Protein AF-A0A8J4SQ22-F1 (afdb_monomer_lite)

Radius of gyration: 34.91 Å; chains: 1; bounding box: 83×73×97 Å

Structure (mmCIF, N/CA/C/O backbone):
data_AF-A0A8J4SQ22-F1
#
_entry.id   AF-A0A8J4SQ22-F1
#
loop_
_atom_site.group_PDB
_atom_site.id
_atom_site.type_symbol
_atom_site.label_atom_id
_atom_site.label_alt_id
_atom_site.label_comp_id
_atom_site.label_asym_id
_atom_site.label_entity_id
_atom_site.label_seq_id
_atom_site.pdbx_PDB_ins_code
_atom_site.Cartn_x
_atom_site.Cartn_y
_atom_site.Cartn_z
_atom_site.occupancy
_atom_site.B_iso_or_equiv
_atom_site.auth_seq_id
_atom_site.auth_comp_id
_atom_site.auth_asym_id
_atom_site.auth_atom_id
_atom_site.pdbx_PDB_model_num
ATOM 1 N N . MET A 1 1 ? 2.164 -14.656 34.771 1.00 92.38 1 MET A N 1
ATOM 2 C CA . MET A 1 1 ? 2.760 -13.320 34.546 1.00 92.38 1 MET A CA 1
ATOM 3 C C . MET A 1 1 ? 4.071 -13.184 35.320 1.00 92.38 1 MET A C 1
ATOM 5 O O . MET A 1 1 ? 4.265 -13.958 36.257 1.00 92.38 1 MET A O 1
ATOM 9 N N . PRO A 1 2 ? 4.975 -12.257 34.951 1.00 88.88 2 PRO A N 1
ATOM 10 C CA . PRO A 1 2 ? 6.299 -12.163 35.567 1.00 88.88 2 PRO A CA 1
ATOM 11 C C . PRO A 1 2 ? 6.260 -11.642 37.009 1.00 88.88 2 PRO A C 1
ATOM 13 O O . PRO A 1 2 ? 6.790 -12.303 37.893 1.00 88.88 2 PRO A O 1
ATOM 16 N N . THR A 1 3 ? 5.578 -10.523 37.279 1.00 86.94 3 THR A N 1
ATOM 17 C CA . THR A 1 3 ? 5.669 -9.824 38.576 1.00 86.94 3 THR A CA 1
ATOM 18 C C . THR A 1 3 ? 4.460 -8.937 38.864 1.00 86.94 3 THR A C 1
ATOM 20 O O . THR A 1 3 ? 3.791 -8.503 37.924 1.00 86.94 3 THR A O 1
ATOM 23 N N . LYS A 1 4 ? 4.174 -8.669 40.146 1.00 86.50 4 LYS A N 1
ATOM 24 C CA . LYS A 1 4 ? 3.146 -7.698 40.569 1.00 86.50 4 LYS A CA 1
ATOM 25 C C . LYS A 1 4 ? 3.686 -6.283 40.751 1.00 86.50 4 LYS A C 1
ATOM 27 O O . LYS A 1 4 ? 2.903 -5.363 40.967 1.00 86.50 4 LYS A O 1
ATOM 32 N N . SER A 1 5 ? 5.003 -6.097 40.676 1.00 79.25 5 SER A N 1
ATOM 33 C CA . SER A 1 5 ? 5.627 -4.778 40.818 1.00 79.25 5 SER A CA 1
ATOM 34 C C . SER A 1 5 ? 5.370 -3.850 39.624 1.00 79.25 5 SER A C 1
ATOM 36 O O . SER A 1 5 ? 5.517 -2.639 39.760 1.00 79.25 5 SER A O 1
ATOM 38 N N . SER A 1 6 ? 4.965 -4.396 38.472 1.00 76.69 6 SER A N 1
ATOM 39 C CA . SER A 1 6 ? 4.629 -3.633 37.267 1.00 76.69 6 SER A CA 1
ATOM 40 C C . SER A 1 6 ? 3.117 -3.516 37.098 1.00 76.69 6 SER A C 1
ATOM 42 O O . SER A 1 6 ? 2.421 -4.520 36.916 1.00 76.69 6 SER A O 1
ATOM 44 N N . GLU A 1 7 ? 2.619 -2.277 37.081 1.00 75.94 7 GLU A N 1
ATOM 45 C CA . GLU A 1 7 ? 1.206 -1.974 36.817 1.00 75.94 7 GLU A CA 1
ATOM 46 C C . GLU A 1 7 ? 0.755 -2.521 35.457 1.00 75.94 7 GLU A C 1
ATOM 48 O O . GLU A 1 7 ? -0.374 -2.992 35.333 1.00 75.94 7 GLU A O 1
ATOM 53 N N . ARG A 1 8 ? 1.648 -2.533 34.455 1.00 80.69 8 ARG A N 1
ATOM 54 C CA . ARG A 1 8 ? 1.375 -3.134 33.146 1.00 80.69 8 ARG A CA 1
ATOM 55 C C . ARG A 1 8 ? 1.085 -4.626 33.266 1.00 80.69 8 ARG A C 1
ATOM 57 O O . ARG A 1 8 ? 0.072 -5.078 32.744 1.00 80.69 8 ARG A O 1
ATOM 64 N N . TRP A 1 9 ? 1.939 -5.399 33.943 1.00 86.25 9 TRP A N 1
ATOM 65 C CA . TRP A 1 9 ? 1.726 -6.848 34.071 1.00 86.25 9 TRP A CA 1
ATOM 66 C C . TRP A 1 9 ? 0.470 -7.186 34.865 1.00 86.25 9 TRP A C 1
ATOM 68 O O . TRP A 1 9 ? -0.198 -8.174 34.551 1.00 86.25 9 TRP A O 1
ATOM 78 N N . VAL A 1 10 ? 0.138 -6.355 35.856 1.00 86.50 10 VAL A N 1
ATOM 79 C CA . VAL A 1 10 ? -1.117 -6.466 36.602 1.00 86.50 10 VAL A CA 1
ATOM 80 C C . VAL A 1 10 ? -2.307 -6.177 35.693 1.00 86.50 10 VAL A C 1
ATOM 82 O O . VAL A 1 10 ? -3.202 -7.011 35.587 1.00 86.50 10 VAL A O 1
ATOM 85 N N . GLY A 1 11 ? -2.281 -5.057 34.970 1.00 84.81 11 GLY A N 1
ATOM 86 C CA . GLY A 1 11 ? -3.340 -4.671 34.042 1.00 84.81 11 GLY A CA 1
ATOM 87 C C . GLY A 1 11 ? -3.543 -5.684 32.916 1.00 84.81 11 GLY A C 1
ATOM 88 O O . GLY A 1 11 ? -4.678 -6.052 32.628 1.00 84.81 11 GLY A O 1
ATOM 89 N N . ASP A 1 12 ? -2.471 -6.185 32.305 1.00 86.12 12 ASP A N 1
ATOM 90 C CA . ASP A 1 12 ? -2.534 -7.221 31.270 1.00 86.12 12 ASP A CA 1
ATOM 91 C C . ASP A 1 12 ? -3.122 -8.520 31.833 1.00 86.12 12 ASP A C 1
ATOM 93 O O . ASP A 1 12 ? -4.019 -9.107 31.228 1.00 86.12 12 ASP A O 1
ATOM 97 N N . GLY A 1 13 ? -2.665 -8.949 33.014 1.00 89.94 13 GLY A N 1
ATOM 98 C CA . GLY A 1 13 ? -3.171 -10.144 33.685 1.00 89.94 13 GLY A CA 1
ATOM 99 C C . GLY A 1 13 ? -4.652 -10.035 34.044 1.00 89.94 13 GLY A C 1
ATOM 100 O O . GLY A 1 13 ? -5.427 -10.937 33.733 1.00 89.94 13 GLY A O 1
ATOM 101 N N . GLU A 1 14 ? -5.066 -8.926 34.657 1.00 90.81 14 GLU A N 1
ATOM 102 C CA . GLU A 1 14 ? -6.460 -8.661 35.026 1.00 90.81 14 GLU A CA 1
ATOM 103 C C . GLU A 1 14 ? -7.361 -8.505 33.802 1.00 90.81 14 GLU A C 1
ATOM 105 O O . GLU A 1 14 ? -8.480 -9.014 33.802 1.00 90.81 14 GLU A O 1
ATOM 110 N N . ASN A 1 15 ? -6.879 -7.863 32.734 1.00 86.62 15 ASN A N 1
ATOM 111 C CA . ASN A 1 15 ? -7.619 -7.764 31.481 1.00 86.62 15 ASN A CA 1
ATOM 112 C C . ASN A 1 15 ? -7.793 -9.130 30.826 1.00 86.62 15 ASN A C 1
ATOM 114 O O . ASN A 1 15 ? -8.901 -9.436 30.397 1.00 86.62 15 ASN A O 1
ATOM 118 N N . MET A 1 16 ? -6.747 -9.960 30.779 1.00 89.94 16 MET A N 1
ATOM 119 C CA . MET A 1 16 ? -6.865 -11.336 30.291 1.00 89.94 16 MET A CA 1
ATOM 120 C C . MET A 1 16 ? -7.862 -12.124 31.132 1.00 89.94 16 MET A C 1
ATOM 122 O O . MET A 1 16 ? -8.761 -12.740 30.574 1.00 89.94 16 MET A O 1
ATOM 126 N N . VAL A 1 17 ? -7.761 -12.059 32.462 1.00 92.50 17 VAL A N 1
ATOM 127 C CA . VAL A 1 17 ? -8.712 -12.720 33.363 1.00 92.50 17 VAL A CA 1
ATOM 128 C C . VAL A 1 17 ? -10.135 -12.258 33.091 1.00 92.50 17 VAL A C 1
ATOM 130 O O . VAL A 1 17 ? -11.004 -13.092 32.870 1.00 92.50 17 VAL A O 1
ATOM 133 N N . ARG A 1 18 ? -10.372 -10.946 33.064 1.00 92.31 18 ARG A N 1
ATOM 134 C CA . ARG A 1 18 ? -11.695 -10.368 32.835 1.00 92.31 18 ARG A CA 1
ATOM 135 C C . ARG A 1 18 ? -12.253 -10.796 31.483 1.00 92.31 18 ARG A C 1
ATOM 137 O O . ARG A 1 18 ? -13.377 -11.271 31.433 1.00 92.31 18 ARG A O 1
ATOM 144 N N . LEU A 1 19 ? -11.476 -10.664 30.408 1.00 86.19 19 LEU A N 1
ATOM 145 C CA . LEU A 1 19 ? -11.914 -11.014 29.056 1.00 86.19 19 LEU A CA 1
ATOM 146 C C . LEU A 1 19 ? -12.157 -12.520 28.918 1.00 86.19 19 LEU A C 1
ATOM 148 O O . LEU A 1 19 ? -13.156 -12.922 28.338 1.00 86.19 19 LEU A O 1
ATOM 152 N N . PHE A 1 20 ? -11.301 -13.366 29.488 1.00 87.94 20 PHE A N 1
ATOM 153 C CA . PHE A 1 20 ? -11.510 -14.812 29.478 1.00 87.94 20 PHE A CA 1
ATOM 154 C C . PHE A 1 20 ? -12.728 -15.217 30.317 1.00 87.94 20 PHE A C 1
ATOM 156 O O . PHE A 1 20 ? -13.521 -16.039 29.870 1.00 87.94 20 PHE A O 1
ATOM 163 N N . GLN A 1 21 ? -12.947 -14.598 31.478 1.00 89.88 21 GLN A N 1
ATOM 164 C CA . GLN A 1 21 ? -14.148 -14.824 32.288 1.00 89.88 21 GLN A CA 1
ATOM 165 C C . GLN A 1 21 ? -15.422 -14.324 31.594 1.00 89.88 21 GLN A C 1
ATOM 167 O O . GLN A 1 21 ? -16.441 -15.008 31.639 1.00 89.88 21 GLN A O 1
ATOM 172 N N . GLU A 1 22 ? -15.367 -13.173 30.916 1.00 84.25 22 GLU A N 1
ATOM 173 C CA . GLU A 1 22 ? -16.454 -12.656 30.070 1.00 84.25 22 GLU A CA 1
ATOM 174 C C . GLU A 1 22 ? -16.801 -13.629 28.932 1.00 84.25 22 GLU A C 1
ATOM 176 O O . GLU A 1 22 ? -17.962 -13.713 28.541 1.00 84.25 22 GLU A O 1
ATOM 181 N N . GLN A 1 23 ? -15.820 -14.395 28.445 1.00 82.06 23 GLN A N 1
ATOM 182 C CA . GLN A 1 23 ? -15.996 -15.438 27.429 1.00 82.06 23 GLN A CA 1
ATOM 183 C C . GLN A 1 23 ? -16.350 -16.824 28.004 1.00 82.06 23 GLN A C 1
ATOM 185 O O . GLN A 1 23 ? -16.583 -17.745 27.231 1.00 82.06 23 GLN A O 1
ATOM 190 N N . GLY A 1 24 ? -16.440 -16.977 29.332 1.00 89.31 24 GLY A N 1
ATOM 191 C CA . GLY A 1 24 ? -16.859 -18.221 29.996 1.00 89.31 24 GLY A CA 1
ATOM 192 C C . GLY A 1 24 ? -15.730 -19.111 30.529 1.00 89.31 24 GLY A C 1
ATOM 193 O O . GLY A 1 24 ? -16.001 -20.089 31.232 1.00 89.31 24 GLY A O 1
ATOM 194 N N . TYR A 1 25 ? -14.466 -18.755 30.297 1.00 89.06 25 TYR A N 1
ATOM 195 C CA . TYR A 1 25 ? -13.326 -19.540 30.762 1.00 89.06 25 TYR A CA 1
ATOM 196 C C . TYR A 1 25 ? -13.099 -19.397 32.271 1.00 89.06 25 TYR A C 1
ATOM 198 O O . TYR A 1 25 ? -13.204 -18.318 32.862 1.00 89.06 25 TYR A O 1
ATOM 206 N N . LYS A 1 26 ? -12.673 -20.497 32.900 1.00 92.62 26 LYS A N 1
ATOM 207 C CA . LYS A 1 26 ? -12.061 -20.450 34.232 1.00 92.62 26 LYS A CA 1
ATOM 208 C C . LYS A 1 26 ? -10.610 -20.021 34.093 1.00 92.62 26 LYS A C 1
ATOM 210 O O . LYS A 1 26 ? -9.869 -20.564 33.282 1.00 92.62 26 LYS A O 1
ATOM 215 N N . THR A 1 27 ? -10.200 -19.079 34.925 1.00 93.75 27 THR A N 1
ATOM 216 C CA . THR A 1 27 ? -8.874 -18.468 34.844 1.00 93.75 27 THR A CA 1
ATOM 217 C C . THR A 1 27 ? -8.108 -18.681 36.141 1.00 93.75 27 THR A C 1
ATOM 219 O O . THR A 1 27 ? -8.657 -18.455 37.220 1.00 93.75 27 THR A O 1
ATOM 222 N N . ASP A 1 28 ? -6.833 -19.041 36.039 1.00 94.06 28 ASP A N 1
ATOM 223 C CA . ASP A 1 28 ? -5.888 -19.077 37.157 1.00 94.06 28 ASP A CA 1
ATOM 224 C C . ASP A 1 28 ? -4.721 -18.137 36.831 1.00 94.06 28 ASP A C 1
ATOM 226 O O . ASP A 1 28 ? -3.861 -18.453 36.009 1.00 94.06 28 ASP A O 1
ATOM 230 N N . LEU A 1 29 ? -4.734 -16.939 37.423 1.00 95.25 29 LEU A N 1
ATOM 231 C CA . LEU A 1 29 ? -3.709 -15.922 37.204 1.00 95.25 29 LEU A CA 1
ATOM 232 C C . LEU A 1 29 ? -2.666 -15.981 38.315 1.00 95.25 29 LEU A C 1
ATOM 234 O O . LEU A 1 29 ? -2.955 -15.694 39.476 1.00 95.25 29 LEU A O 1
ATOM 238 N N . GLN A 1 30 ? -1.431 -16.294 37.933 1.00 95.81 30 GLN A N 1
ATOM 239 C CA . GLN A 1 30 ? -0.298 -16.381 38.849 1.00 95.81 30 GLN A CA 1
ATOM 240 C C . GLN A 1 30 ? 0.822 -15.424 38.436 1.00 95.81 30 GLN A C 1
ATOM 242 O O . GLN A 1 30 ? 0.994 -15.101 37.254 1.00 95.81 30 GLN A O 1
ATOM 247 N N . TYR A 1 31 ? 1.581 -14.974 39.432 1.00 95.31 31 TYR A N 1
ATOM 248 C CA . TYR A 1 31 ? 2.718 -14.072 39.279 1.00 95.31 31 TYR A CA 1
ATOM 249 C C . TYR A 1 31 ? 3.950 -14.723 39.892 1.00 95.31 31 TYR A C 1
ATOM 251 O O . TYR A 1 31 ? 3.887 -15.211 41.020 1.00 95.31 31 TYR A O 1
ATOM 259 N N . ALA A 1 32 ? 5.049 -14.761 39.146 1.00 93.69 32 ALA A N 1
ATOM 260 C CA . ALA A 1 32 ? 6.283 -15.408 39.584 1.00 93.69 32 ALA A CA 1
ATOM 261 C C . ALA A 1 32 ? 7.155 -14.521 40.496 1.00 93.69 32 ALA A C 1
ATOM 263 O O . ALA A 1 32 ? 8.084 -15.031 41.122 1.00 93.69 32 ALA A O 1
ATOM 264 N N . GLU A 1 33 ? 6.841 -13.222 40.578 1.00 90.81 33 GLU A N 1
ATOM 265 C CA . GLU A 1 33 ? 7.634 -12.173 41.243 1.00 90.81 33 GLU A CA 1
ATOM 266 C C . GLU A 1 33 ? 9.090 -12.142 40.748 1.00 90.81 33 GLU A C 1
ATOM 268 O O . GLU A 1 33 ? 10.032 -12.044 41.528 1.00 90.81 33 GLU A O 1
ATOM 273 N N . ASP A 1 34 ? 9.267 -12.292 39.430 1.00 86.31 34 ASP A N 1
ATOM 274 C CA . ASP A 1 34 ? 10.563 -12.346 38.739 1.00 86.31 34 ASP A CA 1
ATOM 275 C C . ASP A 1 34 ? 11.512 -13.463 39.227 1.00 86.31 34 ASP A C 1
ATOM 277 O O . ASP A 1 34 ? 12.735 -13.386 39.061 1.00 86.31 34 ASP A O 1
ATOM 281 N N . VAL A 1 35 ? 10.955 -14.542 39.792 1.00 90.06 35 VAL A N 1
ATOM 282 C CA . VAL A 1 35 ? 11.687 -15.753 40.199 1.00 90.06 35 VAL A CA 1
ATOM 283 C C . VAL A 1 35 ? 11.375 -16.904 39.237 1.00 90.06 35 VAL A C 1
ATOM 285 O O . VAL A 1 35 ? 10.230 -17.344 39.116 1.00 90.06 35 VAL A O 1
ATOM 288 N N . VAL A 1 36 ? 12.402 -17.419 38.557 1.00 90.38 36 VAL A N 1
ATOM 289 C CA . VAL A 1 36 ? 12.265 -18.469 37.529 1.00 90.38 36 VAL A CA 1
ATOM 290 C C . VAL A 1 36 ? 11.740 -19.772 38.135 1.00 90.38 36 VAL A C 1
ATOM 292 O O . VAL A 1 36 ? 10.822 -20.382 37.591 1.00 90.38 36 VAL A O 1
ATOM 295 N N . GLU A 1 37 ? 12.257 -20.170 39.295 1.00 93.44 37 GLU A N 1
ATOM 296 C CA . GLU A 1 37 ? 11.863 -21.388 40.009 1.00 93.44 37 GLU A CA 1
ATOM 297 C C . GLU A 1 37 ? 10.386 -21.354 40.422 1.00 93.44 37 GLU A C 1
ATOM 299 O O . GLU A 1 37 ? 9.683 -22.367 40.335 1.00 93.44 37 GLU A O 1
ATOM 304 N N . ASN A 1 38 ? 9.892 -20.171 40.808 1.00 95.69 38 ASN A N 1
ATOM 305 C CA . ASN A 1 38 ? 8.474 -19.963 41.071 1.00 95.69 38 ASN A CA 1
ATOM 306 C C . ASN A 1 38 ? 7.678 -20.177 39.787 1.00 95.69 38 ASN A C 1
ATOM 308 O O . ASN A 1 38 ? 6.726 -20.947 39.799 1.00 95.69 38 ASN A O 1
ATOM 312 N N . GLN A 1 39 ? 8.078 -19.561 38.670 1.00 94.88 39 GLN A N 1
ATOM 313 C CA . GLN A 1 39 ? 7.353 -19.707 37.407 1.00 94.88 39 GLN A CA 1
ATOM 314 C C . GLN A 1 39 ? 7.305 -21.164 36.926 1.00 94.88 39 GLN A C 1
ATOM 316 O O . GLN A 1 39 ? 6.247 -21.623 36.501 1.00 94.88 39 GLN A O 1
ATOM 321 N N . ILE A 1 40 ? 8.405 -21.912 37.051 1.00 95.69 40 ILE A N 1
ATOM 322 C CA . ILE A 1 40 ? 8.440 -23.350 36.744 1.00 95.69 40 ILE A CA 1
ATOM 323 C C . ILE A 1 40 ? 7.436 -24.103 37.623 1.00 95.69 40 ILE A C 1
ATOM 325 O O . ILE A 1 40 ? 6.586 -24.820 37.099 1.00 95.69 40 ILE A O 1
ATOM 329 N N . SER A 1 41 ? 7.469 -23.885 38.940 1.00 95.44 41 SER A N 1
ATOM 330 C CA . SER A 1 41 ? 6.559 -24.545 39.888 1.00 95.44 41 SER A CA 1
ATOM 331 C C . SER A 1 41 ? 5.087 -24.213 39.608 1.00 95.44 41 SER A C 1
ATOM 333 O O . SER A 1 41 ? 4.209 -25.068 39.714 1.00 95.44 41 SER A O 1
ATOM 335 N N . GLN A 1 42 ? 4.795 -22.969 39.225 1.00 95.50 42 GLN A N 1
ATOM 336 C CA . GLN A 1 42 ? 3.451 -22.515 38.857 1.00 95.50 42 GLN A CA 1
ATOM 337 C C . GLN A 1 42 ? 2.954 -23.217 37.590 1.00 95.50 42 GLN A C 1
ATOM 339 O O . GLN A 1 42 ? 1.823 -23.703 37.571 1.00 95.50 42 GLN A O 1
ATOM 344 N N . ILE A 1 43 ? 3.810 -23.332 36.570 1.00 95.44 43 ILE A N 1
ATOM 345 C CA . ILE A 1 43 ? 3.507 -24.075 35.343 1.00 95.44 43 ILE A CA 1
ATOM 346 C C . ILE A 1 43 ? 3.260 -25.553 35.675 1.00 95.44 43 ILE A C 1
ATOM 348 O O . ILE A 1 43 ? 2.241 -26.094 35.261 1.00 95.44 43 ILE A O 1
ATOM 352 N N . GLU A 1 44 ? 4.113 -26.205 36.472 1.00 95.88 44 GLU A N 1
ATOM 353 C CA . GLU A 1 44 ? 3.921 -27.611 36.873 1.00 95.88 44 GLU A CA 1
ATOM 354 C C . GLU A 1 44 ? 2.612 -27.834 37.646 1.00 95.88 44 GLU A C 1
ATOM 356 O O . GLU A 1 44 ? 1.895 -28.814 37.411 1.00 95.88 44 GLU A O 1
ATOM 361 N N . ASN A 1 45 ? 2.244 -26.891 38.512 1.00 95.12 45 ASN A N 1
ATOM 362 C CA . ASN A 1 45 ? 0.959 -26.912 39.202 1.00 95.12 45 ASN A CA 1
ATOM 363 C C . ASN A 1 45 ? -0.216 -26.759 38.227 1.00 95.12 45 ASN A C 1
ATOM 365 O O . ASN A 1 45 ? -1.217 -27.457 38.371 1.00 95.12 45 ASN A O 1
ATOM 369 N N . MET A 1 46 ? -0.113 -25.878 37.229 1.00 94.44 46 MET A N 1
ATOM 370 C CA . MET A 1 46 ? -1.150 -25.713 36.205 1.00 94.44 46 MET A CA 1
ATOM 371 C C . MET A 1 46 ? -1.272 -26.946 35.298 1.00 94.44 46 MET A C 1
ATOM 373 O O . MET A 1 46 ? -2.390 -27.352 34.988 1.00 94.44 46 MET A O 1
ATOM 377 N N . ILE A 1 47 ? -0.153 -27.592 34.951 1.00 95.62 47 ILE A N 1
ATOM 378 C CA . ILE A 1 47 ? -0.147 -28.890 34.258 1.00 95.62 47 ILE A CA 1
ATOM 379 C C . ILE A 1 47 ? -0.908 -29.922 35.097 1.00 95.62 47 ILE A C 1
ATOM 381 O O . ILE A 1 47 ? -1.826 -30.568 34.607 1.00 95.62 47 ILE A O 1
ATOM 385 N N . THR A 1 48 ? -0.596 -30.023 36.392 1.00 94.69 48 THR A N 1
ATOM 386 C CA . THR A 1 48 ? -1.249 -30.975 37.309 1.00 94.69 48 THR A CA 1
ATOM 387 C C . THR A 1 48 ? -2.746 -30.700 37.476 1.00 94.69 48 THR A C 1
ATOM 389 O O . THR A 1 48 ? -3.537 -31.632 37.612 1.00 94.69 48 THR A O 1
ATOM 392 N N . LYS A 1 49 ? -3.158 -29.426 37.439 1.00 92.94 49 LYS A N 1
ATOM 393 C CA . LYS A 1 49 ? -4.573 -29.022 37.438 1.00 92.94 49 LYS A CA 1
ATOM 394 C C . LYS A 1 49 ? -5.296 -29.359 36.127 1.00 92.94 49 LYS A C 1
ATOM 396 O O . LYS A 1 49 ? -6.521 -29.275 36.103 1.00 92.94 49 LYS A O 1
ATOM 401 N N . GLY A 1 50 ? -4.566 -29.719 35.070 1.00 90.94 50 GLY A N 1
ATOM 402 C CA . GLY A 1 50 ? -5.121 -30.039 33.759 1.00 90.94 50 GLY A CA 1
ATOM 403 C C . GLY A 1 50 ? -5.706 -28.819 33.052 1.00 90.94 50 GLY A C 1
ATOM 404 O O . GLY A 1 50 ? -6.818 -28.900 32.538 1.00 90.94 50 GLY A O 1
ATOM 405 N N . VAL A 1 51 ? -5.010 -27.675 33.077 1.00 94.69 51 VAL A N 1
ATOM 406 C CA . VAL A 1 51 ? -5.450 -26.492 32.313 1.00 94.69 51 VAL A CA 1
ATOM 407 C C . VAL A 1 51 ? -5.399 -26.769 30.808 1.00 94.69 51 VAL A C 1
ATOM 409 O O . VAL A 1 51 ? -4.466 -27.405 30.332 1.00 94.69 51 VAL A O 1
ATOM 412 N N . ASP A 1 52 ? -6.370 -26.261 30.049 1.00 92.06 52 ASP A N 1
ATOM 413 C CA . ASP A 1 52 ? -6.438 -26.487 28.596 1.00 92.06 52 ASP A CA 1
ATOM 414 C C . ASP A 1 52 ? -5.466 -25.579 27.809 1.00 92.06 52 ASP A C 1
ATOM 416 O O . ASP A 1 52 ? -4.875 -25.978 26.802 1.00 92.06 52 ASP A O 1
ATOM 420 N N . VAL A 1 53 ? -5.286 -24.339 28.281 1.00 94.12 53 VAL A N 1
ATOM 421 C CA . VAL A 1 53 ? -4.445 -23.308 27.656 1.00 94.12 53 VAL A CA 1
ATOM 422 C C . VAL A 1 53 ? -3.627 -22.600 28.727 1.00 94.12 53 VAL A C 1
ATOM 424 O O . VAL A 1 53 ? -4.135 -22.274 29.801 1.00 94.12 53 VAL A O 1
ATOM 427 N N . MET A 1 54 ? -2.367 -22.313 28.418 1.00 94.94 54 MET A N 1
ATOM 428 C CA . MET A 1 54 ? -1.466 -21.572 29.283 1.00 94.94 54 MET A CA 1
ATOM 429 C C . MET A 1 54 ? -0.875 -20.372 28.547 1.00 94.94 54 MET A C 1
ATOM 431 O O . MET A 1 54 ? -0.204 -20.519 27.527 1.00 94.94 54 MET A O 1
ATOM 435 N N . VAL A 1 55 ? -1.104 -19.177 29.091 1.00 94.69 55 VAL A N 1
ATOM 436 C CA . VAL A 1 55 ? -0.481 -17.938 28.614 1.00 94.69 55 VAL A CA 1
ATOM 437 C C . VAL A 1 55 ? 0.707 -17.617 29.512 1.00 94.69 55 VAL A C 1
ATOM 439 O O . VAL A 1 55 ? 0.548 -17.372 30.710 1.00 94.69 55 VAL A O 1
ATOM 442 N N . VAL A 1 56 ? 1.908 -17.627 28.941 1.00 94.88 56 VAL A N 1
ATOM 443 C CA . VAL A 1 56 ? 3.160 -17.449 29.676 1.00 94.88 56 VAL A CA 1
ATOM 444 C C . VAL A 1 56 ? 3.893 -16.219 29.155 1.00 94.88 56 VAL A C 1
ATOM 446 O O . VAL A 1 56 ? 4.419 -16.209 28.046 1.00 94.88 56 VAL A O 1
ATOM 449 N N . ALA A 1 57 ? 3.972 -15.189 29.993 1.00 92.94 57 ALA A N 1
ATOM 450 C CA . ALA A 1 57 ? 4.999 -14.160 29.887 1.00 92.94 57 ALA A CA 1
ATOM 451 C C . ALA A 1 57 ? 6.196 -14.613 30.729 1.00 92.94 57 ALA A C 1
ATOM 453 O O . ALA A 1 57 ? 6.112 -14.650 31.962 1.00 92.94 57 ALA A O 1
ATOM 454 N N . SER A 1 58 ? 7.270 -15.043 30.067 1.00 91.81 58 SER A N 1
ATOM 455 C CA . SER A 1 58 ? 8.420 -15.669 30.725 1.00 91.81 58 SER A CA 1
ATOM 456 C C . SER A 1 58 ? 9.228 -14.671 31.553 1.00 91.81 58 SER A C 1
ATOM 458 O O . SER A 1 58 ? 9.552 -13.579 31.084 1.00 91.81 58 SER A O 1
ATOM 460 N N . VAL A 1 59 ? 9.609 -15.068 32.766 1.00 89.00 59 VAL A N 1
ATOM 461 C CA . VAL A 1 59 ? 10.621 -14.362 33.562 1.00 89.00 59 VAL A CA 1
ATOM 462 C C . VAL A 1 59 ? 11.965 -14.438 32.837 1.00 89.00 59 VAL A C 1
ATOM 464 O O . VAL A 1 59 ? 12.582 -13.405 32.613 1.00 89.00 59 VAL A O 1
ATOM 467 N N . ASP A 1 60 ? 12.342 -15.636 32.383 1.00 87.62 60 ASP A N 1
ATOM 468 C CA . ASP A 1 60 ? 13.526 -15.899 31.563 1.00 87.62 60 ASP A CA 1
ATOM 469 C C . ASP A 1 60 ? 13.115 -16.718 30.333 1.00 87.62 60 ASP A C 1
ATOM 471 O O . ASP A 1 60 ? 12.532 -17.801 30.443 1.00 87.62 60 ASP A O 1
ATOM 475 N N . GLY A 1 61 ? 13.399 -16.185 29.144 1.00 84.38 61 GLY A N 1
ATOM 476 C CA . GLY A 1 61 ? 13.010 -16.809 27.885 1.00 84.38 61 GLY A CA 1
ATOM 477 C C . GLY A 1 61 ? 13.736 -18.120 27.575 1.00 84.38 61 GLY A C 1
ATOM 478 O O . GLY A 1 61 ? 13.308 -18.821 26.672 1.00 84.38 61 GLY A O 1
ATOM 479 N N . ASN A 1 62 ? 14.822 -18.486 28.259 1.00 86.44 62 ASN A N 1
ATOM 480 C CA . ASN A 1 62 ? 15.630 -19.660 27.897 1.00 86.44 62 ASN A CA 1
ATOM 481 C C . ASN A 1 62 ? 15.405 -20.885 28.793 1.00 86.44 62 ASN A C 1
ATOM 483 O O . ASN A 1 62 ? 15.736 -22.000 28.388 1.00 86.44 62 ASN A O 1
ATOM 487 N N . THR A 1 63 ? 14.870 -20.699 29.999 1.00 86.81 63 THR A N 1
ATOM 488 C CA . THR A 1 63 ? 14.880 -21.723 31.062 1.00 86.81 63 THR A CA 1
ATOM 489 C C . THR A 1 63 ? 13.594 -22.540 31.167 1.00 86.81 63 THR A C 1
ATOM 491 O O . THR A 1 63 ? 13.569 -23.551 31.863 1.00 86.81 63 THR A O 1
ATOM 494 N N . LEU A 1 64 ? 12.533 -22.168 30.445 1.00 91.75 64 LEU A N 1
ATOM 495 C CA . LEU A 1 64 ? 11.229 -22.840 30.543 1.00 91.75 64 LEU A CA 1
ATOM 496 C C . LEU A 1 64 ? 11.056 -24.030 29.579 1.00 91.75 64 LEU A C 1
ATOM 498 O O . LEU A 1 64 ? 10.032 -24.705 29.624 1.00 91.75 64 LEU A O 1
ATOM 502 N N . THR A 1 65 ? 12.035 -24.322 28.718 1.00 90.75 65 THR A N 1
ATOM 503 C CA . THR A 1 65 ? 11.926 -25.326 27.639 1.00 90.75 65 THR A CA 1
ATOM 504 C C . THR A 1 65 ? 11.388 -26.681 28.108 1.00 90.75 65 THR A C 1
ATOM 506 O O . THR A 1 65 ? 10.433 -27.196 27.522 1.00 90.75 65 THR A O 1
ATOM 509 N N . ASP A 1 66 ? 11.948 -27.241 29.183 1.00 92.50 66 ASP A N 1
ATOM 510 C CA . ASP A 1 66 ? 11.578 -28.578 29.660 1.00 92.50 66 ASP A CA 1
ATOM 511 C C . ASP A 1 66 ? 10.166 -28.617 30.251 1.00 92.50 66 ASP A C 1
ATOM 513 O O . ASP A 1 66 ? 9.410 -29.559 30.005 1.00 92.50 66 ASP A O 1
ATOM 517 N N . VAL A 1 67 ? 9.776 -27.585 31.006 1.00 93.56 67 VAL A N 1
ATOM 518 C CA . VAL A 1 67 ? 8.441 -27.528 31.615 1.00 93.56 67 VAL A CA 1
ATOM 519 C C . VAL A 1 67 ? 7.358 -27.248 30.566 1.00 93.56 67 VAL A C 1
ATOM 521 O O . VAL A 1 67 ? 6.282 -27.841 30.618 1.00 93.56 67 VAL A O 1
ATOM 524 N N . ILE A 1 68 ? 7.670 -26.442 29.545 1.00 95.56 68 ILE A N 1
ATOM 525 C CA . ILE A 1 68 ? 6.804 -26.233 28.377 1.00 95.56 68 ILE A CA 1
ATOM 526 C C . ILE A 1 68 ? 6.640 -27.533 27.585 1.00 95.56 68 ILE A C 1
ATOM 528 O O . ILE A 1 68 ? 5.523 -27.866 27.194 1.00 95.56 68 ILE A O 1
ATOM 532 N N . LYS A 1 69 ? 7.708 -28.321 27.405 1.00 95.12 69 LYS A N 1
ATOM 533 C CA . LYS A 1 69 ? 7.598 -29.648 26.787 1.00 95.12 69 LYS A CA 1
ATOM 534 C C . LYS A 1 69 ? 6.634 -30.554 27.562 1.00 95.12 69 LYS A C 1
ATOM 536 O O . LYS A 1 69 ? 5.779 -31.179 26.945 1.00 95.12 69 LYS A O 1
ATOM 541 N N . LYS A 1 70 ? 6.736 -30.608 28.898 1.00 95.44 70 LYS A N 1
ATOM 542 C CA . LYS A 1 70 ? 5.810 -31.399 29.735 1.00 95.44 70 LYS A CA 1
ATOM 543 C C . LYS A 1 70 ? 4.352 -30.971 29.535 1.00 95.44 70 LYS A C 1
ATOM 545 O O . LYS A 1 70 ? 3.489 -31.834 29.421 1.00 95.44 70 LYS A O 1
ATOM 550 N N . ALA A 1 71 ? 4.084 -29.664 29.484 1.00 94.75 71 ALA A N 1
ATOM 551 C CA . ALA A 1 71 ? 2.742 -29.137 29.229 1.00 94.75 71 ALA A CA 1
ATOM 552 C C . ALA A 1 71 ? 2.226 -29.551 27.840 1.00 94.75 71 ALA A C 1
ATOM 554 O O . ALA A 1 71 ? 1.121 -30.079 27.721 1.00 94.75 71 ALA A O 1
ATOM 555 N N . HIS A 1 72 ? 3.055 -29.393 26.807 1.00 94.06 72 HIS A N 1
ATOM 556 C CA . HIS A 1 72 ? 2.731 -29.794 25.439 1.00 94.06 72 HIS A CA 1
ATOM 557 C C . HIS A 1 72 ? 2.452 -31.300 25.321 1.00 94.06 72 HIS A C 1
ATOM 559 O O . HIS A 1 72 ? 1.492 -31.701 24.668 1.00 94.06 72 HIS A O 1
ATOM 565 N N . ASP A 1 73 ? 3.253 -32.146 25.976 1.00 95.12 73 ASP A N 1
ATOM 566 C CA . ASP A 1 73 ? 3.060 -33.602 25.980 1.00 95.12 73 ASP A CA 1
ATOM 567 C C . ASP A 1 73 ? 1.731 -34.022 26.642 1.00 95.12 73 ASP A C 1
ATOM 569 O O . ASP A 1 73 ? 1.211 -35.096 26.346 1.00 95.12 73 ASP A O 1
ATOM 573 N N . GLN A 1 74 ? 1.154 -33.172 27.502 1.00 94.19 74 GLN A N 1
ATOM 574 C CA . GLN A 1 74 ? -0.194 -33.342 28.062 1.00 94.19 74 GLN A CA 1
ATOM 575 C C . GLN A 1 74 ? -1.301 -32.686 27.217 1.00 94.19 74 GLN A C 1
ATOM 577 O O . GLN A 1 74 ? -2.459 -32.669 27.625 1.00 94.19 74 GLN A O 1
ATOM 582 N N . GLY A 1 75 ? -0.969 -32.167 26.032 1.00 93.56 75 GLY A N 1
ATOM 583 C CA . GLY A 1 75 ? -1.916 -31.538 25.110 1.00 93.56 75 GLY A CA 1
ATOM 584 C C . GLY A 1 75 ? -2.283 -30.090 25.450 1.00 93.56 75 GLY A C 1
ATOM 585 O O . GLY A 1 75 ? -3.168 -29.528 24.804 1.00 93.56 75 GLY A O 1
ATOM 586 N N . ILE A 1 76 ? -1.608 -29.474 26.425 1.00 96.00 76 ILE A N 1
ATOM 587 C CA . ILE A 1 76 ? -1.874 -28.097 26.857 1.00 96.00 76 ILE A CA 1
ATOM 588 C C . ILE A 1 76 ? -1.346 -27.129 25.798 1.00 96.00 76 ILE A C 1
ATOM 590 O O . ILE A 1 76 ? -0.175 -27.189 25.418 1.00 96.00 76 ILE A O 1
ATOM 594 N N . GLN A 1 77 ? -2.200 -26.217 25.329 1.00 94.88 77 GLN A N 1
ATOM 595 C CA . GLN A 1 77 ? -1.797 -25.192 24.365 1.00 94.88 77 GLN A CA 1
ATOM 596 C C . GLN A 1 77 ? -1.008 -24.090 25.064 1.00 94.88 77 GLN A C 1
ATOM 598 O O . GLN A 1 77 ? -1.443 -23.570 26.090 1.00 94.88 77 GLN A O 1
ATOM 603 N N . ILE A 1 78 ? 0.139 -23.707 24.507 1.00 94.75 78 ILE A N 1
ATOM 604 C CA . ILE A 1 78 ? 1.046 -22.761 25.162 1.00 94.75 78 ILE A CA 1
ATOM 605 C C . ILE A 1 78 ? 1.181 -21.518 24.297 1.00 94.75 78 ILE A C 1
ATOM 607 O O . ILE A 1 78 ? 1.654 -21.570 23.160 1.00 94.75 78 ILE A O 1
ATOM 611 N N . ILE A 1 79 ? 0.777 -20.385 24.861 1.00 94.75 79 ILE A N 1
ATOM 612 C CA . ILE A 1 79 ? 0.892 -19.070 24.246 1.00 94.75 79 ILE A CA 1
ATOM 613 C C . ILE A 1 79 ? 2.001 -18.317 24.968 1.00 94.75 79 ILE A C 1
ATOM 615 O O . ILE A 1 79 ? 1.877 -17.975 26.143 1.00 94.75 79 ILE A O 1
ATOM 619 N N . SER A 1 80 ? 3.084 -18.031 24.256 1.00 94.00 80 SER A N 1
ATOM 620 C CA . SER A 1 80 ? 4.117 -17.117 24.732 1.00 94.00 80 SER A CA 1
ATOM 621 C C . SER A 1 80 ? 3.605 -15.688 24.539 1.00 94.00 80 SER A C 1
ATOM 623 O O . SER A 1 80 ? 3.285 -15.298 23.415 1.00 94.00 80 SER A O 1
ATOM 625 N N . TYR A 1 81 ? 3.481 -14.916 25.617 1.00 91.25 81 TYR A N 1
ATOM 626 C CA . TYR A 1 81 ? 2.964 -13.544 25.579 1.00 91.25 81 TYR A CA 1
ATOM 627 C C . TYR A 1 81 ? 4.072 -12.532 25.858 1.00 91.25 81 TYR A C 1
ATOM 629 O O . TYR A 1 81 ? 4.761 -12.634 26.872 1.00 91.25 81 TYR A O 1
ATOM 637 N N . ASP A 1 82 ? 4.198 -11.548 24.965 1.00 86.50 82 ASP A N 1
ATOM 638 C CA . ASP A 1 82 ? 5.205 -10.484 24.918 1.00 86.50 82 ASP A CA 1
ATOM 639 C C . ASP A 1 82 ? 6.640 -11.005 24.758 1.00 86.50 82 ASP A C 1
ATOM 641 O O . ASP A 1 82 ? 7.285 -10.775 23.733 1.00 86.50 82 ASP A O 1
ATOM 645 N N . ARG A 1 83 ? 7.116 -11.790 25.724 1.00 89.06 83 ARG A N 1
ATOM 646 C CA . ARG A 1 83 ? 8.440 -12.415 25.740 1.00 89.06 83 ARG A CA 1
ATOM 647 C C . ARG A 1 83 ? 8.378 -13.803 25.124 1.00 89.06 83 ARG A C 1
ATOM 649 O O . ARG A 1 83 ? 7.509 -14.602 25.477 1.00 89.06 83 ARG A O 1
ATOM 656 N N . LEU A 1 84 ? 9.285 -14.082 24.192 1.00 90.81 84 LEU A N 1
ATOM 657 C CA . LEU A 1 84 ? 9.384 -15.383 23.541 1.00 90.81 84 LEU A CA 1
ATOM 658 C C . LEU A 1 84 ? 10.113 -16.372 24.454 1.00 90.81 84 LEU A C 1
ATOM 660 O O . LEU A 1 84 ? 11.267 -16.146 24.822 1.00 90.81 84 LEU A O 1
ATOM 664 N N . ILE A 1 85 ? 9.482 -17.511 24.732 1.00 92.12 85 ILE A N 1
ATOM 665 C CA . ILE A 1 85 ? 10.186 -18.681 25.263 1.00 92.12 85 ILE A CA 1
ATOM 666 C C . ILE A 1 85 ? 10.999 -19.286 24.112 1.00 92.12 85 ILE A C 1
ATOM 668 O O . ILE A 1 85 ? 10.469 -19.834 23.149 1.00 92.12 85 ILE A O 1
ATOM 672 N N . ARG A 1 86 ? 12.312 -19.113 24.175 1.00 87.50 86 ARG A N 1
ATOM 673 C CA . ARG A 1 86 ? 13.294 -19.516 23.172 1.00 87.50 86 ARG A CA 1
ATOM 674 C C . ARG A 1 86 ? 13.723 -20.965 23.381 1.00 87.50 86 ARG A C 1
ATOM 676 O O . ARG A 1 86 ? 13.492 -21.562 24.424 1.00 87.50 86 ARG A O 1
ATOM 683 N N . ASN A 1 87 ? 14.394 -21.518 22.371 1.00 87.31 87 ASN A N 1
ATOM 684 C CA . ASN A 1 87 ? 14.966 -22.872 22.387 1.00 87.31 87 ASN A CA 1
ATOM 685 C C . ASN A 1 87 ? 13.936 -24.005 22.556 1.00 87.31 87 ASN A C 1
ATOM 687 O O . ASN A 1 87 ? 14.305 -25.130 22.884 1.00 87.31 87 ASN A O 1
ATOM 691 N N . THR A 1 88 ? 12.659 -23.734 22.275 1.00 87.44 88 THR A N 1
ATOM 692 C CA . THR A 1 88 ? 11.576 -24.716 22.351 1.00 87.44 88 THR A CA 1
ATOM 693 C C . THR A 1 88 ? 10.727 -24.694 21.073 1.00 87.44 88 THR A C 1
ATOM 695 O O . THR A 1 88 ? 10.342 -23.618 20.615 1.00 87.44 88 THR A O 1
ATOM 698 N N . PRO A 1 89 ? 10.419 -25.855 20.466 1.00 89.75 89 PRO A N 1
ATOM 699 C CA . PRO A 1 89 ? 9.448 -25.953 19.377 1.00 89.75 89 PRO A CA 1
ATOM 700 C C . PRO A 1 89 ? 8.002 -26.109 19.879 1.00 89.75 89 PRO A C 1
ATOM 702 O O . PRO A 1 89 ? 7.088 -26.195 19.068 1.00 89.75 89 PRO A O 1
ATOM 705 N N . TYR A 1 90 ? 7.789 -26.190 21.196 1.00 92.62 90 TYR A N 1
ATOM 706 C CA . TYR A 1 90 ? 6.530 -26.631 21.808 1.00 92.62 90 TYR A CA 1
ATOM 707 C C . TYR A 1 90 ? 5.542 -25.486 22.100 1.00 92.62 90 TYR A C 1
ATOM 709 O O . TYR A 1 90 ? 4.655 -25.634 22.935 1.00 92.62 90 TYR A O 1
ATOM 717 N N . LEU A 1 91 ? 5.708 -24.329 21.453 1.00 91.75 91 LEU A N 1
ATOM 718 C CA . LEU A 1 91 ? 4.785 -23.199 21.576 1.00 91.75 91 LEU A CA 1
ATOM 719 C C . LEU A 1 91 ? 3.711 -23.271 20.493 1.00 91.75 91 LEU A C 1
ATOM 721 O O . LEU A 1 91 ? 4.027 -23.471 19.322 1.00 91.75 91 LEU A O 1
ATOM 725 N N . THR A 1 92 ? 2.457 -23.031 20.870 1.00 91.88 92 THR A N 1
ATOM 726 C CA . THR A 1 92 ? 1.343 -22.937 19.920 1.00 91.88 92 THR A CA 1
ATOM 727 C C . THR A 1 92 ? 1.332 -21.573 19.234 1.00 91.88 92 THR A C 1
ATOM 729 O O . THR A 1 92 ? 1.238 -21.484 18.012 1.00 91.88 92 THR A O 1
ATOM 732 N N . TYR A 1 93 ? 1.450 -20.500 20.021 1.00 88.31 93 TYR A N 1
ATOM 733 C CA . TYR A 1 93 ? 1.441 -19.125 19.525 1.00 88.31 93 TYR A CA 1
ATOM 734 C C . TYR A 1 93 ? 2.462 -18.261 20.262 1.00 88.31 93 TYR A C 1
ATOM 736 O O . TYR A 1 93 ? 2.743 -18.466 21.443 1.00 88.31 93 TYR A O 1
ATOM 744 N N . TYR A 1 94 ? 2.976 -17.254 19.559 1.00 88.62 94 TYR A N 1
ATOM 745 C CA . TYR A 1 94 ? 3.728 -16.150 20.144 1.00 88.62 94 TYR A CA 1
ATOM 746 C C . TYR A 1 94 ? 3.010 -14.841 19.823 1.00 88.62 94 TYR A C 1
ATOM 748 O O . TYR A 1 94 ? 2.882 -14.473 18.655 1.00 88.62 94 TYR A O 1
ATOM 756 N N . ALA A 1 95 ? 2.524 -14.161 20.857 1.00 85.75 95 ALA A N 1
ATOM 757 C CA . ALA A 1 95 ? 1.850 -12.877 20.741 1.00 85.75 95 ALA A CA 1
ATOM 758 C C . ALA A 1 95 ? 2.801 -11.765 21.193 1.00 85.75 95 ALA A C 1
ATOM 760 O O . ALA A 1 95 ? 3.200 -11.721 22.354 1.00 85.75 95 ALA A O 1
ATOM 761 N N . THR A 1 96 ? 3.161 -10.870 20.275 1.00 85.25 96 THR A N 1
ATOM 762 C CA . THR A 1 96 ? 4.035 -9.717 20.532 1.00 85.25 96 THR A CA 1
ATOM 763 C C . THR A 1 96 ? 3.650 -8.545 19.629 1.00 85.25 96 THR A C 1
ATOM 765 O O . THR A 1 96 ? 2.738 -8.647 18.809 1.00 85.25 96 THR A O 1
ATOM 768 N N . PHE A 1 97 ? 4.360 -7.434 19.766 1.00 82.31 97 PHE A N 1
ATOM 769 C CA . PHE A 1 97 ? 4.245 -6.243 18.931 1.00 82.31 97 PHE A CA 1
ATOM 770 C C . PHE A 1 97 ? 5.600 -5.896 18.297 1.00 82.31 97 PHE A C 1
ATOM 772 O O . PHE A 1 97 ? 6.636 -6.482 18.618 1.00 82.31 97 PHE A O 1
ATOM 779 N N . ASP A 1 98 ? 5.598 -4.941 17.365 1.00 86.88 98 ASP A N 1
ATOM 780 C CA . ASP A 1 98 ? 6.798 -4.525 16.634 1.00 86.88 98 ASP A CA 1
ATOM 781 C C . ASP A 1 98 ? 7.761 -3.719 17.529 1.00 86.88 98 ASP A C 1
ATOM 783 O O . ASP A 1 98 ? 7.779 -2.486 17.546 1.00 86.88 98 ASP A O 1
ATOM 787 N N . ASN A 1 99 ? 8.572 -4.442 18.301 1.00 89.31 99 ASN A N 1
ATOM 788 C CA . ASN A 1 99 ? 9.563 -3.877 19.213 1.00 89.31 99 ASN A CA 1
ATOM 789 C C . ASN A 1 99 ? 10.685 -3.118 18.482 1.00 89.31 99 ASN A C 1
ATOM 791 O O . ASN A 1 99 ? 11.228 -2.158 19.031 1.00 89.31 99 ASN A O 1
ATOM 795 N N . PHE A 1 100 ? 10.988 -3.475 17.229 1.00 92.81 100 PHE A N 1
ATOM 796 C CA . PHE A 1 100 ? 11.930 -2.714 16.406 1.00 92.81 100 PHE A CA 1
ATOM 797 C C . PHE A 1 100 ? 11.385 -1.311 16.134 1.00 92.81 100 PHE A C 1
ATOM 799 O O . PHE A 1 100 ? 12.084 -0.312 16.323 1.00 92.81 100 PHE A O 1
ATOM 806 N N . LYS A 1 101 ? 10.101 -1.210 15.766 1.00 92.69 101 LYS A N 1
ATOM 807 C CA . LYS A 1 101 ? 9.449 0.082 15.540 1.00 92.69 101 LYS A CA 1
ATOM 808 C C . LYS A 1 101 ? 9.400 0.943 16.798 1.00 92.69 101 LYS A C 1
ATOM 810 O O . LYS A 1 101 ? 9.577 2.156 16.690 1.00 92.69 101 LYS A O 1
ATOM 815 N N . VAL A 1 102 ? 9.208 0.349 17.976 1.00 93.38 102 VAL A N 1
ATOM 816 C CA . VAL A 1 102 ? 9.298 1.076 19.254 1.00 93.38 102 VAL A CA 1
ATOM 817 C C . VAL A 1 102 ? 10.681 1.709 19.427 1.00 93.38 102 VAL A C 1
ATOM 819 O O . VAL A 1 102 ? 10.766 2.900 19.732 1.00 93.38 102 VAL A O 1
ATOM 822 N N . GLY A 1 103 ? 11.752 0.946 19.180 1.00 95.88 103 GLY A N 1
ATOM 823 C CA . GLY A 1 103 ? 13.126 1.453 19.225 1.00 95.88 103 GLY A CA 1
ATOM 824 C C . GLY A 1 103 ? 13.345 2.628 18.272 1.00 95.88 103 GLY A C 1
ATOM 825 O O . GLY A 1 103 ? 13.874 3.666 18.673 1.00 95.88 103 GLY A O 1
ATOM 826 N N . VAL A 1 104 ? 12.847 2.511 17.036 1.00 96.19 104 VAL A N 1
ATOM 827 C CA . VAL A 1 104 ? 12.876 3.602 16.048 1.00 96.19 104 VAL A CA 1
ATOM 828 C C . VAL A 1 104 ? 12.137 4.838 16.566 1.00 96.19 104 VAL A C 1
ATOM 830 O O . VAL A 1 104 ? 12.666 5.938 16.460 1.00 96.19 104 VAL A O 1
ATOM 833 N N . LEU A 1 105 ? 10.942 4.687 17.148 1.00 97.00 105 LEU A N 1
ATOM 834 C CA . LEU A 1 105 ? 10.148 5.817 17.647 1.00 97.00 105 LEU A CA 1
ATOM 835 C C . LEU A 1 105 ? 10.859 6.580 18.770 1.00 97.00 105 LEU A C 1
ATOM 837 O O . LEU A 1 105 ? 10.929 7.809 18.713 1.00 97.00 105 LEU A O 1
ATOM 841 N N . GLN A 1 106 ? 11.414 5.876 19.761 1.00 98.00 106 GLN A N 1
ATOM 842 C CA . GLN A 1 106 ? 12.156 6.523 20.847 1.00 98.00 106 GLN A CA 1
ATOM 843 C C . GLN A 1 106 ? 13.417 7.227 20.332 1.00 98.00 106 GLN A C 1
ATOM 845 O O . GLN A 1 106 ? 13.681 8.380 20.675 1.00 98.00 106 GLN A O 1
ATOM 850 N N . ALA A 1 107 ? 14.182 6.568 19.463 1.00 97.69 107 ALA A N 1
ATOM 851 C CA . ALA A 1 107 ? 15.394 7.149 18.907 1.00 97.69 107 ALA A CA 1
ATOM 852 C C . ALA A 1 107 ? 15.117 8.344 17.980 1.00 97.69 107 ALA A C 1
ATOM 854 O O . ALA A 1 107 ? 15.809 9.357 18.064 1.00 97.69 107 ALA A O 1
ATOM 855 N N . SER A 1 108 ? 14.081 8.270 17.138 1.00 97.56 108 SER A N 1
ATOM 856 C CA . SER A 1 108 ? 13.637 9.396 16.306 1.00 97.56 108 SER A CA 1
ATOM 857 C C . SER A 1 108 ? 13.169 10.579 17.150 1.00 97.56 108 SER A C 1
ATOM 859 O O . SER A 1 108 ? 13.379 11.727 16.766 1.00 97.56 108 SER A O 1
ATOM 861 N N . TYR A 1 109 ? 12.579 10.327 18.320 1.00 97.94 109 TYR A N 1
ATOM 862 C CA . TYR A 1 109 ? 12.225 11.397 19.245 1.00 97.94 109 TYR A CA 1
ATOM 863 C C . TYR A 1 109 ? 13.463 12.116 19.800 1.00 97.94 109 TYR A C 1
ATOM 865 O O . TYR A 1 109 ? 13.495 13.347 19.809 1.00 97.94 109 TYR A O 1
ATOM 873 N N . ILE A 1 110 ? 14.504 11.376 20.204 1.00 97.94 110 ILE A N 1
ATOM 874 C CA . ILE A 1 110 ? 15.788 11.961 20.635 1.00 97.94 110 ILE A CA 1
ATOM 875 C C . ILE A 1 110 ? 16.426 12.760 19.493 1.00 97.94 110 ILE A C 1
ATOM 877 O O . ILE A 1 110 ? 16.809 13.914 19.688 1.00 97.94 110 ILE A O 1
ATOM 881 N N . GLU A 1 111 ? 16.487 12.178 18.293 1.00 97.31 111 GLU A N 1
ATOM 882 C CA . GLU A 1 111 ? 17.003 12.830 17.084 1.00 97.31 111 GLU A CA 1
ATOM 883 C C . GLU A 1 111 ? 16.304 14.170 16.821 1.00 97.31 111 GLU A C 1
ATOM 885 O O . GLU A 1 111 ? 16.966 15.183 16.574 1.00 97.31 111 GLU A O 1
ATOM 890 N N . GLN A 1 112 ? 14.973 14.186 16.922 1.00 96.88 112 GLN A N 1
ATOM 891 C CA . GLN A 1 112 ? 14.158 15.380 16.736 1.00 96.88 112 GLN A CA 1
ATOM 892 C C . GLN A 1 112 ? 14.381 16.408 17.849 1.00 96.88 112 GLN A C 1
ATOM 894 O O . GLN A 1 112 ? 14.557 17.590 17.560 1.00 96.88 112 GLN A O 1
ATOM 899 N N . LYS A 1 113 ? 14.366 15.992 19.120 1.00 96.50 113 LYS A N 1
ATOM 900 C CA . LYS A 1 113 ? 14.477 16.917 20.258 1.00 96.50 113 LYS A CA 1
ATOM 901 C C . LYS A 1 113 ? 15.840 17.580 20.363 1.00 96.50 113 LYS A C 1
ATOM 903 O O . LYS A 1 113 ? 15.904 18.742 20.755 1.00 96.50 113 LYS A O 1
ATOM 908 N N . LEU A 1 114 ? 16.896 16.875 19.978 1.00 96.50 114 LEU A N 1
ATOM 909 C CA . LEU A 1 114 ? 18.245 17.430 19.933 1.00 96.50 114 LEU A CA 1
ATOM 910 C C . LEU A 1 114 ? 18.551 18.148 18.607 1.00 96.50 114 LEU A C 1
ATOM 912 O O . LEU A 1 114 ? 19.574 18.817 18.496 1.00 96.50 114 LEU A O 1
ATOM 916 N N . GLY A 1 115 ? 17.680 18.043 17.596 1.00 95.00 115 GLY A N 1
ATOM 917 C CA . GLY A 1 115 ? 17.905 18.637 16.275 1.00 95.00 115 GLY A CA 1
ATOM 918 C C . GLY A 1 115 ? 19.134 18.059 15.566 1.00 95.00 115 GLY A C 1
ATOM 919 O O . GLY A 1 115 ? 19.866 18.779 14.888 1.00 95.00 115 GLY A O 1
ATOM 920 N N . LEU A 1 116 ? 19.391 16.756 15.718 1.00 93.69 116 LEU A N 1
ATOM 921 C CA . LEU A 1 116 ? 20.589 16.110 15.160 1.00 93.69 116 LEU A CA 1
ATOM 922 C C . LEU A 1 116 ? 20.600 16.127 13.629 1.00 93.69 116 LEU A C 1
ATOM 924 O O . LEU A 1 116 ? 21.650 16.281 13.010 1.00 93.69 116 LEU A O 1
ATOM 928 N N . LYS A 1 117 ? 19.419 16.050 13.003 1.00 89.31 117 LYS A N 1
ATOM 929 C CA . LYS A 1 117 ? 19.249 16.216 11.549 1.00 89.31 117 LYS A CA 1
ATOM 930 C C . LYS A 1 117 ? 19.699 17.582 11.036 1.00 89.31 117 LYS A C 1
ATOM 932 O O . LYS A 1 117 ? 20.076 17.698 9.876 1.00 89.31 117 LYS A O 1
ATOM 937 N N . GLU A 1 118 ? 19.678 18.596 11.894 1.00 90.25 118 GLU A N 1
ATOM 938 C CA . GLU A 1 118 ? 20.120 19.957 11.576 1.00 90.25 118 GLU A CA 1
ATOM 939 C C . GLU A 1 118 ? 21.632 20.134 11.806 1.00 90.25 118 GLU A C 1
ATOM 941 O O . GLU A 1 118 ? 22.152 21.237 11.663 1.00 90.25 118 GLU A O 1
ATOM 946 N N . GLY A 1 119 ? 22.342 19.062 12.182 1.00 85.62 119 GLY A N 1
ATOM 947 C CA . GLY A 1 119 ? 23.775 19.077 12.465 1.00 85.62 119 GLY A CA 1
ATOM 948 C C . GLY A 1 119 ? 24.143 19.598 13.856 1.00 85.62 119 GLY A C 1
ATOM 949 O O . GLY A 1 119 ? 25.319 19.859 14.101 1.00 85.62 119 GLY A O 1
ATOM 950 N N . LYS A 1 120 ? 23.178 19.753 14.775 1.00 90.19 120 LYS A N 1
ATOM 951 C CA . LYS A 1 120 ? 23.456 20.176 16.157 1.00 90.19 120 LYS A CA 1
ATOM 952 C C . LYS A 1 120 ? 24.236 19.102 16.929 1.00 90.19 120 LYS A C 1
ATOM 954 O O . LYS A 1 120 ? 24.112 17.907 16.659 1.00 90.19 120 LYS A O 1
ATOM 959 N N . GLY A 1 121 ? 25.054 19.547 17.881 1.00 89.12 121 GLY A N 1
ATOM 960 C CA . GLY A 1 121 ? 25.932 18.711 18.702 1.00 89.12 121 GLY A CA 1
ATOM 961 C C . GLY A 1 121 ? 27.344 19.304 18.839 1.00 89.12 121 GLY A C 1
ATOM 962 O O . GLY A 1 121 ? 27.598 20.397 18.326 1.00 89.12 121 GLY A O 1
ATOM 963 N N . PRO A 1 122 ? 28.271 18.606 19.515 1.00 93.94 122 PRO A N 1
ATOM 964 C CA . PRO A 1 122 ? 28.089 17.285 20.117 1.00 93.94 122 PRO A CA 1
ATOM 965 C C . PRO A 1 122 ? 27.200 17.329 21.369 1.00 93.94 122 PRO A C 1
ATOM 967 O O . PRO A 1 122 ? 27.352 18.221 22.200 1.00 93.94 122 PRO A O 1
ATOM 970 N N . TYR A 1 123 ? 26.298 16.356 21.505 1.00 97.56 123 TYR A N 1
ATOM 971 C CA . TYR A 1 123 ? 25.486 16.143 22.708 1.00 97.56 123 TYR A CA 1
ATOM 972 C C . TYR A 1 123 ? 25.882 14.847 23.410 1.00 97.56 123 TYR A C 1
ATOM 974 O O . TYR A 1 123 ? 26.207 13.851 22.761 1.00 97.56 123 TYR A O 1
ATOM 982 N N . ASN A 1 124 ? 25.824 14.840 24.737 1.00 97.75 124 ASN A N 1
ATOM 983 C CA . ASN A 1 124 ? 26.111 13.669 25.548 1.00 97.75 124 ASN A CA 1
ATOM 984 C C . ASN A 1 124 ? 24.848 12.823 25.742 1.00 97.75 124 ASN A C 1
ATOM 986 O O . ASN A 1 124 ? 23.816 13.326 26.191 1.00 97.75 124 ASN A O 1
ATOM 990 N N . ILE A 1 125 ? 24.947 11.524 25.473 1.00 98.00 125 ILE A N 1
ATOM 991 C CA . ILE A 1 125 ? 23.856 10.562 25.655 1.00 98.00 125 ILE A CA 1
ATOM 992 C C . ILE A 1 125 ? 24.338 9.343 26.434 1.00 98.00 125 ILE A C 1
ATOM 994 O O . ILE A 1 125 ? 25.449 8.874 26.222 1.00 98.00 125 ILE A O 1
ATOM 998 N N . GLU A 1 126 ? 23.492 8.788 27.296 1.00 98.19 126 GLU A N 1
ATOM 999 C CA . GLU A 1 126 ? 23.724 7.468 27.886 1.00 98.19 126 GLU A CA 1
ATOM 1000 C C . GLU A 1 126 ? 22.623 6.495 27.461 1.00 98.19 126 GLU A C 1
ATOM 1002 O O . GLU A 1 126 ? 21.456 6.861 27.297 1.00 98.19 126 GLU A O 1
ATOM 1007 N N . LEU A 1 127 ? 23.019 5.243 27.237 1.00 97.94 127 LEU A N 1
ATOM 1008 C CA . LEU A 1 127 ? 22.139 4.189 26.747 1.00 97.94 127 LEU A CA 1
ATOM 1009 C C . LEU A 1 127 ? 21.794 3.231 27.886 1.00 97.94 127 LEU A C 1
ATOM 1011 O O . LEU A 1 127 ? 22.667 2.838 28.665 1.00 97.94 127 LEU A O 1
ATOM 1015 N N . PHE A 1 128 ? 20.526 2.837 27.952 1.00 97.88 128 PHE A N 1
ATOM 1016 C CA . PHE A 1 128 ? 20.043 1.743 28.782 1.00 97.88 128 PHE A CA 1
ATOM 1017 C C . PHE A 1 128 ? 19.398 0.690 27.880 1.00 97.88 128 PHE A C 1
ATOM 1019 O O . PHE A 1 128 ? 18.660 1.004 26.947 1.00 97.88 128 PHE A O 1
ATOM 1026 N N . GLY A 1 129 ? 19.713 -0.572 28.143 1.00 94.00 129 GLY A N 1
ATOM 1027 C CA . GLY A 1 129 ? 19.129 -1.733 27.487 1.00 94.00 129 GLY A CA 1
ATOM 1028 C C . GLY A 1 129 ? 18.163 -2.453 28.418 1.00 94.00 129 GLY A C 1
ATOM 1029 O O . GLY A 1 129 ? 18.274 -2.362 29.642 1.00 94.00 129 GLY A O 1
ATOM 1030 N N . GLY A 1 130 ? 17.221 -3.181 27.823 1.00 91.00 130 GLY A N 1
ATOM 1031 C CA . GLY A 1 130 ? 16.357 -4.107 28.552 1.00 91.00 130 GLY A CA 1
ATOM 1032 C C . GLY A 1 130 ? 17.105 -5.337 29.075 1.00 91.00 130 GLY A C 1
ATOM 1033 O O . GLY A 1 130 ? 18.336 -5.416 29.029 1.00 91.00 130 GLY A O 1
ATOM 1034 N N . SER A 1 131 ? 16.347 -6.314 29.564 1.00 90.12 131 SER A N 1
ATOM 1035 C CA . SER A 1 131 ? 16.913 -7.547 30.113 1.00 90.12 131 SER A CA 1
ATOM 1036 C C . SER A 1 131 ? 17.514 -8.443 29.011 1.00 90.12 131 SER A C 1
ATOM 1038 O O . SER A 1 131 ? 16.896 -8.602 27.959 1.00 90.12 131 SER A O 1
ATOM 1040 N N . PRO A 1 132 ? 18.701 -9.051 29.204 1.00 88.50 132 PRO A N 1
ATOM 1041 C CA . PRO A 1 132 ? 19.373 -9.859 28.172 1.00 88.50 132 PRO A CA 1
ATOM 1042 C C . PRO A 1 132 ? 18.723 -11.240 27.948 1.00 88.50 132 PRO A C 1
ATOM 1044 O O . PRO A 1 132 ? 18.947 -11.913 26.938 1.00 88.50 132 PRO A O 1
ATOM 1047 N N . ASP A 1 133 ? 17.893 -11.684 28.885 1.00 85.94 133 ASP A N 1
ATOM 1048 C CA . ASP A 1 133 ? 17.070 -12.891 28.780 1.00 85.94 133 ASP A CA 1
ATOM 1049 C C . ASP A 1 133 ? 15.766 -12.673 27.981 1.00 85.94 133 ASP A C 1
ATOM 1051 O O . ASP A 1 133 ? 15.079 -13.649 27.666 1.00 85.94 133 ASP A O 1
ATOM 1055 N N . ASP A 1 134 ? 15.490 -11.437 27.552 1.00 87.94 134 ASP A N 1
ATOM 1056 C CA . ASP A 1 134 ? 14.319 -11.027 26.777 1.00 87.94 134 ASP A CA 1
ATOM 1057 C C . ASP A 1 134 ? 14.700 -10.734 25.315 1.00 87.94 134 ASP A C 1
ATOM 1059 O O . ASP A 1 134 ? 15.563 -9.905 25.021 1.00 87.94 134 ASP A O 1
ATOM 1063 N N . ASN A 1 135 ? 14.048 -11.402 24.360 1.00 88.69 135 ASN A N 1
ATOM 1064 C CA . ASN A 1 135 ? 14.296 -11.178 22.935 1.00 88.69 135 ASN A CA 1
ATOM 1065 C C . ASN A 1 135 ? 13.877 -9.773 22.472 1.00 88.69 135 ASN A C 1
ATOM 1067 O O . ASN A 1 135 ? 14.509 -9.217 21.572 1.00 88.69 135 ASN A O 1
ATOM 1071 N N . ASN A 1 136 ? 12.840 -9.185 23.075 1.00 89.62 136 ASN A N 1
ATOM 1072 C CA . ASN A 1 136 ? 12.327 -7.874 22.682 1.00 89.62 136 ASN A CA 1
ATOM 1073 C C . ASN A 1 136 ? 13.342 -6.763 22.955 1.00 89.62 136 ASN A C 1
ATOM 1075 O O . ASN A 1 136 ? 13.401 -5.791 22.203 1.00 89.62 136 ASN A O 1
ATOM 1079 N N . ALA A 1 137 ? 14.188 -6.935 23.975 1.00 91.94 137 ALA A N 1
ATOM 1080 C CA . ALA A 1 137 ? 15.242 -5.986 24.307 1.00 91.94 137 ALA A CA 1
ATOM 1081 C C . ALA A 1 137 ? 16.252 -5.810 23.155 1.00 91.94 137 ALA A C 1
ATOM 1083 O O . ALA A 1 137 ? 16.707 -4.695 22.902 1.00 91.94 137 ALA A O 1
ATOM 1084 N N . TYR A 1 138 ? 16.545 -6.883 22.412 1.00 93.75 138 TYR A N 1
ATOM 1085 C CA . TYR A 1 138 ? 17.431 -6.845 21.245 1.00 93.75 138 TYR A CA 1
ATOM 1086 C C . TYR A 1 138 ? 16.759 -6.190 20.036 1.00 93.75 138 TYR A C 1
ATOM 1088 O O . TYR A 1 138 ? 17.351 -5.306 19.426 1.00 93.75 138 TYR A O 1
ATOM 1096 N N . PHE A 1 139 ? 15.503 -6.546 19.732 1.00 93.19 139 PHE A N 1
ATOM 1097 C CA . PHE A 1 139 ? 14.751 -5.901 18.645 1.00 93.19 139 PHE A CA 1
ATOM 1098 C C . PHE A 1 139 ? 14.612 -4.392 18.861 1.00 93.19 139 PHE A C 1
ATOM 1100 O O . PHE A 1 139 ? 14.825 -3.610 17.935 1.00 93.19 139 PHE A O 1
ATOM 1107 N N . PHE A 1 140 ? 14.290 -3.986 20.091 1.00 95.25 140 PHE A N 1
ATOM 1108 C CA . PHE A 1 140 ? 14.258 -2.584 20.487 1.00 95.25 140 PHE A CA 1
ATOM 1109 C C . PHE A 1 140 ? 15.619 -1.908 20.276 1.00 95.25 140 PHE A C 1
ATOM 1111 O O . PHE A 1 140 ? 15.686 -0.839 19.666 1.00 95.25 140 PHE A O 1
ATOM 1118 N N . PHE A 1 141 ? 16.700 -2.532 20.756 1.00 95.94 141 PHE A N 1
ATOM 1119 C CA . PHE A 1 141 ? 18.050 -1.987 20.644 1.00 95.94 141 PHE A CA 1
ATOM 1120 C C . PHE A 1 141 ? 18.464 -1.796 19.180 1.00 95.94 141 PHE A C 1
ATOM 1122 O O . PHE A 1 141 ? 18.913 -0.710 18.814 1.00 95.94 141 PHE A O 1
ATOM 1129 N N . ASP A 1 142 ? 18.231 -2.794 18.327 1.00 96.50 142 ASP A N 1
ATOM 1130 C CA . ASP A 1 142 ? 18.511 -2.716 16.890 1.00 96.50 142 ASP A CA 1
ATOM 1131 C C . ASP A 1 142 ? 17.705 -1.592 16.220 1.00 96.50 142 ASP A C 1
ATOM 1133 O O . ASP A 1 142 ? 18.242 -0.816 15.423 1.00 96.50 142 ASP A O 1
ATOM 1137 N N . GLY A 1 143 ? 16.429 -1.452 16.595 1.00 96.00 143 GLY A N 1
ATOM 1138 C CA . GLY A 1 143 ? 15.561 -0.366 16.144 1.00 96.00 143 GLY A CA 1
ATOM 1139 C C . GLY A 1 143 ? 16.098 1.010 16.526 1.00 96.00 143 GLY A C 1
ATOM 1140 O O . GLY A 1 143 ? 16.207 1.892 15.674 1.00 96.00 143 GLY A O 1
ATOM 1141 N N . ALA A 1 144 ? 16.501 1.194 17.783 1.00 97.44 144 ALA A N 1
ATOM 1142 C CA . ALA A 1 144 ? 17.061 2.456 18.255 1.00 97.44 144 ALA A CA 1
ATOM 1143 C C . ALA A 1 144 ? 18.414 2.777 17.596 1.00 97.44 144 ALA A C 1
ATOM 1145 O O . ALA A 1 144 ? 18.655 3.909 17.164 1.00 97.44 144 ALA A O 1
ATOM 1146 N N . MET A 1 145 ? 19.290 1.777 17.457 1.00 97.56 145 MET A N 1
ATOM 1147 C CA . MET A 1 145 ? 20.595 1.938 16.811 1.00 97.56 145 MET A CA 1
ATOM 1148 C C . MET A 1 145 ? 20.476 2.253 15.321 1.00 97.56 145 MET A C 1
ATOM 1150 O O . MET A 1 145 ? 21.305 3.002 14.807 1.00 97.56 145 MET A O 1
ATOM 1154 N N . SER A 1 146 ? 19.427 1.782 14.639 1.00 97.56 146 SER A N 1
ATOM 1155 C CA . SER A 1 146 ? 19.175 2.140 13.235 1.00 97.56 146 SER A CA 1
ATOM 1156 C C . SER A 1 146 ? 19.029 3.654 13.002 1.00 97.56 146 SER A C 1
ATOM 1158 O O . SER A 1 146 ? 19.270 4.126 11.892 1.00 97.56 146 SER A O 1
ATOM 1160 N N . VAL A 1 147 ? 18.692 4.416 14.052 1.00 97.62 147 VAL A N 1
ATOM 1161 C CA . VAL A 1 147 ? 18.539 5.877 14.018 1.00 97.62 147 VAL A CA 1
ATOM 1162 C C . VAL A 1 147 ? 19.708 6.599 14.695 1.00 97.62 147 VAL A C 1
ATOM 1164 O O . VAL A 1 147 ? 20.211 7.574 14.146 1.00 97.62 147 VAL A O 1
ATOM 1167 N N . LEU A 1 148 ? 20.160 6.156 15.877 1.00 97.31 148 LEU A N 1
ATOM 1168 C CA . LEU A 1 148 ? 21.180 6.889 16.649 1.00 97.31 148 LEU A CA 1
ATOM 1169 C C . LEU A 1 148 ? 22.614 6.626 16.180 1.00 97.31 148 LEU A C 1
ATOM 1171 O O . LEU A 1 148 ? 23.460 7.516 16.285 1.00 97.31 148 LEU A O 1
ATOM 1175 N N . LYS A 1 149 ? 22.902 5.429 15.651 1.00 96.81 149 LYS A N 1
ATOM 1176 C CA . LYS A 1 149 ? 24.270 5.024 15.303 1.00 96.81 149 LYS A CA 1
ATOM 1177 C C . LYS A 1 149 ? 24.959 5.979 14.311 1.00 96.81 149 LYS A C 1
ATOM 1179 O O . LYS A 1 149 ? 26.108 6.320 14.579 1.00 96.81 149 LYS A O 1
ATOM 1184 N N . PRO A 1 150 ? 24.310 6.482 13.240 1.00 96.31 150 PRO A N 1
ATOM 1185 C CA . PRO A 1 150 ? 24.934 7.453 12.337 1.00 96.31 150 PRO A CA 1
ATOM 1186 C C . PRO A 1 150 ? 25.454 8.711 13.046 1.00 96.31 150 PRO A C 1
ATOM 1188 O O . PRO A 1 150 ? 26.532 9.198 12.718 1.00 96.31 150 PRO A O 1
ATOM 1191 N N . TYR A 1 151 ? 24.721 9.207 14.048 1.00 97.00 151 TYR A N 1
ATOM 1192 C CA . TYR A 1 151 ? 25.101 10.392 14.824 1.00 97.00 151 TYR A CA 1
ATOM 1193 C C . TYR A 1 151 ? 26.191 10.104 15.854 1.00 97.00 151 TYR A C 1
ATOM 1195 O O . TYR A 1 151 ? 26.976 10.989 16.193 1.00 97.00 151 TYR A O 1
ATOM 1203 N N . MET A 1 152 ? 26.245 8.871 16.354 1.00 95.69 152 MET A N 1
ATOM 1204 C CA . MET A 1 152 ? 27.328 8.412 17.220 1.00 95.69 152 MET A CA 1
ATOM 1205 C C . MET A 1 152 ? 28.629 8.238 16.432 1.00 95.69 152 MET A C 1
ATOM 1207 O O . MET A 1 152 ? 29.685 8.679 16.879 1.00 95.69 152 MET A O 1
ATOM 1211 N N . ASP A 1 153 ? 28.541 7.669 15.228 1.00 94.38 153 ASP A N 1
ATOM 1212 C CA . ASP A 1 153 ? 29.678 7.491 14.323 1.00 94.38 153 ASP A CA 1
ATOM 1213 C C . ASP A 1 153 ? 30.237 8.845 13.839 1.00 94.38 153 ASP A C 1
ATOM 1215 O O . ASP A 1 153 ? 31.450 8.992 13.689 1.00 94.38 153 ASP A O 1
ATOM 1219 N N . SER A 1 154 ? 29.376 9.850 13.623 1.00 93.00 154 SER A N 1
ATOM 1220 C CA . SER A 1 154 ? 29.788 11.204 13.218 1.00 93.00 154 SER A CA 1
ATOM 1221 C C . SER A 1 154 ? 30.281 12.084 14.374 1.00 93.00 154 SER A C 1
ATOM 1223 O O . SER A 1 154 ? 30.801 13.173 14.133 1.00 93.00 154 SER A O 1
ATOM 1225 N N . GLY A 1 155 ? 30.116 11.641 15.625 1.00 93.56 155 GLY A N 1
ATOM 1226 C CA . GLY A 1 155 ? 30.470 12.402 16.825 1.00 93.56 155 GLY A CA 1
ATOM 1227 C C . GLY A 1 155 ? 29.460 13.485 17.226 1.00 93.56 155 GLY A C 1
ATOM 1228 O O . GLY A 1 155 ? 29.722 14.233 18.165 1.00 93.56 155 GLY A O 1
ATOM 1229 N N . ASN A 1 156 ? 28.302 13.574 16.562 1.00 94.94 156 ASN A N 1
ATOM 1230 C CA . ASN A 1 156 ? 27.210 14.478 16.952 1.00 94.94 156 ASN A CA 1
ATOM 1231 C C . ASN A 1 156 ? 26.508 14.022 18.244 1.00 94.94 156 ASN A C 1
ATOM 1233 O O . ASN A 1 156 ? 25.996 14.855 18.991 1.00 94.94 156 ASN A O 1
ATOM 1237 N N . LEU A 1 157 ? 26.511 12.715 18.518 1.00 96.81 157 LEU A N 1
ATOM 1238 C CA . LEU A 1 157 ? 26.108 12.117 19.789 1.00 96.81 157 LEU A CA 1
ATOM 1239 C C . LEU A 1 157 ? 27.288 11.376 20.415 1.00 96.81 157 LEU A C 1
ATOM 1241 O O . LEU A 1 157 ? 27.916 10.541 19.772 1.00 96.81 157 LEU A O 1
ATOM 1245 N N . VAL A 1 158 ? 27.570 11.641 21.686 1.00 97.44 158 VAL A N 1
ATOM 1246 C CA . VAL A 1 158 ? 28.710 11.058 22.397 1.00 97.44 158 VAL A CA 1
ATOM 1247 C C . VAL A 1 158 ? 28.221 10.273 23.607 1.00 97.44 158 VAL A C 1
ATOM 1249 O O . VAL A 1 158 ? 27.670 10.842 24.547 1.00 97.44 158 VAL A O 1
ATOM 1252 N N . VAL A 1 159 ? 28.482 8.963 23.610 1.00 97.06 159 VAL A N 1
ATOM 1253 C CA . VAL A 1 159 ? 28.324 8.120 24.804 1.00 97.06 159 VAL A CA 1
ATOM 1254 C C . VAL A 1 159 ? 29.591 8.224 25.640 1.00 97.06 159 VAL A C 1
ATOM 1256 O O . VAL A 1 159 ? 30.604 7.593 25.323 1.00 97.06 159 VAL A O 1
ATOM 1259 N N . ARG A 1 160 ? 29.568 9.055 26.690 1.00 95.44 160 ARG A N 1
ATOM 1260 C CA . ARG A 1 160 ? 30.765 9.373 27.491 1.00 95.44 160 ARG A CA 1
ATOM 1261 C C . ARG A 1 160 ? 31.340 8.140 28.176 1.00 95.44 160 ARG A C 1
ATOM 1263 O O . ARG A 1 160 ? 32.559 7.969 28.185 1.00 95.44 160 ARG A O 1
ATOM 1270 N N . SER A 1 161 ? 30.476 7.251 28.657 1.00 95.38 161 SER A N 1
ATOM 1271 C CA . SER A 1 161 ? 30.867 5.974 29.257 1.00 95.38 161 SER A CA 1
ATOM 1272 C C . SER A 1 161 ? 31.498 4.979 28.273 1.00 95.38 161 SER A C 1
ATOM 1274 O O . SER A 1 161 ? 32.125 4.008 28.698 1.00 95.38 161 SER A O 1
ATOM 1276 N N . LYS A 1 162 ? 31.334 5.200 26.957 1.00 95.94 162 LYS A N 1
ATOM 1277 C CA . LYS A 1 162 ? 31.667 4.267 25.862 1.00 95.94 162 LYS A CA 1
ATOM 1278 C C . LYS A 1 162 ? 30.942 2.913 25.946 1.00 95.94 162 LYS A C 1
ATOM 1280 O O . LYS A 1 162 ? 31.331 1.964 25.264 1.00 95.94 162 LYS A O 1
ATOM 1285 N N . GLN A 1 163 ? 29.892 2.809 26.760 1.00 95.88 163 GLN A N 1
ATOM 1286 C CA . GLN A 1 163 ? 29.079 1.602 26.894 1.00 95.88 163 GLN A CA 1
ATOM 1287 C C . GLN A 1 163 ? 28.013 1.586 25.793 1.00 95.88 163 GLN A C 1
ATOM 1289 O O . GLN A 1 163 ? 26.994 2.260 25.895 1.00 95.88 163 GLN A O 1
ATOM 1294 N N . MET A 1 164 ? 28.270 0.849 24.709 1.00 92.50 164 MET A N 1
ATOM 1295 C CA . MET A 1 164 ? 27.431 0.874 23.496 1.00 92.50 164 MET A CA 1
ATOM 1296 C C . MET A 1 164 ? 26.902 -0.499 23.085 1.00 92.50 164 MET A C 1
ATOM 1298 O O . MET A 1 164 ? 26.142 -0.603 22.130 1.00 92.50 164 MET A O 1
ATOM 1302 N N . THR A 1 165 ? 27.317 -1.568 23.761 1.00 92.56 165 THR A N 1
ATOM 1303 C CA . THR A 1 165 ? 26.843 -2.923 23.458 1.00 92.56 165 THR A CA 1
ATOM 1304 C C . THR A 1 165 ? 25.717 -3.315 24.399 1.00 92.56 165 THR A C 1
ATOM 1306 O O . THR A 1 165 ? 25.735 -2.931 25.569 1.00 92.56 165 THR A O 1
ATOM 1309 N N . MET A 1 166 ? 24.786 -4.149 23.924 1.00 90.75 166 MET A N 1
ATOM 1310 C CA . MET A 1 166 ? 23.672 -4.647 24.737 1.00 90.75 166 MET A CA 1
ATOM 1311 C C . MET A 1 166 ? 24.147 -5.253 26.068 1.00 90.75 166 MET A C 1
ATOM 1313 O O . MET A 1 166 ? 23.568 -4.979 27.109 1.00 90.75 166 MET A O 1
ATOM 1317 N N . ALA A 1 167 ? 25.261 -5.993 26.063 1.00 88.31 167 ALA A N 1
ATOM 1318 C CA . ALA A 1 167 ? 25.832 -6.588 27.272 1.00 88.31 167 ALA A CA 1
ATOM 1319 C C . ALA A 1 167 ? 26.294 -5.556 28.322 1.00 88.31 167 ALA A C 1
ATOM 1321 O O . ALA A 1 167 ? 26.267 -5.850 29.512 1.00 88.31 167 ALA A O 1
ATOM 1322 N N . GLN A 1 168 ? 26.722 -4.362 27.902 1.00 93.81 168 GLN A N 1
ATOM 1323 C CA . GLN A 1 168 ? 27.188 -3.304 28.809 1.00 93.81 168 GLN A CA 1
ATOM 1324 C C . GLN A 1 168 ? 26.044 -2.447 29.357 1.00 93.81 168 GLN A C 1
ATOM 1326 O O . GLN A 1 168 ? 26.151 -1.905 30.455 1.00 93.81 168 GLN A O 1
ATOM 1331 N N . ILE A 1 169 ? 24.978 -2.282 28.573 1.00 95.50 169 ILE A N 1
ATOM 1332 C CA . ILE A 1 169 ? 23.878 -1.363 28.895 1.00 95.50 169 ILE A CA 1
ATOM 1333 C C . ILE A 1 169 ? 22.653 -2.078 29.470 1.00 95.50 169 ILE A C 1
ATOM 1335 O O . ILE A 1 169 ? 21.713 -1.410 29.895 1.00 95.50 169 ILE A O 1
ATOM 1339 N N . ALA A 1 170 ? 22.638 -3.413 29.450 1.00 93.56 170 ALA A N 1
ATOM 1340 C CA . ALA A 1 170 ? 21.512 -4.226 29.881 1.00 93.56 170 ALA A CA 1
ATOM 1341 C C . ALA A 1 170 ? 21.118 -3.962 31.338 1.00 93.56 170 ALA A C 1
ATOM 1343 O O . ALA A 1 170 ? 21.957 -3.905 32.238 1.00 93.56 170 ALA A O 1
ATOM 1344 N N . THR A 1 171 ? 19.811 -3.888 31.558 1.00 92.81 171 THR A N 1
ATOM 1345 C CA . THR A 1 171 ? 19.202 -3.805 32.882 1.00 92.81 171 THR A CA 1
ATOM 1346 C C . THR A 1 171 ? 18.458 -5.107 33.128 1.00 92.81 171 THR A C 1
ATOM 1348 O O . THR A 1 171 ? 17.380 -5.334 32.572 1.00 92.81 171 THR A O 1
ATOM 1351 N N . LEU A 1 172 ? 19.063 -5.995 33.921 1.00 88.12 172 LEU A N 1
ATOM 1352 C CA . LEU A 1 172 ? 18.488 -7.303 34.227 1.00 88.12 172 LEU A CA 1
ATOM 1353 C C . LEU A 1 172 ? 17.081 -7.136 34.818 1.00 88.12 172 LEU A C 1
ATOM 1355 O O . LEU A 1 172 ? 16.867 -6.288 35.683 1.00 88.12 172 LEU A O 1
ATOM 1359 N N . ARG A 1 173 ? 16.127 -7.931 34.321 1.00 83.88 173 ARG A N 1
ATOM 1360 C CA . ARG A 1 173 ? 14.704 -7.922 34.708 1.00 83.88 173 ARG A CA 1
ATOM 1361 C C . ARG A 1 173 ? 13.997 -6.578 34.536 1.00 83.88 173 ARG A C 1
ATOM 1363 O O . ARG A 1 173 ? 12.899 -6.412 35.049 1.00 83.88 173 ARG A O 1
ATOM 1370 N N . TRP A 1 174 ? 14.581 -5.651 33.774 1.00 87.38 174 TRP A N 1
ATOM 1371 C CA . TRP A 1 174 ? 14.035 -4.303 33.597 1.00 87.38 174 TRP A CA 1
ATOM 1372 C C . TRP A 1 174 ? 13.913 -3.518 34.923 1.00 87.38 174 TRP A C 1
ATOM 1374 O O . TRP A 1 174 ? 13.078 -2.625 35.047 1.00 87.38 174 TRP A O 1
ATOM 1384 N N . ASP A 1 175 ? 14.752 -3.852 35.911 1.00 87.88 175 ASP A N 1
ATOM 1385 C CA . ASP A 1 175 ? 14.686 -3.330 37.279 1.00 87.88 175 ASP A CA 1
ATOM 1386 C C . ASP A 1 175 ? 15.070 -1.837 37.362 1.00 87.88 175 ASP A C 1
ATOM 1388 O O . ASP A 1 175 ? 16.191 -1.430 37.036 1.00 87.88 175 ASP A O 1
ATOM 1392 N N . GLY A 1 176 ? 14.134 -1.010 37.837 1.00 90.06 176 GLY A N 1
ATOM 1393 C CA . GLY A 1 176 ? 14.324 0.435 37.982 1.00 90.06 176 GLY A CA 1
ATOM 1394 C C . GLY A 1 176 ? 15.340 0.840 39.059 1.00 90.06 176 GLY A C 1
ATOM 1395 O O . GLY A 1 176 ? 16.031 1.843 38.889 1.00 90.06 176 GLY A O 1
ATOM 1396 N N . ALA A 1 177 ? 15.495 0.069 40.138 1.00 90.56 177 ALA A N 1
ATOM 1397 C CA . ALA A 1 177 ? 16.497 0.330 41.173 1.00 90.56 177 ALA A CA 1
ATOM 1398 C C . ALA A 1 177 ? 17.911 -0.016 40.679 1.00 90.56 177 ALA A C 1
ATOM 1400 O O . ALA A 1 177 ? 18.864 0.718 40.956 1.00 90.56 177 ALA A O 1
ATOM 1401 N N . LEU A 1 178 ? 18.050 -1.083 39.885 1.00 93.31 178 LEU A N 1
ATOM 1402 C CA . LEU A 1 178 ? 19.304 -1.395 39.197 1.00 93.31 178 LEU A CA 1
ATOM 1403 C C . LEU A 1 178 ? 19.659 -0.298 38.183 1.00 93.31 178 LEU A C 1
ATOM 1405 O O . LEU A 1 178 ? 20.815 0.127 38.117 1.00 93.31 178 LEU A O 1
ATOM 1409 N N . ALA A 1 179 ? 18.668 0.203 37.440 1.00 95.88 179 ALA A N 1
ATOM 1410 C CA . ALA A 1 179 ? 18.852 1.338 36.541 1.00 95.88 179 ALA A CA 1
ATOM 1411 C C . ALA A 1 179 ? 19.269 2.615 37.289 1.00 95.88 179 ALA A C 1
ATOM 1413 O O . ALA A 1 179 ? 20.183 3.304 36.837 1.00 95.88 179 ALA A O 1
ATOM 1414 N N . GLN A 1 180 ? 18.664 2.897 38.449 1.00 96.62 180 GLN A N 1
ATOM 1415 C CA . GLN A 1 180 ? 19.048 4.008 39.324 1.00 96.62 180 GLN A CA 1
ATOM 1416 C C . GLN A 1 180 ? 20.510 3.871 39.776 1.00 96.62 180 GLN A C 1
ATOM 1418 O O . GLN A 1 180 ? 21.319 4.762 39.539 1.00 96.62 180 GLN A O 1
ATOM 1423 N N . SER A 1 181 ? 20.897 2.718 40.332 1.00 96.00 181 SER A N 1
ATOM 1424 C CA . SER A 1 181 ? 22.282 2.479 40.764 1.00 96.00 181 SER A CA 1
ATOM 1425 C C . SER A 1 181 ? 23.281 2.607 39.608 1.00 96.00 181 SER A C 1
ATOM 1427 O O . SER A 1 181 ? 24.348 3.210 39.753 1.00 96.00 181 SER A O 1
ATOM 1429 N N . ARG A 1 182 ? 22.928 2.094 38.422 1.00 96.31 182 ARG A N 1
ATOM 1430 C CA . ARG A 1 182 ? 23.733 2.277 37.211 1.00 96.31 182 ARG A CA 1
ATOM 1431 C C . ARG A 1 182 ? 23.863 3.757 36.851 1.00 96.31 182 ARG A C 1
ATOM 1433 O O . ARG A 1 182 ? 24.960 4.198 36.517 1.00 96.31 182 ARG A O 1
ATOM 1440 N N . MET A 1 183 ? 22.775 4.517 36.925 1.00 97.69 183 MET A N 1
ATOM 1441 C CA . MET A 1 183 ? 22.784 5.943 36.625 1.00 97.69 183 MET A CA 1
ATOM 1442 C C . MET A 1 183 ? 23.637 6.737 37.626 1.00 97.69 183 MET A C 1
ATOM 1444 O O . MET A 1 183 ? 24.427 7.577 37.202 1.00 97.69 183 MET A O 1
ATOM 1448 N N . ASP A 1 184 ? 23.571 6.427 38.924 1.00 96.69 184 ASP A N 1
ATOM 1449 C CA . ASP A 1 184 ? 24.435 7.025 39.957 1.00 96.69 184 ASP A CA 1
ATOM 1450 C C . ASP A 1 184 ? 25.928 6.793 39.654 1.00 96.69 184 ASP A C 1
ATOM 1452 O O . ASP A 1 184 ? 26.755 7.712 39.737 1.00 96.69 184 ASP A O 1
ATOM 1456 N N . ASN A 1 185 ? 26.278 5.575 39.227 1.00 96.12 185 ASN A N 1
ATOM 1457 C CA . ASN A 1 185 ? 27.640 5.225 38.821 1.00 96.12 185 ASN A CA 1
ATOM 1458 C C . ASN A 1 185 ? 28.082 5.987 37.562 1.00 96.12 185 ASN A C 1
ATOM 1460 O O . ASN A 1 185 ? 29.209 6.477 37.503 1.00 96.12 185 ASN A O 1
ATOM 1464 N N . LEU A 1 186 ? 27.205 6.133 36.564 1.00 97.31 186 LEU A N 1
ATOM 1465 C CA . LEU A 1 186 ? 27.517 6.898 35.354 1.00 97.31 186 LEU A CA 1
ATOM 1466 C C . LEU A 1 186 ? 27.722 8.383 35.659 1.00 97.31 186 LEU A C 1
ATOM 1468 O O . LEU A 1 186 ? 28.690 8.985 35.193 1.00 97.31 186 LEU A O 1
ATOM 1472 N N . LEU A 1 187 ? 26.831 8.969 36.459 1.00 96.25 187 LEU A N 1
ATOM 1473 C CA . LEU A 1 187 ? 26.882 10.382 36.814 1.00 96.25 187 LEU A CA 1
ATOM 1474 C C . LEU A 1 187 ? 28.155 10.724 37.595 1.00 96.25 187 LEU A C 1
ATOM 1476 O O . LEU A 1 187 ? 28.836 11.691 37.256 1.00 96.25 187 LEU A O 1
ATOM 1480 N N . SER A 1 188 ? 28.504 9.908 38.594 1.00 94.19 188 SER A N 1
ATOM 1481 C CA . SER A 1 188 ? 29.709 10.107 39.411 1.00 94.19 188 SER A CA 1
ATOM 1482 C C . SER A 1 188 ? 31.011 9.881 38.633 1.00 94.19 188 SER A C 1
ATOM 1484 O O . SER A 1 188 ? 31.975 10.625 38.828 1.00 94.19 188 SER A O 1
ATOM 1486 N N . ALA A 1 189 ? 31.047 8.900 37.726 1.00 95.00 189 ALA A N 1
ATOM 1487 C CA . ALA A 1 189 ? 32.256 8.571 36.975 1.00 95.00 189 ALA A CA 1
ATOM 1488 C C . ALA A 1 189 ? 32.507 9.513 35.787 1.00 95.00 189 ALA A C 1
ATOM 1490 O O . ALA A 1 189 ? 33.665 9.801 35.481 1.00 95.00 189 ALA A O 1
ATOM 1491 N N . TYR A 1 190 ? 31.451 9.990 35.116 1.00 95.25 190 TYR A N 1
ATOM 1492 C CA . TYR A 1 190 ? 31.584 10.662 33.816 1.00 95.25 190 TYR A CA 1
ATOM 1493 C C . TYR A 1 190 ? 30.979 12.072 33.742 1.00 95.25 190 TYR A C 1
ATOM 1495 O O . TYR A 1 190 ? 31.313 12.800 32.811 1.00 95.25 190 TYR A O 1
ATOM 1503 N N . TYR A 1 191 ? 30.140 12.494 34.699 1.00 94.00 191 TYR A N 1
ATOM 1504 C CA . TYR A 1 191 ? 29.359 13.744 34.598 1.00 94.00 191 TYR A CA 1
ATOM 1505 C C . TYR A 1 191 ? 29.518 14.700 35.794 1.00 94.00 191 TYR A C 1
ATOM 1507 O O . TYR A 1 191 ? 28.686 15.579 36.019 1.00 94.00 191 TYR A O 1
ATOM 1515 N N . SER A 1 192 ? 30.619 14.594 36.541 1.00 84.06 192 SER A N 1
ATOM 1516 C CA . SER A 1 192 ? 30.932 15.502 37.659 1.00 84.06 192 SER A CA 1
ATOM 1517 C C . SER A 1 192 ? 31.140 16.968 37.231 1.00 84.06 192 SER A C 1
ATOM 1519 O O . SER A 1 192 ? 30.957 17.870 38.045 1.00 84.06 192 SER A O 1
ATOM 1521 N N . GLY A 1 193 ? 31.495 17.215 35.962 1.00 80.69 193 GLY A N 1
ATOM 1522 C CA . GLY A 1 193 ? 31.702 18.557 35.391 1.00 80.69 193 GLY A CA 1
ATOM 1523 C C . GLY A 1 193 ? 31.045 18.801 34.026 1.00 80.69 193 GLY A C 1
ATOM 1524 O O . GLY A 1 193 ? 31.200 19.888 33.482 1.00 80.69 193 GLY A O 1
ATOM 1525 N N . ASP A 1 194 ? 30.308 17.821 33.496 1.00 84.19 194 ASP A N 1
ATOM 1526 C CA . ASP A 1 194 ? 29.644 17.868 32.188 1.00 84.19 194 ASP A CA 1
ATOM 1527 C C . ASP A 1 194 ? 28.130 17.652 32.342 1.00 84.19 194 ASP A C 1
ATOM 1529 O O . ASP A 1 194 ? 27.662 17.066 33.322 1.00 84.19 194 ASP A O 1
ATOM 1533 N N . ASN A 1 195 ? 27.356 18.096 31.348 1.00 89.56 195 ASN A N 1
ATOM 1534 C CA . ASN A 1 195 ? 25.917 17.849 31.287 1.00 89.56 195 ASN A CA 1
ATOM 1535 C C . ASN A 1 195 ? 25.600 16.619 30.429 1.00 89.56 195 ASN A C 1
ATOM 1537 O O . ASN A 1 195 ? 26.258 16.357 29.423 1.00 89.56 195 ASN A O 1
ATOM 1541 N N . LEU A 1 196 ? 24.580 15.876 30.839 1.00 96.62 196 LEU A N 1
ATOM 1542 C CA . LEU A 1 196 ? 23.942 14.817 30.075 1.00 96.62 196 LEU A CA 1
ATOM 1543 C C . LEU A 1 196 ? 22.734 15.416 29.356 1.00 96.62 196 LEU A C 1
ATOM 1545 O O . LEU A 1 196 ? 21.902 16.047 30.006 1.00 96.62 196 LEU A O 1
ATOM 1549 N N . ASP A 1 197 ? 22.639 15.211 28.043 1.00 97.12 197 ASP A N 1
ATOM 1550 C CA . ASP A 1 197 ? 21.619 15.841 27.196 1.00 97.12 197 ASP A CA 1
ATOM 1551 C C . ASP A 1 197 ? 20.474 14.885 26.845 1.00 97.12 197 ASP A C 1
ATOM 1553 O O . ASP A 1 197 ? 19.334 15.316 26.667 1.00 97.12 197 ASP A O 1
ATOM 1557 N N . ALA A 1 198 ? 20.746 13.579 26.773 1.00 98.00 198 ALA A N 1
ATOM 1558 C CA . ALA A 1 198 ? 19.734 12.564 26.502 1.00 98.00 198 ALA A CA 1
ATOM 1559 C C . ALA A 1 198 ? 20.005 11.239 27.219 1.00 98.00 198 ALA A C 1
ATOM 1561 O O . ALA A 1 198 ? 21.146 10.873 27.498 1.00 98.00 198 ALA A O 1
ATOM 1562 N N . VAL A 1 199 ? 18.936 10.488 27.464 1.00 98.19 199 VAL A N 1
ATOM 1563 C CA . VAL A 1 199 ? 18.986 9.098 27.906 1.00 98.19 199 VAL A CA 1
ATOM 1564 C C . VAL A 1 199 ? 18.016 8.272 27.067 1.00 98.19 199 VAL A C 1
ATOM 1566 O O . VAL A 1 199 ? 16.805 8.527 27.050 1.00 98.19 199 VAL A O 1
ATOM 1569 N N . LEU A 1 200 ? 18.551 7.267 26.371 1.00 98.19 200 LEU A N 1
ATOM 1570 C CA . LEU A 1 200 ? 17.725 6.238 25.745 1.00 98.19 200 LEU A CA 1
ATOM 1571 C C . LEU A 1 200 ? 17.319 5.244 26.835 1.00 98.19 200 LEU A C 1
ATOM 1573 O O . LEU A 1 200 ? 18.152 4.452 27.275 1.00 98.19 200 LEU A O 1
ATOM 1577 N N . SER A 1 201 ? 16.064 5.312 27.278 1.00 97.31 201 SER A N 1
ATOM 1578 C CA . SER A 1 201 ? 15.513 4.435 28.307 1.00 97.31 201 SER A CA 1
ATOM 1579 C C . SER A 1 201 ? 14.424 3.544 27.702 1.00 97.31 201 SER A C 1
ATOM 1581 O O . SER A 1 201 ? 13.415 4.047 27.203 1.00 97.31 201 SER A O 1
ATOM 1583 N N . PRO A 1 202 ? 14.595 2.214 27.742 1.00 94.00 202 PRO A N 1
ATOM 1584 C CA . PRO A 1 202 ? 13.774 1.288 26.978 1.00 94.00 202 PRO A CA 1
ATOM 1585 C C . PRO A 1 202 ? 12.477 0.906 27.702 1.00 94.00 202 PRO A C 1
ATOM 1587 O O . PRO A 1 202 ? 11.734 0.082 27.182 1.00 94.00 202 PRO A O 1
ATOM 1590 N N . TYR A 1 203 ? 12.209 1.434 28.901 1.00 91.88 203 TYR A N 1
ATOM 1591 C CA . TYR A 1 203 ? 11.027 1.128 29.714 1.00 91.88 203 TYR A CA 1
ATOM 1592 C C . TYR A 1 203 ? 10.801 2.218 30.769 1.00 91.88 203 TYR A C 1
ATOM 1594 O O . TYR A 1 203 ? 11.758 2.726 31.352 1.00 91.88 203 TYR A O 1
ATOM 1602 N N . ASP A 1 204 ? 9.538 2.549 31.037 1.00 92.81 204 ASP A N 1
ATOM 1603 C CA . ASP A 1 204 ? 9.146 3.609 31.968 1.00 92.81 204 ASP A CA 1
ATOM 1604 C C . ASP A 1 204 ? 9.675 3.398 33.400 1.00 92.81 204 ASP A C 1
ATOM 1606 O O . ASP A 1 204 ? 10.161 4.351 34.012 1.00 92.81 204 ASP A O 1
ATOM 1610 N N . GLY A 1 205 ? 9.697 2.165 33.921 1.00 90.38 205 GLY A N 1
ATOM 1611 C CA . GLY A 1 205 ? 10.265 1.884 35.248 1.00 90.38 205 GLY A CA 1
ATOM 1612 C C . GLY A 1 205 ? 11.768 2.191 35.352 1.00 90.38 205 GLY A C 1
ATOM 1613 O O . GLY A 1 205 ? 12.230 2.721 36.365 1.00 90.38 205 GLY A O 1
ATOM 1614 N N . ILE A 1 206 ? 12.528 1.949 34.276 1.00 94.88 206 ILE A N 1
ATOM 1615 C CA . ILE A 1 206 ? 13.945 2.344 34.175 1.00 94.88 206 ILE A CA 1
ATOM 1616 C C . ILE A 1 206 ? 14.045 3.875 34.120 1.00 94.88 206 ILE A C 1
ATOM 1618 O O . ILE A 1 206 ? 14.872 4.460 34.824 1.00 94.88 206 ILE A O 1
ATOM 1622 N N . SER A 1 207 ? 13.171 4.537 33.354 1.00 96.62 207 SER A N 1
ATOM 1623 C CA . SER A 1 207 ? 13.140 6.001 33.242 1.00 96.62 207 SER A CA 1
ATOM 1624 C C . SER A 1 207 ? 12.946 6.678 34.600 1.00 96.62 207 SER A C 1
ATOM 1626 O O . SER A 1 207 ? 13.664 7.627 34.913 1.00 96.62 207 SER A O 1
ATOM 1628 N N . ILE A 1 208 ? 12.046 6.167 35.446 1.00 95.69 208 ILE A N 1
ATOM 1629 C CA . ILE A 1 208 ? 11.827 6.698 36.802 1.00 95.69 208 ILE A CA 1
ATOM 1630 C C . ILE A 1 208 ? 13.073 6.537 37.685 1.00 95.69 208 ILE A C 1
ATOM 1632 O O . ILE A 1 208 ? 13.462 7.489 38.369 1.00 95.69 208 ILE A O 1
ATOM 1636 N N . GLY A 1 209 ? 13.733 5.376 37.636 1.00 95.38 209 GLY A N 1
ATOM 1637 C CA . GLY A 1 209 ? 14.998 5.152 38.343 1.00 95.38 209 GLY A CA 1
ATOM 1638 C C . GLY A 1 209 ? 16.083 6.147 37.918 1.00 95.38 209 GLY A C 1
ATOM 1639 O O . GLY A 1 209 ? 16.706 6.794 38.759 1.00 95.38 209 GLY A O 1
ATOM 1640 N N . ILE A 1 210 ? 16.241 6.356 36.609 1.00 97.56 210 ILE A N 1
ATOM 1641 C CA . ILE A 1 210 ? 17.184 7.328 36.031 1.00 97.56 210 ILE A CA 1
ATOM 1642 C C . ILE A 1 210 ? 16.880 8.760 36.503 1.00 97.56 210 ILE A C 1
ATOM 1644 O O . ILE A 1 210 ? 17.792 9.496 36.889 1.00 97.56 210 ILE A O 1
ATOM 1648 N N . ILE A 1 211 ? 15.607 9.168 36.494 1.00 97.38 211 ILE A N 1
ATOM 1649 C CA . ILE A 1 211 ? 15.177 10.511 36.918 1.00 97.38 211 ILE A CA 1
ATOM 1650 C C . ILE A 1 211 ? 15.488 10.749 38.398 1.00 97.38 211 ILE A C 1
ATOM 1652 O O . ILE A 1 211 ? 15.923 11.846 38.761 1.00 97.38 211 ILE A O 1
ATOM 1656 N N . SER A 1 212 ? 15.308 9.731 39.244 1.00 96.50 212 SER A N 1
ATOM 1657 C CA . SER A 1 212 ? 15.649 9.787 40.670 1.00 96.50 212 SER A CA 1
ATOM 1658 C C . SER A 1 212 ? 17.130 10.140 40.878 1.00 96.50 212 SER A C 1
ATOM 1660 O O . SER A 1 212 ? 17.444 11.124 41.556 1.00 96.50 212 SER A O 1
ATOM 1662 N N . SER A 1 213 ? 18.036 9.426 40.200 1.00 97.19 213 SER A N 1
ATOM 1663 C CA . SER A 1 213 ? 19.483 9.699 40.219 1.00 97.19 213 SER A CA 1
ATOM 1664 C C . SER A 1 213 ? 19.836 11.096 39.712 1.00 97.19 213 SER A C 1
ATOM 1666 O O . SER A 1 213 ? 20.592 11.835 40.348 1.00 97.19 213 SER A O 1
ATOM 1668 N N . LEU A 1 214 ? 19.254 11.500 38.578 1.00 96.62 214 LEU A N 1
ATOM 1669 C CA . LEU A 1 214 ? 19.495 12.813 37.976 1.00 96.62 214 LEU A CA 1
ATOM 1670 C C . LEU A 1 214 ? 19.117 13.954 38.927 1.00 96.62 214 LEU A C 1
ATOM 1672 O O . LEU A 1 214 ? 19.894 14.895 39.121 1.00 96.62 214 LEU A O 1
ATOM 1676 N N . LYS A 1 215 ? 17.951 13.859 39.570 1.00 95.06 215 LYS A N 1
ATOM 1677 C CA . LYS A 1 215 ? 17.513 14.832 40.579 1.00 95.06 215 LYS A CA 1
ATOM 1678 C C . LYS A 1 215 ? 18.428 14.847 41.801 1.00 95.06 215 LYS A C 1
ATOM 1680 O O . LYS A 1 215 ? 18.732 15.930 42.305 1.00 95.06 215 LYS A O 1
ATOM 1685 N N . GLY A 1 216 ? 18.912 13.679 42.233 1.00 93.19 216 GLY A N 1
ATOM 1686 C CA . GLY A 1 216 ? 19.867 13.541 43.336 1.00 93.19 216 GLY A CA 1
ATOM 1687 C C . GLY A 1 216 ? 21.145 14.365 43.144 1.00 93.19 216 GLY A C 1
ATOM 1688 O O . GLY A 1 216 ? 21.661 14.931 44.106 1.00 93.19 216 GLY A O 1
ATOM 1689 N N . VAL A 1 217 ? 21.603 14.528 41.896 1.00 92.31 217 VAL A N 1
ATOM 1690 C CA . VAL A 1 217 ? 22.786 15.340 41.539 1.00 92.31 217 VAL A CA 1
ATOM 1691 C C . VAL A 1 217 ? 22.442 16.728 40.967 1.00 92.31 217 VAL A C 1
ATOM 1693 O O . VAL A 1 217 ? 23.286 17.408 40.372 1.00 92.31 217 VAL A O 1
ATOM 1696 N N . GLY A 1 218 ? 21.197 17.178 41.156 1.00 91.00 218 GLY A N 1
ATOM 1697 C CA . GLY A 1 218 ? 20.768 18.553 40.905 1.00 91.00 218 GLY A CA 1
ATOM 1698 C C . GLY A 1 218 ? 20.180 18.856 39.524 1.00 91.00 218 GLY A C 1
ATOM 1699 O O . GLY A 1 218 ? 19.957 20.037 39.251 1.00 91.00 218 GLY A O 1
ATOM 1700 N N . TYR A 1 219 ? 19.910 17.856 38.675 1.00 93.62 219 TYR A N 1
ATOM 1701 C CA . TYR A 1 219 ? 19.099 18.061 37.465 1.00 93.62 219 TYR A CA 1
ATOM 1702 C C . TYR A 1 219 ? 17.633 18.374 37.822 1.00 93.62 219 TYR A C 1
ATOM 1704 O O . TYR A 1 219 ? 17.142 18.006 38.889 1.00 93.62 219 TYR A O 1
ATOM 1712 N N . GLY A 1 220 ? 16.925 19.058 36.921 1.00 88.25 220 GLY A N 1
ATOM 1713 C CA . GLY A 1 220 ? 15.537 19.506 37.105 1.00 88.25 220 GLY A CA 1
ATOM 1714 C C . GLY A 1 220 ? 15.407 20.919 37.684 1.00 88.25 220 GLY A C 1
ATOM 1715 O O . GLY A 1 220 ? 14.301 21.374 37.964 1.00 88.25 220 GLY A O 1
ATOM 1716 N N . LYS A 1 221 ? 16.524 21.637 37.854 1.00 88.88 221 LYS A N 1
ATOM 1717 C CA . LYS A 1 221 ? 16.550 23.053 38.255 1.00 88.88 221 LYS A CA 1
ATOM 1718 C C . LYS A 1 221 ? 16.662 23.949 37.022 1.00 88.88 221 LYS A C 1
ATOM 1720 O O . LYS A 1 221 ? 17.157 23.520 35.985 1.00 88.88 221 LYS A O 1
ATOM 1725 N N . ALA A 1 222 ? 16.285 25.223 37.148 1.00 81.69 222 ALA A N 1
ATOM 1726 C CA . ALA A 1 222 ? 16.333 26.183 36.037 1.00 81.69 222 ALA A CA 1
ATOM 1727 C C . ALA A 1 222 ? 17.727 26.310 35.382 1.00 81.69 222 ALA A C 1
ATOM 1729 O O . ALA A 1 222 ? 17.824 26.552 34.185 1.00 81.69 222 ALA A O 1
ATOM 1730 N N . ASN A 1 223 ? 18.803 26.120 36.153 1.00 85.38 223 ASN A N 1
ATOM 1731 C CA . ASN A 1 223 ? 20.187 26.167 35.674 1.00 85.38 223 ASN A CA 1
ATOM 1732 C C . ASN A 1 223 ? 20.760 24.799 35.253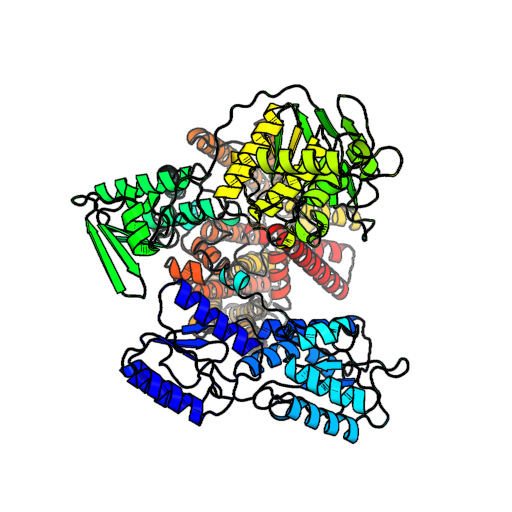 1.00 85.38 223 ASN A C 1
ATOM 1734 O O . ASN A 1 223 ? 21.904 24.741 34.809 1.00 85.38 223 ASN A O 1
ATOM 1738 N N . LYS A 1 224 ? 20.005 23.708 35.425 1.00 90.44 224 LYS A N 1
ATOM 1739 C CA . LYS A 1 224 ? 20.407 22.340 35.076 1.00 90.44 224 LYS A CA 1
ATOM 1740 C C . LYS A 1 224 ? 19.152 21.515 34.734 1.00 90.44 224 LYS A C 1
ATOM 1742 O O . LYS A 1 224 ? 18.653 20.787 35.597 1.00 90.44 224 LYS A O 1
ATOM 1747 N N . PRO A 1 225 ? 18.573 21.692 33.531 1.00 91.56 225 PRO A N 1
ATOM 1748 C CA . PRO A 1 225 ? 17.337 21.017 33.131 1.00 91.56 225 PRO A CA 1
ATOM 1749 C C . PRO A 1 225 ? 17.558 19.512 32.971 1.00 91.56 225 PRO A C 1
ATOM 1751 O O . PRO A 1 225 ? 18.681 19.084 32.731 1.00 91.56 225 PRO A O 1
ATOM 1754 N N . LEU A 1 226 ? 16.496 18.714 33.106 1.00 96.19 226 LEU A N 1
ATOM 1755 C CA . LEU A 1 226 ? 16.564 17.270 32.857 1.00 96.19 226 LEU A CA 1
ATOM 1756 C C . LEU A 1 226 ? 16.863 16.974 31.370 1.00 96.19 226 LEU A C 1
ATOM 1758 O O . LEU A 1 226 ? 16.410 17.731 30.506 1.00 96.19 226 LEU A O 1
ATOM 1762 N N . PRO A 1 227 ? 17.615 15.895 31.070 1.00 96.88 227 PRO A N 1
ATOM 1763 C CA . PRO A 1 227 ? 17.877 15.466 29.700 1.00 96.88 227 PRO A CA 1
ATOM 1764 C C . PRO A 1 227 ? 16.603 15.005 28.984 1.00 96.88 227 PRO A C 1
ATOM 1766 O O . PRO A 1 227 ? 15.557 14.773 29.592 1.00 96.88 227 PRO A O 1
ATOM 1769 N N . VAL A 1 228 ? 16.712 14.793 27.673 1.00 97.75 228 VAL A N 1
ATOM 1770 C CA . VAL A 1 228 ? 15.695 14.080 26.894 1.00 97.75 228 VAL A CA 1
ATOM 1771 C C . VAL A 1 228 ? 15.661 12.621 27.344 1.00 97.75 228 VAL A C 1
ATOM 1773 O O . VAL A 1 228 ? 16.550 11.847 27.006 1.00 97.75 228 VAL A O 1
ATOM 1776 N N . ILE A 1 229 ? 14.642 12.242 28.112 1.00 98.12 229 ILE A N 1
ATOM 1777 C CA . ILE A 1 229 ? 14.448 10.879 28.624 1.00 98.12 229 ILE A CA 1
ATOM 1778 C C . ILE A 1 229 ? 13.255 10.243 27.910 1.00 98.12 229 ILE A C 1
ATOM 1780 O O . ILE A 1 229 ? 12.150 10.801 27.908 1.00 98.12 229 ILE A O 1
ATOM 1784 N N . THR A 1 230 ? 13.506 9.093 27.293 1.00 98.06 230 THR A N 1
ATOM 1785 C CA . THR A 1 230 ? 12.521 8.275 26.564 1.00 98.06 230 THR A CA 1
ATOM 1786 C C . THR A 1 230 ? 11.903 7.206 27.467 1.00 98.06 230 THR A C 1
ATOM 1788 O O . THR A 1 230 ? 12.258 7.096 28.640 1.00 98.06 230 THR A O 1
ATOM 1791 N N . GLY A 1 231 ? 10.929 6.458 26.957 1.00 95.31 231 GLY A N 1
ATOM 1792 C CA . GLY A 1 231 ? 10.260 5.389 27.694 1.00 95.31 231 GLY A CA 1
ATOM 1793 C C . GLY A 1 231 ? 9.208 4.673 26.851 1.00 95.31 231 GLY A C 1
ATOM 1794 O O . GLY A 1 231 ? 8.968 5.019 25.685 1.00 95.31 231 GLY A O 1
ATOM 1795 N N . GLN A 1 232 ? 8.597 3.637 27.407 1.00 92.38 232 GLN A N 1
ATOM 1796 C CA . GLN A 1 232 ? 7.471 2.932 26.794 1.00 92.38 232 GLN A CA 1
ATOM 1797 C C . GLN A 1 232 ? 6.595 2.281 27.858 1.00 92.38 232 GLN A C 1
ATOM 1799 O O . GLN A 1 232 ? 7.067 2.022 28.963 1.00 92.38 232 GLN A O 1
ATOM 1804 N N . ASP A 1 233 ? 5.374 1.949 27.433 1.00 87.31 233 ASP A N 1
ATOM 1805 C CA . ASP A 1 233 ? 4.250 1.374 28.187 1.00 87.31 233 ASP A CA 1
ATOM 1806 C C . ASP A 1 233 ? 3.281 2.407 28.767 1.00 87.31 233 ASP A C 1
ATOM 1808 O O . ASP A 1 233 ? 2.126 2.067 29.016 1.00 87.31 233 ASP A O 1
ATOM 1812 N N . ALA A 1 234 ? 3.684 3.679 28.825 1.00 90.25 234 ALA A N 1
ATOM 1813 C CA . ALA A 1 234 ? 2.860 4.786 29.297 1.00 90.25 234 ALA A CA 1
ATOM 1814 C C . ALA A 1 234 ? 2.292 4.539 30.704 1.00 90.25 234 ALA A C 1
ATOM 1816 O O . ALA A 1 234 ? 1.116 4.802 30.968 1.00 90.25 234 ALA A O 1
ATOM 1817 N N . GLU A 1 235 ? 3.136 4.036 31.608 1.00 87.94 235 GLU A N 1
ATOM 1818 C CA . GLU A 1 235 ? 2.744 3.771 32.993 1.00 87.94 235 GLU A CA 1
ATOM 1819 C C . GLU A 1 235 ? 2.329 5.068 33.699 1.00 87.94 235 GLU A C 1
ATOM 1821 O O . GLU A 1 235 ? 2.842 6.155 33.411 1.00 87.94 235 GLU A O 1
ATOM 1826 N N . LEU A 1 236 ? 1.412 4.977 34.667 1.00 88.62 236 LEU A N 1
ATOM 1827 C CA . LEU A 1 236 ? 0.828 6.160 35.303 1.00 88.62 236 LEU A CA 1
ATOM 1828 C C . LEU A 1 236 ? 1.893 7.072 35.931 1.00 88.62 236 LEU A C 1
ATOM 1830 O O . LEU A 1 236 ? 1.789 8.300 35.851 1.00 88.62 236 LEU A O 1
ATOM 1834 N N . ALA A 1 237 ? 2.921 6.486 36.549 1.00 89.12 237 ALA A N 1
ATOM 1835 C CA . ALA A 1 237 ? 4.048 7.224 37.114 1.00 89.12 237 ALA A CA 1
ATOM 1836 C C . ALA A 1 237 ? 4.828 8.001 36.040 1.00 89.12 237 ALA A C 1
ATOM 1838 O O . ALA A 1 237 ? 5.158 9.170 36.245 1.00 89.12 237 ALA A O 1
ATOM 1839 N N . SER A 1 238 ? 5.056 7.389 34.878 1.00 92.75 238 SER A N 1
ATOM 1840 C CA . SER A 1 238 ? 5.737 8.021 33.750 1.00 92.75 238 SER A CA 1
ATOM 1841 C C . SER A 1 238 ? 4.891 9.119 33.111 1.00 92.75 238 SER A C 1
ATOM 1843 O O . SER A 1 238 ? 5.392 10.215 32.881 1.00 92.75 238 SER A O 1
ATOM 1845 N N . ILE A 1 239 ? 3.582 8.913 32.937 1.00 94.56 239 ILE A N 1
ATOM 1846 C CA . ILE A 1 239 ? 2.681 9.969 32.452 1.00 94.56 239 ILE A CA 1
ATOM 1847 C C . ILE A 1 239 ? 2.680 11.173 33.397 1.00 94.56 239 ILE A C 1
ATOM 1849 O O . ILE A 1 239 ? 2.797 12.312 32.943 1.00 94.56 239 ILE A O 1
ATOM 1853 N N . LYS A 1 240 ? 2.628 10.947 34.716 1.00 94.94 240 LYS A N 1
ATOM 1854 C CA . LYS A 1 240 ? 2.777 12.022 35.712 1.00 94.94 240 LYS A CA 1
ATOM 1855 C C . LYS A 1 240 ? 4.137 12.716 35.598 1.00 94.94 240 LYS A C 1
ATOM 1857 O O . LYS A 1 240 ? 4.192 13.939 35.678 1.00 94.94 240 LYS A O 1
ATOM 1862 N N . SER A 1 241 ? 5.207 11.954 35.375 1.00 95.44 241 SER A N 1
ATOM 1863 C CA . SER A 1 241 ? 6.560 12.477 35.166 1.00 95.44 241 SER A CA 1
ATOM 1864 C C . SER A 1 241 ? 6.662 13.331 33.893 1.00 95.44 241 SER A C 1
ATOM 1866 O O . SER A 1 241 ? 7.260 14.404 33.925 1.00 95.44 241 SER A O 1
ATOM 1868 N N . ILE A 1 242 ? 6.008 12.932 32.797 1.00 96.38 242 ILE A N 1
ATOM 1869 C CA . ILE A 1 242 ? 5.931 13.716 31.554 1.00 96.38 242 ILE A CA 1
ATOM 1870 C C . ILE A 1 242 ? 5.157 15.015 31.770 1.00 96.38 242 ILE A C 1
ATOM 1872 O O . ILE A 1 242 ? 5.611 16.080 31.357 1.00 96.38 242 ILE A O 1
ATOM 1876 N N . VAL A 1 243 ? 4.020 14.955 32.468 1.00 94.81 243 VAL A N 1
ATOM 1877 C CA . VAL A 1 243 ? 3.237 16.149 32.829 1.00 94.81 243 VAL A CA 1
ATOM 1878 C C . VAL A 1 243 ? 4.044 17.098 33.722 1.00 94.81 243 VAL A C 1
ATOM 1880 O O . VAL A 1 243 ? 3.938 18.313 33.574 1.00 94.81 243 VAL A O 1
ATOM 1883 N N . ALA A 1 244 ? 4.887 16.562 34.607 1.00 93.56 244 ALA A N 1
ATOM 1884 C CA . ALA A 1 244 ? 5.807 17.341 35.434 1.00 93.56 244 ALA A CA 1
ATOM 1885 C C . ALA A 1 244 ? 7.028 17.890 34.661 1.00 93.56 244 ALA A C 1
ATOM 1887 O O . ALA A 1 244 ? 7.826 18.630 35.234 1.00 93.56 244 ALA A O 1
ATOM 1888 N N . GLY A 1 245 ? 7.182 17.552 33.375 1.00 92.50 245 GLY A N 1
ATOM 1889 C CA . GLY A 1 245 ? 8.319 17.958 32.544 1.00 92.50 245 GLY A CA 1
ATOM 1890 C C . GLY A 1 245 ? 9.624 17.227 32.874 1.00 92.50 245 GLY A C 1
ATOM 1891 O O . GLY A 1 245 ? 10.700 17.718 32.543 1.00 92.50 245 GLY A O 1
ATOM 1892 N N . GLU A 1 246 ? 9.542 16.084 33.553 1.00 94.81 246 GLU A N 1
ATOM 1893 C CA . GLU A 1 246 ? 10.701 15.334 34.038 1.00 94.81 246 GLU A CA 1
ATOM 1894 C C . GLU A 1 246 ? 11.131 14.224 33.076 1.00 94.81 246 GLU A C 1
ATOM 1896 O O . GLU A 1 246 ? 12.319 14.067 32.800 1.00 94.81 246 GLU A O 1
ATOM 1901 N N . GLN A 1 247 ? 10.163 13.486 32.533 1.00 97.06 247 GLN A N 1
ATOM 1902 C CA . GLN A 1 247 ? 10.353 12.579 31.404 1.00 97.06 247 GLN A CA 1
ATOM 1903 C C . GLN A 1 247 ? 9.859 13.267 30.132 1.00 97.06 247 GLN A C 1
ATOM 1905 O O . GLN A 1 247 ? 8.896 14.026 30.156 1.00 97.06 247 GLN A O 1
ATOM 1910 N N . THR A 1 248 ? 10.499 13.017 28.993 1.00 96.06 248 THR A N 1
ATOM 1911 C CA . THR A 1 248 ? 10.153 13.754 27.768 1.00 96.06 248 THR A CA 1
ATOM 1912 C C . THR A 1 248 ? 9.243 12.986 26.824 1.00 96.06 248 THR A C 1
ATOM 1914 O O . THR A 1 248 ? 8.572 13.621 26.013 1.00 96.06 248 THR A O 1
ATOM 1917 N N . GLN A 1 249 ? 9.213 11.653 26.890 1.00 96.44 249 GLN A N 1
ATOM 1918 C CA . GLN A 1 249 ? 8.415 10.825 25.988 1.00 96.44 249 GLN A CA 1
ATOM 1919 C C . GLN A 1 249 ? 8.204 9.416 26.549 1.00 96.44 249 GLN A C 1
ATOM 1921 O O . GLN A 1 249 ? 9.064 8.886 27.249 1.00 96.44 249 GLN A O 1
ATOM 1926 N N . THR A 1 250 ? 7.067 8.812 26.198 1.00 95.75 250 THR A N 1
ATOM 1927 C CA . THR A 1 250 ? 6.806 7.374 26.340 1.00 95.75 250 THR A CA 1
ATOM 1928 C C . THR A 1 250 ? 6.041 6.854 25.114 1.00 95.75 250 THR A C 1
ATOM 1930 O O . THR A 1 250 ? 5.286 7.607 24.489 1.00 95.75 250 THR A O 1
ATOM 1933 N N . VAL A 1 251 ? 6.293 5.614 24.684 1.00 93.94 251 VAL A N 1
ATOM 1934 C CA . VAL A 1 251 ? 5.557 4.957 23.589 1.00 93.94 251 VAL A CA 1
ATOM 1935 C C . VAL A 1 251 ? 4.374 4.185 24.170 1.00 93.94 251 VAL A C 1
ATOM 1937 O O . VAL A 1 251 ? 4.566 3.190 24.868 1.00 93.94 251 VAL A O 1
ATOM 1940 N N . PHE A 1 252 ? 3.154 4.598 23.823 1.00 89.12 252 PHE A N 1
ATOM 1941 C CA . PHE A 1 252 ? 1.939 3.843 24.124 1.00 89.12 252 PHE A CA 1
ATOM 1942 C C . PHE A 1 252 ? 1.578 2.902 22.968 1.00 89.12 252 PHE A C 1
ATOM 1944 O O . PHE A 1 252 ? 1.519 3.320 21.810 1.00 89.12 252 PHE A O 1
ATOM 1951 N N . LYS A 1 253 ? 1.315 1.632 23.283 1.00 82.19 253 LYS A N 1
ATOM 1952 C CA . LYS A 1 253 ? 0.995 0.575 22.314 1.00 82.19 253 LYS A CA 1
ATOM 1953 C C . LYS A 1 253 ? -0.470 0.176 22.476 1.00 82.19 253 LYS A C 1
ATOM 1955 O O . LYS A 1 253 ? -0.797 -0.626 23.343 1.00 82.19 253 LYS A O 1
ATOM 1960 N N . ASP A 1 254 ? -1.359 0.738 21.655 1.00 74.00 254 ASP A N 1
ATOM 1961 C CA . ASP A 1 254 ? -2.786 0.386 21.701 1.00 74.00 254 ASP A CA 1
ATOM 1962 C C . ASP A 1 254 ? -3.023 -0.984 21.048 1.00 74.00 254 ASP A C 1
ATOM 1964 O O . ASP A 1 254 ? -3.255 -1.096 19.842 1.00 74.00 254 ASP A O 1
ATOM 1968 N N . THR A 1 255 ? -2.951 -2.038 21.858 1.00 64.31 255 THR A N 1
ATOM 1969 C CA . THR A 1 255 ? -3.078 -3.436 21.424 1.00 64.31 255 THR A CA 1
ATOM 1970 C C . THR A 1 255 ? -4.411 -3.745 20.743 1.00 64.31 255 THR A C 1
ATOM 1972 O O . THR A 1 255 ? -4.462 -4.641 19.905 1.00 64.31 255 THR A O 1
ATOM 1975 N N . ARG A 1 256 ? -5.468 -2.965 21.009 1.00 65.62 256 ARG A N 1
ATOM 1976 C CA . ARG A 1 256 ? -6.781 -3.124 20.359 1.00 65.62 256 ARG A CA 1
ATOM 1977 C C . ARG A 1 256 ? -6.706 -2.795 18.870 1.00 65.62 256 ARG A C 1
ATOM 1979 O O . ARG A 1 256 ? -7.117 -3.596 18.045 1.00 65.62 256 ARG A O 1
ATOM 1986 N N . LYS A 1 257 ? -6.098 -1.655 18.526 1.00 58.75 257 LYS A N 1
ATOM 1987 C CA . LYS A 1 257 ? -5.920 -1.225 17.127 1.00 58.75 257 LYS A CA 1
ATOM 1988 C C . LYS A 1 257 ? -4.972 -2.134 16.356 1.00 58.75 257 LYS A C 1
ATOM 1990 O O . LYS A 1 257 ? -5.139 -2.330 15.160 1.00 58.75 257 LYS A O 1
ATOM 1995 N N . LEU A 1 258 ? -3.963 -2.670 17.040 1.00 58.66 258 LEU A N 1
ATOM 1996 C CA . LEU A 1 258 ? -3.017 -3.601 16.429 1.00 58.66 258 LEU A CA 1
ATOM 1997 C C . LEU A 1 258 ? -3.689 -4.933 16.059 1.00 58.66 258 LEU A C 1
ATOM 1999 O O . LEU A 1 258 ? -3.317 -5.529 15.053 1.00 58.66 258 LEU A O 1
ATOM 2003 N N . ALA A 1 259 ? -4.695 -5.375 16.821 1.00 53.72 259 ALA A N 1
ATOM 2004 C CA . ALA A 1 259 ? -5.436 -6.605 16.535 1.00 53.72 259 ALA A CA 1
ATOM 2005 C C . ALA A 1 259 ? -6.374 -6.492 15.312 1.00 53.72 259 ALA A C 1
ATOM 2007 O O . ALA A 1 259 ? -6.610 -7.487 14.631 1.00 53.72 259 ALA A O 1
ATOM 2008 N N . GLU A 1 260 ? -6.874 -5.293 14.997 1.00 47.41 260 GLU A N 1
ATOM 2009 C CA . GLU A 1 260 ? -7.831 -5.049 13.901 1.00 47.41 260 GLU A CA 1
ATOM 2010 C C . GLU A 1 260 ? -7.217 -5.150 12.485 1.00 47.41 260 GLU A C 1
ATOM 2012 O O . GLU A 1 260 ? -7.950 -5.243 11.505 1.00 47.41 260 GLU A O 1
ATOM 2017 N N . GLN A 1 261 ? -5.888 -5.142 12.335 1.00 52.72 261 GLN A N 1
ATOM 2018 C CA . GLN A 1 261 ? -5.202 -5.057 11.031 1.00 52.72 261 GLN A CA 1
ATOM 2019 C C . GLN A 1 261 ? -4.833 -6.415 10.391 1.00 52.72 261 GLN A C 1
ATOM 2021 O O . GLN A 1 261 ? -3.816 -6.522 9.703 1.00 52.72 261 GLN A O 1
ATOM 2026 N N . THR A 1 262 ? -5.624 -7.473 10.588 1.00 44.81 262 THR A N 1
ATOM 2027 C CA . THR A 1 262 ? -5.390 -8.768 9.912 1.00 44.81 262 THR A CA 1
ATOM 2028 C C . THR A 1 262 ? -5.706 -8.682 8.399 1.00 44.81 262 THR A C 1
ATOM 2030 O O . THR A 1 262 ? -6.682 -8.067 7.987 1.00 44.81 262 THR A O 1
ATOM 2033 N N . GLU A 1 263 ? -4.829 -9.219 7.537 1.00 50.56 263 GLU A N 1
ATOM 2034 C CA . GLU A 1 263 ? -4.714 -8.862 6.100 1.00 50.56 263 GLU A CA 1
ATOM 2035 C C . GLU A 1 263 ? -5.523 -9.794 5.149 1.00 50.56 263 GLU A C 1
ATOM 2037 O O . GLU A 1 263 ? -5.409 -11.015 5.251 1.00 50.56 263 GLU A O 1
ATOM 2042 N N . LEU A 1 264 ? -6.291 -9.241 4.185 1.00 55.47 264 LEU A N 1
ATOM 2043 C CA . LEU A 1 264 ? -7.029 -9.991 3.135 1.00 55.47 264 LEU A CA 1
ATOM 2044 C C . LEU A 1 264 ? -6.104 -10.547 2.029 1.00 55.47 264 LEU A C 1
ATOM 2046 O O . LEU A 1 264 ? -5.136 -9.898 1.631 1.00 55.47 264 LEU A O 1
ATOM 2050 N N . ALA A 1 265 ? -6.432 -11.707 1.436 1.00 67.50 265 ALA A N 1
ATOM 2051 C CA . ALA A 1 265 ? -5.588 -12.393 0.438 1.00 67.50 265 ALA A CA 1
ATOM 2052 C C . ALA A 1 265 ? -5.854 -11.967 -1.026 1.00 67.50 265 ALA A C 1
ATOM 2054 O O . ALA A 1 265 ? -5.823 -12.781 -1.968 1.00 67.50 265 ALA A O 1
ATOM 2055 N N . LEU A 1 266 ? -6.085 -10.671 -1.238 1.00 80.88 266 LEU A N 1
ATOM 2056 C CA . LEU A 1 266 ? -6.188 -10.053 -2.559 1.00 80.88 266 LEU A CA 1
ATOM 2057 C C . LEU A 1 266 ? -4.992 -9.151 -2.833 1.00 80.88 266 LEU A C 1
ATOM 2059 O O . LEU A 1 266 ? -4.385 -8.583 -1.933 1.00 80.88 266 LEU A O 1
ATOM 2063 N N . ILE A 1 267 ? -4.648 -9.013 -4.108 1.00 83.69 267 ILE A N 1
ATOM 2064 C CA . ILE A 1 267 ? -3.511 -8.200 -4.521 1.00 83.69 267 ILE A CA 1
ATOM 2065 C C . ILE A 1 267 ? -4.047 -6.834 -4.965 1.00 83.69 267 ILE A C 1
ATOM 2067 O O . ILE A 1 267 ? -4.768 -6.775 -5.969 1.00 83.69 267 ILE A O 1
ATOM 2071 N N . PRO A 1 268 ? -3.714 -5.734 -4.260 1.00 71.38 268 PRO A N 1
ATOM 2072 C CA . PRO A 1 268 ? -4.385 -4.444 -4.447 1.00 71.38 268 PRO A CA 1
ATOM 2073 C C . PRO A 1 268 ? -4.240 -3.863 -5.858 1.00 71.38 268 PRO A C 1
ATOM 2075 O O . PRO A 1 268 ? -5.194 -3.325 -6.415 1.00 71.38 268 PRO A O 1
ATOM 2078 N N . TYR A 1 269 ? -3.059 -4.014 -6.463 1.00 77.19 269 TYR A N 1
ATOM 2079 C CA . TYR A 1 269 ? -2.721 -3.443 -7.776 1.00 77.19 269 TYR A CA 1
ATOM 2080 C C . TYR A 1 269 ? -3.209 -4.273 -8.967 1.00 77.19 269 TYR A C 1
ATOM 2082 O O . TYR A 1 269 ? -2.868 -3.995 -10.114 1.00 77.19 269 TYR A O 1
ATOM 2090 N N . LEU A 1 270 ? -3.990 -5.313 -8.698 1.00 84.44 270 LEU A N 1
ATOM 2091 C CA . LEU A 1 270 ? -4.549 -6.210 -9.690 1.00 84.44 270 LEU A CA 1
ATOM 2092 C C . LEU A 1 270 ? -6.047 -5.939 -9.835 1.00 84.44 270 LEU A C 1
ATOM 2094 O O . LEU A 1 270 ? -6.729 -5.638 -8.854 1.00 84.44 270 LEU A O 1
ATOM 2098 N N . SER A 1 271 ? -6.579 -6.064 -11.051 1.00 89.25 271 SER A N 1
ATOM 2099 C CA . SER A 1 271 ? -8.021 -5.953 -11.268 1.00 89.25 271 SER A CA 1
ATOM 2100 C C . SER A 1 271 ? -8.794 -7.080 -10.586 1.00 89.25 271 SER A C 1
ATOM 2102 O O . SER A 1 271 ? -8.238 -8.124 -10.225 1.00 89.25 271 SER A O 1
ATOM 2104 N N . ILE A 1 272 ? -10.099 -6.878 -10.428 1.00 90.88 272 ILE A N 1
ATOM 2105 C CA . ILE A 1 272 ? -11.034 -7.880 -9.912 1.00 90.88 272 ILE A CA 1
ATOM 2106 C C . ILE A 1 272 ? -10.932 -9.185 -10.714 1.00 90.88 272 ILE A C 1
ATOM 2108 O O . ILE A 1 272 ? -10.766 -10.258 -10.134 1.00 90.88 272 ILE A O 1
ATOM 2112 N N . ALA A 1 273 ? -10.964 -9.101 -12.049 1.00 91.19 273 ALA A N 1
ATOM 2113 C CA . ALA A 1 273 ? -10.869 -10.269 -12.924 1.00 91.19 273 ALA A CA 1
ATOM 2114 C C . ALA A 1 273 ? -9.582 -11.058 -12.700 1.00 91.19 273 ALA A C 1
ATOM 2116 O O . ALA A 1 273 ? -9.584 -12.287 -12.623 1.00 91.19 273 ALA A O 1
ATOM 2117 N N . GLU A 1 274 ? -8.478 -10.335 -12.571 1.00 90.56 274 GLU A N 1
ATOM 2118 C CA . GLU A 1 274 ? -7.174 -10.942 -12.394 1.00 90.56 274 GLU A CA 1
ATOM 2119 C C . GLU A 1 274 ? -6.985 -11.555 -11.008 1.00 90.56 274 GLU A C 1
ATOM 2121 O O . GLU A 1 274 ? -6.302 -12.566 -10.895 1.00 90.56 274 GLU A O 1
ATOM 2126 N N . ASN A 1 275 ? -7.579 -10.969 -9.966 1.00 91.75 275 ASN A N 1
ATOM 2127 C CA . ASN A 1 275 ? -7.590 -11.557 -8.630 1.00 91.75 275 ASN A CA 1
ATOM 2128 C C . ASN A 1 275 ? -8.423 -12.844 -8.584 1.00 91.75 275 ASN A C 1
ATOM 2130 O O . ASN A 1 275 ? -7.971 -13.834 -8.008 1.00 91.75 275 ASN A O 1
ATOM 2134 N N . ILE A 1 276 ? -9.602 -12.849 -9.219 1.00 92.50 276 ILE A N 1
ATOM 2135 C CA . ILE A 1 276 ? -10.525 -13.996 -9.234 1.00 92.50 276 ILE A CA 1
ATOM 2136 C C . ILE A 1 276 ? -9.884 -15.232 -9.864 1.00 92.50 276 ILE A C 1
ATOM 2138 O O . ILE A 1 276 ? -10.012 -16.330 -9.330 1.00 92.50 276 ILE A O 1
ATOM 2142 N N . TYR A 1 277 ? -9.166 -15.060 -10.972 1.00 91.69 277 TYR A N 1
ATOM 2143 C CA . TYR A 1 277 ? -8.523 -16.169 -11.679 1.00 91.69 277 TYR A CA 1
ATOM 2144 C C . TYR A 1 277 ? -7.046 -16.358 -11.317 1.00 91.69 277 TYR A C 1
ATOM 2146 O O . TYR A 1 277 ? -6.351 -17.128 -11.979 1.00 91.69 277 TYR A O 1
ATOM 2154 N N . LEU A 1 278 ? -6.545 -15.695 -10.270 1.00 88.56 278 LEU A N 1
ATOM 2155 C CA . LEU A 1 278 ? -5.146 -15.831 -9.877 1.00 88.56 278 LEU A CA 1
ATOM 2156 C C . LEU A 1 278 ? -4.836 -17.267 -9.424 1.00 88.56 278 LEU A C 1
ATOM 2158 O O . LEU A 1 278 ? -5.455 -17.796 -8.492 1.00 88.56 278 LEU A O 1
ATOM 2162 N N . GLY A 1 279 ? -3.869 -17.896 -10.096 1.00 83.31 279 GLY A N 1
ATOM 2163 C CA . GLY A 1 279 ? -3.509 -19.303 -9.905 1.00 83.31 279 GLY A CA 1
ATOM 2164 C C . GLY A 1 279 ? -4.512 -20.303 -10.496 1.00 83.31 279 GLY A C 1
ATOM 2165 O O . GLY A 1 279 ? -4.391 -21.502 -10.250 1.00 83.31 279 GLY A O 1
ATOM 2166 N N . ASN A 1 280 ? -5.509 -19.826 -11.243 1.00 86.31 280 ASN A N 1
ATOM 2167 C CA . ASN A 1 280 ? -6.460 -20.622 -12.020 1.00 86.31 280 ASN A CA 1
ATOM 2168 C C . ASN A 1 280 ? -6.806 -19.882 -13.326 1.00 86.31 280 ASN A C 1
ATOM 2170 O O . ASN A 1 280 ? -7.972 -19.679 -13.665 1.00 86.31 280 ASN A O 1
ATOM 2174 N N . GLU A 1 281 ? -5.780 -19.386 -14.018 1.00 88.88 281 GLU A N 1
ATOM 2175 C CA . GLU A 1 281 ? -5.952 -18.514 -15.173 1.00 88.88 281 GLU A CA 1
ATOM 2176 C C . GLU A 1 281 ? -6.654 -19.248 -16.325 1.00 88.88 281 GLU A C 1
ATOM 2178 O O . GLU A 1 281 ? -6.283 -20.366 -16.693 1.00 88.88 281 GLU A O 1
ATOM 2183 N N . ARG A 1 282 ? -7.636 -18.593 -16.961 1.00 88.31 282 ARG A N 1
ATOM 2184 C CA . ARG A 1 282 ? -8.264 -19.096 -18.193 1.00 88.31 282 ARG A CA 1
ATOM 2185 C C . ARG A 1 282 ? -7.311 -18.893 -19.364 1.00 88.31 282 ARG A C 1
ATOM 2187 O O . ARG A 1 282 ? -7.322 -17.858 -20.031 1.00 88.31 282 ARG A O 1
ATOM 2194 N N . ALA A 1 283 ? -6.426 -19.863 -19.559 1.00 88.69 283 ALA A N 1
ATOM 2195 C CA . ALA A 1 283 ? -5.352 -19.771 -20.531 1.00 88.69 283 ALA A CA 1
ATOM 2196 C C . ALA A 1 283 ? -5.213 -21.039 -21.378 1.00 88.69 283 ALA A C 1
ATOM 2198 O O . ALA A 1 283 ? -5.322 -22.161 -20.886 1.00 88.69 283 ALA A O 1
ATOM 2199 N N . SER A 1 284 ? -4.873 -20.853 -22.655 1.00 85.75 284 SER A N 1
ATOM 2200 C CA . SER A 1 284 ? -4.463 -21.929 -23.561 1.00 85.75 284 SER A CA 1
ATOM 2201 C C . SER A 1 284 ? -2.998 -21.734 -23.930 1.00 85.75 284 SER A C 1
ATOM 2203 O O . SER A 1 284 ? -2.596 -20.654 -24.365 1.00 85.75 284 SER A O 1
ATOM 2205 N N . LYS A 1 285 ? -2.169 -22.762 -23.701 1.00 86.06 285 LYS A N 1
ATOM 2206 C CA . LYS A 1 285 ? -0.704 -22.709 -23.899 1.00 86.06 285 LYS A CA 1
ATOM 2207 C C . LYS A 1 285 ? -0.028 -21.505 -23.204 1.00 86.06 285 LYS A C 1
ATOM 2209 O O . LYS A 1 285 ? 0.962 -20.978 -23.700 1.00 86.06 285 LYS A O 1
ATOM 2214 N N . GLY A 1 286 ? -0.564 -21.063 -22.061 1.00 83.12 286 GLY A N 1
ATOM 2215 C CA . GLY A 1 286 ? -0.027 -19.949 -21.264 1.00 83.12 286 GLY A CA 1
ATOM 2216 C C . GLY A 1 286 ? -0.469 -18.542 -21.692 1.00 83.12 286 GLY A C 1
ATOM 2217 O O . GLY A 1 286 ? -0.092 -17.574 -21.030 1.00 83.12 286 GLY A O 1
ATOM 2218 N N . ILE A 1 287 ? -1.280 -18.417 -22.749 1.00 90.06 287 ILE A N 1
ATOM 2219 C CA . ILE A 1 287 ? -1.886 -17.154 -23.195 1.00 90.06 287 ILE A CA 1
ATOM 2220 C C . ILE A 1 287 ? -3.293 -17.048 -22.605 1.00 90.06 287 ILE A C 1
ATOM 2222 O O . ILE A 1 287 ? -4.100 -17.962 -22.773 1.00 90.06 287 ILE A O 1
ATOM 2226 N N . ILE A 1 288 ? -3.574 -15.937 -21.926 1.00 88.56 288 ILE A N 1
ATOM 2227 C CA . ILE A 1 288 ? -4.842 -15.665 -21.243 1.00 88.56 288 ILE A CA 1
ATOM 2228 C C . ILE A 1 288 ? -5.907 -15.271 -22.270 1.00 88.56 288 ILE A C 1
ATOM 2230 O O . ILE A 1 288 ? -5.721 -14.319 -23.038 1.00 88.56 288 ILE A O 1
ATOM 2234 N N . ASP A 1 289 ? -7.050 -15.956 -22.242 1.00 89.81 289 ASP A N 1
ATOM 2235 C CA . ASP A 1 289 ? -8.244 -15.506 -22.951 1.00 89.81 289 ASP A CA 1
ATOM 2236 C C . ASP A 1 289 ? -8.970 -14.468 -22.091 1.00 89.81 289 ASP A C 1
ATOM 2238 O O . ASP A 1 289 ? -9.792 -14.775 -21.227 1.00 89.81 289 ASP A O 1
ATOM 2242 N N . TRP A 1 290 ? -8.643 -13.199 -22.320 1.00 84.81 290 TRP A N 1
ATOM 2243 C CA . TRP A 1 290 ? -9.250 -12.089 -21.592 1.00 84.81 290 TRP A CA 1
ATOM 2244 C C . TRP A 1 290 ? -10.749 -11.972 -21.826 1.00 84.81 290 TRP A C 1
ATOM 2246 O O . TRP A 1 290 ? -11.475 -11.566 -20.926 1.00 84.81 290 TRP A O 1
ATOM 2256 N N . LYS A 1 291 ? -11.234 -12.344 -23.014 1.00 83.69 291 LYS A N 1
ATOM 2257 C CA . LYS A 1 291 ? -12.664 -12.278 -23.302 1.00 83.69 291 LYS A CA 1
ATOM 2258 C C . LYS A 1 291 ? -13.401 -13.296 -22.442 1.00 83.69 291 LYS A C 1
ATOM 2260 O O . LYS A 1 291 ? -14.376 -12.940 -21.789 1.00 83.69 291 LYS A O 1
ATOM 2265 N N . GLU A 1 292 ? -12.917 -14.531 -22.416 1.00 86.12 292 GLU A N 1
ATOM 2266 C CA . GLU A 1 292 ? -13.480 -15.583 -21.576 1.00 86.12 292 GLU A CA 1
ATOM 2267 C C . GLU A 1 292 ? -13.324 -15.259 -20.082 1.00 86.12 292 GLU A C 1
ATOM 2269 O O . GLU A 1 292 ? -14.248 -15.480 -19.302 1.00 86.12 292 GLU A O 1
ATOM 2274 N N . THR A 1 293 ? -12.187 -14.676 -19.694 1.00 88.19 293 THR A N 1
ATOM 2275 C CA . THR A 1 293 ? -11.912 -14.230 -18.323 1.00 88.19 293 THR A CA 1
ATOM 2276 C C . THR A 1 293 ? -12.915 -13.168 -17.887 1.00 88.19 293 THR A C 1
ATOM 2278 O O . THR A 1 293 ? -13.561 -13.346 -16.864 1.00 88.19 293 THR A O 1
ATOM 2281 N N . TYR A 1 294 ? -13.132 -12.108 -18.672 1.00 86.75 294 TYR A N 1
ATOM 2282 C CA . TYR A 1 294 ? -14.077 -11.045 -18.317 1.00 86.75 294 TYR A CA 1
ATOM 2283 C C . TYR A 1 294 ? -15.530 -11.502 -18.327 1.00 86.75 294 TYR A C 1
ATOM 2285 O O . TYR A 1 294 ? -16.293 -11.078 -17.461 1.00 86.75 294 TYR A O 1
ATOM 2293 N N . VAL A 1 295 ? -15.922 -12.354 -19.280 1.00 85.69 295 VAL A N 1
ATOM 2294 C CA . VAL A 1 295 ? -17.271 -12.938 -19.303 1.00 85.69 295 VAL A CA 1
ATOM 2295 C C . VAL A 1 295 ? -17.481 -13.793 -18.054 1.00 85.69 295 VAL A C 1
ATOM 2297 O O . VAL A 1 295 ? -18.433 -13.559 -17.316 1.00 85.69 295 VAL A O 1
ATOM 2300 N N . GLY A 1 296 ? -16.541 -14.691 -17.747 1.00 87.62 296 GLY A N 1
ATOM 2301 C CA . GLY A 1 296 ? -16.606 -15.518 -16.546 1.00 87.62 296 GLY A CA 1
ATOM 2302 C C . GLY A 1 296 ? -16.530 -14.712 -15.250 1.00 87.62 296 GLY A C 1
ATOM 2303 O O . GLY A 1 296 ? -17.198 -15.053 -14.283 1.00 87.62 296 GLY A O 1
ATOM 2304 N N . THR A 1 297 ? -15.738 -13.638 -15.201 1.00 91.25 297 THR A N 1
ATOM 2305 C CA . THR A 1 297 ? -15.708 -12.723 -14.055 1.00 91.25 297 THR A CA 1
ATOM 2306 C C . THR A 1 297 ? -17.047 -12.026 -13.898 1.00 91.25 297 THR A C 1
ATOM 2308 O O . THR A 1 297 ? -17.554 -11.998 -12.792 1.00 91.25 297 THR A O 1
ATOM 2311 N N . ARG A 1 298 ? -17.655 -11.502 -14.968 1.00 87.94 298 ARG A N 1
ATOM 2312 C CA . ARG A 1 298 ? -18.964 -10.837 -14.889 1.00 87.94 298 ARG A CA 1
ATOM 2313 C C . ARG A 1 298 ? -20.053 -11.789 -14.394 1.00 87.94 298 ARG A C 1
ATOM 2315 O O . ARG A 1 298 ? -20.876 -11.383 -13.587 1.00 87.94 298 ARG A O 1
ATOM 2322 N N . GLU A 1 299 ? -20.032 -13.044 -14.837 1.00 86.06 299 GLU A N 1
ATOM 2323 C CA . GLU A 1 299 ? -20.933 -14.082 -14.323 1.00 86.06 299 GLU A CA 1
ATOM 2324 C C . GLU A 1 299 ? -20.708 -14.345 -12.829 1.00 86.06 299 GLU A C 1
ATOM 2326 O O . GLU A 1 299 ? -21.670 -14.441 -12.076 1.00 86.06 299 GLU A O 1
ATOM 2331 N N . LEU A 1 300 ? -19.450 -14.443 -12.385 1.00 88.12 300 LEU A N 1
ATOM 2332 C CA . LEU A 1 300 ? -19.119 -14.646 -10.972 1.00 88.12 300 LEU A CA 1
ATOM 2333 C C . LEU A 1 300 ? -19.459 -13.426 -10.110 1.00 88.12 300 LEU A C 1
ATOM 2335 O O . LEU A 1 300 ? -19.980 -13.606 -9.017 1.00 88.12 300 LEU A O 1
ATOM 2339 N N . LEU A 1 301 ? -19.210 -12.213 -10.605 1.00 88.81 301 LEU A N 1
ATOM 2340 C CA . LEU A 1 301 ? -19.580 -10.963 -9.942 1.00 88.81 301 LEU A CA 1
ATOM 2341 C C . LEU A 1 301 ? -21.095 -10.851 -9.813 1.00 88.81 301 LEU A C 1
ATOM 2343 O O . LEU A 1 301 ? -21.577 -10.654 -8.707 1.00 88.81 301 LEU A O 1
ATOM 2347 N N . GLY A 1 302 ? -21.841 -11.104 -10.892 1.00 83.75 302 GLY A N 1
ATOM 2348 C CA . GLY A 1 302 ? -23.302 -11.125 -10.848 1.00 83.75 302 GLY A CA 1
ATOM 2349 C C . GLY A 1 302 ? -23.852 -12.167 -9.871 1.00 83.75 302 GLY A C 1
ATOM 2350 O O . GLY A 1 302 ? -24.834 -11.893 -9.193 1.00 83.75 302 GLY A O 1
ATOM 2351 N N . LYS A 1 303 ? -23.190 -13.327 -9.740 1.00 79.44 303 LYS A N 1
ATOM 2352 C CA . LYS A 1 303 ? -23.521 -14.322 -8.709 1.00 79.44 303 LYS A CA 1
ATOM 2353 C C . LYS A 1 303 ? -23.314 -13.768 -7.301 1.00 79.44 303 LYS A C 1
ATOM 2355 O O . LYS A 1 303 ? -24.198 -13.907 -6.478 1.00 79.44 303 LYS A O 1
ATOM 2360 N N . VAL A 1 304 ? -22.191 -13.111 -7.019 1.00 80.88 304 VAL A N 1
ATOM 2361 C CA . VAL A 1 304 ? -21.931 -12.535 -5.684 1.00 80.88 304 VAL A CA 1
ATOM 2362 C C . VAL A 1 304 ? -22.570 -11.153 -5.464 1.00 80.88 304 VAL A C 1
ATOM 2364 O O . VAL A 1 304 ? -22.207 -10.473 -4.513 1.00 80.88 304 VAL A O 1
ATOM 2367 N N . GLY A 1 305 ? -23.487 -10.712 -6.334 1.00 76.19 305 GLY A N 1
ATOM 2368 C CA . GLY A 1 305 ? -24.191 -9.426 -6.203 1.00 76.19 305 GLY A CA 1
ATOM 2369 C C . GLY A 1 305 ? -23.398 -8.185 -6.641 1.00 76.19 305 GLY A C 1
ATOM 2370 O O . GLY A 1 305 ? -23.867 -7.062 -6.486 1.00 76.19 305 GLY A O 1
ATOM 2371 N N . LEU A 1 306 ? -22.216 -8.361 -7.232 1.00 83.06 306 LEU A N 1
ATOM 2372 C CA . LEU A 1 306 ? -21.349 -7.280 -7.700 1.00 83.06 306 LEU A CA 1
ATOM 2373 C C . LEU A 1 306 ? -21.651 -6.884 -9.157 1.00 83.06 306 LEU A C 1
ATOM 2375 O O . LEU A 1 306 ? -21.820 -7.728 -10.042 1.00 83.06 306 LEU A O 1
ATOM 2379 N N . THR A 1 307 ? -21.660 -5.577 -9.429 1.00 82.50 307 THR A N 1
ATOM 2380 C CA . THR A 1 307 ? -21.867 -4.989 -10.776 1.00 82.50 307 THR A CA 1
ATOM 2381 C C . THR A 1 307 ? -20.624 -4.278 -11.313 1.00 82.50 307 THR A C 1
ATOM 2383 O O . THR A 1 307 ? -20.628 -3.702 -12.403 1.00 82.50 307 THR A O 1
ATOM 2386 N N . GLU A 1 308 ? -19.536 -4.341 -10.552 1.00 82.00 308 GLU A N 1
ATOM 2387 C CA . GLU A 1 308 ? -18.263 -3.704 -10.821 1.00 82.00 308 GLU A CA 1
ATOM 2388 C C . GLU A 1 308 ? -17.704 -4.155 -12.162 1.00 82.00 308 GLU A C 1
ATOM 2390 O O . GLU A 1 308 ? -17.791 -5.316 -12.573 1.00 82.00 308 GLU A O 1
ATOM 2395 N N . ASN A 1 309 ? -17.048 -3.217 -12.840 1.00 80.44 309 ASN A N 1
ATOM 2396 C CA . ASN A 1 309 ? -16.300 -3.560 -14.029 1.00 80.44 309 ASN A CA 1
ATOM 2397 C C . ASN A 1 309 ? -15.193 -4.569 -13.650 1.00 80.44 309 ASN A C 1
ATOM 2399 O O . ASN A 1 309 ? -14.382 -4.264 -12.774 1.00 80.44 309 ASN A O 1
ATOM 2403 N N . PRO A 1 310 ? -15.091 -5.732 -14.324 1.00 87.81 310 PRO A N 1
ATOM 2404 C CA . PRO A 1 310 ? -14.026 -6.708 -14.081 1.00 87.81 310 PRO A CA 1
ATOM 2405 C C . PRO A 1 310 ? -12.600 -6.129 -14.143 1.00 87.81 310 PRO A C 1
ATOM 2407 O O . PRO A 1 310 ? -11.682 -6.704 -13.563 1.00 87.81 310 PRO A O 1
ATOM 2410 N N . ASN A 1 311 ? -12.414 -4.998 -14.836 1.00 82.50 311 ASN A N 1
ATOM 2411 C CA . ASN A 1 311 ? -11.139 -4.288 -14.962 1.00 82.50 311 ASN A CA 1
ATOM 2412 C C . ASN A 1 311 ? -10.801 -3.349 -13.797 1.00 82.50 311 ASN A C 1
ATOM 2414 O O . ASN A 1 311 ? -9.689 -2.825 -13.757 1.00 82.50 311 ASN A O 1
ATOM 2418 N N . THR A 1 312 ? -11.728 -3.100 -12.872 1.00 77.75 312 THR A N 1
ATOM 2419 C CA . THR A 1 312 ? -11.477 -2.227 -11.720 1.00 77.75 312 THR A CA 1
ATOM 2420 C C . THR A 1 312 ? -10.391 -2.834 -10.835 1.00 77.75 312 THR A C 1
ATOM 2422 O O . THR A 1 312 ? -10.434 -4.030 -10.554 1.00 77.75 312 THR A O 1
ATOM 2425 N N . LEU A 1 313 ? -9.414 -2.029 -10.401 1.00 76.06 313 LEU A N 1
ATOM 2426 C CA . LEU A 1 313 ? -8.388 -2.456 -9.443 1.00 76.06 313 LEU A CA 1
ATOM 2427 C C . LEU A 1 313 ? -9.015 -2.778 -8.088 1.00 76.06 313 LEU A C 1
ATOM 2429 O O . LEU A 1 313 ? -9.887 -2.042 -7.627 1.00 76.06 313 LEU A O 1
ATOM 2433 N N . VAL A 1 314 ? -8.537 -3.834 -7.429 1.00 78.75 314 VAL A N 1
ATOM 2434 C CA . VAL A 1 314 ? -9.011 -4.207 -6.089 1.00 78.75 314 VAL A CA 1
ATOM 2435 C C . VAL A 1 314 ? -8.775 -3.078 -5.083 1.00 78.75 314 VAL A C 1
ATOM 2437 O O . VAL A 1 314 ? -9.651 -2.801 -4.272 1.00 78.75 314 VAL A O 1
ATOM 2440 N N . SER A 1 315 ? -7.670 -2.336 -5.201 1.00 65.94 315 SER A N 1
ATOM 2441 C CA . SER A 1 315 ? -7.401 -1.141 -4.385 1.00 65.94 315 SER A CA 1
ATOM 2442 C C . SER A 1 315 ? -8.455 -0.035 -4.510 1.00 65.94 315 SER A C 1
ATOM 2444 O O . SER A 1 315 ? -8.500 0.855 -3.669 1.00 65.94 315 SER A O 1
ATOM 2446 N N . ASN A 1 316 ? -9.272 -0.053 -5.567 1.00 67.06 316 ASN A N 1
ATOM 2447 C CA . ASN A 1 316 ? -10.263 0.985 -5.857 1.00 67.06 316 ASN A CA 1
ATOM 2448 C C . ASN A 1 316 ? -11.683 0.582 -5.429 1.00 67.06 316 ASN A C 1
ATOM 2450 O O . ASN A 1 316 ? -12.623 1.344 -5.656 1.00 67.06 316 ASN A O 1
ATOM 2454 N N . ILE A 1 317 ? -11.857 -0.608 -4.847 1.00 65.31 317 ILE A N 1
ATOM 2455 C CA . ILE A 1 317 ? -13.128 -1.080 -4.292 1.00 65.31 317 ILE A CA 1
ATOM 2456 C C . ILE A 1 317 ? -12.995 -1.244 -2.776 1.00 65.31 317 ILE A C 1
ATOM 2458 O O . ILE A 1 317 ? -11.933 -1.601 -2.273 1.00 65.31 317 ILE A O 1
ATOM 2462 N N . GLY A 1 318 ? -14.065 -0.947 -2.038 1.00 53.88 318 GLY A N 1
ATOM 2463 C CA . GLY A 1 318 ? -14.060 -1.029 -0.575 1.00 53.88 318 GLY A CA 1
ATOM 2464 C C . GLY A 1 318 ? -13.901 -2.463 -0.065 1.00 53.88 318 GLY A C 1
ATOM 2465 O O . GLY A 1 318 ? -14.248 -3.410 -0.768 1.00 53.88 318 GLY A O 1
ATOM 2466 N N . VAL A 1 319 ? -13.425 -2.613 1.172 1.00 62.59 319 VAL A N 1
ATOM 2467 C CA . VAL A 1 319 ? -13.110 -3.903 1.822 1.00 62.59 319 VAL A CA 1
ATOM 2468 C C . VAL A 1 319 ? -14.273 -4.906 1.755 1.00 62.59 319 VAL A C 1
ATOM 2470 O O . VAL A 1 319 ? -14.051 -6.075 1.464 1.00 62.59 319 VAL A O 1
ATOM 2473 N N . GLY A 1 320 ? -15.527 -4.462 1.896 1.00 64.88 320 GLY A N 1
ATOM 2474 C CA . GLY A 1 320 ? -16.691 -5.343 1.718 1.00 64.88 320 GLY A CA 1
ATOM 2475 C C . GLY A 1 320 ? -16.813 -5.925 0.308 1.00 64.88 320 GLY A C 1
ATOM 2476 O O . GLY A 1 320 ? -16.963 -7.127 0.115 1.00 64.88 320 GLY A O 1
ATOM 2477 N N . LYS A 1 321 ? -16.635 -5.095 -0.720 1.00 78.88 321 LYS A N 1
ATOM 2478 C CA . LYS A 1 321 ? -16.619 -5.574 -2.109 1.00 78.88 321 LYS A CA 1
ATOM 2479 C C . LYS A 1 321 ? -15.401 -6.449 -2.384 1.00 78.88 321 LYS A C 1
ATOM 2481 O O . LYS A 1 321 ? -15.501 -7.401 -3.147 1.00 78.88 321 LYS A O 1
ATOM 2486 N N . GLN A 1 322 ? -14.264 -6.155 -1.753 1.00 79.62 322 GLN A N 1
ATOM 2487 C CA . GLN A 1 322 ? -13.082 -7.015 -1.803 1.00 79.62 322 GLN A CA 1
ATOM 2488 C C . GLN A 1 322 ? -13.396 -8.412 -1.244 1.00 79.62 322 GLN A C 1
ATOM 2490 O O . GLN A 1 322 ? -13.103 -9.401 -1.908 1.00 79.62 322 GLN A O 1
ATOM 2495 N N . GLN A 1 323 ? -14.101 -8.502 -0.117 1.00 76.94 323 GLN A N 1
ATOM 2496 C CA . GLN A 1 323 ? -14.559 -9.772 0.451 1.00 76.94 323 GLN A CA 1
ATOM 2497 C C . GLN A 1 323 ? -15.433 -10.564 -0.541 1.00 76.94 323 GLN A C 1
ATOM 2499 O O . GLN A 1 323 ? -15.189 -11.744 -0.790 1.00 76.94 323 GLN A O 1
ATOM 2504 N N . LEU A 1 324 ? -16.401 -9.913 -1.197 1.00 82.94 324 LEU A N 1
ATOM 2505 C CA . LEU A 1 324 ? -17.220 -10.548 -2.241 1.00 82.94 324 LEU A CA 1
ATOM 2506 C C . LEU A 1 324 ? -16.391 -10.994 -3.458 1.00 82.94 324 LEU A C 1
ATOM 2508 O O . LEU A 1 324 ? -16.643 -12.056 -4.030 1.00 82.94 324 LEU A O 1
ATOM 2512 N N . VAL A 1 325 ? -15.368 -10.227 -3.843 1.00 88.44 325 VAL A N 1
ATOM 2513 C CA . VAL A 1 325 ? -14.410 -10.614 -4.891 1.00 88.44 325 VAL A CA 1
ATOM 2514 C C . VAL A 1 325 ? -13.596 -11.843 -4.479 1.00 88.44 325 VAL A C 1
ATOM 2516 O O . VAL A 1 325 ? -13.317 -12.698 -5.321 1.00 88.44 325 VAL A O 1
ATOM 2519 N N . GLU A 1 326 ? -13.243 -11.981 -3.205 1.00 84.81 326 GLU A N 1
ATOM 2520 C CA . GLU A 1 326 ? -12.558 -13.160 -2.672 1.00 84.81 326 GLU A CA 1
ATOM 2521 C C . GLU A 1 326 ? -13.462 -14.402 -2.665 1.00 84.81 326 GLU A C 1
ATOM 2523 O O . GLU A 1 326 ? -13.036 -15.500 -3.033 1.00 84.81 326 GLU A O 1
ATOM 2528 N N . ILE A 1 327 ? -14.751 -14.222 -2.387 1.00 81.38 327 ILE A N 1
ATOM 2529 C CA . ILE A 1 327 ? -15.748 -15.287 -2.525 1.00 81.38 327 ILE A CA 1
ATOM 2530 C C . ILE A 1 327 ? -15.894 -15.672 -4.003 1.00 81.38 327 ILE A C 1
ATOM 2532 O O . ILE A 1 327 ? -15.765 -16.846 -4.353 1.00 81.38 327 ILE A O 1
ATOM 2536 N N . ALA A 1 328 ? -16.037 -14.702 -4.911 1.00 87.06 328 ALA A N 1
ATOM 2537 C CA . ALA A 1 328 ? -16.053 -14.945 -6.357 1.00 87.06 328 ALA A CA 1
ATOM 2538 C C . ALA A 1 328 ? -14.784 -15.674 -6.845 1.00 87.06 328 ALA A C 1
ATOM 2540 O O . ALA A 1 328 ? -14.857 -16.566 -7.699 1.00 87.06 328 ALA A O 1
ATOM 2541 N N . LYS A 1 329 ? -13.620 -15.345 -6.271 1.00 88.25 329 LYS A N 1
ATOM 2542 C CA . LYS A 1 329 ? -12.337 -16.021 -6.512 1.00 88.25 329 LYS A CA 1
ATOM 2543 C C . LYS A 1 329 ? -12.394 -17.487 -6.099 1.00 88.25 329 LYS A C 1
ATOM 2545 O O . LYS A 1 329 ? -12.007 -18.342 -6.900 1.00 88.25 329 LYS A O 1
ATOM 2550 N N . ALA A 1 330 ? -12.909 -17.798 -4.910 1.00 80.56 330 ALA A N 1
ATOM 2551 C CA . ALA A 1 330 ? -13.086 -19.176 -4.452 1.00 80.56 330 ALA A CA 1
ATOM 2552 C C . ALA A 1 330 ? -14.003 -19.977 -5.397 1.00 80.56 330 ALA A C 1
ATOM 2554 O O . ALA A 1 330 ? -13.675 -21.099 -5.791 1.00 80.56 330 ALA A O 1
ATOM 2555 N N . LEU A 1 331 ? -15.100 -19.370 -5.856 1.00 79.00 331 LEU A N 1
ATOM 2556 C CA . LEU A 1 331 ? -16.065 -20.001 -6.765 1.00 79.00 331 LEU A CA 1
ATOM 2557 C C . LEU A 1 331 ? -15.497 -20.325 -8.144 1.00 79.00 331 LEU A C 1
ATOM 2559 O O . LEU A 1 331 ? -15.894 -21.313 -8.767 1.00 79.00 331 LEU A O 1
ATOM 2563 N N . SER A 1 332 ? -14.525 -19.545 -8.614 1.00 85.62 332 SER A N 1
ATOM 2564 C CA . SER A 1 332 ? -13.856 -19.818 -9.887 1.00 85.62 332 SER A CA 1
ATOM 2565 C C . SER A 1 332 ? -13.140 -21.182 -9.914 1.00 85.62 332 SER A C 1
ATOM 2567 O O . SER A 1 332 ? -12.922 -21.738 -10.993 1.00 85.62 332 SER A O 1
ATOM 2569 N N . LYS A 1 333 ? -12.796 -21.748 -8.743 1.00 80.69 333 LYS A N 1
ATOM 2570 C CA . LYS A 1 333 ? -11.958 -22.951 -8.593 1.00 80.69 333 LYS A CA 1
ATOM 2571 C C . LYS A 1 333 ? -12.732 -24.276 -8.485 1.00 80.69 333 LYS A C 1
ATOM 2573 O O . LYS A 1 333 ? -12.112 -25.298 -8.205 1.00 80.69 333 LYS A O 1
ATOM 2578 N N . LYS A 1 334 ? -14.051 -24.300 -8.740 1.00 73.81 334 LYS A N 1
ATOM 2579 C CA . LYS A 1 334 ? -14.907 -25.514 -8.651 1.00 73.81 334 LYS A CA 1
ATOM 2580 C C . LYS A 1 334 ? -14.720 -26.276 -7.325 1.00 73.81 334 LYS A C 1
ATOM 2582 O O . LYS A 1 334 ? -14.375 -27.459 -7.308 1.00 73.81 334 LYS A O 1
ATOM 2587 N N . VAL A 1 335 ? -14.911 -25.576 -6.211 1.00 77.88 335 VAL A N 1
ATOM 2588 C CA . VAL A 1 335 ? -14.726 -26.125 -4.860 1.00 77.88 335 VAL A CA 1
ATOM 2589 C C . VAL A 1 335 ? -15.819 -27.137 -4.489 1.00 77.88 335 VAL A C 1
ATOM 2591 O O . VAL A 1 335 ? -16.962 -27.009 -4.917 1.00 77.88 335 VAL A O 1
ATOM 2594 N N . ARG A 1 336 ? -15.463 -28.151 -3.685 1.00 85.00 336 ARG A N 1
ATOM 2595 C CA . ARG A 1 336 ? -16.413 -29.111 -3.075 1.00 85.00 336 ARG A CA 1
ATOM 2596 C C . ARG A 1 336 ? -16.713 -28.805 -1.604 1.00 85.00 336 ARG A C 1
ATOM 2598 O O . ARG A 1 336 ? -17.760 -29.205 -1.110 1.00 85.00 336 ARG A O 1
ATOM 2605 N N . LEU A 1 337 ? -15.787 -28.116 -0.936 1.00 85.88 337 LEU A N 1
ATOM 2606 C CA . LEU A 1 337 ? -15.893 -27.620 0.431 1.00 85.88 337 LEU A CA 1
ATOM 2607 C C . LEU A 1 337 ? -15.542 -26.132 0.413 1.00 85.88 337 LEU A C 1
ATOM 2609 O O . LEU A 1 337 ? -14.474 -25.764 -0.079 1.00 85.88 337 LEU A O 1
ATOM 2613 N N . LEU A 1 338 ? -16.438 -25.303 0.931 1.00 84.06 338 LEU A N 1
ATOM 2614 C CA . LEU A 1 338 ? -16.256 -23.868 1.087 1.00 84.06 338 LEU A CA 1
ATOM 2615 C C . LEU A 1 338 ? -16.281 -23.544 2.583 1.00 84.06 338 LEU A C 1
ATOM 2617 O O . LEU A 1 338 ? -17.300 -23.757 3.234 1.00 84.06 338 LEU A O 1
ATOM 2621 N N . ILE A 1 339 ? -15.161 -23.066 3.122 1.00 85.69 339 ILE A N 1
ATOM 2622 C CA . ILE A 1 339 ? -15.055 -22.611 4.513 1.00 85.69 339 ILE A CA 1
ATOM 2623 C C . ILE A 1 339 ? -15.024 -21.090 4.483 1.00 85.69 339 ILE A C 1
ATOM 2625 O O . ILE A 1 339 ? -14.205 -20.509 3.771 1.00 85.69 339 ILE A O 1
ATOM 2629 N N . LEU A 1 340 ? -15.938 -20.466 5.210 1.00 82.19 340 LEU A N 1
ATOM 2630 C CA . LEU A 1 340 ? -16.111 -19.025 5.251 1.00 82.19 340 LEU A CA 1
ATOM 2631 C C . LEU A 1 340 ? -15.970 -18.569 6.697 1.00 82.19 340 LEU A C 1
ATOM 2633 O O . LEU A 1 340 ? -16.798 -18.932 7.533 1.00 82.19 340 LEU A O 1
ATOM 2637 N N . ASP A 1 341 ? -14.924 -17.794 6.963 1.00 81.38 341 ASP A N 1
ATOM 2638 C CA . ASP A 1 341 ? -14.649 -17.233 8.282 1.00 81.38 341 ASP A CA 1
ATOM 2639 C C . ASP A 1 341 ? -15.137 -15.785 8.346 1.00 81.38 341 ASP A C 1
ATOM 2641 O O . ASP A 1 341 ? -14.651 -14.938 7.598 1.00 81.38 341 ASP A O 1
ATOM 2645 N N . GLU A 1 342 ? -16.182 -15.550 9.138 1.00 80.44 342 GLU A N 1
ATOM 2646 C CA . GLU A 1 342 ? -16.930 -14.292 9.264 1.00 80.44 342 GLU A CA 1
ATOM 2647 C C . GLU A 1 342 ? -17.099 -13.515 7.942 1.00 80.44 342 GLU A C 1
ATOM 2649 O O . GLU A 1 342 ? -16.807 -12.316 7.858 1.00 80.44 342 GLU A O 1
ATOM 2654 N N . PRO A 1 343 ? -17.600 -14.158 6.869 1.00 72.69 343 PRO A N 1
ATOM 2655 C CA . PRO A 1 343 ? -17.515 -13.613 5.514 1.00 72.69 343 PRO A CA 1
ATOM 2656 C C . PRO A 1 343 ? -18.360 -12.350 5.303 1.00 72.69 343 PRO A C 1
ATOM 2658 O O . PRO A 1 343 ? -18.220 -11.680 4.285 1.00 72.69 343 PRO A O 1
ATOM 2661 N N . THR A 1 344 ? -19.243 -12.027 6.246 1.00 75.19 344 THR A N 1
ATOM 2662 C CA . THR A 1 344 ? -20.145 -10.875 6.215 1.00 75.19 344 THR A CA 1
ATOM 2663 C C . THR A 1 344 ? -19.664 -9.727 7.103 1.00 75.19 344 THR A C 1
ATOM 2665 O O . THR A 1 344 ? -20.330 -8.693 7.156 1.00 75.19 344 THR A O 1
ATOM 2668 N N . ALA A 1 345 ? -18.541 -9.867 7.823 1.00 64.62 345 ALA A N 1
ATOM 2669 C CA . ALA A 1 345 ? -18.052 -8.853 8.765 1.00 64.62 345 ALA A CA 1
ATOM 2670 C C . ALA A 1 345 ? -17.791 -7.497 8.086 1.00 64.62 345 ALA A C 1
ATOM 2672 O O . ALA A 1 345 ? -18.071 -6.449 8.664 1.00 64.62 345 ALA A O 1
ATOM 2673 N N . ALA A 1 346 ? -17.333 -7.528 6.831 1.00 56.97 346 ALA A N 1
ATOM 2674 C CA . ALA A 1 346 ? -17.086 -6.345 6.009 1.00 56.97 346 ALA A CA 1
ATOM 2675 C C . ALA A 1 346 ? -18.241 -5.990 5.042 1.00 56.97 346 ALA A C 1
ATOM 2677 O O . ALA A 1 346 ? -18.116 -5.018 4.296 1.00 56.97 346 ALA A O 1
ATOM 2678 N N . LEU A 1 347 ? -19.335 -6.767 5.015 1.00 62.34 347 LEU A N 1
ATOM 2679 C CA . LEU A 1 347 ? -20.450 -6.626 4.061 1.00 62.34 347 LEU A CA 1
ATOM 2680 C C . LEU A 1 347 ? -21.613 -5.808 4.644 1.00 62.34 347 LEU A C 1
ATOM 2682 O O . LEU A 1 347 ? -21.862 -5.840 5.850 1.00 62.34 347 LEU A O 1
ATOM 2686 N N . ASN A 1 348 ? -22.344 -5.093 3.781 1.00 59.19 348 ASN A N 1
ATOM 2687 C CA . ASN A 1 348 ? -23.634 -4.493 4.148 1.00 59.19 348 ASN A CA 1
ATOM 2688 C C . ASN A 1 348 ? -24.745 -5.572 4.187 1.00 59.19 348 ASN A C 1
ATOM 2690 O O . ASN A 1 348 ? -24.493 -6.733 3.870 1.00 59.19 348 ASN A O 1
ATOM 2694 N N . GLU A 1 349 ? -25.956 -5.219 4.625 1.00 66.31 349 GLU A N 1
ATOM 2695 C CA . GLU A 1 349 ? -27.043 -6.197 4.814 1.00 66.31 349 GLU A CA 1
ATOM 2696 C C . GLU A 1 349 ? -27.536 -6.821 3.502 1.00 66.31 349 GLU A C 1
ATOM 2698 O O . GLU A 1 349 ? -27.728 -8.035 3.464 1.00 66.31 349 GLU A O 1
ATOM 2703 N N . ASP A 1 350 ? -27.654 -6.042 2.424 1.00 66.31 350 ASP A N 1
ATOM 2704 C CA . ASP A 1 350 ? -28.046 -6.554 1.102 1.00 66.31 350 ASP A CA 1
ATOM 2705 C C . ASP A 1 350 ? -26.990 -7.518 0.535 1.00 66.31 350 ASP A C 1
ATOM 2707 O O . ASP A 1 350 ? -27.315 -8.582 0.006 1.00 66.31 350 ASP A O 1
ATOM 2711 N N . ASP A 1 351 ? -25.709 -7.175 0.682 1.00 67.38 351 ASP A N 1
ATOM 2712 C CA . ASP A 1 351 ? -24.571 -7.994 0.262 1.00 67.38 351 ASP A CA 1
ATOM 2713 C C . ASP A 1 351 ? -24.450 -9.267 1.113 1.00 67.38 351 ASP A C 1
ATOM 2715 O O . ASP A 1 351 ? -24.122 -10.335 0.591 1.00 67.38 351 ASP A O 1
ATOM 2719 N N . SER A 1 352 ? -24.745 -9.174 2.414 1.00 76.62 352 SER A N 1
ATOM 2720 C CA . SER A 1 352 ? -24.830 -10.330 3.308 1.00 76.62 352 SER A CA 1
ATOM 2721 C C . SER A 1 352 ? -25.979 -11.254 2.896 1.00 76.62 352 SER A C 1
ATOM 2723 O O . SER A 1 352 ? -25.759 -12.447 2.700 1.00 76.62 352 SER A O 1
ATOM 2725 N N . GLU A 1 353 ? -27.181 -10.724 2.653 1.00 78.81 353 GLU A N 1
ATOM 2726 C CA . GLU A 1 353 ? -28.331 -11.520 2.207 1.00 78.81 353 GLU A CA 1
ATOM 2727 C C . GLU A 1 353 ? -28.065 -12.199 0.861 1.00 78.81 353 GLU A C 1
ATOM 2729 O O . GLU A 1 353 ? -28.344 -13.389 0.695 1.00 78.81 353 GLU A O 1
ATOM 2734 N N . ASN A 1 354 ? -27.470 -11.469 -0.085 1.00 75.88 354 ASN A N 1
ATOM 2735 C CA . ASN A 1 354 ? -27.046 -12.023 -1.364 1.00 75.88 354 ASN A CA 1
ATOM 2736 C C . ASN A 1 354 ? -26.049 -13.167 -1.166 1.00 75.88 354 ASN A C 1
ATOM 2738 O O . ASN A 1 354 ? -26.221 -14.229 -1.766 1.00 75.88 354 ASN A O 1
ATOM 2742 N N . LEU A 1 355 ? -25.044 -12.997 -0.300 1.00 80.81 355 LEU A N 1
ATOM 2743 C CA . LEU A 1 355 ? -24.097 -14.062 0.019 1.00 80.81 355 LEU A CA 1
ATOM 2744 C C . LEU A 1 355 ? -24.801 -15.290 0.615 1.00 80.81 355 LEU A C 1
ATOM 2746 O O . LEU A 1 355 ? -24.515 -16.417 0.210 1.00 80.81 355 LEU A O 1
ATOM 2750 N N . LEU A 1 356 ? -25.736 -15.094 1.542 1.00 86.44 356 LEU A N 1
ATOM 2751 C CA . LEU A 1 356 ? -26.481 -16.177 2.183 1.00 86.44 356 LEU A CA 1
ATOM 2752 C C . LEU A 1 356 ? -27.373 -16.938 1.193 1.00 86.44 356 LEU A C 1
ATOM 2754 O O . LEU A 1 356 ? -27.373 -18.173 1.182 1.00 86.44 356 LEU A O 1
ATOM 2758 N N . GLN A 1 357 ? -28.075 -16.230 0.305 1.00 84.50 357 GLN A N 1
ATOM 2759 C CA . GLN A 1 357 ? -28.818 -16.848 -0.800 1.00 84.50 357 GLN A CA 1
ATOM 2760 C C . GLN A 1 357 ? -27.891 -17.660 -1.704 1.00 84.50 357 GLN A C 1
ATOM 2762 O O . GLN A 1 357 ? -28.203 -18.793 -2.081 1.00 84.50 357 GLN A O 1
ATOM 2767 N N . LEU A 1 358 ? -26.705 -17.128 -1.984 1.00 80.00 358 LEU A N 1
ATOM 2768 C CA . LEU A 1 358 ? -25.703 -17.816 -2.778 1.00 80.00 358 LEU A CA 1
ATOM 2769 C C . LEU A 1 358 ? -25.217 -19.108 -2.114 1.00 80.00 358 LEU A C 1
ATOM 2771 O O . LEU A 1 358 ? -25.074 -20.134 -2.778 1.00 80.00 358 LEU A O 1
ATOM 2775 N N . MET A 1 359 ? -25.016 -19.096 -0.794 1.00 85.25 359 MET A N 1
ATOM 2776 C CA . MET A 1 359 ? -24.670 -20.297 -0.029 1.00 85.25 359 MET A CA 1
ATOM 2777 C C . MET A 1 359 ? -25.757 -21.373 -0.136 1.00 85.25 359 MET A C 1
ATOM 2779 O O . MET A 1 359 ? -25.441 -22.552 -0.323 1.00 85.25 359 MET A O 1
ATOM 2783 N N . LEU A 1 360 ? -27.035 -20.985 -0.093 1.00 86.94 360 LEU A N 1
ATOM 2784 C CA . LEU A 1 360 ? -28.155 -21.905 -0.309 1.00 86.94 360 LEU A CA 1
ATOM 2785 C C . LEU A 1 360 ? -28.161 -22.483 -1.732 1.00 86.94 360 LEU A C 1
ATOM 2787 O O . LEU A 1 360 ? -28.448 -23.671 -1.915 1.00 86.94 360 LEU A O 1
ATOM 2791 N N . GLU A 1 361 ? -27.819 -21.687 -2.747 1.00 82.69 361 GLU A N 1
ATOM 2792 C CA . GLU A 1 361 ? -27.643 -22.180 -4.116 1.00 82.69 361 GLU A CA 1
ATOM 2793 C C . GLU A 1 361 ? -26.465 -23.152 -4.243 1.00 82.69 361 GLU A C 1
ATOM 2795 O O . GLU A 1 361 ? -26.597 -24.194 -4.891 1.00 82.69 361 GLU A O 1
ATOM 2800 N N . PHE A 1 362 ? -25.329 -22.870 -3.603 1.00 81.12 362 PHE A N 1
ATOM 2801 C CA . PHE A 1 362 ? -24.161 -23.758 -3.605 1.00 81.12 362 PHE A CA 1
ATOM 2802 C C . PHE A 1 362 ? -24.449 -25.095 -2.950 1.00 81.12 362 PHE A C 1
ATOM 2804 O O . PHE A 1 362 ? -24.095 -26.146 -3.490 1.00 81.12 362 PHE A O 1
ATOM 2811 N N . LYS A 1 363 ? -25.181 -25.067 -1.843 1.00 84.31 363 LYS A N 1
ATOM 2812 C CA . LYS A 1 363 ? -25.681 -26.268 -1.191 1.00 84.31 363 LYS A CA 1
ATOM 2813 C C . LYS A 1 363 ? -26.575 -27.094 -2.122 1.00 84.31 363 LYS A C 1
ATOM 2815 O O . LYS A 1 363 ? -26.384 -28.304 -2.218 1.00 84.31 363 LYS A O 1
ATOM 2820 N N . LYS A 1 364 ? -27.491 -26.470 -2.881 1.00 84.25 364 LYS A N 1
ATOM 2821 C CA . LYS A 1 364 ? -28.304 -27.170 -3.907 1.00 84.25 364 LYS A CA 1
ATOM 2822 C C . LYS A 1 364 ? -27.448 -27.798 -5.013 1.00 84.25 364 LYS A C 1
ATOM 2824 O O . LYS A 1 364 ? -27.838 -28.812 -5.583 1.00 84.25 364 LYS A O 1
ATOM 2829 N N . GLN A 1 365 ? -26.289 -27.214 -5.307 1.00 80.19 365 GLN A N 1
ATOM 2830 C CA . GLN A 1 365 ? -25.317 -27.726 -6.279 1.00 80.19 365 GLN A CA 1
ATOM 2831 C C . GLN A 1 365 ? -24.388 -28.812 -5.700 1.00 80.19 365 GLN A C 1
ATOM 2833 O O . GLN A 1 365 ? -23.535 -29.329 -6.421 1.00 80.19 365 GLN A O 1
ATOM 2838 N N . GLY A 1 366 ? -24.554 -29.185 -4.424 1.00 84.06 366 GLY A N 1
ATOM 2839 C CA . GLY A 1 366 ? -23.781 -30.240 -3.764 1.00 84.06 366 GLY A CA 1
ATOM 2840 C C . GLY A 1 366 ? -22.443 -29.783 -3.175 1.00 84.06 366 GLY A C 1
ATOM 2841 O O . GLY A 1 366 ? -21.589 -30.625 -2.899 1.00 84.06 366 GLY A O 1
ATOM 2842 N N . ILE A 1 367 ? -22.236 -28.475 -2.994 1.00 87.12 367 ILE A N 1
ATOM 2843 C CA . ILE A 1 367 ? -21.062 -27.928 -2.304 1.00 87.12 367 ILE A CA 1
ATOM 2844 C C . ILE A 1 367 ? -21.331 -27.954 -0.796 1.00 87.12 367 ILE A C 1
ATOM 2846 O O . ILE A 1 367 ? -22.355 -27.451 -0.337 1.00 87.12 367 ILE A O 1
ATOM 2850 N N . ALA A 1 368 ? -20.409 -28.528 -0.020 1.00 89.69 368 ALA A N 1
ATOM 2851 C CA . ALA A 1 368 ? -20.454 -28.450 1.435 1.00 89.69 368 ALA A CA 1
ATOM 2852 C C . ALA A 1 368 ? -19.950 -27.072 1.887 1.00 89.69 368 ALA A C 1
ATOM 2854 O O . ALA A 1 368 ? -18.870 -26.647 1.475 1.00 89.69 368 ALA A O 1
ATOM 2855 N N . CYS A 1 369 ? -20.708 -26.381 2.734 1.00 88.75 369 CYS A N 1
ATOM 2856 C CA . CYS A 1 369 ? -20.338 -25.069 3.259 1.00 88.75 369 CYS A CA 1
ATOM 2857 C C . CYS A 1 369 ? -20.173 -25.133 4.780 1.00 88.75 369 CYS A C 1
ATOM 2859 O O . CYS A 1 369 ? -21.044 -25.662 5.466 1.00 88.75 369 CYS A O 1
ATOM 2861 N N . ILE A 1 370 ? -19.076 -24.576 5.294 1.00 90.31 370 ILE A N 1
ATOM 2862 C CA . ILE A 1 370 ? -18.862 -24.319 6.722 1.00 90.31 370 ILE A CA 1
ATOM 2863 C C . ILE A 1 370 ? -18.837 -22.803 6.893 1.00 90.31 370 ILE A C 1
ATOM 2865 O O . ILE A 1 370 ? -17.959 -22.140 6.342 1.00 90.31 370 ILE A O 1
ATOM 2869 N N . LEU A 1 371 ? -19.814 -22.271 7.624 1.00 88.31 371 LEU A N 1
ATOM 2870 C CA . LEU A 1 371 ? -19.897 -20.860 7.981 1.00 88.31 371 LEU A CA 1
ATOM 2871 C C . LEU A 1 371 ? -19.460 -20.693 9.433 1.00 88.31 371 LEU A C 1
ATOM 2873 O O . LEU A 1 371 ? -20.060 -21.294 10.322 1.00 88.31 371 LEU A O 1
ATOM 2877 N N . ILE A 1 372 ? -18.451 -19.865 9.667 1.00 88.00 372 ILE A N 1
ATOM 2878 C CA . ILE A 1 372 ? -18.074 -19.398 10.998 1.00 88.00 372 ILE A CA 1
ATOM 2879 C C . ILE A 1 372 ? -18.606 -17.970 11.098 1.00 88.00 372 ILE A C 1
ATOM 2881 O O . ILE A 1 372 ? -18.249 -17.118 10.288 1.00 88.00 372 ILE A O 1
ATOM 2885 N N . SER A 1 373 ? -19.540 -17.717 12.010 1.00 80.75 373 SER A N 1
ATOM 2886 C CA . SER A 1 373 ? -20.144 -16.395 12.175 1.00 80.75 373 SER A CA 1
ATOM 2887 C C . SER A 1 373 ? -20.722 -16.246 13.573 1.00 80.75 373 SER A C 1
ATOM 2889 O O . SER A 1 373 ? -21.305 -17.185 14.116 1.00 80.75 373 SER A O 1
ATOM 2891 N N . HIS A 1 374 ? -20.602 -15.045 14.132 1.00 77.00 374 HIS A N 1
ATOM 2892 C CA . HIS A 1 374 ? -21.311 -14.647 15.344 1.00 77.00 374 HIS A CA 1
ATOM 2893 C C . HIS A 1 374 ? -22.671 -13.979 15.050 1.00 77.00 374 HIS A C 1
ATOM 2895 O O . HIS A 1 374 ? -23.374 -13.579 15.978 1.00 77.00 374 HIS A O 1
ATOM 2901 N N . LYS A 1 375 ? -23.054 -13.822 13.773 1.00 78.88 375 LYS A N 1
ATOM 2902 C CA . LYS A 1 375 ? -24.318 -13.197 13.354 1.00 78.88 375 LYS A CA 1
ATOM 2903 C C . LYS A 1 375 ? -25.402 -14.245 13.124 1.00 78.88 375 LYS A C 1
ATOM 2905 O O . LYS A 1 375 ? -25.375 -15.025 12.174 1.00 78.88 375 LYS A O 1
ATOM 2910 N N . LEU A 1 376 ? -26.380 -14.254 14.009 1.00 77.94 376 LEU A N 1
ATOM 2911 C CA . LEU A 1 376 ? -27.308 -15.372 14.151 1.00 77.94 376 LEU A CA 1
ATOM 2912 C C . LEU A 1 376 ? -28.430 -15.425 13.131 1.00 77.94 376 LEU A C 1
ATOM 2914 O O . LEU A 1 376 ? -28.841 -16.514 12.738 1.00 77.94 376 LEU A O 1
ATOM 2918 N N . ASN A 1 377 ? -28.865 -14.266 12.658 1.00 73.19 377 ASN A N 1
ATOM 2919 C CA . ASN A 1 377 ? -29.769 -14.140 11.523 1.00 73.19 377 ASN A CA 1
ATOM 2920 C C . ASN A 1 377 ? -29.189 -14.789 10.265 1.00 73.19 377 ASN A C 1
ATOM 2922 O O . ASN A 1 377 ? -29.910 -15.410 9.488 1.00 73.19 377 ASN A O 1
ATOM 2926 N N . GLU A 1 378 ? -27.874 -14.690 10.083 1.00 82.81 378 GLU A N 1
ATOM 2927 C CA . GLU A 1 378 ? -27.173 -15.309 8.965 1.00 82.81 378 GLU A CA 1
ATOM 2928 C C . GLU A 1 378 ? -27.108 -16.828 9.140 1.00 82.81 378 GLU A C 1
ATOM 2930 O O . GLU A 1 378 ? -27.535 -17.580 8.263 1.00 82.81 378 GLU A O 1
ATOM 2935 N N . VAL A 1 379 ? -26.648 -17.275 10.313 1.00 84.50 379 VAL A N 1
ATOM 2936 C CA . VAL A 1 379 ? -26.541 -18.694 10.681 1.00 84.50 379 VAL A CA 1
ATOM 2937 C C . VAL A 1 379 ? -27.890 -19.404 10.548 1.00 84.50 379 VAL A C 1
ATOM 2939 O O . VAL A 1 379 ? -27.961 -20.455 9.904 1.00 84.50 379 VAL A O 1
ATOM 2942 N N . SER A 1 380 ? -28.959 -18.814 11.083 1.00 82.00 380 SER A N 1
ATOM 2943 C CA . SER A 1 380 ? -30.303 -19.403 11.092 1.00 82.00 380 SER A CA 1
ATOM 2944 C C . SER A 1 380 ? -30.907 -19.528 9.693 1.00 82.00 380 SER A C 1
ATOM 2946 O O . SER A 1 380 ? -31.686 -20.443 9.438 1.00 82.00 380 SER A O 1
ATOM 2948 N N . LYS A 1 381 ? -30.538 -18.638 8.761 1.00 82.88 381 LYS A N 1
ATOM 2949 C CA . LYS A 1 381 ? -31.065 -18.644 7.389 1.00 82.88 381 LYS A CA 1
ATOM 2950 C C . LYS A 1 381 ? -30.486 -19.747 6.507 1.00 82.88 381 LYS A C 1
ATOM 2952 O O . LYS A 1 381 ? -31.197 -20.257 5.640 1.00 82.88 381 LYS A O 1
ATOM 2957 N N . VAL A 1 382 ? -29.203 -20.081 6.664 1.00 87.81 382 VAL A N 1
ATOM 2958 C CA . VAL A 1 382 ? -28.487 -20.920 5.676 1.00 87.81 382 VAL A CA 1
ATOM 2959 C C . VAL A 1 382 ? -28.068 -22.292 6.183 1.00 87.81 382 VAL A C 1
ATOM 2961 O O . VAL A 1 382 ? -27.847 -23.201 5.374 1.00 87.81 382 VAL A O 1
ATOM 2964 N N . SER A 1 383 ? -27.95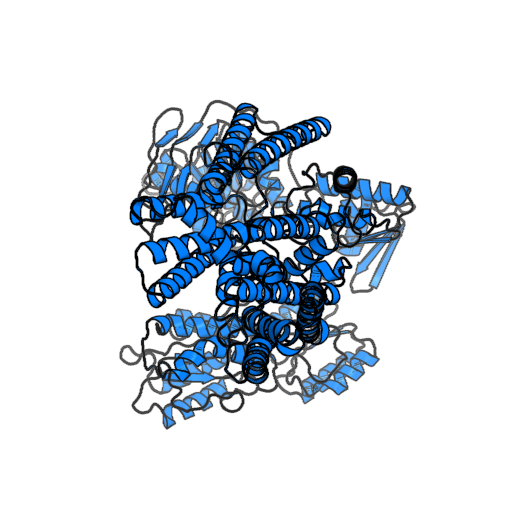3 -22.455 7.499 1.00 89.56 383 SER A N 1
ATOM 2965 C CA . SER A 1 383 ? -27.359 -23.648 8.096 1.00 89.56 383 SER A CA 1
ATOM 2966 C C . SER A 1 383 ? -28.334 -24.822 8.110 1.00 89.56 383 SER A C 1
ATOM 2968 O O . SER A 1 383 ? -29.506 -24.680 8.437 1.00 89.56 383 SER A O 1
ATOM 2970 N N . ASP A 1 384 ? -27.838 -26.013 7.776 1.00 90.38 384 ASP A N 1
ATOM 2971 C CA . ASP A 1 384 ? -28.556 -27.272 8.028 1.00 90.38 384 ASP A CA 1
ATOM 2972 C C . ASP A 1 384 ? -28.387 -27.761 9.457 1.00 90.38 384 ASP A C 1
ATOM 2974 O O . ASP A 1 384 ? -29.289 -28.353 10.039 1.00 90.38 384 ASP A O 1
ATOM 2978 N N . SER A 1 385 ? -27.203 -27.513 9.996 1.00 90.69 385 SER A N 1
ATOM 2979 C CA . SER A 1 385 ? -26.822 -27.828 11.355 1.00 90.69 385 SER A CA 1
ATOM 2980 C C . SER A 1 385 ? -25.989 -26.678 11.885 1.00 90.69 385 SER A C 1
ATOM 2982 O O . SER A 1 385 ? -25.110 -26.186 11.172 1.00 90.69 385 SER A O 1
ATOM 2984 N N . VAL A 1 386 ? -26.232 -26.282 13.126 1.00 91.50 386 VAL A N 1
ATOM 2985 C CA . VAL A 1 386 ? -25.449 -25.251 13.807 1.00 91.50 386 VAL A CA 1
ATOM 2986 C C . VAL A 1 386 ? -24.697 -25.918 14.937 1.00 91.50 386 VAL A C 1
ATOM 2988 O O . VAL A 1 386 ? -25.302 -26.438 15.867 1.00 91.50 386 VAL A O 1
ATOM 2991 N N . THR A 1 387 ? -23.373 -25.920 14.854 1.00 90.31 387 THR A N 1
ATOM 2992 C CA . THR A 1 387 ? -22.518 -26.394 15.941 1.00 90.31 387 THR A CA 1
ATOM 2993 C C . THR A 1 387 ? -22.062 -25.190 16.746 1.00 90.31 387 THR A C 1
ATOM 2995 O O . THR A 1 387 ? -21.274 -24.381 16.263 1.00 90.31 387 THR A O 1
ATOM 2998 N N . ILE A 1 388 ? -22.556 -25.074 17.975 1.00 87.25 388 ILE A N 1
ATOM 2999 C CA . ILE A 1 388 ? -22.153 -24.013 18.891 1.00 87.25 388 ILE A CA 1
ATOM 3000 C C . ILE A 1 388 ? -20.853 -24.444 19.558 1.00 87.25 388 ILE A C 1
ATOM 3002 O O . ILE A 1 388 ? -20.794 -25.468 20.247 1.00 87.25 388 ILE A O 1
ATOM 3006 N N . LEU A 1 389 ? -19.803 -23.660 19.338 1.00 79.31 389 LEU A N 1
ATOM 3007 C CA . LEU A 1 389 ? -18.513 -23.834 19.987 1.00 79.31 389 LEU A CA 1
ATOM 3008 C C . LEU A 1 389 ? -18.361 -22.767 21.070 1.00 79.31 389 LEU A C 1
ATOM 3010 O O . LEU A 1 389 ? -18.484 -21.578 20.789 1.00 79.31 389 LEU A O 1
ATOM 3014 N N . ARG A 1 390 ? -18.075 -23.189 22.301 1.00 75.44 390 ARG A N 1
ATOM 3015 C CA . ARG A 1 390 ? -17.720 -22.301 23.415 1.00 75.44 390 ARG A CA 1
ATOM 3016 C C . ARG A 1 390 ? -16.616 -22.977 24.209 1.00 75.44 390 ARG A C 1
ATOM 3018 O O . ARG A 1 390 ? -16.652 -24.190 24.417 1.00 75.44 390 ARG A O 1
ATOM 3025 N N . ASP A 1 391 ? -15.602 -22.210 24.584 1.00 57.31 391 ASP A N 1
ATOM 3026 C CA . ASP A 1 391 ? -14.438 -22.709 25.319 1.00 57.31 391 ASP A CA 1
ATOM 3027 C C . ASP A 1 391 ? -13.699 -23.875 24.627 1.00 57.31 391 ASP A C 1
ATOM 3029 O O . ASP A 1 391 ? -13.264 -24.830 25.270 1.00 57.31 391 ASP A O 1
ATOM 3033 N N . GLY A 1 392 ? -13.613 -23.841 23.288 1.00 59.81 392 GLY A N 1
ATOM 3034 C CA . GLY A 1 392 ? -12.968 -24.886 22.477 1.00 59.81 392 GLY A CA 1
ATOM 3035 C C . GLY A 1 392 ? -13.715 -26.227 22.432 1.00 59.81 392 GLY A C 1
ATOM 3036 O O . GLY A 1 392 ? -13.208 -27.192 21.860 1.00 59.81 392 GLY A O 1
ATOM 3037 N N . LYS A 1 393 ? -14.917 -26.303 23.016 1.00 58.38 393 LYS A N 1
ATOM 3038 C CA . LYS A 1 393 ? -15.764 -27.500 23.058 1.00 58.38 393 LYS A CA 1
ATOM 3039 C C . LYS A 1 393 ? -17.021 -27.291 22.227 1.00 58.38 393 LYS A C 1
ATOM 3041 O O . LYS A 1 393 ? -17.560 -26.189 22.153 1.00 58.38 393 LYS A O 1
ATOM 3046 N N . THR A 1 394 ? -17.524 -28.374 21.645 1.00 85.31 394 THR A N 1
ATOM 3047 C CA . THR A 1 394 ? -18.881 -28.408 21.098 1.00 85.31 394 THR A CA 1
ATOM 3048 C C . THR A 1 394 ? -19.877 -28.407 22.248 1.00 85.31 394 THR A C 1
ATOM 3050 O O . THR A 1 394 ? -19.955 -29.382 22.990 1.00 85.31 394 THR A O 1
ATOM 3053 N N . ILE A 1 395 ? -20.606 -27.305 22.409 1.00 84.25 395 ILE A N 1
ATOM 3054 C CA . ILE A 1 395 ? -21.662 -27.168 23.416 1.00 84.25 395 ILE A CA 1
ATOM 3055 C C . ILE A 1 395 ? -22.870 -27.984 22.993 1.00 84.25 395 ILE A C 1
ATOM 3057 O O . ILE A 1 395 ? -23.320 -28.863 23.721 1.00 84.25 395 ILE A O 1
ATOM 3061 N N . GLU A 1 396 ? -23.338 -27.739 21.777 1.00 85.88 396 GLU A N 1
ATOM 3062 C CA . GLU A 1 396 ? -24.394 -28.512 21.149 1.00 85.88 396 GLU A CA 1
ATOM 3063 C C . GLU A 1 396 ? -24.280 -28.412 19.630 1.00 85.88 396 GLU A C 1
ATOM 3065 O O . GLU A 1 396 ? -23.651 -27.503 19.083 1.00 85.88 396 GLU A O 1
ATOM 3070 N N . THR A 1 397 ? -24.856 -29.391 18.941 1.00 88.81 397 THR A N 1
ATOM 3071 C CA . THR A 1 397 ? -25.099 -29.312 17.503 1.00 88.81 397 THR A CA 1
ATOM 3072 C C . THR A 1 397 ? -26.592 -29.405 17.293 1.00 88.81 397 THR A C 1
ATOM 3074 O O . THR A 1 397 ? -27.194 -30.438 17.573 1.00 88.81 397 THR A O 1
ATOM 3077 N N . LEU A 1 398 ? -27.164 -28.306 16.831 1.00 88.75 398 LEU A N 1
ATOM 3078 C CA . LEU A 1 398 ? -28.581 -28.154 16.567 1.00 88.75 398 LEU A CA 1
ATOM 3079 C C . LEU A 1 398 ? -28.873 -28.601 15.137 1.00 88.75 398 LEU A C 1
ATOM 3081 O O . LEU A 1 398 ? -28.162 -28.195 14.212 1.00 88.75 398 LEU A O 1
ATOM 3085 N N . ASP A 1 399 ? -29.905 -29.424 14.945 1.00 87.75 399 ASP A N 1
ATOM 3086 C CA . ASP A 1 399 ? -30.403 -29.783 13.614 1.00 87.75 399 ASP A CA 1
ATOM 3087 C C . ASP A 1 399 ? -31.503 -28.790 13.227 1.00 87.75 399 ASP A C 1
ATOM 3089 O O . ASP A 1 399 ? -32.659 -28.907 13.642 1.00 87.75 399 ASP A O 1
ATOM 3093 N N . MET A 1 400 ? -31.150 -27.819 12.382 1.00 84.25 400 MET A N 1
ATOM 3094 C CA . MET A 1 400 ? -32.049 -26.734 11.969 1.00 84.25 400 MET A CA 1
ATOM 3095 C C . MET A 1 400 ? -33.263 -27.235 11.169 1.00 84.25 400 MET A C 1
ATOM 3097 O O . MET A 1 400 ? -34.192 -26.473 10.915 1.00 84.25 400 MET A O 1
ATOM 3101 N N . ARG A 1 401 ? -33.269 -28.505 10.731 1.00 80.62 401 ARG A N 1
ATOM 3102 C CA . ARG A 1 401 ? -34.376 -29.109 9.971 1.00 80.62 401 ARG A CA 1
ATOM 3103 C C . ARG A 1 401 ? -35.393 -29.832 10.852 1.00 80.62 401 ARG A C 1
ATOM 3105 O O . ARG A 1 401 ? -36.481 -30.140 10.363 1.00 80.62 401 ARG A O 1
ATOM 3112 N N . LYS A 1 402 ? -35.037 -30.172 12.094 1.00 69.31 402 LYS A N 1
ATOM 3113 C CA . LYS A 1 402 ? -35.872 -30.972 13.008 1.00 69.31 402 LYS A CA 1
ATOM 3114 C C . LYS A 1 402 ? -36.254 -30.229 14.278 1.00 69.31 402 LYS A C 1
ATOM 3116 O O . LYS A 1 402 ? -37.362 -30.431 14.772 1.00 69.31 402 LYS A O 1
ATOM 3121 N N . ASP A 1 403 ? -35.357 -29.396 14.784 1.00 66.62 403 ASP A N 1
ATOM 3122 C CA . ASP A 1 403 ? -35.531 -28.686 16.042 1.00 66.62 403 ASP A CA 1
ATOM 3123 C C . ASP A 1 403 ? -36.175 -27.311 15.783 1.00 66.62 403 ASP A C 1
ATOM 3125 O O . ASP A 1 403 ? -35.894 -26.657 14.778 1.00 66.62 403 ASP A O 1
ATOM 3129 N N . ASN A 1 404 ? -37.055 -26.845 16.677 1.00 68.69 404 ASN A N 1
ATOM 3130 C CA . ASN A 1 404 ? -37.632 -25.497 16.591 1.00 68.69 404 ASN A CA 1
ATOM 3131 C C . ASN A 1 404 ? -36.624 -24.481 17.161 1.00 68.69 404 ASN A C 1
ATOM 3133 O O . ASN A 1 404 ? -36.794 -23.975 18.270 1.00 68.69 404 ASN A O 1
ATOM 3137 N N . VAL A 1 405 ? -35.521 -24.285 16.435 1.00 73.94 405 VAL A N 1
ATOM 3138 C CA . VAL A 1 405 ? -34.371 -23.482 16.864 1.00 73.94 405 VAL A CA 1
ATOM 3139 C C . VAL A 1 405 ? -34.680 -21.999 16.681 1.00 73.94 405 VAL A C 1
ATOM 3141 O O . VAL A 1 405 ? -34.764 -21.506 15.557 1.00 73.94 405 VAL A O 1
ATOM 3144 N N . THR A 1 406 ? -34.852 -21.282 17.789 1.00 70.06 406 THR A N 1
ATOM 3145 C CA . THR A 1 406 ? -34.947 -19.818 17.795 1.00 70.06 406 THR A CA 1
ATOM 3146 C C . THR A 1 406 ? -33.552 -19.206 17.827 1.00 70.06 406 THR A C 1
ATOM 3148 O O . THR A 1 406 ? -32.634 -19.803 18.390 1.00 70.06 406 THR A O 1
ATOM 3151 N N . GLU A 1 407 ? -33.385 -17.999 17.269 1.00 69.44 407 GLU A N 1
ATOM 3152 C CA . GLU A 1 407 ? -32.149 -17.224 17.472 1.00 69.44 407 GLU A CA 1
ATOM 3153 C C . GLU A 1 407 ? -31.823 -17.164 18.960 1.00 69.44 407 GLU A C 1
ATOM 3155 O O . GLU A 1 407 ? -30.696 -17.453 19.334 1.00 69.44 407 GLU A O 1
ATOM 3160 N N . ASP A 1 408 ? -32.842 -16.964 19.794 1.00 59.44 408 ASP A N 1
ATOM 3161 C CA . ASP A 1 408 ? -32.734 -16.927 21.245 1.00 59.44 408 ASP A CA 1
ATOM 3162 C C . ASP A 1 408 ? -32.069 -18.166 21.874 1.00 59.44 408 ASP A C 1
ATOM 3164 O O . ASP A 1 408 ? -31.303 -18.088 22.833 1.00 59.44 408 ASP A O 1
ATOM 3168 N N . LEU A 1 409 ? -32.319 -19.346 21.302 1.00 68.81 409 LEU A N 1
ATOM 3169 C CA . LEU A 1 409 ? -31.700 -20.597 21.732 1.00 68.81 409 LEU A CA 1
ATOM 3170 C C . LEU A 1 409 ? -30.220 -20.648 21.335 1.00 68.81 409 LEU A C 1
ATOM 3172 O O . LEU A 1 409 ? -29.378 -21.059 22.131 1.00 68.81 409 LEU A O 1
ATOM 3176 N N . ILE A 1 410 ? -29.884 -20.177 20.132 1.00 75.75 410 ILE A N 1
ATOM 3177 C CA . ILE A 1 410 ? -28.493 -20.118 19.668 1.00 75.75 410 ILE A CA 1
ATOM 3178 C C . ILE A 1 410 ? -27.726 -19.041 20.449 1.00 75.75 410 ILE A C 1
ATOM 3180 O O . ILE A 1 410 ? -26.609 -19.292 20.894 1.00 75.75 410 ILE A O 1
ATOM 3184 N N . ILE A 1 411 ? -28.334 -17.874 20.702 1.00 64.94 411 ILE A N 1
ATOM 3185 C CA . ILE A 1 411 ? -27.786 -16.829 21.576 1.00 64.94 411 ILE A CA 1
ATOM 3186 C C . ILE A 1 411 ? -27.641 -17.369 22.997 1.00 64.94 411 ILE A C 1
ATOM 3188 O O . ILE A 1 411 ? -26.638 -17.098 23.644 1.00 64.94 411 ILE A O 1
ATOM 3192 N N . SER A 1 412 ? -28.589 -18.154 23.504 1.00 62.53 412 SER A N 1
ATOM 3193 C CA . SER A 1 412 ? -28.477 -18.827 24.800 1.00 62.53 412 SER A CA 1
ATOM 3194 C C . SER A 1 412 ? -27.278 -19.784 24.846 1.00 62.53 412 SER A C 1
ATOM 3196 O O . SER A 1 412 ? -26.479 -19.745 25.787 1.00 62.53 412 SER A O 1
ATOM 3198 N N . GLY A 1 413 ? -27.084 -20.578 23.792 1.00 65.19 413 GLY A N 1
ATOM 3199 C CA . GLY A 1 413 ? -25.934 -21.468 23.655 1.00 65.19 413 GLY A CA 1
ATOM 3200 C C . GLY A 1 413 ? -24.600 -20.721 23.526 1.00 65.19 413 GLY A C 1
ATOM 3201 O O . GLY A 1 413 ? -23.601 -21.138 24.117 1.00 65.19 413 GLY A O 1
ATOM 3202 N N . MET A 1 414 ? -24.583 -19.594 22.807 1.00 59.69 414 MET A N 1
ATOM 3203 C CA . MET A 1 414 ? -23.391 -18.774 22.544 1.00 59.69 414 MET A CA 1
ATOM 3204 C C . MET A 1 414 ? -23.028 -17.818 23.693 1.00 59.69 414 MET A C 1
ATOM 3206 O O . MET A 1 414 ? -21.860 -17.690 24.042 1.00 59.69 414 MET A O 1
ATOM 3210 N N . VAL A 1 415 ? -24.024 -17.146 24.272 1.00 51.16 415 VAL A N 1
ATOM 3211 C CA . VAL A 1 415 ? -23.920 -15.957 25.150 1.00 51.16 415 VAL A CA 1
ATOM 3212 C C . VAL A 1 415 ? -24.745 -16.106 26.434 1.00 51.16 415 VAL A C 1
ATOM 3214 O O . VAL A 1 415 ? -24.403 -15.553 27.482 1.00 51.16 415 VAL A O 1
ATOM 3217 N N . GLY A 1 416 ? -25.868 -16.821 26.345 1.00 52.88 416 GLY A N 1
ATOM 3218 C CA . GLY A 1 416 ? -26.843 -17.004 27.414 1.00 52.88 416 GLY A CA 1
ATOM 3219 C C . GLY A 1 416 ? -28.068 -16.065 27.420 1.00 52.88 416 GLY A C 1
ATOM 3220 O O . GLY A 1 416 ? -28.732 -16.097 28.457 1.00 52.88 416 GLY A O 1
ATOM 3221 N N . ARG A 1 417 ? -28.334 -15.179 26.410 1.00 40.72 417 ARG A N 1
ATOM 3222 C CA . ARG A 1 417 ? -29.475 -14.174 26.366 1.00 40.72 417 ARG A CA 1
ATOM 3223 C C . ARG A 1 417 ? -29.536 -13.188 25.130 1.00 40.72 417 ARG A C 1
ATOM 3225 O O . ARG A 1 417 ? -28.460 -12.774 24.718 1.00 40.72 417 ARG A O 1
ATOM 3232 N N . ASP A 1 418 ? -30.720 -12.685 24.662 1.00 34.81 418 ASP A N 1
ATOM 3233 C CA . ASP A 1 418 ? -31.111 -12.308 23.228 1.00 34.81 418 ASP A CA 1
ATOM 3234 C C . ASP A 1 418 ? -31.272 -10.821 22.716 1.00 34.81 418 ASP A C 1
ATOM 3236 O O . ASP A 1 418 ? -31.425 -9.955 23.578 1.00 34.81 418 ASP A O 1
ATOM 3240 N N . LEU A 1 419 ? -31.316 -10.516 21.357 1.00 37.44 419 LEU A N 1
ATOM 3241 C CA . LEU A 1 419 ? -31.704 -9.202 20.662 1.00 37.44 419 LEU A CA 1
ATOM 3242 C C . LEU A 1 419 ? -31.749 -9.098 19.061 1.00 37.44 419 LEU A C 1
ATOM 3244 O O . LEU A 1 419 ? -30.987 -9.790 18.397 1.00 37.44 419 LEU A O 1
ATOM 3248 N N . THR A 1 420 ? -32.514 -8.138 18.433 1.00 39.09 420 THR A N 1
ATOM 3249 C CA . THR A 1 420 ? -32.824 -7.963 16.943 1.00 39.09 420 THR A CA 1
ATOM 3250 C C . THR A 1 420 ? -32.702 -6.528 16.248 1.00 39.09 420 THR A C 1
ATOM 3252 O O . THR A 1 420 ? -33.198 -5.567 16.833 1.00 39.09 420 THR A O 1
ATOM 3255 N N . SER A 1 421 ? -32.215 -6.426 14.959 1.00 44.19 421 SER A N 1
ATOM 3256 C CA . SER A 1 421 ? -32.304 -5.390 13.817 1.00 44.19 421 SER A CA 1
ATOM 3257 C C . SER A 1 421 ? -31.510 -4.015 13.753 1.00 44.19 421 SER A C 1
ATOM 3259 O O . SER A 1 421 ? -31.335 -3.385 14.791 1.00 44.19 421 SER A O 1
ATOM 3261 N N . ARG A 1 422 ? -31.052 -3.515 12.545 1.00 51.38 422 ARG A N 1
ATOM 3262 C CA . ARG A 1 422 ? -29.993 -2.446 12.335 1.00 51.38 422 ARG A CA 1
ATOM 3263 C C . ARG A 1 422 ? -30.224 -1.103 11.533 1.00 51.38 422 ARG A C 1
ATOM 3265 O O . ARG A 1 422 ? -29.511 -0.168 11.898 1.00 51.38 422 ARG A O 1
ATOM 3272 N N . TYR A 1 423 ? -31.133 -0.876 10.548 1.00 51.12 423 TYR A N 1
ATOM 3273 C CA . TYR A 1 423 ? -31.342 0.481 9.902 1.00 51.12 423 TYR A CA 1
ATOM 3274 C C . TYR A 1 423 ? -32.826 0.915 9.663 1.00 51.12 423 TYR A C 1
ATOM 3276 O O . TYR A 1 423 ? -33.648 0.045 9.390 1.00 51.12 423 TYR A O 1
ATOM 3284 N N . PRO A 1 424 ? -33.208 2.220 9.752 1.00 58.72 424 PRO A N 1
ATOM 3285 C CA . PRO A 1 424 ? -34.598 2.705 9.580 1.00 58.72 424 PRO A CA 1
ATOM 3286 C C . PRO A 1 424 ? -34.954 3.143 8.138 1.00 58.72 424 PRO A C 1
ATOM 3288 O O . PRO A 1 424 ? -34.142 3.776 7.475 1.00 58.72 424 PRO A O 1
ATOM 3291 N N . GLU A 1 425 ? -36.188 2.902 7.669 1.00 49.44 425 GLU A N 1
ATOM 3292 C CA . GLU A 1 425 ? -36.671 3.322 6.330 1.00 49.44 425 GLU A CA 1
ATOM 3293 C C . GLU A 1 425 ? -37.041 4.829 6.229 1.00 49.44 425 GLU A C 1
ATOM 3295 O O . GLU A 1 425 ? -37.597 5.404 7.171 1.00 49.44 425 GLU A O 1
ATOM 3300 N N . ARG A 1 426 ? -36.810 5.475 5.062 1.00 66.94 426 ARG A N 1
ATOM 3301 C CA . ARG A 1 426 ? -37.206 6.878 4.757 1.00 66.94 426 ARG A CA 1
ATOM 3302 C C . ARG A 1 426 ? -37.660 7.096 3.301 1.00 66.94 426 ARG A C 1
ATOM 3304 O O . ARG A 1 426 ? -37.074 6.563 2.367 1.00 66.94 426 ARG A O 1
ATOM 3311 N N . HIS A 1 427 ? -38.610 8.022 3.106 1.00 66.94 427 HIS A N 1
ATOM 3312 C CA . HIS A 1 427 ? -38.935 8.655 1.815 1.00 66.94 427 HIS A CA 1
ATOM 3313 C C . HIS A 1 427 ? -38.640 10.170 1.846 1.00 66.94 427 HIS A C 1
ATOM 3315 O O . HIS A 1 427 ? -39.059 10.861 2.776 1.00 66.94 427 HIS A O 1
ATOM 3321 N N . ALA A 1 428 ? -37.909 10.695 0.854 1.00 71.81 428 ALA A N 1
ATOM 3322 C CA . ALA A 1 428 ? -37.402 12.073 0.846 1.00 71.81 428 ALA A CA 1
ATOM 3323 C C . ALA A 1 428 ? -38.296 13.059 0.066 1.00 71.81 428 ALA A C 1
ATOM 3325 O O . ALA A 1 428 ? -38.675 12.792 -1.072 1.00 71.81 428 ALA A O 1
ATOM 3326 N N . ASN A 1 429 ? -38.555 14.238 0.648 1.00 78.94 429 ASN A N 1
ATOM 3327 C CA . ASN A 1 429 ? -39.235 15.370 0.003 1.00 78.94 429 ASN A CA 1
ATOM 3328 C C . ASN A 1 429 ? -38.259 16.555 -0.114 1.00 78.94 429 ASN A C 1
ATOM 3330 O O . ASN A 1 429 ? -38.117 17.341 0.821 1.00 78.94 429 ASN A O 1
ATOM 3334 N N . ILE A 1 430 ? -37.563 16.660 -1.251 1.00 86.62 430 ILE A N 1
ATOM 3335 C CA . ILE A 1 430 ? -36.473 17.628 -1.470 1.00 86.62 430 ILE A CA 1
ATOM 3336 C C . ILE A 1 430 ? -37.014 18.937 -2.069 1.00 86.62 430 ILE A C 1
ATOM 3338 O O . ILE A 1 430 ? -37.643 18.925 -3.126 1.00 86.62 430 ILE A O 1
ATOM 3342 N N . GLY A 1 431 ? -36.742 20.066 -1.410 1.00 87.06 431 GLY A N 1
ATOM 3343 C CA . GLY A 1 431 ? -37.184 21.410 -1.802 1.00 87.06 431 GLY A CA 1
ATOM 3344 C C . GLY A 1 431 ? -36.135 22.254 -2.546 1.00 87.06 431 GLY A C 1
ATOM 3345 O O . GLY A 1 431 ? -35.259 21.739 -3.241 1.00 8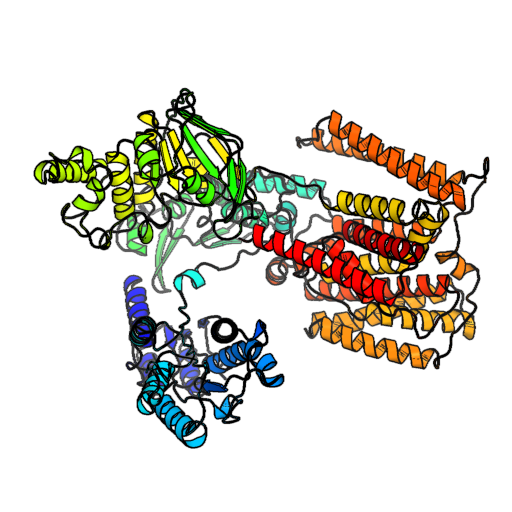7.06 431 GLY A O 1
ATOM 3346 N N . GLU A 1 432 ? -36.234 23.579 -2.401 1.00 90.88 432 GLU A N 1
ATOM 3347 C CA . GLU A 1 432 ? -35.328 24.576 -3.004 1.00 90.88 432 GLU A CA 1
ATOM 3348 C C . GLU A 1 432 ? -33.915 24.557 -2.385 1.00 90.88 432 GLU A C 1
ATOM 3350 O O . GLU A 1 432 ? -33.715 24.054 -1.277 1.00 90.88 432 GLU A O 1
ATOM 3355 N N . VAL A 1 433 ? -32.923 25.137 -3.075 1.00 92.31 433 VAL A N 1
ATOM 3356 C CA . VAL A 1 433 ? -31.534 25.251 -2.580 1.00 92.31 433 VAL A CA 1
ATOM 3357 C C . VAL A 1 433 ? -31.478 26.136 -1.329 1.00 92.31 433 VAL A C 1
ATOM 3359 O O . VAL A 1 433 ? -31.819 27.315 -1.385 1.00 92.31 433 VAL A O 1
ATOM 3362 N N . ILE A 1 434 ? -31.011 25.577 -0.207 1.00 94.81 434 ILE A N 1
ATOM 3363 C CA . ILE A 1 434 ? -30.815 26.299 1.059 1.00 94.81 434 ILE A CA 1
ATOM 3364 C C . ILE A 1 434 ? -29.377 26.798 1.222 1.00 94.81 434 ILE A C 1
ATOM 3366 O O . ILE A 1 434 ? -29.184 27.870 1.789 1.00 94.81 434 ILE A O 1
ATOM 3370 N N . LEU A 1 435 ? -28.382 26.066 0.703 1.00 96.12 435 LEU A N 1
ATOM 3371 C CA . LEU A 1 435 ? -26.962 26.423 0.770 1.00 96.12 435 LEU A CA 1
ATOM 3372 C C . LEU A 1 435 ? -26.274 26.203 -0.576 1.00 96.12 435 LEU A C 1
ATOM 3374 O O . LEU A 1 435 ? -26.404 25.139 -1.176 1.00 96.12 435 LEU A O 1
ATOM 3378 N N . GLU A 1 436 ? -25.466 27.165 -1.002 1.00 95.44 436 GLU A N 1
ATOM 3379 C CA . GLU A 1 436 ? -24.576 27.044 -2.152 1.00 95.44 436 GLU A CA 1
ATOM 3380 C C . GLU A 1 436 ? -23.162 27.525 -1.785 1.00 95.44 436 GLU A C 1
ATOM 3382 O O . GLU A 1 436 ? -22.981 28.591 -1.193 1.00 95.44 436 GLU A O 1
ATOM 3387 N N . VAL A 1 437 ? -22.165 26.711 -2.130 1.00 94.62 437 VAL A N 1
ATOM 3388 C CA . VAL A 1 437 ? -20.732 26.934 -1.916 1.00 94.62 437 VAL A CA 1
ATOM 3389 C C . VAL A 1 437 ? -20.085 27.073 -3.291 1.00 94.62 437 VAL A C 1
ATOM 3391 O O . VAL A 1 437 ? -20.130 26.126 -4.079 1.00 94.62 437 VAL A O 1
ATOM 3394 N N . LYS A 1 438 ? -19.501 28.239 -3.591 1.00 91.44 438 LYS A N 1
ATOM 3395 C CA . LYS A 1 438 ? -18.885 28.537 -4.896 1.00 91.44 438 LYS A CA 1
ATOM 3396 C C . LYS A 1 438 ? -17.406 28.867 -4.781 1.00 91.44 438 LYS A C 1
ATOM 3398 O O . LYS A 1 438 ? -17.022 29.717 -3.977 1.00 91.44 438 LYS A O 1
ATOM 3403 N N . ASP A 1 439 ? -16.607 28.211 -5.620 1.00 90.38 439 ASP A N 1
ATOM 3404 C CA . ASP A 1 439 ? -15.158 28.393 -5.771 1.00 90.38 439 ASP A CA 1
ATOM 3405 C C . ASP A 1 439 ? -14.374 28.394 -4.449 1.00 90.38 439 ASP A C 1
ATOM 3407 O O . ASP A 1 439 ? -13.344 29.060 -4.302 1.00 90.38 439 ASP A O 1
ATOM 3411 N N . TRP A 1 440 ? -14.845 27.604 -3.483 1.00 94.19 440 TRP A N 1
ATOM 3412 C CA . TRP A 1 440 ? -14.337 27.620 -2.119 1.00 94.19 440 TRP A CA 1
ATOM 3413 C C . TRP A 1 440 ? -12.916 27.074 -2.063 1.00 94.19 440 TRP A C 1
ATOM 3415 O O . TRP A 1 440 ? -12.637 25.931 -2.438 1.00 94.19 440 TRP A O 1
ATOM 3425 N N . THR A 1 441 ? -11.997 27.930 -1.637 1.00 92.50 441 THR A N 1
ATOM 3426 C CA . THR A 1 441 ? -10.561 27.663 -1.616 1.00 92.50 441 THR A CA 1
ATOM 3427 C C . THR A 1 441 ? -10.019 28.043 -0.251 1.00 92.50 441 THR A C 1
ATOM 3429 O O . THR A 1 441 ? -10.243 29.155 0.226 1.00 92.50 441 THR A O 1
ATOM 3432 N N . VAL A 1 442 ? -9.296 27.113 0.369 1.00 90.94 442 VAL A N 1
ATOM 3433 C CA . VAL A 1 442 ? -8.810 27.223 1.748 1.00 90.94 442 VAL A CA 1
ATOM 3434 C C . VAL A 1 442 ? -7.339 26.855 1.776 1.00 90.94 442 VAL A C 1
ATOM 3436 O O . VAL A 1 442 ? -6.943 25.826 1.222 1.00 90.94 442 VAL A O 1
ATOM 3439 N N . TYR A 1 443 ? -6.530 27.688 2.422 1.00 88.56 443 TYR A N 1
ATOM 3440 C CA . TYR A 1 443 ? -5.107 27.443 2.614 1.00 88.56 443 TYR A CA 1
ATOM 3441 C C . TYR A 1 443 ? -4.831 26.932 4.026 1.00 88.56 443 TYR A C 1
ATOM 3443 O O . TYR A 1 443 ? -5.573 27.204 4.966 1.00 88.56 443 TYR A O 1
ATOM 3451 N N . HIS A 1 444 ? -3.740 26.195 4.179 1.00 82.75 444 HIS A N 1
ATOM 3452 C CA . HIS A 1 444 ? -3.349 25.586 5.442 1.00 82.75 444 HIS A CA 1
ATOM 3453 C C . HIS A 1 444 ? -2.939 26.646 6.480 1.00 82.75 444 HIS A C 1
ATOM 3455 O O . HIS A 1 444 ? -2.202 27.586 6.164 1.00 82.75 444 HIS A O 1
ATOM 3461 N N . GLU A 1 445 ? -3.336 26.460 7.742 1.00 73.31 445 GLU A N 1
ATOM 3462 C CA . GLU A 1 445 ? -3.123 27.421 8.843 1.00 73.31 445 GLU A CA 1
ATOM 3463 C C . GLU A 1 445 ? -1.653 27.797 9.031 1.00 73.31 445 GLU A C 1
ATOM 3465 O O . GLU A 1 445 ? -1.299 28.972 9.081 1.00 73.31 445 GLU A O 1
ATOM 3470 N N . HIS A 1 446 ? -0.775 26.794 9.034 1.00 67.06 446 HIS A N 1
ATOM 3471 C CA . HIS A 1 446 ? 0.662 26.995 9.236 1.00 67.06 446 HIS A CA 1
ATOM 3472 C C . HIS A 1 446 ? 1.482 27.124 7.938 1.00 67.06 446 HIS A C 1
ATOM 3474 O O . HIS A 1 446 ? 2.569 27.692 7.965 1.00 67.06 446 HIS A O 1
ATOM 3480 N N . HIS A 1 447 ? 0.944 26.739 6.768 1.00 71.81 447 HIS A N 1
ATOM 3481 C CA . HIS A 1 447 ? 1.672 26.765 5.482 1.00 71.81 447 HIS A CA 1
ATOM 3482 C C . HIS A 1 447 ? 0.941 27.612 4.434 1.00 71.81 447 HIS A C 1
ATOM 3484 O O . HIS A 1 447 ? -0.052 27.173 3.862 1.00 71.81 447 HIS A O 1
ATOM 3490 N N . ALA A 1 448 ? 1.413 28.843 4.211 1.00 62.81 448 ALA A N 1
ATOM 3491 C CA . ALA A 1 448 ? 0.632 29.897 3.548 1.00 62.81 448 ALA A CA 1
ATOM 3492 C C . ALA A 1 448 ? 0.348 29.586 2.077 1.00 62.81 448 ALA A C 1
ATOM 3494 O O . ALA A 1 448 ? -0.684 29.995 1.557 1.00 62.81 448 ALA A O 1
ATOM 3495 N N . ASP A 1 449 ? 1.225 28.800 1.455 1.00 72.06 449 ASP A N 1
ATOM 3496 C CA . ASP A 1 449 ? 1.158 28.449 0.037 1.00 72.06 449 ASP A CA 1
ATOM 3497 C C . ASP A 1 449 ? 0.414 27.128 -0.217 1.00 72.06 449 ASP A C 1
ATOM 3499 O O . ASP A 1 449 ? 0.089 26.788 -1.357 1.00 72.06 449 ASP A O 1
ATOM 3503 N N . ARG A 1 450 ? 0.109 26.360 0.839 1.00 71.19 450 ARG A N 1
ATOM 3504 C CA . ARG A 1 450 ? -0.537 25.051 0.713 1.00 71.19 450 ARG A CA 1
ATOM 3505 C C . ARG A 1 450 ? -2.050 25.217 0.635 1.00 71.19 450 ARG A C 1
ATOM 3507 O O . ARG A 1 450 ? -2.701 25.446 1.650 1.00 71.19 450 ARG A O 1
ATOM 3514 N N . LYS A 1 451 ? -2.616 25.016 -0.556 1.00 80.81 451 LYS A N 1
ATOM 3515 C CA . LYS A 1 451 ? -4.067 24.867 -0.746 1.00 80.81 451 LYS A CA 1
ATOM 3516 C C . LYS A 1 451 ? -4.531 23.513 -0.213 1.00 80.81 451 LYS A C 1
ATOM 3518 O O . LYS A 1 451 ? -4.096 22.474 -0.707 1.00 80.81 451 LYS A O 1
ATOM 3523 N N . VAL A 1 452 ? -5.400 23.544 0.789 1.00 83.81 452 VAL A N 1
ATOM 3524 C CA . VAL A 1 452 ? -6.079 22.366 1.346 1.00 83.81 452 VAL A CA 1
ATOM 3525 C C . VAL A 1 452 ? -7.339 22.068 0.540 1.00 83.81 452 VAL A C 1
ATOM 3527 O O . VAL A 1 452 ? -7.572 20.924 0.172 1.00 83.81 452 VAL A O 1
ATOM 3530 N N . LEU A 1 453 ? -8.082 23.113 0.171 1.00 88.81 453 LEU A N 1
ATOM 3531 C CA . LEU A 1 453 ? -9.232 23.048 -0.731 1.00 88.81 453 LEU A CA 1
ATOM 3532 C C . LEU A 1 453 ? -8.978 23.962 -1.919 1.00 88.81 453 LEU A C 1
ATOM 3534 O O . LEU A 1 453 ? -8.437 25.056 -1.748 1.00 88.81 453 LEU A O 1
ATOM 3538 N N . ASN A 1 454 ? -9.355 23.535 -3.120 1.00 88.75 454 ASN A N 1
ATOM 3539 C CA . ASN A 1 454 ? -9.144 24.319 -4.328 1.00 88.75 454 ASN A CA 1
ATOM 3540 C C . ASN A 1 454 ? -10.381 24.305 -5.225 1.00 88.75 454 ASN A C 1
ATOM 3542 O O . ASN A 1 454 ? -10.594 23.342 -5.963 1.00 88.75 454 ASN A O 1
ATOM 3546 N N . GLN A 1 455 ? -11.093 25.434 -5.239 1.00 87.31 455 GLN A N 1
ATOM 3547 C CA . GLN A 1 455 ? -12.258 25.691 -6.091 1.00 87.31 455 GLN A CA 1
ATOM 3548 C C . GLN A 1 455 ? -13.363 24.642 -5.912 1.00 87.31 455 GLN A C 1
ATOM 3550 O O . GLN A 1 455 ? -13.878 24.071 -6.875 1.00 87.31 455 GLN A O 1
ATOM 3555 N N . VAL A 1 456 ? -13.707 24.363 -4.654 1.00 87.75 456 VAL A N 1
ATOM 3556 C CA . VAL A 1 456 ? -14.795 23.443 -4.323 1.00 87.75 456 VAL A CA 1
ATOM 3557 C C . VAL A 1 456 ? -16.137 24.116 -4.609 1.00 87.75 456 VAL A C 1
ATOM 3559 O O . VAL A 1 456 ? -16.379 25.247 -4.188 1.00 87.75 456 VAL A O 1
ATOM 3562 N N . ASN A 1 457 ? -17.004 23.404 -5.327 1.00 85.94 457 ASN A N 1
ATOM 3563 C CA . ASN A 1 457 ? -18.333 23.857 -5.720 1.00 85.94 457 ASN A CA 1
ATOM 3564 C C . ASN A 1 457 ? -19.372 22.798 -5.310 1.00 85.94 457 ASN A C 1
ATOM 3566 O O . ASN A 1 457 ? -19.269 21.650 -5.743 1.00 85.94 457 ASN A O 1
ATOM 3570 N N . MET A 1 458 ? -20.356 23.164 -4.480 1.00 93.06 458 MET A N 1
ATOM 3571 C CA . MET A 1 458 ? -21.429 22.260 -4.024 1.00 93.06 458 MET A CA 1
ATOM 3572 C C . MET A 1 458 ? -22.696 23.017 -3.599 1.00 93.06 458 MET A C 1
ATOM 3574 O O . MET A 1 458 ? -22.646 24.213 -3.322 1.00 93.06 458 MET A O 1
ATOM 3578 N N . ASN A 1 459 ? -23.835 22.326 -3.509 1.00 93.12 459 ASN A N 1
ATOM 3579 C CA . ASN A 1 459 ? -25.074 22.892 -2.966 1.00 93.12 459 ASN A CA 1
ATOM 3580 C C . ASN A 1 459 ? -25.902 21.862 -2.175 1.00 93.12 459 ASN A C 1
ATOM 3582 O O . ASN A 1 459 ? -25.752 20.660 -2.384 1.00 93.12 459 ASN A O 1
ATOM 3586 N N . ILE A 1 460 ? -26.774 22.350 -1.288 1.00 94.31 460 ILE A N 1
ATOM 3587 C CA . ILE A 1 460 ? -27.694 21.578 -0.434 1.00 94.31 460 ILE A CA 1
ATOM 3588 C C . ILE A 1 460 ? -29.094 22.186 -0.549 1.00 94.31 460 ILE A C 1
ATOM 3590 O O . ILE A 1 460 ? -29.237 23.413 -0.560 1.00 94.31 460 ILE A O 1
ATOM 3594 N N . ARG A 1 461 ? -30.129 21.349 -0.625 1.00 92.62 461 ARG A N 1
ATOM 3595 C CA . ARG A 1 461 ? -31.546 21.735 -0.694 1.00 92.62 461 ARG A CA 1
ATOM 3596 C C . ARG A 1 461 ? -32.287 21.510 0.627 1.00 92.62 461 ARG A C 1
ATOM 3598 O O . ARG A 1 461 ? -31.833 20.777 1.501 1.00 92.62 461 ARG A O 1
ATOM 3605 N N . ARG A 1 462 ? -33.440 22.163 0.798 1.00 93.69 462 ARG A N 1
ATOM 3606 C CA . ARG A 1 462 ? -34.309 21.971 1.971 1.00 93.69 462 ARG A CA 1
ATOM 3607 C C . ARG A 1 462 ? -34.810 20.531 2.028 1.00 93.69 462 ARG A C 1
ATOM 3609 O O . ARG A 1 462 ? -35.314 20.022 1.032 1.00 93.69 462 ARG A O 1
ATOM 3616 N N . GLY A 1 463 ? -34.666 19.901 3.189 1.00 90.50 463 GLY A N 1
ATOM 3617 C CA . GLY A 1 463 ? -35.020 18.500 3.411 1.00 90.50 463 GLY A CA 1
ATOM 3618 C C . GLY A 1 463 ? -34.115 17.478 2.718 1.00 90.50 463 GLY A C 1
ATOM 3619 O O . GLY A 1 463 ? -34.439 16.290 2.710 1.00 90.50 463 GLY A O 1
ATOM 3620 N N . GLU A 1 464 ? -32.990 17.929 2.154 1.00 91.88 464 GLU A N 1
ATOM 3621 C CA . GLU A 1 464 ? -31.975 17.080 1.532 1.00 91.88 464 GLU A CA 1
ATOM 3622 C C . GLU A 1 464 ? -30.872 16.733 2.538 1.00 91.88 464 GLU A C 1
ATOM 3624 O O . GLU A 1 464 ? -30.360 17.604 3.250 1.00 91.88 464 GLU A O 1
ATOM 3629 N N . ILE A 1 465 ? -30.474 15.463 2.545 1.00 93.44 465 ILE A N 1
ATOM 3630 C CA . ILE A 1 465 ? -29.256 14.975 3.185 1.00 93.44 465 ILE A CA 1
ATOM 3631 C C . ILE A 1 465 ? -28.192 14.816 2.090 1.00 93.44 465 ILE A C 1
ATOM 3633 O O . ILE A 1 465 ? -28.284 13.932 1.244 1.00 93.44 465 ILE A O 1
ATOM 3637 N N . VAL A 1 466 ? -27.176 15.673 2.073 1.00 89.12 466 VAL A N 1
ATOM 3638 C CA . VAL A 1 466 ? -26.060 15.616 1.120 1.00 89.12 466 VAL A CA 1
ATOM 3639 C C . VAL A 1 466 ? -24.852 14.968 1.785 1.00 89.12 466 VAL A C 1
ATOM 3641 O O . VAL A 1 466 ? -24.439 15.384 2.859 1.00 89.12 466 VAL A O 1
ATOM 3644 N N . GLY A 1 467 ? -24.264 13.973 1.135 1.00 87.19 467 GLY A N 1
ATOM 3645 C CA . GLY A 1 467 ? -23.061 13.277 1.563 1.00 87.19 467 GLY A CA 1
ATOM 3646 C C . GLY A 1 467 ? -21.793 13.833 0.917 1.00 87.19 467 GLY A C 1
ATOM 3647 O O . GLY A 1 467 ? -21.787 14.162 -0.273 1.00 87.19 467 GLY A O 1
ATOM 3648 N N . ILE A 1 468 ? -20.687 13.873 1.657 1.00 81.56 468 ILE A N 1
ATOM 3649 C CA . ILE A 1 468 ? -19.346 14.045 1.080 1.00 81.56 468 ILE A CA 1
ATOM 3650 C C . ILE A 1 468 ? -18.535 12.780 1.333 1.00 81.56 468 ILE A C 1
ATOM 3652 O O . ILE A 1 468 ? -18.146 12.482 2.462 1.00 81.56 468 ILE A O 1
ATOM 3656 N N . ALA A 1 469 ? -18.244 12.071 0.245 1.00 65.75 469 ALA A N 1
ATOM 3657 C CA . ALA A 1 469 ? -17.395 10.892 0.227 1.00 65.75 469 ALA A CA 1
ATOM 3658 C C . ALA A 1 469 ? -15.999 11.244 -0.306 1.00 65.75 469 ALA A C 1
ATOM 3660 O O . ALA A 1 469 ? -15.818 12.170 -1.096 1.00 65.75 469 ALA A O 1
ATOM 3661 N N . GLY A 1 470 ? -14.988 10.494 0.109 1.00 59.25 470 GLY A N 1
ATOM 3662 C CA . GLY A 1 470 ? -13.601 10.696 -0.297 1.00 59.25 470 GLY A CA 1
ATOM 3663 C C . GLY A 1 470 ? -12.676 9.900 0.610 1.00 59.25 470 GLY A C 1
ATOM 3664 O O . GLY A 1 470 ? -13.071 9.542 1.718 1.00 59.25 470 GLY A O 1
ATOM 3665 N N . LEU A 1 471 ? -11.459 9.617 0.144 1.00 54.31 471 LEU A N 1
ATOM 3666 C CA . LEU A 1 471 ? -10.440 8.988 0.986 1.00 54.31 471 LEU A CA 1
ATOM 3667 C C . LEU A 1 471 ? -10.168 9.864 2.223 1.00 54.31 471 LEU A C 1
ATOM 3669 O O . LEU A 1 471 ? -10.500 11.059 2.266 1.00 54.31 471 LEU A O 1
ATOM 3673 N N . MET A 1 472 ? -9.588 9.270 3.260 1.00 54.47 472 MET A N 1
ATOM 3674 C CA . MET A 1 472 ? -9.092 10.051 4.386 1.00 54.47 472 MET A CA 1
ATOM 3675 C C . MET A 1 472 ? -8.054 11.079 3.859 1.00 54.47 472 MET A C 1
ATOM 3677 O O . MET A 1 472 ? -7.512 10.950 2.764 1.00 54.47 472 MET A O 1
ATOM 3681 N N . GLY A 1 473 ? -7.989 12.265 4.473 1.00 61.66 473 GLY A N 1
ATOM 3682 C CA . GLY A 1 473 ? -7.182 13.377 3.939 1.00 61.66 473 GLY A CA 1
ATOM 3683 C C . GLY A 1 473 ? -7.651 14.006 2.609 1.00 61.66 473 GLY A C 1
ATOM 3684 O O . GLY A 1 473 ? -6.966 14.882 2.073 1.00 61.66 473 GLY A O 1
ATOM 3685 N N . ALA A 1 474 ? -8.818 13.632 2.066 1.00 70.81 474 ALA A N 1
ATOM 3686 C CA . ALA A 1 474 ? -9.354 14.241 0.844 1.00 70.81 474 ALA A CA 1
ATOM 3687 C C . ALA A 1 474 ? -9.759 15.723 0.991 1.00 70.81 474 ALA A C 1
ATOM 3689 O O . ALA A 1 474 ? -9.915 16.384 -0.038 1.00 70.81 474 ALA A O 1
ATOM 3690 N N . GLY A 1 475 ? -9.889 16.244 2.221 1.00 83.88 475 GLY A N 1
ATOM 3691 C CA . GLY A 1 475 ? -10.313 17.621 2.525 1.00 83.88 475 GLY A CA 1
ATOM 3692 C C . GLY A 1 475 ? -11.743 17.751 3.079 1.00 83.88 475 GLY A C 1
ATOM 3693 O O . GLY A 1 475 ? -12.340 18.821 2.974 1.00 83.88 475 GLY A O 1
ATOM 3694 N N . ARG A 1 476 ? -12.341 16.666 3.595 1.00 87.94 476 ARG A N 1
ATOM 3695 C CA . ARG A 1 476 ? -13.769 16.602 3.973 1.00 87.94 476 ARG A CA 1
ATOM 3696 C C . ARG A 1 476 ? -14.063 17.421 5.237 1.00 87.94 476 ARG A C 1
ATOM 3698 O O . ARG A 1 476 ? -14.841 18.373 5.184 1.00 87.94 476 ARG A O 1
ATOM 3705 N N . THR A 1 477 ? -13.383 17.096 6.332 1.00 88.00 477 THR A N 1
ATOM 3706 C CA . THR A 1 477 ? -13.468 17.806 7.616 1.00 88.00 477 THR A CA 1
ATOM 3707 C C . THR A 1 477 ? -12.995 19.251 7.479 1.00 88.00 477 THR A C 1
ATOM 3709 O O . THR A 1 477 ? -13.630 20.174 7.981 1.00 88.00 477 THR A O 1
ATOM 3712 N N . GLU A 1 478 ? -11.942 19.491 6.696 1.00 91.88 478 GLU A N 1
ATOM 3713 C CA . GLU A 1 478 ? -11.421 20.833 6.434 1.00 91.88 478 GLU A CA 1
ATOM 3714 C C . GLU A 1 478 ? -12.424 21.707 5.663 1.00 91.88 478 GLU A C 1
ATOM 3716 O O . GLU A 1 478 ? -12.534 22.911 5.915 1.00 91.88 478 GLU A O 1
ATOM 3721 N N . LEU A 1 479 ? -13.211 21.121 4.754 1.00 92.38 479 LEU A N 1
ATOM 3722 C CA . LEU A 1 479 ? -14.326 21.812 4.106 1.00 92.38 479 LEU A CA 1
ATOM 3723 C C . LEU A 1 479 ? -15.426 22.154 5.116 1.00 92.38 479 LEU A C 1
ATOM 3725 O O . LEU A 1 479 ? -15.845 23.310 5.166 1.00 92.38 479 LEU A O 1
ATOM 3729 N N . ALA A 1 480 ? -15.855 21.203 5.946 1.00 92.56 480 ALA A N 1
ATOM 3730 C CA . ALA A 1 480 ? -16.871 21.451 6.969 1.00 92.56 480 ALA A CA 1
ATOM 3731 C C . ALA A 1 480 ? -16.458 22.541 7.967 1.00 92.56 480 ALA A C 1
ATOM 3733 O O . ALA A 1 480 ? -17.193 23.511 8.166 1.00 92.56 480 ALA A O 1
ATOM 3734 N N . MET A 1 481 ? -15.265 22.427 8.551 1.00 91.81 481 MET A N 1
ATOM 3735 C CA . MET A 1 481 ? -14.759 23.367 9.552 1.00 91.81 481 MET A CA 1
ATOM 3736 C C . MET A 1 481 ? -14.460 24.753 8.966 1.00 91.81 481 MET A C 1
ATOM 3738 O O . MET A 1 481 ? -14.661 25.762 9.642 1.00 91.81 481 MET A O 1
ATOM 3742 N N . SER A 1 482 ? -14.028 24.841 7.702 1.00 92.62 482 SER A N 1
ATOM 3743 C CA . SER A 1 482 ? -13.827 26.142 7.046 1.00 92.62 482 SER A CA 1
ATOM 3744 C C . SER A 1 482 ? -15.145 26.869 6.746 1.00 92.62 482 SER A C 1
ATOM 3746 O O . SER A 1 482 ? -15.195 28.096 6.839 1.00 92.62 482 SER A O 1
ATOM 3748 N N . ILE A 1 483 ? -16.225 26.136 6.443 1.00 92.94 483 ILE A N 1
ATOM 3749 C CA . ILE A 1 483 ? -17.582 26.689 6.281 1.00 92.94 483 ILE A CA 1
ATOM 3750 C C . ILE A 1 483 ? -18.187 27.064 7.646 1.00 92.94 483 ILE A C 1
ATOM 3752 O O . ILE A 1 483 ? -18.875 28.085 7.770 1.00 92.94 483 ILE A O 1
ATOM 3756 N N . PHE A 1 484 ? -17.909 26.272 8.685 1.00 93.00 484 PHE A N 1
ATOM 3757 C CA . PHE A 1 484 ? -18.381 26.494 10.049 1.00 93.00 484 PHE A CA 1
ATOM 3758 C C . PHE A 1 484 ? -17.474 27.461 10.825 1.00 93.00 484 PHE A C 1
ATOM 3760 O O . PHE A 1 484 ? -16.659 27.080 11.666 1.00 93.00 484 PHE A O 1
ATOM 3767 N N . GLY A 1 485 ? -17.624 28.752 10.529 1.00 87.06 485 GLY A N 1
ATOM 3768 C CA . GLY A 1 485 ? -16.998 29.827 11.300 1.00 87.06 485 GLY A CA 1
ATOM 3769 C C . GLY A 1 485 ? -15.514 30.052 11.014 1.00 87.06 485 GLY A C 1
ATOM 3770 O O . GLY A 1 485 ? -14.841 30.647 11.851 1.00 87.06 485 GLY A O 1
ATOM 3771 N N . LYS A 1 486 ? -15.008 29.560 9.869 1.00 88.44 486 LYS A N 1
ATOM 3772 C CA . LYS A 1 486 ? -13.576 29.559 9.512 1.00 88.44 486 LYS A CA 1
ATOM 3773 C C . LYS A 1 486 ? -12.702 28.917 10.595 1.00 88.44 486 LYS A C 1
ATOM 3775 O O . LYS A 1 486 ? -11.582 29.351 10.836 1.00 88.44 486 LYS A O 1
ATOM 3780 N N . SER A 1 487 ? -13.223 27.864 11.224 1.00 84.56 487 SER A N 1
ATOM 3781 C CA . SER A 1 487 ? -12.553 27.134 12.307 1.00 84.56 487 SER A CA 1
ATOM 3782 C C . SER A 1 487 ? -11.373 26.287 11.823 1.00 84.56 487 SER A C 1
ATOM 3784 O O . SER A 1 487 ? -10.672 25.708 12.643 1.00 84.56 487 SER A O 1
ATOM 3786 N N . TYR A 1 488 ? -11.175 26.199 10.503 1.00 88.25 488 TYR A N 1
ATOM 3787 C CA . TYR A 1 488 ? -9.998 25.607 9.886 1.00 88.25 488 TYR A CA 1
ATOM 3788 C C . TYR A 1 488 ? -9.504 26.453 8.710 1.00 88.25 488 TYR A C 1
ATOM 3790 O O . TYR A 1 488 ? -10.282 26.837 7.829 1.00 88.25 488 TYR A O 1
ATOM 3798 N N . GLY A 1 489 ? -8.188 26.640 8.644 1.00 85.75 489 GLY A N 1
ATOM 3799 C CA . GLY A 1 489 ? -7.495 27.220 7.496 1.00 85.75 489 GLY A CA 1
ATOM 3800 C C . GLY A 1 489 ? -7.455 28.751 7.471 1.00 85.75 489 GLY A C 1
ATOM 3801 O O . GLY A 1 489 ? -8.103 29.454 8.240 1.00 85.75 489 GLY A O 1
ATOM 3802 N N . ARG A 1 490 ? -6.657 29.295 6.549 1.00 84.31 490 ARG A N 1
ATOM 3803 C CA . ARG A 1 490 ? -6.479 30.740 6.320 1.00 84.31 490 ARG A CA 1
ATOM 3804 C C . ARG A 1 490 ? -6.671 31.102 4.852 1.00 84.31 490 ARG A C 1
ATOM 3806 O O . ARG A 1 490 ? -6.760 30.224 3.997 1.00 84.31 490 ARG A O 1
ATOM 3813 N N . ASN A 1 491 ? -6.716 32.403 4.559 1.00 87.12 491 ASN A N 1
ATOM 3814 C CA . ASN A 1 491 ? -6.874 32.942 3.200 1.00 87.12 491 ASN A CA 1
ATOM 3815 C C . ASN A 1 491 ? -8.064 32.320 2.449 1.00 87.12 491 ASN A C 1
ATOM 3817 O O . ASN A 1 491 ? -7.963 31.951 1.280 1.00 87.12 491 ASN A O 1
ATOM 3821 N N . ILE A 1 492 ? -9.185 32.168 3.157 1.00 90.62 492 ILE A N 1
ATOM 3822 C CA . ILE A 1 492 ? -10.392 31.540 2.626 1.00 90.62 492 ILE A CA 1
ATOM 3823 C C . ILE A 1 492 ? -11.032 32.470 1.595 1.00 90.62 492 ILE A C 1
ATOM 3825 O O . ILE A 1 492 ? -11.322 33.631 1.892 1.00 90.62 492 ILE A O 1
ATOM 3829 N N . THR A 1 493 ? -11.247 31.947 0.391 1.00 90.69 493 THR A N 1
ATOM 3830 C CA . THR A 1 493 ? -11.838 32.657 -0.753 1.00 90.69 493 THR A CA 1
ATOM 3831 C C . THR A 1 493 ? -12.966 31.824 -1.357 1.00 90.69 493 THR A C 1
ATOM 3833 O O . THR A 1 493 ? -12.992 30.606 -1.187 1.00 90.69 493 THR A O 1
ATOM 3836 N N . GLY A 1 494 ? -13.907 32.482 -2.035 1.00 90.88 494 GLY A N 1
ATOM 3837 C CA . GLY A 1 494 ? -15.139 31.873 -2.545 1.00 90.88 494 GLY A CA 1
ATOM 3838 C C . GLY A 1 494 ? -16.386 32.546 -1.967 1.00 90.88 494 GLY A C 1
ATOM 3839 O O . GLY A 1 494 ? -16.285 33.561 -1.275 1.00 90.88 494 GLY A O 1
ATOM 3840 N N . GLN A 1 495 ? -17.567 32.003 -2.262 1.00 94.19 495 GLN A N 1
ATOM 3841 C CA . GLN A 1 495 ? -18.852 32.543 -1.802 1.00 94.19 495 GLN A CA 1
ATOM 3842 C C . GLN A 1 495 ? -19.689 31.475 -1.090 1.00 94.19 495 GLN A C 1
ATOM 3844 O O . GLN A 1 495 ? -19.814 30.354 -1.584 1.00 94.19 495 GLN A O 1
ATOM 3849 N N . LEU A 1 496 ? -20.291 31.858 0.041 1.00 94.19 496 LEU A N 1
ATOM 3850 C CA . LEU A 1 496 ? -21.367 31.121 0.707 1.00 94.19 496 LEU A CA 1
ATOM 3851 C C . LEU A 1 496 ? -22.680 31.866 0.484 1.00 94.19 496 LEU A C 1
ATOM 3853 O O . LEU A 1 496 ? -22.781 33.055 0.785 1.00 94.19 496 LEU A O 1
ATOM 3857 N N . ILE A 1 497 ? -23.682 31.173 -0.044 1.00 95.69 497 ILE A N 1
ATOM 3858 C CA . ILE A 1 497 ? -25.000 31.735 -0.339 1.00 95.69 497 ILE A CA 1
ATOM 3859 C C . ILE A 1 497 ? -26.035 30.887 0.398 1.00 95.69 497 ILE A C 1
ATOM 3861 O O . ILE A 1 497 ? -26.135 29.687 0.147 1.00 95.69 497 ILE A O 1
ATOM 3865 N N . LYS A 1 498 ? -26.803 31.501 1.303 1.00 94.38 498 LYS A N 1
ATOM 3866 C CA . LYS A 1 498 ? -27.898 30.856 2.038 1.00 94.38 498 LYS A CA 1
ATOM 3867 C C . LYS A 1 498 ? -29.226 31.496 1.651 1.00 94.38 498 LYS A C 1
ATOM 3869 O O . LYS A 1 498 ? -29.338 32.719 1.661 1.00 94.38 498 LYS A O 1
ATOM 3874 N N . ASP A 1 499 ? -30.221 30.684 1.293 1.00 91.00 499 ASP A N 1
ATOM 3875 C CA . ASP A 1 499 ? -31.547 31.159 0.855 1.00 91.00 499 ASP A CA 1
ATOM 3876 C C . ASP A 1 499 ? -31.463 32.244 -0.251 1.00 91.00 499 ASP A C 1
ATOM 3878 O O . ASP A 1 499 ? -32.158 33.262 -0.224 1.00 91.00 499 ASP A O 1
ATOM 3882 N N . GLY A 1 500 ? -30.534 32.065 -1.200 1.00 88.38 500 GLY A N 1
ATOM 3883 C CA . GLY A 1 500 ? -30.277 33.007 -2.298 1.00 88.38 500 GLY A CA 1
ATOM 3884 C C . GLY A 1 500 ? -29.536 34.297 -1.910 1.00 88.38 500 GLY A C 1
ATOM 3885 O O . GLY A 1 500 ? -29.284 35.131 -2.779 1.00 88.38 500 GLY A O 1
ATOM 3886 N N . LYS A 1 501 ? -29.157 34.477 -0.638 1.00 91.44 501 LYS A N 1
ATOM 3887 C CA . LYS A 1 501 ? -28.435 35.656 -0.140 1.00 91.44 501 LYS A CA 1
ATOM 3888 C C . LYS A 1 501 ? -26.987 35.303 0.223 1.00 91.44 501 LYS A C 1
ATOM 3890 O O . LYS A 1 501 ? -26.773 34.334 0.951 1.00 91.44 501 LYS A O 1
ATOM 3895 N N . PRO A 1 502 ? -25.982 36.065 -0.242 1.00 92.81 502 PRO A N 1
ATOM 3896 C CA . PRO A 1 502 ? -24.605 35.890 0.209 1.00 92.81 502 PRO A CA 1
ATOM 3897 C C . PRO A 1 502 ? -24.489 36.110 1.721 1.00 92.81 502 PRO A C 1
ATOM 3899 O O . PRO A 1 502 ? -25.018 37.091 2.244 1.00 92.81 502 PRO A O 1
ATOM 3902 N N . ILE A 1 503 ? -23.780 35.217 2.406 1.00 94.81 503 ILE A N 1
ATOM 3903 C CA . ILE A 1 503 ? -23.505 35.297 3.844 1.00 94.81 503 ILE A CA 1
ATOM 3904 C C . ILE A 1 503 ? -22.002 35.184 4.112 1.00 94.81 503 ILE A C 1
ATOM 3906 O O . ILE A 1 503 ? -21.228 34.746 3.257 1.00 94.81 503 ILE A O 1
ATOM 3910 N N . GLN A 1 504 ? -21.585 35.557 5.319 1.00 90.31 504 GLN A N 1
ATOM 3911 C CA . GLN A 1 504 ? -20.242 35.297 5.827 1.00 90.31 504 GLN A CA 1
ATOM 3912 C C . GLN A 1 504 ? -20.339 34.561 7.161 1.00 90.31 504 GLN A C 1
ATOM 3914 O O . GLN A 1 504 ? -21.217 34.846 7.961 1.00 90.31 504 GLN A O 1
ATOM 3919 N N . ASN A 1 505 ? -19.435 33.610 7.386 1.00 91.25 505 ASN A N 1
ATOM 3920 C CA . ASN A 1 505 ? -19.303 32.876 8.642 1.00 91.25 505 ASN A CA 1
ATOM 3921 C C . ASN A 1 505 ? -17.865 33.060 9.149 1.00 91.25 505 ASN A C 1
ATOM 3923 O O . ASN A 1 505 ? -17.065 32.134 9.073 1.00 91.25 505 ASN A O 1
ATOM 3927 N N . ASN A 1 506 ? -17.485 34.265 9.582 1.00 88.94 506 ASN A N 1
ATOM 3928 C CA . ASN A 1 506 ? -16.113 34.568 10.014 1.00 88.94 506 ASN A CA 1
ATOM 3929 C C . ASN A 1 506 ? -15.805 34.098 11.441 1.00 88.94 506 ASN A C 1
ATOM 3931 O O . ASN A 1 506 ? -14.651 34.133 11.859 1.00 88.94 506 ASN A O 1
ATOM 3935 N N . SER A 1 507 ? -16.827 33.687 12.189 1.00 90.25 507 SER A N 1
ATOM 3936 C CA . SER A 1 507 ? -16.695 33.087 13.512 1.00 90.25 507 SER A CA 1
ATOM 3937 C C . SER A 1 507 ? -17.747 32.002 13.713 1.00 90.25 507 SER A C 1
ATOM 3939 O O . SER A 1 507 ? -18.779 31.990 13.037 1.00 90.25 507 SER A O 1
ATOM 3941 N N . VAL A 1 508 ? -17.514 31.109 14.676 1.00 89.00 508 VAL A N 1
ATOM 3942 C CA . VAL A 1 508 ? -18.496 30.088 15.078 1.00 89.00 508 VAL A CA 1
ATOM 3943 C C . VAL A 1 508 ? -19.816 30.735 15.511 1.00 89.00 508 VAL A C 1
ATOM 3945 O O . VAL A 1 508 ? -20.882 30.274 15.119 1.00 89.00 508 VAL A O 1
ATOM 3948 N N . THR A 1 509 ? -19.763 31.850 16.245 1.00 87.75 509 THR A N 1
ATOM 3949 C CA . THR A 1 509 ? -20.959 32.596 16.669 1.00 87.75 509 THR A CA 1
ATOM 3950 C C . THR A 1 509 ? -21.774 33.105 15.480 1.00 87.75 509 THR A C 1
ATOM 3952 O O . THR A 1 509 ? -22.994 32.964 15.471 1.00 87.75 509 THR A O 1
ATOM 3955 N N . GLU A 1 510 ? -21.112 33.663 14.464 1.00 91.12 510 GLU A N 1
ATOM 3956 C CA . GLU A 1 510 ? -21.767 34.145 13.240 1.00 91.12 510 GLU A CA 1
ATOM 3957 C C . GLU A 1 510 ? -22.366 32.981 12.435 1.00 91.12 510 GLU A C 1
ATOM 3959 O O . GLU A 1 510 ? -23.497 33.077 11.966 1.00 91.12 510 GLU A O 1
ATOM 3964 N N . ALA A 1 511 ? -21.667 31.842 12.354 1.00 91.88 511 ALA A N 1
ATOM 3965 C CA . ALA A 1 511 ? -22.195 30.633 11.722 1.00 91.88 511 ALA A CA 1
ATOM 3966 C C . ALA A 1 511 ? -23.475 30.135 12.416 1.00 91.88 511 ALA A C 1
ATOM 3968 O O . ALA A 1 511 ? -24.455 29.820 11.740 1.00 91.88 511 ALA A O 1
ATOM 3969 N N . ILE A 1 512 ? -23.503 30.130 13.754 1.00 90.19 512 ILE A N 1
ATOM 3970 C CA . ILE A 1 512 ? -24.687 29.758 14.545 1.00 90.19 512 ILE A CA 1
ATOM 3971 C C . ILE A 1 512 ? -25.839 30.747 14.310 1.00 90.19 512 ILE A C 1
ATOM 3973 O O . ILE A 1 512 ? -26.972 30.320 14.097 1.00 90.19 512 ILE A O 1
ATOM 3977 N N . GLN A 1 513 ? -25.568 32.057 14.290 1.00 88.94 513 GLN A N 1
ATOM 3978 C CA . GLN A 1 513 ? -26.577 33.088 13.991 1.00 88.94 513 GLN A CA 1
ATOM 3979 C C . GLN A 1 513 ? -27.138 32.967 12.567 1.00 88.94 513 GLN A C 1
ATOM 3981 O O . GLN A 1 513 ? -28.329 33.187 12.357 1.00 88.94 513 GLN A O 1
ATOM 3986 N N . ASN A 1 514 ? -26.307 32.550 11.608 1.00 92.44 514 ASN A N 1
ATOM 3987 C CA . ASN A 1 514 ? -26.716 32.232 10.239 1.00 92.44 514 ASN A CA 1
ATOM 3988 C C . ASN A 1 514 ? -27.401 30.858 10.109 1.00 92.44 514 ASN A C 1
ATOM 3990 O O . ASN A 1 514 ? -27.760 30.457 8.999 1.00 92.44 514 ASN A O 1
ATOM 3994 N N . GLY A 1 515 ? -27.604 30.140 11.218 1.00 92.12 515 GLY A N 1
ATOM 3995 C CA . GLY A 1 515 ? -28.357 28.891 11.271 1.00 92.12 515 GLY A CA 1
ATOM 3996 C C . GLY A 1 515 ? -27.542 27.633 10.965 1.00 92.12 515 GLY A C 1
ATOM 3997 O O . GLY A 1 515 ? -28.130 26.642 10.542 1.00 92.12 515 GLY A O 1
ATOM 3998 N N . PHE A 1 516 ? -26.222 27.633 11.151 1.00 94.38 516 PHE A N 1
ATOM 3999 C CA . PHE A 1 516 ? -25.393 26.432 11.008 1.00 94.38 516 PHE A CA 1
ATOM 4000 C C . PHE A 1 516 ? -25.194 25.721 12.349 1.00 94.38 516 PHE A C 1
ATOM 4002 O O . PHE A 1 516 ? -25.016 26.356 13.388 1.00 94.38 516 PHE A O 1
ATOM 4009 N N . ALA A 1 517 ? -25.127 24.394 12.308 1.00 94.44 517 ALA A N 1
ATOM 4010 C CA . ALA A 1 517 ? -24.609 23.565 13.390 1.00 94.44 517 ALA A CA 1
ATOM 4011 C C . ALA A 1 517 ? -23.536 22.609 12.863 1.00 94.44 517 ALA A C 1
ATOM 4013 O O . ALA A 1 517 ? -23.633 22.147 11.727 1.00 94.44 517 ALA A O 1
ATOM 4014 N N . TYR A 1 518 ? -22.545 22.292 13.698 1.00 93.69 518 TYR A N 1
ATOM 4015 C CA . TYR A 1 518 ? -21.475 21.349 13.374 1.00 93.69 518 TYR A CA 1
ATOM 4016 C C . TYR A 1 518 ? -21.323 20.300 14.474 1.00 93.69 518 TYR A C 1
ATOM 4018 O O . TYR A 1 518 ? -20.908 20.597 15.596 1.00 93.69 518 TYR A O 1
ATOM 4026 N N . VAL A 1 519 ? -21.663 19.059 14.139 1.00 93.69 519 VAL A N 1
ATOM 4027 C CA . VAL A 1 519 ? -21.385 17.880 14.954 1.00 93.69 519 VAL A CA 1
ATOM 4028 C C . VAL A 1 519 ? -20.049 17.325 14.490 1.00 93.69 519 VAL A C 1
ATOM 4030 O O . VAL A 1 519 ? -19.919 16.881 13.358 1.00 93.69 519 VAL A O 1
ATOM 4033 N N . THR A 1 520 ? -19.065 17.410 15.371 1.00 87.94 520 THR A N 1
ATOM 4034 C CA . THR A 1 520 ? -17.676 17.008 15.134 1.00 87.94 520 THR A CA 1
ATOM 4035 C C . THR A 1 520 ? -17.488 15.488 15.161 1.00 87.94 520 THR A C 1
ATOM 4037 O O . THR A 1 520 ? -18.170 14.794 15.922 1.00 87.94 520 THR A O 1
ATOM 4040 N N . GLU A 1 521 ? -16.482 15.008 14.426 1.00 83.88 521 GLU A N 1
ATOM 4041 C CA . GLU A 1 521 ? -15.977 13.633 14.502 1.00 83.88 521 GLU A CA 1
ATOM 4042 C C . GLU A 1 521 ? -15.439 13.310 15.912 1.00 83.88 521 GLU A C 1
ATOM 4044 O O . GLU A 1 521 ? -15.738 12.255 16.484 1.00 83.88 521 GLU A O 1
ATOM 4049 N N . ASP A 1 522 ? -14.690 14.240 16.523 1.00 83.94 522 ASP A N 1
ATOM 4050 C CA . ASP A 1 522 ? -14.190 14.086 17.894 1.00 83.94 522 ASP A CA 1
ATOM 4051 C C . ASP A 1 522 ? -15.161 14.682 18.918 1.00 83.94 522 ASP A C 1
ATOM 4053 O O . ASP A 1 522 ? -15.026 15.811 19.411 1.00 83.94 522 ASP A O 1
ATOM 4057 N N . ARG A 1 523 ? -16.175 13.885 19.260 1.00 85.44 523 ARG A N 1
ATOM 4058 C CA . ARG A 1 523 ? -17.180 14.252 20.266 1.00 85.44 523 ARG A CA 1
ATOM 4059 C C . ARG A 1 523 ? -16.604 14.517 21.660 1.00 85.44 523 ARG A C 1
ATOM 4061 O O . ARG A 1 523 ? -17.281 15.167 22.455 1.00 85.44 523 ARG A O 1
ATOM 4068 N N . LYS A 1 524 ? -15.421 13.988 21.993 1.00 83.75 524 LYS A N 1
ATOM 4069 C CA . LYS A 1 524 ? -14.835 14.110 23.336 1.00 83.75 524 LYS A CA 1
ATOM 4070 C C . LYS A 1 524 ? -14.017 15.383 23.471 1.00 83.75 524 LYS A C 1
ATOM 4072 O O . LYS A 1 524 ? -14.100 16.019 24.515 1.00 83.75 524 LYS A O 1
ATOM 4077 N N . GLU A 1 525 ? -13.259 15.733 22.437 1.00 82.56 525 GLU A N 1
ATOM 4078 C CA . GLU A 1 525 ? -12.394 16.911 22.451 1.00 82.56 525 GLU A CA 1
ATOM 4079 C C . GLU A 1 525 ? -13.159 18.190 22.086 1.00 82.56 525 GLU A C 1
ATOM 4081 O O . GLU A 1 525 ? -13.058 19.187 22.799 1.00 82.56 525 GLU A O 1
ATOM 4086 N N . TYR A 1 526 ? -13.986 18.157 21.032 1.00 81.31 526 TYR A N 1
ATOM 4087 C CA . TYR A 1 526 ? -14.674 19.358 20.529 1.00 81.31 526 TYR A CA 1
ATOM 4088 C C . TYR A 1 526 ? -16.194 19.355 20.773 1.00 81.31 526 TYR A C 1
ATOM 4090 O O . TYR A 1 526 ? -16.836 20.407 20.741 1.00 81.31 526 TYR A O 1
ATOM 4098 N N . GLY A 1 527 ? -16.803 18.188 21.012 1.00 85.19 527 GLY A N 1
ATOM 4099 C CA . GLY A 1 527 ? -18.265 18.045 21.081 1.00 85.19 527 GLY A CA 1
ATOM 4100 C C . GLY A 1 527 ? -18.883 18.300 22.462 1.00 85.19 527 GLY A C 1
ATOM 4101 O O . GLY A 1 527 ? -19.890 19.016 22.569 1.00 85.19 527 GLY A O 1
ATOM 4102 N N . LEU A 1 528 ? -18.295 17.720 23.512 1.00 91.19 528 LEU A N 1
ATOM 4103 C CA . LEU A 1 528 ? -18.870 17.604 24.859 1.00 91.19 528 LEU A CA 1
ATOM 4104 C C . LEU A 1 528 ? -17.951 18.149 25.947 1.00 91.19 528 LEU A C 1
ATOM 4106 O O . LEU A 1 528 ? -16.736 18.005 25.893 1.00 91.19 528 LEU A O 1
ATOM 4110 N N . ILE A 1 529 ? -18.559 18.644 27.023 1.00 94.12 529 ILE A N 1
ATOM 4111 C CA . ILE A 1 529 ? -17.876 18.893 28.291 1.00 94.12 529 ILE A CA 1
ATOM 4112 C C . ILE A 1 529 ? -18.108 17.670 29.184 1.00 94.12 529 ILE A C 1
ATOM 4114 O O . ILE A 1 529 ? -19.112 17.573 29.889 1.00 94.12 529 ILE A O 1
ATOM 4118 N N . LEU A 1 530 ? -17.199 16.691 29.117 1.00 90.62 530 LEU A N 1
ATOM 4119 C CA . LEU A 1 530 ? -17.390 15.364 29.729 1.00 90.62 530 LEU A CA 1
ATOM 4120 C C . LEU A 1 530 ? -17.519 15.386 31.261 1.00 90.62 530 LEU A C 1
ATOM 4122 O O . LEU A 1 530 ? -18.132 14.485 31.838 1.00 90.62 530 LEU A O 1
ATOM 4126 N N . MET A 1 531 ? -16.938 16.396 31.914 1.00 90.88 531 MET A N 1
ATOM 4127 C CA . MET A 1 531 ? -17.008 16.568 33.369 1.00 90.88 531 MET A CA 1
ATOM 4128 C C . MET A 1 531 ? -18.368 17.090 33.850 1.00 90.88 531 MET A C 1
ATOM 4130 O O . MET A 1 531 ? -18.711 16.870 35.015 1.00 90.88 531 MET A O 1
ATOM 4134 N N . ASP A 1 532 ? -19.120 17.748 32.966 1.00 93.69 532 ASP A N 1
ATOM 4135 C CA . ASP A 1 532 ? -20.449 18.284 33.241 1.00 93.69 532 ASP A CA 1
ATOM 4136 C C . ASP A 1 532 ? -21.553 17.253 32.970 1.00 93.69 532 ASP A C 1
ATOM 4138 O O . ASP A 1 532 ? -21.365 16.209 32.328 1.00 93.69 532 ASP A O 1
ATOM 4142 N N . ASP A 1 533 ? -22.736 17.563 33.487 1.00 95.25 533 ASP A N 1
ATOM 4143 C CA . ASP A 1 533 ? -23.931 16.750 33.327 1.00 95.25 533 ASP A CA 1
ATOM 4144 C C . ASP A 1 533 ? -24.597 16.905 31.946 1.00 95.25 533 ASP A C 1
ATOM 4146 O O . ASP A 1 533 ? -24.222 17.748 31.120 1.00 95.25 533 ASP A O 1
ATOM 4150 N N . ILE A 1 534 ? -25.573 16.034 31.676 1.00 94.94 534 ILE A N 1
ATOM 4151 C CA . ILE A 1 534 ? -26.354 16.040 30.432 1.00 94.94 534 ILE A CA 1
ATOM 4152 C C . ILE A 1 534 ? -27.082 17.379 30.267 1.00 94.94 534 ILE A C 1
ATOM 4154 O O . ILE A 1 534 ? -27.082 17.936 29.170 1.00 94.94 534 ILE A O 1
ATOM 4158 N N . LYS A 1 535 ? -27.669 17.911 31.348 1.00 95.38 535 LYS A N 1
ATOM 4159 C CA . LYS A 1 535 ? -28.426 19.172 31.346 1.00 95.38 535 LYS A CA 1
ATOM 4160 C C . LYS A 1 535 ? -27.596 20.324 30.778 1.00 95.38 535 LYS A C 1
ATOM 4162 O O . LYS A 1 535 ? -28.012 20.952 29.807 1.00 95.38 535 LYS A O 1
ATOM 4167 N N . ARG A 1 536 ? -26.409 20.552 31.344 1.00 93.38 536 ARG A N 1
ATOM 4168 C CA . ARG A 1 536 ? -25.497 21.631 30.943 1.00 93.38 536 ARG A CA 1
ATOM 4169 C C . ARG A 1 536 ? -24.941 21.434 29.542 1.00 93.38 536 ARG A C 1
ATOM 4171 O O . ARG A 1 536 ? -24.756 22.405 28.821 1.00 93.38 536 ARG A O 1
ATOM 4178 N N . ASN A 1 537 ? -24.688 20.191 29.131 1.00 94.44 537 ASN A N 1
ATOM 4179 C CA . ASN A 1 537 ? -24.231 19.919 27.769 1.00 94.44 537 ASN A CA 1
ATOM 4180 C C . ASN A 1 537 ? -25.307 20.262 26.726 1.00 94.44 537 ASN A C 1
ATOM 4182 O O . ASN A 1 537 ? -24.978 20.859 25.704 1.00 94.44 537 ASN A O 1
ATOM 4186 N N . ILE A 1 538 ? -26.574 19.919 26.985 1.00 94.00 538 ILE A N 1
ATOM 4187 C CA . ILE A 1 538 ? -27.692 20.182 26.064 1.00 94.00 538 ILE A CA 1
ATOM 4188 C C . ILE A 1 538 ? -27.990 21.684 25.951 1.00 94.00 538 ILE A C 1
ATOM 4190 O O . ILE A 1 538 ? -28.216 22.182 24.850 1.00 94.00 538 ILE A O 1
ATOM 4194 N N . SER A 1 539 ? -27.980 22.419 27.063 1.00 91.94 539 SER A N 1
ATOM 4195 C CA . SER A 1 539 ? -28.351 23.840 27.082 1.00 91.94 539 SER A CA 1
ATOM 4196 C C . SER A 1 539 ? -27.279 24.772 26.499 1.00 91.94 539 SER A C 1
ATOM 4198 O O . SER A 1 539 ? -27.614 25.861 26.029 1.00 91.94 539 SER A O 1
ATOM 4200 N N . LEU A 1 540 ? -26.008 24.348 26.484 1.00 89.56 540 LEU A N 1
ATOM 4201 C CA . LEU A 1 540 ? -24.828 25.198 26.265 1.00 89.56 540 LEU A CA 1
ATOM 4202 C C . LEU A 1 540 ? -24.873 26.070 24.999 1.00 89.56 540 LEU A C 1
ATOM 4204 O O . LEU A 1 540 ? -24.534 27.250 25.039 1.00 89.56 540 LEU A O 1
ATOM 4208 N N . THR A 1 541 ? -25.285 25.505 23.867 1.00 85.25 541 THR A N 1
ATOM 4209 C CA . THR A 1 541 ? -25.341 26.189 22.556 1.00 85.25 541 THR A CA 1
ATOM 4210 C C . THR A 1 541 ? -26.572 27.073 22.379 1.00 85.25 541 THR A C 1
ATOM 4212 O O . THR A 1 541 ? -26.630 27.842 21.423 1.00 85.25 541 THR A O 1
ATOM 4215 N N . GLY A 1 542 ? -27.550 26.985 23.285 1.00 84.19 542 GLY A N 1
ATOM 4216 C CA . GLY A 1 542 ? -28.797 27.750 23.253 1.00 84.19 542 GLY A CA 1
ATOM 4217 C C . GLY A 1 542 ? -29.068 28.535 24.537 1.00 84.19 542 GLY A C 1
ATOM 4218 O O . GLY A 1 542 ? -30.219 28.878 24.798 1.00 84.19 542 GLY A O 1
ATOM 4219 N N . LEU A 1 543 ? -28.041 28.819 25.349 1.00 86.69 543 LEU A N 1
ATOM 4220 C CA . LEU A 1 543 ? -28.204 29.503 26.640 1.00 86.69 543 LEU A CA 1
ATOM 4221 C C . LEU A 1 543 ? -28.907 30.856 26.515 1.00 86.69 543 LEU A C 1
ATOM 4223 O O . LEU A 1 543 ? -29.689 31.209 27.389 1.00 86.69 543 LEU A O 1
ATOM 4227 N N . ASN A 1 544 ? -28.716 31.575 25.407 1.00 83.88 544 ASN A N 1
ATOM 4228 C CA . ASN A 1 544 ? -29.412 32.834 25.129 1.00 83.88 544 ASN A CA 1
ATOM 4229 C C . ASN A 1 544 ? -30.950 32.707 25.134 1.00 83.88 544 ASN A C 1
ATOM 4231 O O . ASN A 1 544 ? -31.636 33.681 25.432 1.00 83.88 544 ASN A O 1
ATOM 4235 N N . LYS A 1 545 ? -31.494 31.518 24.837 1.00 86.62 545 LYS A N 1
ATOM 4236 C CA . LYS A 1 545 ? -32.935 31.217 24.904 1.00 86.62 545 LYS A CA 1
ATOM 4237 C C . LYS A 1 545 ? -33.422 30.959 26.334 1.00 86.62 545 LYS A C 1
ATOM 4239 O O . LYS A 1 545 ? -34.621 30.998 26.577 1.00 86.62 545 LYS A O 1
ATOM 4244 N N . LEU A 1 546 ? -32.499 30.681 27.255 1.00 87.81 546 LEU A N 1
ATOM 4245 C CA . LEU A 1 546 ? -32.754 30.286 28.645 1.00 87.81 546 LEU A CA 1
ATOM 4246 C C . LEU A 1 546 ? -32.294 31.346 29.656 1.00 87.81 546 LEU A C 1
ATOM 4248 O O . LEU A 1 546 ? -32.443 31.168 30.864 1.00 87.81 546 LEU A O 1
ATOM 4252 N N . THR A 1 547 ? -31.712 32.450 29.188 1.00 86.56 547 THR A N 1
ATOM 4253 C CA . THR A 1 547 ? -31.233 33.546 30.032 1.00 86.56 547 THR A CA 1
ATOM 4254 C C . THR A 1 547 ? -32.253 34.671 30.133 1.00 86.56 547 THR A C 1
ATOM 4256 O O . THR A 1 547 ? -32.739 35.175 29.121 1.00 86.56 547 THR A O 1
ATOM 4259 N N . ARG A 1 548 ? -32.503 35.149 31.357 1.00 79.44 548 ARG A N 1
ATOM 4260 C CA . ARG A 1 548 ? -33.164 36.439 31.608 1.00 79.44 548 ARG A CA 1
ATOM 4261 C C . ARG A 1 548 ? -32.103 37.437 32.067 1.00 79.44 548 ARG A C 1
ATOM 4263 O O . ARG A 1 548 ? -31.651 37.393 33.210 1.00 79.44 548 ARG A O 1
ATOM 4270 N N . GLY A 1 549 ? -31.663 38.312 31.164 1.00 80.88 549 GLY A N 1
ATOM 4271 C CA . GLY A 1 549 ? -30.480 39.147 31.395 1.00 80.88 549 GLY A CA 1
ATOM 4272 C C . GLY A 1 549 ? -29.206 38.297 31.369 1.00 80.88 549 GLY A C 1
ATOM 4273 O O . GLY A 1 549 ? -28.914 37.681 30.351 1.00 80.88 549 GLY A O 1
ATOM 4274 N N . VAL A 1 550 ? -28.468 38.240 32.481 1.00 82.62 550 VAL A N 1
ATOM 4275 C CA . VAL A 1 550 ? -27.223 37.448 32.619 1.00 82.62 550 VAL A CA 1
ATOM 4276 C C . VAL A 1 550 ? -27.404 36.133 33.389 1.00 82.62 550 VAL A C 1
ATOM 4278 O O . VAL A 1 550 ? -26.451 35.376 33.546 1.00 82.62 550 VAL A O 1
ATOM 4281 N N . VAL A 1 551 ? -28.612 35.857 33.893 1.00 85.94 551 VAL A N 1
ATOM 4282 C CA . VAL A 1 551 ? -28.895 34.693 34.747 1.00 85.94 551 VAL A CA 1
ATOM 4283 C C . VAL A 1 551 ? -29.613 33.615 33.939 1.00 85.94 551 VAL A C 1
ATOM 4285 O O . VAL A 1 551 ? -30.638 33.889 33.310 1.00 85.94 551 VAL A O 1
ATOM 4288 N N . VAL A 1 552 ? -29.085 32.388 33.972 1.00 88.38 552 VAL A N 1
ATOM 4289 C CA . VAL A 1 552 ? -29.712 31.204 33.365 1.00 88.38 552 VAL A CA 1
ATOM 4290 C C . VAL A 1 552 ? -30.894 30.758 34.226 1.00 88.38 552 VAL A C 1
ATOM 4292 O O . VAL A 1 552 ? -30.765 30.582 35.438 1.00 88.38 552 VAL A O 1
ATOM 4295 N N . ASN A 1 553 ? -32.057 30.570 33.609 1.00 90.69 553 ASN A N 1
ATOM 4296 C CA . ASN A 1 553 ? -33.235 30.039 34.276 1.00 90.69 553 ASN A CA 1
ATOM 4297 C C . ASN A 1 553 ? -33.125 28.514 34.404 1.00 90.69 553 ASN A C 1
ATOM 4299 O O . ASN A 1 553 ? -33.516 27.770 33.506 1.00 90.69 553 ASN A O 1
ATOM 4303 N N . GLU A 1 554 ? -32.625 28.044 35.547 1.00 86.50 554 GLU A N 1
ATOM 4304 C CA . GLU A 1 554 ? -32.412 26.612 35.796 1.00 86.50 554 GLU A CA 1
ATOM 4305 C C . GLU A 1 554 ? -33.687 25.767 35.664 1.00 86.50 554 GLU A C 1
ATOM 4307 O O . GLU A 1 554 ? -33.608 24.598 35.295 1.00 86.50 554 GLU A O 1
ATOM 4312 N N . ARG A 1 555 ? -34.874 26.334 35.933 1.00 88.81 555 ARG A N 1
ATOM 4313 C CA . ARG A 1 555 ? -36.140 25.596 35.783 1.00 88.81 555 ARG A CA 1
ATOM 4314 C C . ARG A 1 555 ? -36.451 25.323 34.317 1.00 88.81 555 ARG A C 1
ATOM 4316 O O . ARG A 1 555 ? -36.817 24.204 33.979 1.00 88.81 555 ARG A O 1
ATOM 4323 N N . GLU A 1 556 ? -36.290 26.327 33.458 1.00 89.44 556 GLU A N 1
ATOM 4324 C CA . GLU A 1 556 ? -36.457 26.165 32.007 1.00 89.44 556 GLU A CA 1
ATOM 4325 C C . GLU A 1 556 ? -35.359 25.255 31.429 1.00 89.44 556 GLU A C 1
ATOM 4327 O O . GLU A 1 556 ? -35.644 24.410 30.585 1.00 89.44 556 GLU A O 1
ATOM 4332 N N . GLU A 1 557 ? -34.130 25.340 31.949 1.00 90.88 557 GLU A N 1
ATOM 4333 C CA . GLU A 1 557 ? -33.022 24.457 31.565 1.00 90.88 557 GLU A CA 1
ATOM 4334 C C . GLU A 1 557 ? -33.308 22.975 31.875 1.00 90.88 557 GLU A C 1
ATOM 4336 O O . GLU A 1 557 ? -33.058 22.104 31.042 1.00 90.88 557 GLU A O 1
ATOM 4341 N N . VAL A 1 558 ? -33.878 22.679 33.050 1.00 93.38 558 VAL A N 1
ATOM 4342 C CA . VAL A 1 558 ? -34.312 21.321 33.425 1.00 93.38 558 VAL A CA 1
ATOM 4343 C C . VAL A 1 558 ? -35.414 20.813 32.492 1.00 93.38 558 VAL A C 1
ATOM 4345 O O . VAL A 1 558 ? -35.349 19.665 32.056 1.00 93.38 558 VAL A O 1
ATOM 4348 N N . VAL A 1 559 ? -36.396 21.657 32.155 1.00 93.56 559 VAL A N 1
ATOM 4349 C CA . VAL A 1 559 ? -37.500 21.288 31.250 1.00 93.56 559 VAL A CA 1
ATOM 4350 C C . VAL A 1 559 ? -36.968 20.902 29.869 1.00 93.56 559 VAL A C 1
ATOM 4352 O O . VAL A 1 559 ? -37.296 19.827 29.370 1.00 93.56 559 VAL A O 1
ATOM 4355 N N . VAL A 1 560 ? -36.090 21.726 29.289 1.00 92.75 560 VAL A N 1
ATOM 4356 C CA . VAL A 1 560 ? -35.471 21.454 27.981 1.00 92.75 560 VAL A CA 1
ATOM 4357 C C . VAL A 1 560 ? -34.629 20.180 28.013 1.00 92.75 560 VAL A C 1
ATOM 4359 O O . VAL A 1 560 ? -34.708 19.363 27.096 1.00 92.75 560 VAL A O 1
ATOM 4362 N N . ALA A 1 561 ? -33.825 19.985 29.060 1.00 92.50 561 ALA A N 1
ATOM 4363 C CA . ALA A 1 561 ? -32.970 18.810 29.174 1.00 92.50 561 ALA A CA 1
ATOM 4364 C C . ALA A 1 561 ? -33.777 17.507 29.289 1.00 92.50 561 ALA A C 1
ATOM 4366 O O . ALA A 1 561 ? -33.406 16.513 28.665 1.00 92.50 561 ALA A O 1
ATOM 4367 N N . GLU A 1 562 ? -34.884 17.500 30.039 1.00 93.62 562 GLU A N 1
ATOM 4368 C CA . GLU A 1 562 ? -35.772 16.331 30.131 1.00 93.62 562 GLU A CA 1
ATOM 4369 C C . GLU A 1 562 ? -36.502 16.057 28.810 1.00 93.62 562 GLU A C 1
ATOM 4371 O O . GLU A 1 562 ? -36.603 14.905 28.376 1.00 93.62 562 GLU A O 1
ATOM 4376 N N . GLU A 1 563 ? -36.959 17.101 28.117 1.00 92.38 563 GLU A N 1
ATOM 4377 C CA . GLU A 1 563 ? -37.599 16.961 26.808 1.00 92.38 563 GLU A CA 1
ATOM 4378 C C . GLU A 1 563 ? -36.628 16.409 25.751 1.00 92.38 563 GLU A C 1
ATOM 4380 O O . GLU A 1 563 ? -36.971 15.487 25.003 1.00 92.38 563 GLU A O 1
ATOM 4385 N N . MET A 1 564 ? -35.387 16.902 25.723 1.00 91.88 564 MET A N 1
ATOM 4386 C CA . MET A 1 564 ? -34.333 16.396 24.838 1.00 91.88 564 MET A CA 1
ATOM 4387 C C . MET A 1 564 ? -33.914 14.968 25.201 1.00 91.88 564 MET A C 1
ATOM 4389 O O . MET A 1 564 ? -33.847 14.111 24.322 1.00 91.88 564 MET A O 1
ATOM 4393 N N . LYS A 1 565 ? -33.721 14.657 26.491 1.00 92.62 565 LYS A N 1
ATOM 4394 C CA . LYS A 1 565 ? -33.442 13.289 26.960 1.00 92.62 565 LYS A CA 1
ATOM 4395 C C . LYS A 1 565 ? -34.507 12.304 26.475 1.00 92.62 565 LYS A C 1
ATOM 4397 O O . LYS A 1 565 ? -34.163 11.220 26.002 1.00 92.62 565 LYS A O 1
ATOM 4402 N N . LYS A 1 566 ? -35.786 12.688 26.560 1.00 90.56 566 LYS A N 1
ATOM 4403 C CA . LYS A 1 566 ? -36.920 11.866 26.124 1.00 90.56 566 LYS A CA 1
ATOM 4404 C C . LYS A 1 566 ? -36.988 11.735 24.600 1.00 90.56 566 LYS A C 1
ATOM 4406 O O . LYS A 1 566 ? -37.054 10.621 24.092 1.00 90.56 566 LYS A O 1
ATOM 4411 N N . SER A 1 567 ? -36.952 12.851 23.873 1.00 85.75 567 SER A N 1
ATOM 4412 C CA . SER A 1 567 ? -37.097 12.890 22.405 1.00 85.75 567 SER A CA 1
ATOM 4413 C C . SER A 1 567 ? -35.920 12.282 21.637 1.00 85.75 567 SER A C 1
ATOM 4415 O O . SER A 1 567 ? -36.083 11.904 20.474 1.00 85.75 567 SER A O 1
ATOM 4417 N N . MET A 1 568 ? -34.756 12.183 22.283 1.00 87.75 568 MET A N 1
ATOM 4418 C CA . MET A 1 568 ? -33.524 11.602 21.739 1.00 87.75 568 MET A CA 1
ATOM 4419 C C . MET A 1 568 ? -33.217 10.218 22.324 1.00 87.75 568 MET A C 1
ATOM 4421 O O . MET A 1 568 ? -32.183 9.636 22.003 1.00 87.75 568 MET A O 1
ATOM 4425 N N . ASN A 1 569 ? -34.097 9.694 23.188 1.00 87.94 569 ASN A N 1
ATOM 4426 C CA . ASN A 1 569 ? -33.958 8.400 23.857 1.00 87.94 569 ASN A CA 1
ATOM 4427 C C . ASN A 1 569 ? -32.579 8.213 24.527 1.00 87.94 569 ASN A C 1
ATOM 4429 O O . ASN A 1 569 ? -31.869 7.224 24.308 1.00 87.94 569 ASN A O 1
ATOM 4433 N N . ILE A 1 570 ? -32.165 9.206 25.320 1.00 91.31 570 ILE A N 1
ATOM 4434 C CA . ILE A 1 570 ? -30.904 9.170 26.069 1.00 91.31 570 ILE A CA 1
ATOM 4435 C C . ILE A 1 570 ? -31.104 8.321 27.331 1.00 91.31 570 ILE A C 1
ATOM 4437 O O . ILE A 1 570 ? -31.804 8.710 28.272 1.00 91.31 570 ILE A O 1
ATOM 4441 N N . LYS A 1 571 ? -30.454 7.155 27.370 1.00 89.06 571 LYS A N 1
ATOM 4442 C CA . LYS A 1 571 ? -30.513 6.209 28.490 1.00 89.06 571 LYS A CA 1
ATOM 4443 C C . LYS A 1 571 ? -29.587 6.677 29.616 1.00 89.06 571 LYS A C 1
ATOM 4445 O O . LYS A 1 571 ? -28.390 6.401 29.607 1.00 89.06 571 LYS A O 1
ATOM 4450 N N . ALA A 1 572 ? -30.153 7.396 30.584 1.00 89.88 572 ALA A N 1
ATOM 4451 C CA . ALA A 1 572 ? -29.457 7.863 31.783 1.00 89.88 572 ALA A CA 1
ATOM 4452 C C . ALA A 1 572 ? -30.407 7.922 32.997 1.00 89.88 572 ALA A C 1
ATOM 4454 O O . ALA A 1 572 ? -31.586 8.258 32.827 1.00 89.88 572 ALA A O 1
ATOM 4455 N N . PRO A 1 573 ? -29.915 7.664 34.227 1.00 85.31 573 PRO A N 1
ATOM 4456 C CA . PRO A 1 573 ? -30.744 7.688 35.436 1.00 85.31 573 PRO A CA 1
ATOM 4457 C C . PRO A 1 573 ? -31.327 9.079 35.727 1.00 85.31 573 PRO A C 1
ATOM 4459 O O . PRO A 1 573 ? -32.442 9.192 36.221 1.00 85.31 573 PRO A O 1
ATOM 4462 N N . SER A 1 574 ? -30.613 10.149 35.369 1.00 92.44 574 SER A N 1
ATOM 4463 C CA . SER A 1 574 ? -31.041 11.543 35.534 1.00 92.44 574 SER A CA 1
ATOM 4464 C C . SER A 1 574 ? -30.304 12.445 34.539 1.00 92.44 574 SER A C 1
ATOM 4466 O O . SER A 1 574 ? -29.218 12.089 34.080 1.00 92.44 574 SER A O 1
ATOM 4468 N N . ILE A 1 575 ? -30.861 13.621 34.232 1.00 93.12 575 ILE A N 1
ATOM 4469 C CA . ILE A 1 575 ? -30.167 14.685 33.482 1.00 93.12 575 ILE A CA 1
ATOM 4470 C C . ILE A 1 575 ? -28.941 15.252 34.225 1.00 93.12 575 ILE A C 1
ATOM 4472 O O . ILE A 1 575 ? -28.118 15.923 33.611 1.00 93.12 575 ILE A O 1
ATOM 4476 N N . LEU A 1 576 ? -28.798 14.959 35.525 1.00 93.88 576 LEU A N 1
ATOM 4477 C CA . LEU A 1 576 ? -27.635 15.324 36.348 1.00 93.88 576 LEU A CA 1
ATOM 4478 C C . LEU A 1 576 ? -26.480 14.308 36.248 1.00 93.88 576 LEU A C 1
ATOM 4480 O O . LEU A 1 576 ? -25.437 14.476 36.879 1.00 93.88 576 LEU A O 1
ATOM 4484 N N . GLN A 1 577 ? -26.650 13.231 35.472 1.00 94.06 577 GLN A N 1
ATOM 4485 C CA . GLN A 1 577 ? -25.586 12.262 35.218 1.00 94.06 577 GLN A CA 1
ATOM 4486 C C . GLN A 1 577 ? -24.452 12.926 34.430 1.00 94.06 577 GLN A C 1
ATOM 4488 O O . GLN A 1 577 ? -24.699 13.544 33.395 1.00 94.06 577 GLN A O 1
ATOM 4493 N N . LYS A 1 578 ? -23.203 12.740 34.875 1.00 94.25 578 LYS A N 1
ATOM 4494 C CA . LYS A 1 578 ? -22.023 13.199 34.128 1.00 94.25 578 LYS A CA 1
ATOM 4495 C C . LYS A 1 578 ? -21.968 12.559 32.745 1.00 94.25 578 LYS A C 1
ATOM 4497 O O . LYS A 1 578 ? -22.028 11.333 32.621 1.00 94.25 578 LYS A O 1
ATOM 4502 N N . THR A 1 579 ? -21.781 13.382 31.720 1.00 91.50 579 THR A N 1
ATOM 4503 C CA . THR A 1 579 ? -21.802 12.941 30.320 1.00 91.50 579 THR A CA 1
ATOM 4504 C C . THR A 1 579 ? -20.650 11.979 30.003 1.00 91.50 579 THR A C 1
ATOM 4506 O O . THR A 1 579 ? -20.831 11.015 29.256 1.00 91.50 579 THR A O 1
ATOM 4509 N N . GLY A 1 580 ? -19.483 12.158 30.637 1.00 87.69 580 GLY A N 1
ATOM 4510 C CA . GLY A 1 580 ? -18.334 11.253 30.503 1.00 87.69 580 GLY A CA 1
ATOM 4511 C C . GLY A 1 580 ? -18.604 9.804 30.925 1.00 87.69 580 GLY A C 1
ATOM 4512 O O . GLY A 1 580 ? -17.947 8.901 30.416 1.00 87.69 580 GLY A O 1
ATOM 4513 N N . ASN A 1 581 ? -19.611 9.574 31.774 1.00 88.56 581 ASN A N 1
ATOM 4514 C CA . ASN A 1 581 ? -19.982 8.245 32.266 1.00 88.56 581 ASN A CA 1
ATOM 4515 C C . ASN A 1 581 ? -21.030 7.539 31.384 1.00 88.56 581 ASN A C 1
ATOM 4517 O O . ASN A 1 581 ? -21.457 6.433 31.708 1.00 88.56 581 ASN A O 1
ATOM 4521 N N . LEU A 1 582 ? -21.503 8.178 30.310 1.00 86.88 582 LEU A N 1
ATOM 4522 C CA . LEU A 1 582 ? -22.444 7.573 29.368 1.00 86.88 582 LEU A CA 1
ATOM 4523 C C . LEU A 1 582 ? -21.718 6.702 28.334 1.00 86.88 582 LEU A C 1
ATOM 4525 O O . LEU A 1 582 ? -20.585 6.978 27.950 1.00 86.88 582 LEU A O 1
ATOM 4529 N N . SER A 1 583 ? -22.411 5.692 27.808 1.00 86.12 583 SER A N 1
ATOM 4530 C CA . SER A 1 583 ? -21.971 4.932 26.626 1.00 86.12 583 SER A CA 1
ATOM 4531 C C . SER A 1 583 ? -21.785 5.846 25.405 1.00 86.12 583 SER A C 1
ATOM 4533 O O . SER A 1 583 ? -22.523 6.826 25.273 1.00 86.12 583 SER A O 1
ATOM 4535 N N . GLY A 1 584 ? -20.934 5.462 24.449 1.00 83.50 584 GLY A N 1
ATOM 4536 C CA . GLY A 1 584 ? -20.676 6.236 23.226 1.00 83.50 584 GLY A CA 1
ATOM 4537 C C . GLY A 1 584 ? -21.935 6.672 22.461 1.00 83.50 584 GLY A C 1
ATOM 4538 O O . GLY A 1 584 ? -22.044 7.843 22.109 1.00 83.50 584 GLY A O 1
ATOM 4539 N N . GLY A 1 585 ? -22.923 5.784 22.284 1.00 84.69 585 GLY A N 1
ATOM 4540 C CA . GLY A 1 585 ? -24.193 6.116 21.621 1.00 84.69 585 GLY A CA 1
ATOM 4541 C C . GLY A 1 585 ? -25.002 7.202 22.339 1.00 84.69 585 GLY A C 1
ATOM 4542 O O . GLY A 1 585 ? -25.494 8.143 21.722 1.00 84.69 585 GLY A O 1
ATOM 4543 N N . ASN A 1 586 ? -25.084 7.127 23.669 1.00 89.50 586 ASN A N 1
ATOM 4544 C CA . ASN A 1 586 ? -25.747 8.150 24.483 1.00 89.50 586 ASN A CA 1
ATOM 4545 C C . ASN A 1 586 ? -24.964 9.471 24.520 1.00 89.50 586 ASN A C 1
ATOM 4547 O O . ASN A 1 586 ? -25.583 10.529 24.487 1.00 89.50 586 ASN A O 1
ATOM 4551 N N . GLN A 1 587 ? -23.627 9.435 24.509 1.00 91.44 587 GLN A N 1
ATOM 4552 C CA . GLN A 1 587 ? -22.808 10.644 24.353 1.00 91.44 587 GLN A CA 1
ATOM 4553 C C . GLN A 1 587 ? -23.099 11.341 23.018 1.00 91.44 587 GLN A C 1
ATOM 4555 O O . GLN A 1 587 ? -23.293 12.554 22.986 1.00 91.44 587 GLN A O 1
ATOM 4560 N N . GLN A 1 588 ? -23.207 10.575 21.931 1.00 89.06 588 GLN A N 1
ATOM 4561 C CA . GLN A 1 588 ? -23.504 11.114 20.605 1.00 89.06 588 GLN A CA 1
ATOM 4562 C C . GLN A 1 588 ? -24.892 11.764 20.537 1.00 89.06 588 GLN A C 1
ATOM 4564 O O . GLN A 1 588 ? -25.044 12.869 20.015 1.00 89.06 588 GLN A O 1
ATOM 4569 N N . LYS A 1 589 ? -25.901 11.134 21.149 1.00 92.06 589 LYS A N 1
ATOM 4570 C CA . LYS A 1 589 ? -27.244 11.717 21.284 1.00 92.06 589 LYS A CA 1
ATOM 4571 C C . LYS A 1 589 ? -27.232 13.030 22.069 1.00 92.06 589 LYS A C 1
ATOM 4573 O O . LYS A 1 589 ? -27.960 13.949 21.700 1.00 92.06 589 LYS A O 1
ATOM 4578 N N . VAL A 1 590 ? -26.402 13.158 23.108 1.00 93.62 590 VAL A N 1
ATOM 4579 C CA . VAL A 1 590 ? -26.246 14.416 23.865 1.00 93.62 590 VAL A CA 1
ATOM 4580 C C . VAL A 1 590 ? -25.625 15.516 22.991 1.00 93.62 590 VAL A C 1
ATOM 4582 O O . VAL A 1 590 ? -26.134 16.636 22.996 1.00 93.62 590 VAL A O 1
ATOM 4585 N N . VAL A 1 591 ? -24.602 15.207 22.179 1.00 93.25 591 VAL A N 1
ATOM 4586 C CA . VAL A 1 591 ? -24.020 16.173 21.218 1.00 93.25 591 VAL A CA 1
ATOM 4587 C C . VAL A 1 591 ? -25.054 16.643 20.202 1.00 93.25 591 VAL A C 1
ATOM 4589 O O . VAL A 1 591 ? -25.170 17.840 19.945 1.00 93.25 591 VAL A O 1
ATOM 4592 N N . LEU A 1 592 ? -25.829 15.721 19.632 1.00 90.81 592 LEU A N 1
ATOM 4593 C CA . LEU A 1 592 ? -26.891 16.080 18.694 1.00 90.81 592 LEU A CA 1
ATOM 4594 C C . LEU A 1 592 ? -27.970 16.927 19.370 1.00 90.81 592 LEU A C 1
ATOM 4596 O O . LEU A 1 592 ? -28.380 17.934 18.808 1.00 90.81 592 LEU A O 1
ATOM 4600 N N . SER A 1 593 ? -28.378 16.577 20.593 1.00 92.38 593 SER A N 1
ATOM 4601 C CA . SER A 1 593 ? -29.383 17.324 21.367 1.00 92.38 593 SER A CA 1
ATOM 4602 C C . SER A 1 593 ? -28.975 18.782 21.580 1.00 92.38 593 SER A C 1
ATOM 4604 O O . SER A 1 593 ? -29.778 19.688 21.367 1.00 92.38 593 SER A O 1
ATOM 4606 N N . LYS A 1 594 ? -27.703 19.007 21.934 1.00 91.25 594 LYS A N 1
ATOM 4607 C CA . LYS A 1 594 ? -27.090 20.335 22.070 1.00 91.25 594 LYS A CA 1
ATOM 4608 C C . LYS A 1 594 ? -27.273 21.161 20.792 1.00 91.25 594 LYS A C 1
ATOM 4610 O O . LYS A 1 594 ? -27.773 22.286 20.820 1.00 91.25 594 LYS A O 1
ATOM 4615 N N . TRP A 1 595 ? -26.927 20.596 19.641 1.00 91.50 595 TRP A N 1
ATOM 4616 C CA . TRP A 1 595 ? -27.037 21.310 18.369 1.00 91.50 595 TRP A CA 1
ATOM 4617 C C . TRP A 1 595 ? -28.475 21.471 17.873 1.00 91.50 595 TRP A C 1
ATOM 4619 O O . TRP A 1 595 ? -28.805 22.522 17.335 1.00 91.50 595 TRP A O 1
ATOM 4629 N N . ILE A 1 596 ? -29.354 20.499 18.112 1.00 89.94 596 ILE A N 1
ATOM 4630 C CA . ILE A 1 596 ? -30.782 20.596 17.777 1.00 89.94 596 ILE A CA 1
ATOM 4631 C C . ILE A 1 596 ? -31.444 21.726 18.574 1.00 89.94 596 ILE A C 1
ATOM 4633 O O . ILE A 1 596 ? -32.177 22.531 17.999 1.00 89.94 596 ILE A O 1
ATOM 4637 N N . PHE A 1 597 ? -31.129 21.859 19.867 1.00 90.19 597 PHE A N 1
ATOM 4638 C CA . PHE A 1 597 ? -31.669 22.926 20.714 1.00 90.19 597 PHE A CA 1
ATOM 4639 C C . PHE A 1 597 ? -31.287 24.338 20.227 1.00 90.19 597 PHE A C 1
ATOM 4641 O O . PHE A 1 597 ? -32.067 25.291 20.364 1.00 90.19 597 PHE A O 1
ATOM 4648 N N . ALA A 1 598 ? -30.130 24.490 19.571 1.00 86.69 598 ALA A N 1
ATOM 4649 C CA . ALA A 1 598 ? -29.733 25.753 18.945 1.00 86.69 598 ALA A CA 1
ATOM 4650 C C . ALA A 1 598 ? -30.692 26.178 17.810 1.00 86.69 598 ALA A C 1
ATOM 4652 O O . ALA A 1 598 ? -30.875 27.373 17.580 1.00 86.69 598 ALA A O 1
ATOM 4653 N N . GLY A 1 599 ? -31.422 25.238 17.204 1.00 89.06 599 GLY A N 1
ATOM 4654 C CA . GLY A 1 599 ? -32.393 25.475 16.131 1.00 89.06 599 GLY A CA 1
ATOM 4655 C C . GLY A 1 599 ? -31.776 25.775 14.756 1.00 89.06 599 GLY A C 1
ATOM 4656 O O . GLY A 1 599 ? -32.222 26.728 14.119 1.00 89.06 599 GLY A O 1
ATOM 4657 N N . PRO A 1 600 ? -30.773 25.011 14.280 1.00 93.25 600 PRO A N 1
ATOM 4658 C CA . PRO A 1 600 ? -30.087 25.273 13.014 1.00 93.25 600 PRO A CA 1
ATOM 4659 C C . PRO A 1 600 ? -30.996 25.047 11.801 1.00 93.25 600 PRO A C 1
ATOM 4661 O O . PRO A 1 600 ? -31.913 24.232 11.847 1.00 93.25 600 PRO A O 1
ATOM 4664 N N . ASP A 1 601 ? -30.713 25.738 10.701 1.00 94.25 601 ASP A N 1
ATOM 4665 C CA . ASP A 1 601 ? -31.269 25.503 9.364 1.00 94.25 601 ASP A CA 1
ATOM 4666 C C . ASP A 1 601 ? -30.441 24.487 8.564 1.00 94.25 601 ASP A C 1
ATOM 4668 O O . ASP A 1 601 ? -30.994 23.733 7.760 1.00 94.25 601 ASP A O 1
ATOM 4672 N N . ILE A 1 602 ? -29.122 24.482 8.789 1.00 95.50 602 ILE A N 1
ATOM 4673 C CA . ILE A 1 602 ? -28.144 23.613 8.133 1.00 95.50 602 ILE A CA 1
ATOM 4674 C C . ILE A 1 602 ? -27.349 22.867 9.207 1.00 95.50 602 ILE A C 1
ATOM 4676 O O . ILE A 1 602 ? -26.733 23.492 10.071 1.00 95.50 602 ILE A O 1
ATOM 4680 N N . LEU A 1 603 ? -27.338 21.537 9.152 1.00 95.81 603 LEU A N 1
ATOM 4681 C CA . LEU A 1 603 ? -26.558 20.697 10.059 1.00 95.81 603 LEU A CA 1
ATOM 4682 C C . LEU A 1 603 ? -25.422 20.035 9.294 1.00 95.81 603 LEU A C 1
ATOM 4684 O O . LEU A 1 603 ? -25.668 19.328 8.326 1.00 95.81 603 LEU A O 1
ATOM 4688 N N . ILE A 1 604 ? -24.193 20.226 9.755 1.00 96.25 604 ILE A N 1
ATOM 4689 C CA . ILE A 1 604 ? -23.018 19.513 9.269 1.00 96.25 604 ILE A CA 1
ATOM 4690 C C . ILE A 1 604 ? -22.687 18.428 10.291 1.00 96.25 604 ILE A C 1
ATOM 4692 O O . ILE A 1 604 ? -22.442 18.726 11.458 1.00 96.25 604 ILE A O 1
ATOM 4696 N N . LEU A 1 605 ? -22.737 17.175 9.862 1.00 95.19 605 LEU A N 1
ATOM 4697 C CA . LEU A 1 605 ? -22.556 15.983 10.673 1.00 95.19 605 LEU A CA 1
ATOM 4698 C C . LEU A 1 605 ? -21.291 15.269 10.204 1.00 95.19 605 LEU A C 1
ATOM 4700 O O . LEU A 1 605 ? -21.326 14.589 9.182 1.00 95.19 605 LEU A O 1
ATOM 4704 N N . ASP A 1 606 ? -20.187 15.456 10.920 1.00 93.19 606 ASP A N 1
ATOM 4705 C CA . ASP A 1 606 ? -18.901 14.831 10.613 1.00 93.19 606 ASP A CA 1
ATOM 4706 C C . ASP A 1 606 ? -18.718 13.549 11.428 1.00 93.19 606 ASP A C 1
ATOM 4708 O O . ASP A 1 606 ? -18.716 13.576 12.657 1.00 93.19 606 ASP A O 1
ATOM 4712 N N . GLU A 1 607 ? -18.655 12.417 10.727 1.00 89.81 607 GLU A N 1
ATOM 4713 C CA . GLU A 1 607 ? -18.569 11.055 11.263 1.00 89.81 607 GLU A CA 1
ATOM 4714 C C . GLU A 1 607 ? -19.580 10.787 12.406 1.00 89.81 607 GLU A C 1
ATOM 4716 O O . GLU A 1 607 ? -19.211 10.326 13.497 1.00 89.81 607 GLU A O 1
ATOM 4721 N N . PRO A 1 608 ? -20.887 11.070 12.200 1.00 85.94 608 PRO A N 1
ATOM 4722 C CA . PRO A 1 608 ? -21.863 11.158 13.284 1.00 85.94 608 PRO A CA 1
ATOM 4723 C C . PRO A 1 608 ? -22.161 9.827 13.980 1.00 85.94 608 PRO A C 1
ATOM 4725 O O . PRO A 1 608 ? -22.783 9.849 15.044 1.00 85.94 608 PRO A O 1
ATOM 4728 N N . THR A 1 609 ? -21.742 8.687 13.423 1.00 85.00 609 THR A N 1
ATOM 4729 C CA . THR A 1 609 ? -21.919 7.361 14.034 1.00 85.00 609 THR A CA 1
ATOM 4730 C C . THR A 1 609 ? -20.615 6.639 14.372 1.00 85.00 609 THR A C 1
ATOM 4732 O O . THR A 1 609 ? -20.612 5.449 14.703 1.00 85.00 609 THR A O 1
ATOM 4735 N N . ARG A 1 610 ? -19.484 7.350 14.381 1.00 80.06 610 ARG A N 1
ATOM 4736 C CA . ARG A 1 610 ? -18.191 6.744 14.698 1.00 80.06 610 ARG A CA 1
ATOM 4737 C C . ARG A 1 610 ? -18.119 6.254 16.149 1.00 80.06 610 ARG A C 1
ATOM 4739 O O . ARG A 1 610 ? -18.250 7.017 17.113 1.00 80.06 610 ARG A O 1
ATOM 4746 N N . GLY A 1 611 ? -17.829 4.964 16.322 1.00 71.50 611 GLY A N 1
ATOM 4747 C CA . GLY A 1 611 ? -17.588 4.353 17.633 1.00 71.50 611 GLY A CA 1
ATOM 4748 C C . GLY A 1 611 ? -18.825 4.290 18.537 1.00 71.50 611 GLY A C 1
ATOM 4749 O O . GLY A 1 611 ? -18.699 4.508 19.748 1.00 71.50 611 GLY A O 1
ATOM 4750 N N . ILE A 1 612 ? -20.004 4.044 17.955 1.00 79.19 612 ILE A N 1
ATOM 4751 C CA . ILE A 1 612 ? -21.252 3.737 18.671 1.00 79.19 612 ILE A CA 1
ATOM 4752 C C . ILE A 1 612 ? -21.830 2.404 18.167 1.00 79.19 612 ILE A C 1
ATOM 4754 O O . ILE A 1 612 ? -21.595 2.022 17.021 1.00 79.19 612 ILE A O 1
ATOM 4758 N N . ASP A 1 613 ? -22.537 1.677 19.037 1.00 69.94 613 ASP A N 1
ATOM 4759 C CA . ASP A 1 613 ? -23.119 0.370 18.719 1.00 69.94 613 ASP A CA 1
ATOM 4760 C C . ASP A 1 613 ? -24.235 0.471 17.671 1.00 69.94 613 ASP A C 1
ATOM 4762 O O . ASP A 1 613 ? -24.766 1.547 17.399 1.00 69.94 613 ASP A O 1
ATOM 4766 N N . VAL A 1 614 ? -24.612 -0.663 17.083 1.00 57.88 614 VAL A N 1
ATOM 4767 C CA . VAL A 1 614 ? -25.520 -0.655 15.934 1.00 57.88 614 VAL A CA 1
ATOM 4768 C C . VAL A 1 614 ? -26.952 -0.249 16.293 1.00 57.88 614 VAL A C 1
ATOM 4770 O O . VAL A 1 614 ? -27.612 0.412 15.494 1.00 57.88 614 VAL A O 1
ATOM 4773 N N . GLY A 1 615 ? -27.406 -0.540 17.516 1.00 63.84 615 GLY A N 1
ATOM 4774 C CA . GLY A 1 615 ? -28.685 -0.027 18.009 1.00 63.84 615 GLY A CA 1
ATOM 4775 C C . GLY A 1 615 ? -28.661 1.498 18.127 1.00 63.84 615 GLY A C 1
ATOM 4776 O O . GLY A 1 615 ? -29.580 2.180 17.682 1.00 63.84 615 GLY A O 1
ATOM 4777 N N . ALA A 1 616 ? -27.567 2.064 18.640 1.00 74.25 616 ALA A N 1
ATOM 4778 C CA . ALA A 1 616 ? -27.379 3.508 18.682 1.00 74.25 616 ALA A CA 1
ATOM 4779 C C . ALA A 1 616 ? -27.244 4.138 17.284 1.00 74.25 616 ALA A C 1
ATOM 4781 O O . ALA A 1 616 ? -27.774 5.232 17.085 1.00 74.25 616 ALA A O 1
ATOM 4782 N N . LYS A 1 617 ? -26.594 3.469 16.318 1.00 76.12 617 LYS A N 1
ATOM 4783 C CA . LYS A 1 617 ? -26.522 3.928 14.917 1.00 76.12 617 LYS A CA 1
ATOM 4784 C C . LYS A 1 617 ? -27.926 4.097 14.324 1.00 76.12 617 LYS A C 1
ATOM 4786 O O . LYS A 1 617 ? -28.247 5.185 13.851 1.00 76.12 617 LYS A O 1
ATOM 4791 N N . PHE A 1 618 ? -28.785 3.080 14.453 1.00 77.62 618 PHE A N 1
ATOM 4792 C CA . PHE A 1 618 ? -30.187 3.135 14.015 1.00 77.62 618 PHE A CA 1
ATOM 4793 C C . PHE A 1 618 ? -30.924 4.358 14.573 1.00 77.62 618 PHE A C 1
ATOM 4795 O O . PHE A 1 618 ? -31.596 5.098 13.848 1.00 77.62 618 PHE A O 1
ATOM 4802 N N . GLU A 1 619 ? -30.794 4.593 15.878 1.00 80.69 619 GLU A N 1
ATOM 4803 C CA . GLU A 1 619 ? -31.468 5.708 16.540 1.00 80.69 619 GLU A CA 1
ATOM 4804 C C . GLU A 1 619 ? -30.971 7.067 16.019 1.00 80.69 619 GLU A C 1
ATOM 4806 O O . GLU A 1 619 ? -31.777 7.964 15.773 1.00 80.69 619 GLU A O 1
ATOM 4811 N N . ILE A 1 620 ? -29.662 7.212 15.784 1.00 87.75 620 ILE A N 1
ATOM 4812 C CA . ILE A 1 620 ? -29.062 8.424 15.207 1.00 87.75 620 ILE A CA 1
ATOM 4813 C C . ILE A 1 620 ? -29.558 8.651 13.772 1.00 87.75 620 ILE A C 1
ATOM 4815 O O . ILE A 1 620 ? -29.945 9.771 13.442 1.00 87.75 620 ILE A O 1
ATOM 4819 N N . TYR A 1 621 ? -29.629 7.613 12.936 1.00 88.38 621 TYR A N 1
ATOM 4820 C CA . TYR A 1 621 ? -30.177 7.729 11.578 1.00 88.38 621 TYR A CA 1
ATOM 4821 C C . TYR A 1 621 ? -31.634 8.172 11.584 1.00 88.38 621 TYR A C 1
ATOM 4823 O O . TYR A 1 621 ? -32.005 9.091 10.856 1.00 88.38 621 TYR A O 1
ATOM 4831 N N . THR A 1 622 ? -32.440 7.596 12.479 1.00 86.25 622 THR A N 1
ATOM 4832 C CA . THR A 1 622 ? -33.840 7.998 12.669 1.00 86.25 622 THR A CA 1
ATOM 4833 C C . THR A 1 622 ? -33.944 9.487 13.017 1.00 86.25 622 THR A C 1
ATOM 4835 O O . THR A 1 622 ? -34.795 10.203 12.486 1.00 86.25 622 THR A O 1
ATOM 4838 N N . ILE A 1 623 ? -33.046 9.984 13.874 1.00 88.12 623 ILE A N 1
ATOM 4839 C CA . ILE A 1 623 ? -32.983 11.402 14.245 1.00 88.12 623 ILE A CA 1
ATOM 4840 C C . ILE A 1 623 ? -32.609 12.274 13.039 1.00 88.12 623 ILE A C 1
ATOM 4842 O O . ILE A 1 623 ? -33.257 13.294 12.808 1.00 88.12 623 ILE A O 1
ATOM 4846 N N . ILE A 1 624 ? -31.599 11.888 12.256 1.00 92.00 624 ILE A N 1
ATOM 4847 C CA . ILE A 1 624 ? -31.161 12.644 11.072 1.00 92.00 624 ILE A CA 1
ATOM 4848 C C . ILE A 1 624 ? -32.279 12.702 10.022 1.00 92.00 624 ILE A C 1
ATOM 4850 O O . ILE A 1 624 ? -32.563 13.764 9.468 1.00 92.00 624 ILE A O 1
ATOM 4854 N N . HIS A 1 625 ? -32.969 11.585 9.800 1.00 88.38 625 HIS A N 1
ATOM 4855 C CA . HIS A 1 625 ? -34.127 11.508 8.917 1.00 88.38 625 HIS A CA 1
ATOM 4856 C C . HIS A 1 625 ? -35.271 12.414 9.364 1.00 88.38 625 HIS A C 1
ATOM 4858 O O . HIS A 1 625 ? -35.829 13.134 8.534 1.00 88.38 625 HIS A O 1
ATOM 4864 N N . ARG A 1 626 ? -35.583 12.431 10.666 1.00 88.81 626 ARG A N 1
ATOM 4865 C CA . ARG A 1 626 ? -36.573 13.349 11.243 1.00 88.81 626 ARG A CA 1
ATOM 4866 C C . ARG A 1 626 ? -36.192 14.810 10.983 1.00 88.81 626 ARG A C 1
ATOM 4868 O O . ARG A 1 626 ? -37.022 15.570 10.500 1.00 88.81 626 ARG A O 1
ATOM 4875 N N . LEU A 1 627 ? -34.932 15.182 11.214 1.00 88.75 627 LEU A N 1
ATOM 4876 C CA . LEU A 1 627 ? -34.445 16.552 10.999 1.00 88.75 627 LEU A CA 1
ATOM 4877 C C . LEU A 1 627 ? -34.525 16.977 9.528 1.00 88.75 627 LEU A C 1
ATOM 4879 O O . LEU A 1 627 ? -34.945 18.092 9.223 1.00 88.75 627 LEU A O 1
ATOM 4883 N N . ALA A 1 628 ? -34.172 16.088 8.601 1.00 90.00 628 ALA A N 1
ATOM 4884 C CA . ALA A 1 628 ? -34.354 16.355 7.180 1.00 90.00 628 ALA A CA 1
ATOM 4885 C C . ALA A 1 628 ? -35.849 16.464 6.812 1.00 90.00 628 ALA A C 1
ATOM 4887 O O . ALA A 1 628 ? -36.233 17.351 6.055 1.00 90.00 628 ALA A O 1
ATOM 4888 N N . ALA A 1 629 ? -36.726 15.627 7.379 1.00 87.25 629 ALA A N 1
ATOM 4889 C CA . ALA A 1 629 ? -38.174 15.712 7.153 1.00 87.25 629 ALA A CA 1
ATOM 4890 C C . ALA A 1 629 ? -38.794 17.030 7.668 1.00 87.25 629 ALA A C 1
ATOM 4892 O O . ALA A 1 629 ? -39.760 17.519 7.088 1.00 87.25 629 ALA A O 1
ATOM 4893 N N . GLU A 1 630 ? -38.203 17.651 8.692 1.00 89.50 630 GLU A N 1
ATOM 4894 C CA . GLU A 1 630 ? -38.554 18.996 9.181 1.00 89.50 630 GLU A CA 1
ATOM 4895 C C . GLU A 1 630 ? -38.078 20.136 8.248 1.00 89.50 630 GLU A C 1
ATOM 4897 O O . GLU A 1 630 ? -38.262 21.317 8.549 1.00 89.50 630 GLU A O 1
ATOM 4902 N N . GLY A 1 631 ? -37.469 19.813 7.100 1.00 88.88 631 GLY A N 1
ATOM 4903 C CA . GLY A 1 631 ? -37.057 20.775 6.072 1.00 88.88 631 GLY A CA 1
ATOM 4904 C C . GLY A 1 631 ? -35.660 21.370 6.270 1.00 88.88 631 GLY A C 1
ATOM 4905 O O . GLY A 1 631 ? -35.312 22.346 5.592 1.00 88.88 631 GLY A O 1
ATOM 4906 N N . LYS A 1 632 ? -34.851 20.801 7.173 1.00 93.50 632 LYS A N 1
ATOM 4907 C CA . LYS A 1 632 ? -33.448 21.190 7.392 1.00 93.50 632 LYS A CA 1
ATOM 4908 C C . LYS A 1 632 ? -32.554 20.684 6.258 1.00 93.50 632 LYS A C 1
ATOM 4910 O O . LYS A 1 632 ? -32.840 19.651 5.659 1.00 93.50 632 LYS A O 1
ATOM 4915 N N . GLY A 1 633 ? -31.484 21.416 5.948 1.00 94.50 633 GLY A N 1
ATOM 4916 C CA . GLY A 1 633 ? -30.425 20.923 5.063 1.00 94.50 633 GLY A CA 1
ATOM 4917 C C . GLY A 1 633 ? -29.384 20.171 5.884 1.00 94.50 633 GLY A C 1
ATOM 4918 O O . GLY A 1 633 ? -28.858 20.729 6.845 1.00 94.50 633 GLY A O 1
ATOM 4919 N N . VAL A 1 634 ? -29.076 18.925 5.540 1.00 95.56 634 VAL A N 1
ATOM 4920 C CA . VAL A 1 634 ? -28.096 18.128 6.290 1.00 95.56 634 VAL A CA 1
ATOM 4921 C C . VAL A 1 634 ? -26.909 17.815 5.390 1.00 95.56 634 VAL A C 1
ATOM 4923 O O . VAL A 1 634 ? -27.084 17.313 4.289 1.00 95.56 634 VAL A O 1
ATOM 4926 N N . LEU A 1 635 ? -25.700 18.115 5.849 1.00 95.19 635 LEU A N 1
ATOM 4927 C CA . LEU A 1 635 ? -24.449 17.687 5.240 1.00 95.19 635 LEU A CA 1
ATOM 4928 C C . LEU A 1 635 ? -23.860 16.572 6.096 1.00 95.19 635 LEU A C 1
ATOM 4930 O O . LEU A 1 635 ? -23.474 16.828 7.230 1.00 95.19 635 LEU A O 1
ATOM 4934 N N . VAL A 1 636 ? -23.774 15.359 5.569 1.00 93.12 636 VAL A N 1
ATOM 4935 C CA . VAL A 1 636 ? -23.138 14.228 6.247 1.00 93.12 636 VAL A CA 1
ATOM 4936 C C . VAL A 1 636 ? -21.761 14.004 5.644 1.00 93.12 636 VAL A C 1
ATOM 4938 O O . VAL A 1 636 ? -21.604 13.832 4.434 1.00 93.12 636 VAL A O 1
ATOM 4941 N N . ILE A 1 637 ? -20.748 13.988 6.496 1.00 91.62 637 ILE A N 1
ATOM 4942 C CA . ILE A 1 637 ? -19.418 13.504 6.160 1.00 91.62 637 ILE A CA 1
ATOM 4943 C C . ILE A 1 637 ? -19.270 12.172 6.873 1.00 91.62 637 ILE A C 1
ATOM 4945 O O . ILE A 1 637 ? -19.450 12.080 8.081 1.00 91.62 637 ILE A O 1
ATOM 4949 N N . SER A 1 638 ? -18.983 11.130 6.110 1.00 80.81 638 SER A N 1
ATOM 4950 C CA . SER A 1 638 ? -18.670 9.824 6.668 1.00 80.81 638 SER A CA 1
ATOM 4951 C C . SER A 1 638 ? -17.660 9.123 5.772 1.00 80.81 638 SER A C 1
ATOM 4953 O O . SER A 1 638 ? -17.621 9.322 4.551 1.00 80.81 638 SER A O 1
ATOM 4955 N N . SER A 1 639 ? -16.768 8.369 6.398 1.00 69.00 639 SER A N 1
ATOM 4956 C CA . SER A 1 639 ? -15.821 7.457 5.757 1.00 69.00 639 SER A CA 1
ATOM 4957 C C . SER A 1 639 ? -16.443 6.081 5.514 1.00 69.00 639 SER A C 1
ATOM 4959 O O . SER A 1 639 ? -15.936 5.316 4.691 1.00 69.00 639 SER A O 1
ATOM 4961 N N . GLU A 1 640 ? -17.581 5.790 6.149 1.00 65.00 640 GLU A N 1
ATOM 4962 C CA . GLU A 1 640 ? -18.385 4.597 5.921 1.00 65.00 640 GLU A CA 1
ATOM 4963 C C . GLU A 1 640 ? -19.312 4.825 4.714 1.00 65.00 640 GLU A C 1
ATOM 4965 O O . GLU A 1 640 ? -20.416 5.356 4.824 1.00 65.00 640 GLU A O 1
ATOM 4970 N N . LEU A 1 641 ? -18.891 4.390 3.521 1.00 49.59 641 LEU A N 1
ATOM 4971 C CA . LEU A 1 641 ? -19.712 4.504 2.307 1.00 49.59 641 LEU A CA 1
ATOM 4972 C C . LEU A 1 641 ? -21.149 3.934 2.462 1.00 49.59 641 LEU A C 1
ATOM 4974 O O . LEU A 1 641 ? -22.056 4.557 1.914 1.00 49.59 641 LEU A O 1
ATOM 4978 N N . PRO A 1 642 ? -21.411 2.835 3.211 1.00 49.66 642 PRO A N 1
ATOM 4979 C CA . PRO A 1 642 ? -22.776 2.377 3.504 1.00 49.66 642 PRO A CA 1
ATOM 4980 C C . PRO A 1 642 ? -23.615 3.366 4.323 1.00 49.66 642 PRO A C 1
ATOM 4982 O O . PRO A 1 642 ? -24.811 3.476 4.086 1.00 49.66 642 PRO A O 1
ATOM 4985 N N . GLU A 1 643 ? -23.013 4.119 5.245 1.00 70.81 643 GLU A N 1
ATOM 4986 C CA . GLU A 1 643 ? -23.703 5.184 5.980 1.00 70.81 643 GLU A CA 1
ATOM 4987 C C . GLU A 1 643 ? -24.036 6.349 5.045 1.00 70.81 643 GLU A C 1
ATOM 4989 O O . GLU A 1 643 ? -25.161 6.840 5.043 1.00 70.81 643 GLU A O 1
ATOM 4994 N N . VAL A 1 644 ? -23.092 6.750 4.187 1.00 65.94 644 VAL A N 1
ATOM 4995 C CA . VAL A 1 644 ? -23.330 7.809 3.196 1.00 65.94 644 VAL A CA 1
ATOM 4996 C C . VAL A 1 644 ? -24.418 7.389 2.199 1.00 65.94 644 VAL A C 1
ATOM 4998 O O . VAL A 1 644 ? -25.289 8.192 1.883 1.00 65.94 644 VAL A O 1
ATOM 5001 N N . LEU A 1 645 ? -24.409 6.141 1.725 1.00 48.31 645 LEU A N 1
ATOM 5002 C CA . LEU A 1 645 ? -25.404 5.627 0.777 1.00 48.31 645 LEU A CA 1
ATOM 5003 C C . LEU A 1 645 ? -26.769 5.356 1.423 1.00 48.31 645 LEU A C 1
ATOM 5005 O O . LEU A 1 645 ? -27.786 5.587 0.778 1.00 48.31 645 LEU A O 1
ATOM 5009 N N . GLY A 1 646 ? -26.799 4.878 2.669 1.00 59.50 646 GLY A N 1
ATOM 5010 C CA . GLY A 1 646 ? -28.036 4.572 3.392 1.00 59.50 646 GLY A CA 1
ATOM 5011 C C . GLY A 1 646 ? -28.747 5.807 3.946 1.00 59.50 646 GLY A C 1
ATOM 5012 O O . GLY A 1 646 ? -29.955 5.775 4.161 1.00 59.50 646 GLY A O 1
ATOM 5013 N N . LEU A 1 647 ? -28.016 6.904 4.166 1.00 79.81 647 LEU A N 1
ATOM 5014 C CA . LEU A 1 647 ? -28.541 8.118 4.790 1.00 79.81 647 LEU A CA 1
ATOM 5015 C C . LEU A 1 647 ? -28.742 9.282 3.806 1.00 79.81 647 LEU A C 1
ATOM 5017 O O . LEU A 1 647 ? -29.658 10.080 4.013 1.00 79.81 647 LEU A O 1
ATOM 5021 N N . CYS A 1 648 ? -27.888 9.422 2.781 1.00 80.62 648 CYS A N 1
ATOM 5022 C CA . CYS A 1 648 ? -27.851 10.616 1.928 1.00 80.62 648 CYS A CA 1
ATOM 5023 C C . CYS A 1 648 ? -28.713 10.498 0.667 1.00 80.62 648 CYS A C 1
ATOM 5025 O O . CYS A 1 648 ? -28.715 9.489 -0.028 1.00 80.62 648 CYS A O 1
ATOM 5027 N N . ASP A 1 649 ? -29.341 11.610 0.300 1.00 80.12 649 ASP A N 1
ATOM 5028 C CA . ASP A 1 649 ? -30.091 11.796 -0.940 1.00 80.12 649 ASP A CA 1
ATOM 5029 C C . ASP A 1 649 ? -29.167 12.085 -2.148 1.00 80.12 649 ASP A C 1
ATOM 5031 O O . ASP A 1 649 ? -29.518 11.798 -3.295 1.00 80.12 649 ASP A O 1
ATOM 5035 N N . ARG A 1 650 ? -27.976 12.666 -1.919 1.00 79.31 650 ARG A N 1
ATOM 5036 C CA . ARG A 1 650 ? -27.002 13.024 -2.975 1.00 79.31 650 ARG A CA 1
ATOM 5037 C C . ARG A 1 650 ? -25.567 13.063 -2.453 1.00 79.31 650 ARG A C 1
ATOM 5039 O O . ARG A 1 650 ? -25.358 13.489 -1.328 1.00 79.31 650 ARG A O 1
ATOM 5046 N N . ILE A 1 651 ? -24.571 12.676 -3.262 1.00 68.44 651 ILE A N 1
ATOM 5047 C CA . ILE A 1 651 ? -23.167 12.526 -2.820 1.00 68.44 651 ILE A CA 1
ATOM 5048 C C . ILE A 1 651 ? -22.191 13.303 -3.717 1.00 68.44 651 ILE A C 1
ATOM 5050 O O . ILE A 1 651 ? -22.262 13.218 -4.943 1.00 68.44 651 ILE A O 1
ATOM 5054 N N . TYR A 1 652 ? -21.233 14.004 -3.106 1.00 66.62 652 TYR A N 1
ATOM 5055 C CA . TYR A 1 652 ? -20.053 14.571 -3.769 1.00 66.62 652 TYR A CA 1
ATOM 5056 C C . TYR A 1 652 ? -18.800 13.741 -3.456 1.00 66.62 652 TYR A C 1
ATOM 5058 O O . TYR A 1 652 ? -18.578 13.379 -2.302 1.00 66.62 652 TYR A O 1
ATOM 5066 N N . VAL A 1 653 ? -17.964 13.464 -4.468 1.00 65.31 653 VAL A N 1
ATOM 5067 C CA . VAL A 1 653 ? -16.692 12.735 -4.296 1.00 65.31 653 VAL A CA 1
ATOM 5068 C C . VAL A 1 653 ? -15.522 13.711 -4.298 1.00 65.31 653 VAL A C 1
ATOM 5070 O O . VAL A 1 653 ? -15.247 14.361 -5.306 1.00 65.31 653 VAL A O 1
ATOM 5073 N N . MET A 1 654 ? -14.816 13.789 -3.175 1.00 71.19 654 MET A N 1
ATOM 5074 C CA . MET A 1 654 ? -13.653 14.646 -2.998 1.00 71.19 654 MET A CA 1
ATOM 5075 C C . MET A 1 654 ? -12.352 13.844 -3.129 1.00 71.19 654 MET A C 1
ATOM 5077 O O . MET A 1 654 ? -12.188 12.776 -2.544 1.00 71.19 654 MET A O 1
ATOM 5081 N N . ASN A 1 655 ? -11.406 14.380 -3.896 1.00 72.38 655 ASN A N 1
ATOM 5082 C CA . ASN A 1 655 ? -10.047 13.881 -4.052 1.00 72.38 655 ASN A CA 1
ATOM 5083 C C . ASN A 1 655 ? -9.076 15.063 -3.981 1.00 72.38 655 ASN A C 1
ATOM 5085 O O . ASN A 1 655 ? -9.133 15.979 -4.805 1.00 72.38 655 ASN A O 1
ATOM 5089 N N . ALA A 1 656 ? -8.161 15.030 -3.008 1.00 71.56 656 ALA A N 1
ATOM 5090 C CA . ALA A 1 656 ? -7.071 15.996 -2.901 1.00 71.56 656 ALA A CA 1
ATOM 5091 C C . ALA A 1 656 ? -7.532 17.473 -2.894 1.00 71.56 656 ALA A C 1
ATOM 5093 O O . ALA A 1 656 ? -6.908 18.317 -3.544 1.00 71.56 656 ALA A O 1
ATOM 5094 N N . GLY A 1 657 ? -8.628 17.781 -2.192 1.00 70.44 657 GLY A N 1
ATOM 5095 C CA . GLY A 1 657 ? -9.195 19.129 -2.109 1.00 70.44 657 GLY A CA 1
ATOM 5096 C C . GLY A 1 657 ? -9.896 19.606 -3.384 1.00 70.44 657 GLY A C 1
ATOM 5097 O O . GLY A 1 657 ? -10.162 20.801 -3.527 1.00 70.44 657 GLY A O 1
ATOM 5098 N N . ARG A 1 658 ? -10.156 18.696 -4.331 1.00 73.94 658 ARG A N 1
ATOM 5099 C CA . ARG A 1 658 ? -10.877 18.918 -5.591 1.00 73.94 658 ARG A CA 1
ATOM 5100 C C . ARG A 1 658 ? -11.838 17.756 -5.866 1.00 73.94 658 ARG A C 1
ATOM 5102 O O . ARG A 1 658 ? -11.939 16.817 -5.091 1.00 73.94 658 ARG A O 1
ATOM 5109 N N . ILE A 1 659 ? -12.508 17.796 -7.008 1.00 71.62 659 ILE A N 1
ATOM 5110 C CA . ILE A 1 659 ? -13.361 16.727 -7.545 1.00 71.62 659 ILE A CA 1
ATOM 5111 C C . ILE A 1 659 ? -12.729 16.340 -8.930 1.00 71.62 659 ILE A C 1
ATOM 5113 O O . ILE A 1 659 ? -12.770 17.196 -9.811 1.00 71.62 659 ILE A O 1
ATOM 5117 N N . THR A 1 660 ? -12.009 15.192 -9.137 1.00 51.59 660 THR A N 1
ATOM 5118 C CA . THR A 1 660 ? -11.012 14.982 -10.280 1.00 51.59 660 THR A CA 1
ATOM 5119 C C . THR A 1 660 ? -10.745 13.553 -10.909 1.00 51.59 660 THR A C 1
ATOM 5121 O O . THR A 1 660 ? -11.167 12.560 -10.321 1.00 51.59 660 THR A O 1
ATOM 5124 N N . GLY A 1 661 ? -9.982 13.475 -12.070 1.00 34.31 661 GLY A N 1
ATOM 5125 C CA . GLY A 1 661 ? -9.381 12.305 -12.855 1.00 34.31 661 GLY A CA 1
ATOM 5126 C C . GLY A 1 661 ? -8.026 12.551 -13.685 1.00 34.31 661 GLY A C 1
ATOM 5127 O O . GLY A 1 661 ? -7.573 13.693 -13.686 1.00 34.31 661 GLY A O 1
ATOM 5128 N N . GLU A 1 662 ? -7.369 11.537 -14.366 1.00 33.38 662 GLU A N 1
ATOM 5129 C CA . GLU A 1 662 ? -5.885 11.301 -14.735 1.00 33.38 662 GLU A CA 1
ATOM 5130 C C . GLU A 1 662 ? -5.314 11.507 -16.220 1.00 33.38 662 GLU A C 1
ATOM 5132 O O . GLU A 1 662 ? -5.889 10.935 -17.140 1.00 33.38 662 GLU A O 1
ATOM 5137 N N . TYR A 1 663 ? -4.129 12.168 -16.474 1.00 43.84 663 TYR A N 1
ATOM 5138 C CA . TYR A 1 663 ? -3.323 12.210 -17.774 1.00 43.84 663 TYR A CA 1
ATOM 5139 C C . TYR A 1 663 ? -1.801 12.664 -17.724 1.00 43.84 663 TYR A C 1
ATOM 5141 O O . TYR A 1 663 ? -1.233 13.109 -18.724 1.00 43.84 663 TYR A O 1
ATOM 5149 N N . GLY A 1 664 ? -1.069 12.586 -16.603 1.00 53.09 664 GLY A N 1
ATOM 5150 C CA . GLY A 1 664 ? 0.156 13.405 -16.377 1.00 53.09 664 GLY A CA 1
ATOM 5151 C C . GLY A 1 664 ? 1.464 13.145 -17.176 1.00 53.09 664 GLY A C 1
ATOM 5152 O O . GLY A 1 664 ? 2.170 14.101 -17.491 1.00 53.09 664 GLY A O 1
ATOM 5153 N N . MET A 1 665 ? 1.842 11.902 -17.508 1.00 62.09 665 MET A N 1
ATOM 5154 C CA . MET A 1 665 ? 3.244 11.594 -17.899 1.00 62.09 665 MET A CA 1
ATOM 5155 C C . MET A 1 665 ? 3.624 11.890 -19.358 1.00 62.09 665 MET A C 1
ATOM 5157 O O . MET A 1 665 ? 4.749 12.306 -19.632 1.00 62.09 665 MET A O 1
ATOM 5161 N N . ILE A 1 666 ? 2.701 11.715 -20.308 1.00 61.97 666 ILE A N 1
ATOM 5162 C CA . ILE A 1 666 ? 2.953 12.062 -21.722 1.00 61.97 666 ILE A CA 1
ATOM 5163 C C . ILE A 1 666 ? 3.161 13.576 -21.859 1.00 61.97 666 ILE A C 1
ATOM 5165 O O . ILE A 1 666 ? 4.000 14.027 -22.636 1.00 61.97 666 ILE A O 1
ATOM 5169 N N . ILE A 1 667 ? 2.444 14.353 -21.044 1.00 65.19 667 ILE A N 1
ATOM 5170 C CA . ILE A 1 667 ? 2.570 15.809 -20.982 1.00 65.19 667 ILE A CA 1
ATOM 5171 C C . ILE A 1 667 ? 3.986 16.195 -20.530 1.00 65.19 667 ILE A C 1
ATOM 5173 O O . ILE A 1 667 ? 4.591 17.072 -21.140 1.00 65.19 667 ILE A O 1
ATOM 5177 N N . ALA A 1 668 ? 4.556 15.504 -19.536 1.00 65.69 668 ALA A N 1
ATOM 5178 C CA . ALA A 1 668 ? 5.911 15.777 -19.054 1.00 65.69 668 ALA A CA 1
ATOM 5179 C C . ALA A 1 668 ? 6.988 15.566 -20.136 1.00 65.69 668 ALA A C 1
ATOM 5181 O O . ALA A 1 668 ? 7.853 16.424 -20.306 1.00 65.69 668 ALA A O 1
ATOM 5182 N N . LEU A 1 669 ? 6.913 14.478 -20.915 1.00 79.25 669 LEU A N 1
ATOM 5183 C CA . LEU A 1 669 ? 7.842 14.239 -22.030 1.00 79.25 669 LEU A CA 1
ATOM 5184 C C . LEU A 1 669 ? 7.757 15.357 -23.080 1.00 79.25 669 LEU A C 1
ATOM 5186 O O . LEU A 1 669 ? 8.788 15.887 -23.493 1.00 79.25 669 LEU A O 1
ATOM 5190 N N . VAL A 1 670 ? 6.541 15.743 -23.481 1.00 80.50 670 VAL A N 1
ATOM 5191 C CA . VAL A 1 670 ? 6.328 16.822 -24.461 1.00 80.50 670 VAL A CA 1
ATOM 5192 C C . VAL A 1 670 ? 6.891 18.148 -23.944 1.00 80.50 670 VAL A C 1
ATOM 5194 O O . VAL A 1 670 ? 7.575 18.847 -24.685 1.00 80.50 670 VAL A O 1
ATOM 5197 N N . VAL A 1 671 ? 6.672 18.473 -22.667 1.00 80.62 671 VAL A N 1
ATOM 5198 C CA . VAL A 1 671 ? 7.209 19.692 -22.040 1.00 80.62 671 VAL A CA 1
ATOM 5199 C C . VAL A 1 671 ? 8.740 19.697 -22.038 1.00 80.62 671 VAL A C 1
ATOM 5201 O O . VAL A 1 671 ? 9.339 20.704 -22.406 1.00 80.62 671 VAL A O 1
ATOM 5204 N N . ILE A 1 672 ? 9.384 18.581 -21.682 1.00 84.19 672 ILE A N 1
ATOM 5205 C CA . ILE A 1 672 ? 10.853 18.472 -21.683 1.00 84.19 672 ILE A CA 1
ATOM 5206 C C . ILE A 1 672 ? 11.409 18.603 -23.108 1.00 84.19 672 ILE A C 1
ATOM 5208 O O . ILE A 1 672 ? 12.401 19.300 -23.317 1.00 84.19 672 ILE A O 1
ATOM 5212 N N . MET A 1 673 ? 10.762 17.984 -24.101 1.00 84.94 673 MET A N 1
ATOM 5213 C CA . MET A 1 673 ? 11.161 18.117 -25.505 1.00 84.94 673 MET A CA 1
ATOM 5214 C C . MET A 1 673 ? 11.051 19.563 -25.994 1.00 84.94 673 MET A C 1
ATOM 5216 O O . MET A 1 673 ? 11.988 20.061 -26.609 1.00 84.94 673 MET A O 1
ATOM 5220 N N . LEU A 1 674 ? 9.950 20.256 -25.685 1.00 88.56 674 LEU A N 1
ATOM 5221 C CA . LEU A 1 674 ? 9.768 21.666 -26.044 1.00 88.56 674 LEU A CA 1
ATOM 5222 C C . LEU A 1 674 ? 10.790 22.573 -25.347 1.00 88.56 674 LEU A C 1
ATOM 5224 O O . LEU A 1 674 ? 11.326 23.484 -25.974 1.00 88.56 674 LEU A O 1
ATOM 5228 N N . LEU A 1 675 ? 11.103 22.305 -24.077 1.00 89.25 675 LEU A N 1
ATOM 5229 C CA . LEU A 1 675 ? 12.123 23.040 -23.332 1.00 89.25 675 LEU A CA 1
ATOM 5230 C C . LEU A 1 675 ? 13.493 22.942 -24.017 1.00 89.25 675 LEU A C 1
ATOM 5232 O O . LEU A 1 675 ? 14.110 23.967 -24.298 1.00 89.25 675 LEU A O 1
ATOM 5236 N N . PHE A 1 676 ? 13.969 21.729 -24.309 1.00 89.69 676 PHE A N 1
ATOM 5237 C CA . PHE A 1 676 ? 15.271 21.554 -24.955 1.00 89.69 676 PHE A CA 1
ATOM 5238 C C . PHE A 1 676 ? 15.270 21.970 -26.425 1.00 89.69 676 PHE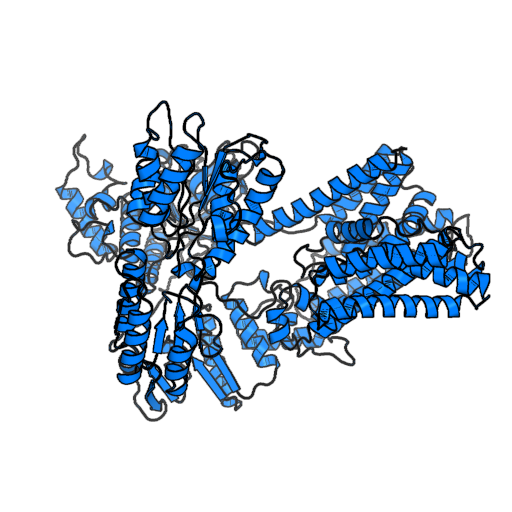 A C 1
ATOM 5240 O O . PHE A 1 676 ? 16.308 22.390 -26.925 1.00 89.69 676 PHE A O 1
ATOM 5247 N N . GLU A 1 677 ? 14.133 21.932 -27.115 1.00 91.94 677 GLU A N 1
ATOM 5248 C CA . GLU A 1 677 ? 14.025 22.512 -28.454 1.00 91.94 677 GLU A CA 1
ATOM 5249 C C . GLU A 1 677 ? 14.301 24.022 -28.425 1.00 91.94 677 GLU A C 1
ATOM 5251 O O . GLU A 1 677 ? 15.098 24.519 -29.221 1.00 91.94 677 GLU A O 1
ATOM 5256 N N . VAL A 1 678 ? 13.737 24.741 -27.447 1.00 91.44 678 VAL A N 1
ATOM 5257 C CA . VAL A 1 678 ? 14.012 26.171 -27.243 1.00 91.44 678 VAL A CA 1
ATOM 5258 C C . VAL A 1 678 ? 15.465 26.401 -26.816 1.00 91.44 678 VAL A C 1
ATOM 5260 O O . VAL A 1 678 ? 16.156 27.219 -27.419 1.00 91.44 678 VAL A O 1
ATOM 5263 N N . LEU A 1 679 ? 15.958 25.662 -25.815 1.00 90.88 679 LEU A N 1
ATOM 5264 C CA . LEU A 1 679 ? 17.315 25.850 -25.277 1.00 90.88 679 LEU A CA 1
ATOM 5265 C C . LEU A 1 679 ? 18.422 25.515 -26.282 1.00 90.88 679 LEU A C 1
ATOM 5267 O O . LEU A 1 679 ? 19.501 26.096 -26.220 1.00 90.88 679 LEU A O 1
ATOM 5271 N N . THR A 1 680 ? 18.170 24.592 -27.209 1.00 90.62 680 THR A N 1
ATOM 5272 C CA . THR A 1 680 ? 19.143 24.201 -28.239 1.00 90.62 680 THR A CA 1
ATOM 5273 C C . THR A 1 680 ? 19.039 25.039 -29.514 1.00 90.62 680 THR A C 1
ATOM 5275 O O . THR A 1 680 ? 19.773 24.778 -30.464 1.00 90.62 680 THR A O 1
ATOM 5278 N N . GLY A 1 681 ? 18.134 26.024 -29.576 1.00 89.06 681 GLY A N 1
ATOM 5279 C CA . GLY A 1 681 ? 17.917 26.831 -30.780 1.00 89.06 681 GLY A CA 1
ATOM 5280 C C . GLY A 1 681 ? 17.353 26.026 -31.957 1.00 89.06 681 GLY A C 1
ATOM 5281 O O . GLY A 1 681 ? 17.714 26.278 -33.107 1.00 89.06 681 GLY A O 1
ATOM 5282 N N . GLY A 1 682 ? 16.509 25.029 -31.681 1.00 89.12 682 GLY A N 1
ATOM 5283 C CA . GLY A 1 682 ? 15.881 24.181 -32.696 1.00 89.12 682 GLY A CA 1
ATOM 5284 C C . GLY A 1 682 ? 16.744 23.016 -33.192 1.00 89.12 682 GLY A C 1
ATOM 5285 O O . GLY A 1 682 ? 16.528 22.498 -34.290 1.00 89.12 682 GLY A O 1
ATOM 5286 N N . LEU A 1 683 ? 17.796 22.636 -32.453 1.00 89.44 683 LEU A N 1
ATOM 5287 C CA . LEU A 1 683 ? 18.656 21.516 -32.842 1.00 89.44 683 LEU A CA 1
ATOM 5288 C C . LEU A 1 683 ? 18.074 20.168 -32.414 1.00 89.44 683 LEU A C 1
ATOM 5290 O O . LEU A 1 683 ? 18.241 19.200 -33.155 1.00 89.44 683 LEU A O 1
ATOM 5294 N N . LEU A 1 684 ? 17.413 20.080 -31.256 1.00 89.75 684 LEU A N 1
ATOM 5295 C CA . LEU A 1 684 ? 16.947 18.811 -30.686 1.00 89.75 684 LEU A CA 1
ATOM 5296 C C . LEU A 1 684 ? 16.027 18.042 -31.643 1.00 89.75 684 LEU A C 1
ATOM 5298 O O . LEU A 1 684 ? 16.243 16.851 -31.871 1.00 89.75 684 LEU A O 1
ATOM 5302 N N . LEU A 1 685 ? 15.027 18.708 -32.224 1.00 89.31 685 LEU A N 1
ATOM 5303 C CA . LEU A 1 685 ? 14.064 18.070 -33.116 1.00 89.31 685 LEU A CA 1
ATOM 5304 C C . LEU A 1 685 ? 14.579 17.904 -34.548 1.00 89.31 685 LEU A C 1
ATOM 5306 O O . LEU A 1 685 ? 13.821 17.446 -35.391 1.00 89.31 685 LEU A O 1
ATOM 5310 N N . LYS A 1 686 ? 15.846 18.198 -34.876 1.00 91.81 686 LYS A N 1
ATOM 5311 C CA . LYS A 1 686 ? 16.368 17.910 -36.226 1.00 91.81 686 LYS A CA 1
ATOM 5312 C C . LYS A 1 686 ? 16.361 16.398 -36.523 1.00 91.81 686 LYS A C 1
ATOM 5314 O O . LYS A 1 686 ? 16.662 15.608 -35.625 1.00 91.81 686 LYS A O 1
ATOM 5319 N N . PRO A 1 687 ? 16.130 15.970 -37.784 1.00 90.25 687 PRO A N 1
ATOM 5320 C CA . PRO A 1 687 ? 16.078 14.553 -38.180 1.00 90.25 687 PRO A CA 1
ATOM 5321 C C . PRO A 1 687 ? 17.232 13.678 -37.657 1.00 90.25 687 PRO A C 1
ATOM 5323 O O . PRO A 1 687 ? 17.018 12.567 -37.161 1.00 90.25 687 PRO A O 1
ATOM 5326 N N . ILE A 1 688 ? 18.460 14.204 -37.695 1.00 89.81 688 ILE A N 1
ATOM 5327 C CA . ILE A 1 688 ? 19.654 13.515 -37.188 1.00 89.81 688 ILE A CA 1
ATOM 5328 C C . ILE A 1 688 ? 19.610 13.299 -35.669 1.00 89.81 688 ILE A C 1
ATOM 5330 O O . ILE A 1 688 ? 19.988 12.235 -35.185 1.00 89.81 688 ILE A O 1
ATOM 5334 N N . ASN A 1 689 ? 19.097 14.267 -34.908 1.00 90.12 689 ASN A N 1
ATOM 5335 C CA . ASN A 1 689 ? 19.046 14.203 -33.451 1.00 90.12 689 ASN A CA 1
ATOM 5336 C C . ASN A 1 689 ? 17.898 13.321 -32.953 1.00 90.12 689 ASN A C 1
ATOM 5338 O O . ASN A 1 689 ? 18.087 12.598 -31.976 1.00 90.12 689 ASN A O 1
ATOM 5342 N N . ILE A 1 690 ? 16.776 13.269 -33.678 1.00 89.75 690 ILE A N 1
ATOM 5343 C CA . ILE A 1 690 ? 15.718 12.266 -33.466 1.00 89.75 690 ILE A CA 1
ATOM 5344 C C . ILE A 1 690 ? 16.257 10.849 -33.701 1.00 89.75 690 ILE A C 1
ATOM 5346 O O . ILE A 1 690 ? 16.022 9.950 -32.894 1.00 89.75 690 ILE A O 1
ATOM 5350 N N . THR A 1 691 ? 17.035 10.648 -34.767 1.00 89.50 691 THR A N 1
ATOM 5351 C CA . THR A 1 691 ? 17.670 9.351 -35.046 1.00 89.50 691 THR A CA 1
ATOM 5352 C C . THR A 1 691 ? 18.679 8.987 -33.950 1.00 89.50 691 THR A C 1
ATOM 5354 O O . THR A 1 691 ? 18.645 7.881 -33.408 1.00 89.50 691 THR A O 1
ATOM 5357 N N . ASN A 1 692 ? 19.527 9.937 -33.547 1.00 89.00 692 ASN A N 1
ATOM 5358 C CA . ASN A 1 692 ? 20.498 9.758 -32.467 1.00 89.00 692 ASN A CA 1
ATOM 5359 C C . ASN A 1 692 ? 19.839 9.464 -31.119 1.00 89.00 692 ASN A C 1
ATOM 5361 O O . ASN A 1 692 ? 20.369 8.649 -30.370 1.00 89.00 692 ASN A O 1
ATOM 5365 N N . LEU A 1 693 ? 18.677 10.052 -30.819 1.00 88.62 693 LEU A N 1
ATOM 5366 C CA . LEU A 1 693 ? 17.916 9.752 -29.606 1.00 88.62 693 LEU A CA 1
ATOM 5367 C C . LEU A 1 693 ? 17.670 8.241 -29.468 1.00 88.62 693 LEU A C 1
ATOM 5369 O O . LEU A 1 693 ? 17.848 7.679 -28.390 1.00 88.62 693 LEU A O 1
ATOM 5373 N N . ILE A 1 694 ? 17.323 7.582 -30.574 1.00 89.81 694 ILE A N 1
ATOM 5374 C CA . ILE A 1 694 ? 17.038 6.146 -30.626 1.00 89.81 694 ILE A CA 1
ATOM 5375 C C . ILE A 1 694 ? 18.341 5.344 -30.607 1.00 89.81 694 ILE A C 1
ATOM 5377 O O . ILE A 1 694 ? 18.508 4.453 -29.775 1.00 89.81 694 ILE A O 1
ATOM 5381 N N . LEU A 1 695 ? 19.290 5.670 -31.492 1.00 89.25 695 LEU A N 1
ATOM 5382 C CA . LEU A 1 695 ? 20.555 4.937 -31.617 1.00 89.25 695 LEU A CA 1
ATOM 5383 C C . LEU A 1 695 ? 21.374 4.981 -30.319 1.00 89.25 695 LEU A C 1
ATOM 5385 O O . LEU A 1 695 ? 21.904 3.961 -29.861 1.00 89.25 695 LEU A O 1
ATOM 5389 N N . GLN A 1 696 ? 21.468 6.162 -29.706 1.00 89.31 696 GLN A N 1
ATOM 5390 C CA . GLN A 1 696 ? 22.304 6.391 -28.535 1.00 89.31 696 GLN A CA 1
ATOM 5391 C C . GLN A 1 696 ? 21.693 5.813 -27.258 1.00 89.31 696 GLN A C 1
ATOM 5393 O O . GLN A 1 696 ? 22.454 5.328 -26.426 1.00 89.31 696 GLN A O 1
ATOM 5398 N N . ASN A 1 697 ? 20.362 5.778 -27.125 1.00 90.94 697 ASN A N 1
ATOM 5399 C CA . ASN A 1 697 ? 19.688 5.295 -25.911 1.00 90.94 697 ASN A CA 1
ATOM 5400 C C . ASN A 1 697 ? 19.104 3.878 -26.042 1.00 90.94 697 ASN A C 1
ATOM 5402 O O . ASN A 1 697 ? 18.551 3.352 -25.081 1.00 90.94 697 ASN A O 1
ATOM 5406 N N . SER A 1 698 ? 19.244 3.226 -27.198 1.00 92.38 698 SER A N 1
ATOM 5407 C CA . SER A 1 698 ? 18.710 1.880 -27.459 1.00 92.38 698 SER A CA 1
ATOM 5408 C C . SER A 1 698 ? 19.089 0.835 -26.402 1.00 92.38 698 SER A C 1
ATOM 5410 O O . SER A 1 698 ? 18.234 0.073 -25.961 1.00 92.38 698 SER A O 1
ATOM 5412 N N . TYR A 1 699 ? 20.342 0.832 -25.942 1.00 92.25 699 TYR A N 1
ATOM 5413 C CA . TYR A 1 699 ? 20.817 -0.087 -24.904 1.00 92.25 699 TYR A CA 1
ATOM 5414 C C . TYR A 1 699 ? 20.128 0.156 -23.544 1.00 92.25 699 TYR A C 1
ATOM 5416 O O . TYR A 1 699 ? 19.840 -0.805 -22.831 1.00 92.25 699 TYR A O 1
ATOM 5424 N N . ILE A 1 700 ? 19.802 1.415 -23.210 1.00 93.12 700 ILE A N 1
ATOM 5425 C CA . ILE A 1 700 ? 19.045 1.788 -22.000 1.00 93.12 700 ILE A CA 1
ATOM 5426 C C . ILE A 1 700 ? 17.603 1.310 -22.136 1.00 93.12 700 ILE A C 1
ATOM 5428 O O . ILE A 1 700 ? 17.071 0.717 -21.206 1.00 93.12 700 ILE A O 1
ATOM 5432 N N . LEU A 1 701 ? 16.982 1.516 -23.301 1.00 95.12 701 LEU A N 1
ATOM 5433 C CA . LEU A 1 701 ? 15.605 1.088 -23.555 1.00 95.12 701 LEU A CA 1
ATOM 5434 C C . LEU A 1 701 ? 15.453 -0.435 -23.436 1.00 95.12 701 LEU A C 1
ATOM 5436 O O . LEU A 1 701 ? 14.503 -0.895 -22.812 1.00 95.12 701 LEU A O 1
ATOM 5440 N N . VAL A 1 702 ? 16.406 -1.219 -23.956 1.00 96.62 702 VAL A N 1
ATOM 5441 C CA . VAL A 1 702 ? 16.410 -2.683 -23.776 1.00 96.62 702 VAL A CA 1
ATOM 5442 C C . VAL A 1 702 ? 16.567 -3.065 -22.304 1.00 96.62 702 VAL A C 1
ATOM 5444 O O . VAL A 1 702 ? 15.821 -3.910 -21.809 1.00 96.62 702 VAL A O 1
ATOM 5447 N N . LEU A 1 703 ? 17.500 -2.436 -21.584 1.00 96.75 703 LEU A N 1
ATOM 5448 C CA . LEU A 1 703 ? 17.680 -2.705 -20.156 1.00 96.75 703 LEU A CA 1
ATOM 5449 C C . LEU A 1 703 ? 16.448 -2.330 -19.340 1.00 96.75 703 LEU A C 1
ATOM 5451 O O . LEU A 1 703 ? 16.082 -3.087 -18.452 1.00 96.75 703 LEU A O 1
ATOM 5455 N N . ALA A 1 704 ? 15.782 -1.219 -19.654 1.00 96.44 704 ALA A N 1
ATOM 5456 C CA . ALA A 1 704 ? 14.569 -0.778 -18.975 1.00 96.44 704 ALA A CA 1
ATOM 5457 C C . ALA A 1 704 ? 13.419 -1.789 -19.137 1.00 96.44 704 ALA A C 1
ATOM 5459 O O . ALA A 1 704 ? 12.675 -2.022 -18.187 1.00 96.44 704 ALA A O 1
ATOM 5460 N N . ILE A 1 705 ? 13.308 -2.457 -20.297 1.00 96.50 705 ILE A N 1
ATOM 5461 C CA . ILE A 1 705 ? 12.337 -3.548 -20.503 1.00 96.50 705 ILE A CA 1
ATOM 5462 C C . ILE A 1 705 ? 12.604 -4.717 -19.544 1.00 96.50 705 ILE A C 1
ATOM 5464 O O . ILE A 1 705 ? 11.658 -5.269 -18.995 1.00 96.50 705 ILE A O 1
ATOM 5468 N N . GLY A 1 706 ? 13.863 -5.103 -19.326 1.00 96.69 706 GLY A N 1
ATOM 5469 C CA . GLY A 1 706 ? 14.197 -6.143 -18.345 1.00 96.69 706 GLY A CA 1
ATOM 5470 C C . GLY A 1 706 ? 14.026 -5.658 -16.903 1.00 96.69 706 GLY A C 1
ATOM 5471 O O . GLY A 1 706 ? 13.399 -6.323 -16.079 1.00 96.69 706 GLY A O 1
ATOM 5472 N N . MET A 1 707 ? 14.536 -4.462 -16.614 1.00 97.19 707 MET A N 1
ATOM 5473 C CA . MET A 1 707 ? 14.593 -3.880 -15.275 1.00 97.19 707 MET A CA 1
ATOM 5474 C C . MET A 1 707 ? 13.197 -3.624 -14.711 1.00 97.19 707 MET A C 1
ATOM 5476 O O . MET A 1 707 ? 12.982 -3.823 -13.519 1.00 97.19 707 MET A O 1
ATOM 5480 N N . VAL A 1 708 ? 12.217 -3.255 -15.546 1.00 95.62 708 VAL A N 1
ATOM 5481 C CA . VAL A 1 708 ? 10.845 -3.042 -15.068 1.00 95.62 708 VAL A CA 1
ATOM 5482 C C . VAL A 1 708 ? 10.236 -4.328 -14.505 1.00 95.62 708 VAL A C 1
ATOM 5484 O O . VAL A 1 708 ? 9.504 -4.250 -13.527 1.00 95.62 708 VAL A O 1
ATOM 5487 N N . LEU A 1 709 ? 10.571 -5.514 -15.032 1.00 96.00 709 LEU A N 1
ATOM 5488 C CA . LEU A 1 709 ? 10.117 -6.789 -14.457 1.00 96.00 709 LEU A CA 1
ATOM 5489 C C . LEU A 1 709 ? 10.745 -7.021 -13.077 1.00 96.00 709 LEU A C 1
ATOM 5491 O O . LEU A 1 709 ? 10.041 -7.415 -12.150 1.00 96.00 709 LEU A O 1
ATOM 5495 N N . VAL A 1 710 ? 12.043 -6.735 -12.934 1.00 96.69 710 VAL A N 1
ATOM 5496 C CA . VAL A 1 710 ? 12.777 -6.848 -11.662 1.00 96.69 710 VAL A CA 1
ATOM 5497 C C . VAL A 1 710 ? 12.179 -5.900 -10.612 1.00 96.69 710 VAL A C 1
ATOM 5499 O O . VAL A 1 710 ? 11.842 -6.338 -9.509 1.00 96.69 710 VAL A O 1
ATOM 5502 N N . ILE A 1 711 ? 11.939 -4.638 -10.984 1.00 94.19 711 ILE A N 1
ATOM 5503 C CA . ILE A 1 711 ? 11.333 -3.620 -10.113 1.00 94.19 711 ILE A CA 1
ATOM 5504 C C . ILE A 1 711 ? 9.895 -3.978 -9.753 1.00 94.19 711 ILE A C 1
ATOM 5506 O O . ILE A 1 711 ? 9.530 -3.877 -8.584 1.00 94.19 711 ILE A O 1
ATOM 5510 N N . ILE A 1 712 ? 9.087 -4.460 -10.707 1.00 92.62 712 ILE A N 1
ATOM 5511 C CA . ILE A 1 712 ? 7.727 -4.926 -10.411 1.00 92.62 712 ILE A CA 1
ATOM 5512 C C . ILE A 1 712 ? 7.777 -6.014 -9.339 1.00 92.62 712 ILE A C 1
ATOM 5514 O O . ILE A 1 712 ? 6.981 -5.943 -8.416 1.00 92.62 712 ILE A O 1
ATOM 5518 N N . THR A 1 713 ? 8.727 -6.954 -9.377 1.00 92.50 713 THR A N 1
ATOM 5519 C CA . THR A 1 713 ? 8.868 -7.979 -8.321 1.00 92.50 713 THR A CA 1
ATOM 5520 C C . THR A 1 713 ? 9.414 -7.472 -6.978 1.00 92.50 713 THR A C 1
ATOM 5522 O O . THR A 1 713 ? 9.608 -8.278 -6.075 1.00 92.50 713 THR A O 1
ATOM 5525 N N . GLY A 1 714 ? 9.655 -6.167 -6.816 1.00 88.38 714 GLY A N 1
ATOM 5526 C CA . GLY A 1 714 ? 10.197 -5.587 -5.581 1.00 88.38 714 GLY A CA 1
ATOM 5527 C C . GLY A 1 714 ? 11.715 -5.749 -5.443 1.00 88.38 714 GLY A C 1
ATOM 5528 O O . GLY A 1 714 ? 12.248 -5.782 -4.333 1.00 88.38 714 GLY A O 1
ATOM 5529 N N . HIS A 1 715 ? 12.430 -5.891 -6.561 1.00 93.88 715 HIS A N 1
ATOM 5530 C CA . HIS A 1 715 ? 13.879 -6.070 -6.591 1.00 93.88 715 HIS A CA 1
ATOM 5531 C C . HIS A 1 715 ? 14.565 -5.004 -7.452 1.00 93.88 715 HIS A C 1
ATOM 5533 O O . HIS A 1 715 ? 13.931 -4.311 -8.242 1.00 93.88 715 HIS A O 1
ATOM 5539 N N . ILE A 1 716 ? 15.887 -4.891 -7.324 1.00 92.94 716 ILE A N 1
ATOM 5540 C CA . ILE A 1 716 ? 16.733 -4.035 -8.164 1.00 92.94 716 ILE A CA 1
ATOM 5541 C C . ILE A 1 716 ? 17.968 -4.843 -8.566 1.00 92.94 716 ILE A C 1
ATOM 5543 O O . ILE A 1 716 ? 18.548 -5.529 -7.721 1.00 92.94 716 ILE A O 1
ATOM 5547 N N . ASP A 1 717 ? 18.367 -4.752 -9.837 1.00 96.44 717 ASP A N 1
ATOM 5548 C CA . ASP A 1 717 ? 19.583 -5.384 -10.350 1.00 96.44 717 ASP A CA 1
ATOM 5549 C C . ASP A 1 717 ? 20.661 -4.345 -10.681 1.00 96.44 717 ASP A C 1
ATOM 5551 O O . ASP A 1 717 ? 20.594 -3.630 -11.679 1.00 96.44 717 ASP A O 1
ATOM 5555 N N . LEU A 1 718 ? 21.681 -4.272 -9.825 1.00 96.06 718 LEU A N 1
ATOM 5556 C CA . LEU A 1 718 ? 22.813 -3.353 -9.979 1.00 96.06 718 LEU A CA 1
ATOM 5557 C C . LEU A 1 718 ? 23.903 -3.885 -10.925 1.00 96.06 718 LEU A C 1
ATOM 5559 O O . LEU A 1 718 ? 24.845 -3.173 -11.255 1.00 96.06 718 LEU A O 1
ATOM 5563 N N . SER A 1 719 ? 23.809 -5.138 -11.369 1.00 97.12 719 SER A N 1
ATOM 5564 C CA . SER A 1 719 ? 24.876 -5.798 -12.128 1.00 97.12 719 SER A CA 1
ATOM 5565 C C . SER A 1 719 ? 24.766 -5.637 -13.641 1.00 97.12 719 SER A C 1
ATOM 5567 O O . SER A 1 719 ? 25.716 -5.959 -14.358 1.00 97.12 719 SER A O 1
ATOM 5569 N N . VAL A 1 720 ? 23.628 -5.151 -14.142 1.00 96.88 720 VAL A N 1
ATOM 5570 C CA . VAL A 1 720 ? 23.253 -5.253 -15.562 1.00 96.88 720 VAL A CA 1
ATOM 5571 C C . VAL A 1 720 ? 24.254 -4.584 -16.505 1.00 96.88 720 VAL A C 1
ATOM 5573 O O . VAL A 1 720 ? 24.517 -5.111 -17.586 1.00 96.88 720 VAL A O 1
ATOM 5576 N N . GLY A 1 721 ? 24.880 -3.481 -16.084 1.00 96.38 721 GLY A N 1
ATOM 5577 C CA . GLY A 1 721 ? 25.951 -2.833 -16.836 1.00 96.38 721 GLY A CA 1
ATOM 5578 C C . GLY A 1 721 ? 27.221 -3.679 -16.925 1.00 96.38 721 GLY A C 1
ATOM 5579 O O . GLY A 1 721 ? 27.787 -3.846 -18.007 1.00 96.38 721 GLY A O 1
ATOM 5580 N N . SER A 1 722 ? 27.644 -4.285 -15.813 1.00 96.88 722 SER A N 1
ATOM 5581 C CA . SER A 1 722 ? 28.786 -5.209 -15.789 1.00 96.88 722 SER A CA 1
ATOM 5582 C C . SER A 1 722 ? 28.519 -6.488 -16.589 1.00 96.88 722 SER A C 1
ATOM 5584 O O . SER A 1 722 ? 29.422 -6.972 -17.266 1.00 96.88 722 SER A O 1
ATOM 5586 N N . ILE A 1 723 ? 27.288 -7.015 -16.568 1.00 97.62 723 ILE A N 1
ATOM 5587 C CA . ILE A 1 723 ? 26.894 -8.168 -17.396 1.00 97.62 723 ILE A CA 1
ATOM 5588 C C . ILE A 1 723 ? 26.953 -7.799 -18.881 1.00 97.62 723 ILE A C 1
ATOM 5590 O O . ILE A 1 723 ? 27.532 -8.542 -19.670 1.00 97.62 723 ILE A O 1
ATOM 5594 N N . ALA A 1 724 ? 26.402 -6.644 -19.265 1.00 97.62 724 ALA A N 1
ATOM 5595 C CA . ALA A 1 724 ? 26.444 -6.159 -20.643 1.00 97.62 724 ALA A CA 1
ATOM 5596 C C . ALA A 1 724 ? 27.890 -6.009 -21.153 1.00 97.62 724 ALA A C 1
ATOM 5598 O O . ALA A 1 724 ? 28.196 -6.419 -22.274 1.00 97.62 724 ALA A O 1
ATOM 5599 N N . ALA A 1 725 ? 28.789 -5.477 -20.317 1.00 97.06 725 ALA A N 1
ATOM 5600 C CA . ALA A 1 725 ? 30.211 -5.348 -20.630 1.00 97.06 725 ALA A CA 1
ATOM 5601 C C . ALA A 1 725 ? 30.884 -6.714 -20.832 1.00 97.06 725 ALA A C 1
ATOM 5603 O O . ALA A 1 725 ? 31.540 -6.939 -21.850 1.00 97.06 725 ALA A O 1
ATOM 5604 N N . PHE A 1 726 ? 30.660 -7.643 -19.899 1.00 97.62 726 PHE A N 1
ATOM 5605 C CA . PHE A 1 726 ? 31.243 -8.980 -19.937 1.00 97.62 726 PHE A CA 1
ATOM 5606 C C . PHE A 1 726 ? 30.763 -9.783 -21.148 1.00 97.62 726 PHE A C 1
ATOM 5608 O O . PHE A 1 726 ? 31.566 -10.355 -21.880 1.00 97.62 726 PHE A O 1
ATOM 5615 N N . VAL A 1 727 ? 29.455 -9.782 -21.415 1.00 97.38 727 VAL A N 1
ATOM 5616 C CA . VAL A 1 727 ? 28.888 -10.483 -22.572 1.00 97.38 727 VAL A CA 1
ATOM 5617 C C . VAL A 1 727 ? 29.370 -9.863 -23.887 1.00 97.38 727 VAL A C 1
ATOM 5619 O O . VAL A 1 727 ? 29.649 -10.600 -24.832 1.00 97.38 727 VAL A O 1
ATOM 5622 N N . GLY A 1 728 ? 29.517 -8.535 -23.948 1.00 96.56 728 GLY A N 1
ATOM 5623 C CA . GLY A 1 728 ? 30.115 -7.846 -25.093 1.00 96.56 728 GLY A CA 1
ATOM 5624 C C . GLY A 1 728 ? 31.577 -8.243 -25.331 1.00 96.56 728 GLY A C 1
ATOM 5625 O O . GLY A 1 728 ? 31.966 -8.458 -26.478 1.00 96.56 728 GLY A O 1
ATOM 5626 N N . ALA A 1 729 ? 32.366 -8.410 -24.265 1.00 96.75 729 ALA A N 1
ATOM 5627 C CA . ALA A 1 729 ? 33.743 -8.900 -24.340 1.00 96.75 729 ALA A CA 1
ATOM 5628 C C . ALA A 1 729 ? 33.818 -10.347 -24.850 1.00 96.75 729 ALA A C 1
ATOM 5630 O O . ALA A 1 729 ? 34.557 -10.634 -25.788 1.00 96.75 729 ALA A O 1
ATOM 5631 N N . VAL A 1 730 ? 32.990 -11.244 -24.303 1.00 96.38 730 VAL A N 1
ATOM 5632 C CA . VAL A 1 730 ? 32.906 -12.641 -24.762 1.00 96.38 730 VAL A CA 1
ATOM 5633 C C . VAL A 1 730 ? 32.464 -12.712 -26.229 1.00 96.38 730 VAL A C 1
ATOM 5635 O O . VAL A 1 730 ? 33.018 -13.489 -27.003 1.00 96.38 730 VAL A O 1
ATOM 5638 N N . ALA A 1 731 ? 31.517 -11.865 -26.649 1.00 96.75 731 ALA A N 1
ATOM 5639 C CA . ALA A 1 731 ? 31.110 -11.758 -28.050 1.00 96.75 731 ALA A CA 1
ATOM 5640 C C . ALA A 1 731 ? 32.261 -11.316 -28.964 1.00 96.75 731 ALA A C 1
ATOM 5642 O O . ALA A 1 731 ? 32.386 -11.832 -30.074 1.00 96.75 731 ALA A O 1
ATOM 5643 N N . ALA A 1 732 ? 33.099 -10.383 -28.501 1.00 95.69 732 ALA A N 1
ATOM 5644 C CA . ALA A 1 732 ? 34.261 -9.915 -29.247 1.00 95.69 732 ALA A CA 1
ATOM 5645 C C . ALA A 1 732 ? 35.278 -11.034 -29.461 1.00 95.69 732 ALA A C 1
ATOM 5647 O O . ALA A 1 732 ? 35.652 -11.274 -30.602 1.00 95.69 732 ALA A O 1
ATOM 5648 N N . ILE A 1 733 ? 35.629 -11.784 -28.413 1.00 95.06 733 ILE A N 1
ATOM 5649 C CA . ILE A 1 733 ? 36.532 -12.939 -28.536 1.00 95.06 733 ILE A CA 1
ATOM 5650 C C . ILE A 1 733 ? 35.960 -13.970 -29.507 1.00 95.06 733 ILE A C 1
ATOM 5652 O O . ILE A 1 733 ? 36.647 -14.421 -30.420 1.00 95.06 733 ILE A O 1
ATOM 5656 N N . MET A 1 734 ? 34.677 -14.314 -29.364 1.00 96.81 734 MET A N 1
ATOM 5657 C CA . MET A 1 734 ? 34.038 -15.291 -30.244 1.00 96.81 734 MET A CA 1
ATOM 5658 C C . MET A 1 734 ? 34.060 -14.855 -31.715 1.00 96.81 734 MET A C 1
ATOM 5660 O O . MET A 1 734 ? 34.344 -15.676 -32.582 1.00 96.81 734 MET A O 1
ATOM 5664 N N . MET A 1 735 ? 33.750 -13.591 -32.019 1.00 96.50 735 MET A N 1
ATOM 5665 C CA . MET A 1 735 ? 33.633 -13.114 -33.405 1.00 96.50 735 MET A CA 1
ATOM 5666 C C . MET A 1 735 ? 34.965 -12.699 -34.035 1.00 96.50 735 MET A C 1
ATOM 5668 O O . MET A 1 735 ? 35.122 -12.849 -35.244 1.00 96.50 735 MET A O 1
ATOM 5672 N N . VAL A 1 736 ? 35.881 -12.128 -33.252 1.00 94.38 736 VAL A N 1
ATOM 5673 C CA . VAL A 1 736 ? 37.136 -11.540 -33.740 1.00 94.38 736 VAL A CA 1
ATOM 5674 C C . VAL A 1 736 ? 38.271 -12.551 -33.629 1.00 94.38 736 VAL A C 1
ATOM 5676 O O . VAL A 1 736 ? 38.895 -12.866 -34.641 1.00 94.38 736 VAL A O 1
ATOM 5679 N N . ASP A 1 737 ? 38.483 -13.124 -32.444 1.00 92.44 737 ASP A N 1
ATOM 5680 C CA . ASP A 1 737 ? 39.631 -14.002 -32.194 1.00 92.44 737 ASP A CA 1
ATOM 5681 C C . ASP A 1 737 ? 39.354 -15.434 -32.659 1.00 92.44 737 ASP A C 1
ATOM 5683 O O . ASP A 1 737 ? 40.165 -16.043 -33.355 1.00 92.44 737 ASP A O 1
ATOM 5687 N N . TRP A 1 738 ? 38.181 -15.979 -32.320 1.00 94.56 738 TRP A N 1
ATOM 5688 C CA . TRP A 1 738 ? 37.773 -17.333 -32.722 1.00 94.56 738 TRP A CA 1
ATOM 5689 C C . TRP A 1 738 ? 37.102 -17.378 -34.100 1.00 94.56 738 TRP A C 1
ATOM 5691 O O . TRP A 1 738 ? 36.786 -18.462 -34.590 1.00 94.56 738 TRP A O 1
ATOM 5701 N N . GLN A 1 739 ? 36.867 -16.215 -34.719 1.00 92.44 739 GLN A N 1
ATOM 5702 C CA . GLN A 1 739 ? 36.237 -16.062 -36.037 1.00 92.44 739 GLN A CA 1
ATOM 5703 C C . GLN A 1 739 ? 34.895 -16.801 -36.192 1.00 92.44 739 GLN A C 1
ATOM 5705 O O . GLN A 1 739 ? 34.524 -17.241 -37.285 1.00 92.44 739 GLN A O 1
ATOM 5710 N N . LEU A 1 740 ? 34.132 -16.941 -35.105 1.00 94.81 740 LEU A N 1
ATOM 5711 C CA . LEU A 1 740 ? 32.816 -17.562 -35.161 1.00 94.81 740 LEU A CA 1
ATOM 5712 C C . LEU A 1 740 ? 31.833 -16.687 -35.953 1.00 94.81 740 LEU A C 1
ATOM 5714 O O . LEU A 1 740 ? 31.852 -15.455 -35.844 1.00 94.81 740 LEU A O 1
ATOM 5718 N N . PRO A 1 741 ? 30.895 -17.303 -36.699 1.00 94.38 741 PRO A N 1
ATOM 5719 C CA . PRO A 1 741 ? 29.834 -16.567 -37.369 1.00 94.38 741 PRO A CA 1
ATOM 5720 C C . PRO A 1 741 ? 29.035 -15.707 -36.383 1.00 94.38 741 PRO A C 1
ATOM 5722 O O . PRO A 1 741 ? 28.591 -16.190 -35.340 1.00 94.38 741 PRO A O 1
ATOM 5725 N N . ALA A 1 742 ? 28.783 -14.445 -36.745 1.00 91.75 742 ALA A N 1
ATOM 5726 C CA . ALA A 1 742 ? 28.157 -13.466 -35.852 1.00 91.75 742 ALA A CA 1
ATOM 5727 C C . ALA A 1 742 ? 26.814 -13.936 -35.261 1.00 91.75 742 ALA A C 1
ATOM 5729 O O . ALA A 1 742 ? 26.540 -13.697 -34.090 1.00 91.75 742 ALA A O 1
ATOM 5730 N N . TRP A 1 743 ? 25.985 -14.644 -36.032 1.00 92.19 743 TRP A N 1
ATOM 5731 C CA . TRP A 1 743 ? 24.701 -15.158 -35.543 1.00 92.19 743 TRP A CA 1
ATOM 5732 C C . TRP A 1 743 ? 24.873 -16.226 -34.448 1.00 92.19 743 TRP A C 1
ATOM 5734 O O . TRP A 1 743 ? 24.114 -16.234 -33.481 1.00 92.19 743 TRP A O 1
ATOM 5744 N N . LEU A 1 744 ? 25.895 -17.084 -34.561 1.00 94.69 744 LEU A N 1
ATOM 5745 C CA . LEU A 1 744 ? 26.204 -18.116 -33.571 1.00 94.69 744 LEU A CA 1
ATOM 5746 C C . LEU A 1 744 ? 26.774 -17.489 -32.295 1.00 94.69 744 LEU A C 1
ATOM 5748 O O . LEU A 1 744 ? 26.342 -17.831 -31.196 1.00 94.69 744 LEU A O 1
ATOM 5752 N N . ALA A 1 745 ? 27.685 -16.524 -32.447 1.00 95.19 745 ALA A N 1
ATOM 5753 C CA . ALA A 1 745 ? 28.246 -15.774 -31.329 1.00 95.19 745 ALA A CA 1
ATOM 5754 C C . ALA A 1 745 ? 27.165 -14.978 -30.573 1.00 95.19 745 ALA A C 1
ATOM 5756 O O . ALA A 1 745 ? 27.156 -14.986 -29.347 1.00 95.19 745 ALA A O 1
ATOM 5757 N N . VAL A 1 746 ? 26.194 -14.375 -31.272 1.00 95.31 746 VAL A N 1
ATOM 5758 C CA . VAL A 1 746 ? 25.032 -13.728 -30.635 1.00 95.31 746 VAL A CA 1
ATOM 5759 C C . VAL A 1 746 ? 24.240 -14.732 -29.796 1.00 95.31 746 VAL A C 1
ATOM 5761 O O . VAL A 1 746 ? 23.983 -14.461 -28.627 1.00 95.31 746 VAL A O 1
ATOM 5764 N N . ILE A 1 747 ? 23.885 -15.902 -30.342 1.00 96.38 747 ILE A N 1
ATOM 5765 C CA . ILE A 1 747 ? 23.137 -16.928 -29.594 1.00 96.38 747 ILE A CA 1
ATOM 5766 C C . ILE A 1 747 ? 23.918 -17.379 -28.353 1.00 96.38 747 ILE A C 1
ATOM 5768 O O . ILE A 1 747 ? 23.352 -17.425 -27.261 1.00 96.38 747 ILE A O 1
ATOM 5772 N N . ALA A 1 748 ? 25.216 -17.657 -28.495 1.00 97.19 748 ALA A N 1
ATOM 5773 C CA . ALA A 1 748 ? 26.074 -18.045 -27.378 1.00 97.19 748 ALA A CA 1
ATOM 5774 C C . ALA A 1 748 ? 26.139 -16.951 -26.296 1.00 97.19 748 ALA A C 1
ATOM 5776 O O . ALA A 1 748 ? 25.977 -17.243 -25.113 1.00 97.19 748 ALA A O 1
ATOM 5777 N N . SER A 1 749 ? 26.272 -15.681 -26.687 1.00 97.44 749 SER A N 1
ATOM 5778 C CA . SER A 1 749 ? 26.242 -14.534 -25.773 1.00 97.44 749 SER A CA 1
ATOM 5779 C C . SER A 1 749 ? 24.919 -14.408 -25.010 1.00 97.44 749 SER A C 1
ATOM 5781 O O . SER A 1 749 ? 24.930 -14.108 -23.815 1.00 97.44 749 SER A O 1
ATOM 5783 N N . LEU A 1 750 ? 23.778 -14.677 -25.655 1.00 97.94 750 LEU A N 1
ATOM 5784 C CA . LEU A 1 750 ? 22.477 -14.699 -24.975 1.00 97.94 750 LEU A CA 1
ATOM 5785 C C . LEU A 1 750 ? 22.389 -15.834 -23.949 1.00 97.94 750 LEU A C 1
ATOM 5787 O O . LEU A 1 750 ? 21.853 -15.627 -22.861 1.00 97.94 750 LEU A O 1
ATOM 5791 N N . VAL A 1 751 ? 22.944 -17.010 -24.262 1.00 98.19 751 VAL A N 1
ATOM 5792 C CA . VAL A 1 751 ? 23.027 -18.136 -23.319 1.00 98.19 751 VAL A CA 1
ATOM 5793 C C . VAL A 1 751 ? 23.912 -17.781 -22.124 1.00 98.19 751 VAL A C 1
ATOM 5795 O O . VAL A 1 751 ? 23.513 -18.031 -20.990 1.00 98.19 751 VAL A O 1
ATOM 5798 N N . VAL A 1 752 ? 25.065 -17.139 -22.341 1.00 98.19 752 VAL A N 1
ATOM 5799 C CA . VAL A 1 752 ? 25.930 -16.657 -21.249 1.00 98.19 752 VAL A CA 1
ATOM 5800 C C . VAL A 1 752 ? 25.173 -15.676 -20.350 1.00 98.19 752 VAL A C 1
ATOM 5802 O O . VAL A 1 752 ? 25.164 -15.851 -19.133 1.00 98.19 752 VAL A O 1
ATOM 5805 N N . GLY A 1 753 ? 24.468 -14.699 -20.931 1.00 98.25 753 GLY A N 1
ATOM 5806 C CA . GLY A 1 753 ? 23.614 -13.781 -20.171 1.00 98.25 753 GLY A CA 1
ATOM 5807 C C . GLY A 1 753 ? 22.535 -14.503 -19.358 1.00 98.25 753 GLY A C 1
ATOM 5808 O O . GLY A 1 753 ? 22.358 -14.217 -18.175 1.00 98.25 753 GLY A O 1
ATOM 5809 N N . ALA A 1 754 ? 21.858 -15.488 -19.955 1.00 98.44 754 ALA A N 1
ATOM 5810 C CA . ALA A 1 754 ? 20.848 -16.296 -19.273 1.00 98.44 754 ALA A CA 1
ATOM 5811 C C . ALA A 1 754 ? 21.428 -17.116 -18.109 1.00 98.44 754 ALA A C 1
ATOM 5813 O O . ALA A 1 754 ? 20.796 -17.203 -17.060 1.00 98.44 754 ALA A O 1
ATOM 5814 N N . LEU A 1 755 ? 22.623 -17.696 -18.267 1.00 98.44 755 LEU A N 1
ATOM 5815 C CA . LEU A 1 755 ? 23.309 -18.451 -17.212 1.00 98.44 755 LEU A CA 1
ATOM 5816 C C . LEU A 1 755 ? 23.718 -17.551 -16.043 1.00 98.44 755 LEU A C 1
ATOM 5818 O O . LEU A 1 755 ? 23.551 -17.933 -14.886 1.00 98.44 755 LEU A O 1
ATOM 5822 N N . ILE A 1 756 ? 24.194 -16.340 -16.334 1.00 98.19 756 ILE A N 1
ATOM 5823 C CA . ILE A 1 756 ? 24.493 -15.338 -15.306 1.00 98.19 756 ILE A CA 1
ATOM 5824 C C . ILE A 1 756 ? 23.213 -14.934 -14.564 1.00 98.19 756 ILE A C 1
ATOM 5826 O O . ILE A 1 756 ? 23.184 -14.924 -13.332 1.00 98.19 756 ILE A O 1
ATOM 5830 N N . GLY A 1 757 ? 22.133 -14.663 -15.299 1.00 97.88 757 GLY A N 1
ATOM 5831 C CA . GLY A 1 757 ? 20.828 -14.370 -14.709 1.00 97.88 757 GLY A CA 1
ATOM 5832 C C . GLY A 1 757 ? 20.275 -15.539 -13.884 1.00 97.88 757 GLY A C 1
ATOM 5833 O O . GLY A 1 757 ? 19.709 -15.325 -12.817 1.00 97.88 757 GLY A O 1
ATOM 5834 N N . ALA A 1 758 ? 20.499 -16.785 -14.315 1.00 98.31 758 ALA A N 1
ATOM 5835 C CA . ALA A 1 758 ? 20.137 -17.989 -13.564 1.00 98.31 758 ALA A CA 1
ATOM 5836 C C . ALA A 1 758 ? 20.928 -18.103 -12.257 1.00 98.31 758 ALA A C 1
ATOM 5838 O O . ALA A 1 758 ? 20.354 -18.420 -11.217 1.00 98.31 758 ALA A O 1
ATOM 5839 N N . TRP A 1 759 ? 22.228 -17.804 -12.292 1.00 97.62 759 TRP A N 1
ATOM 5840 C CA . TRP A 1 759 ? 23.064 -17.760 -11.096 1.00 97.62 759 TRP A CA 1
ATOM 5841 C C . TRP A 1 759 ? 22.525 -16.745 -10.085 1.00 97.62 759 TRP A C 1
ATOM 5843 O O . TRP A 1 759 ? 22.300 -17.090 -8.927 1.00 97.62 759 TRP A O 1
ATOM 5853 N N . GLN A 1 760 ? 22.239 -15.514 -10.517 1.00 97.69 760 GLN A N 1
ATOM 5854 C CA . GLN A 1 760 ? 21.674 -14.491 -9.631 1.00 97.69 760 GLN A CA 1
ATOM 5855 C C . GLN A 1 760 ? 20.288 -14.879 -9.117 1.00 97.69 760 GLN A C 1
ATOM 5857 O O . GLN A 1 760 ? 20.036 -14.853 -7.911 1.00 97.69 760 GLN A O 1
ATOM 5862 N N . GLY A 1 761 ? 19.412 -15.324 -10.017 1.00 96.94 761 GLY A N 1
ATOM 5863 C CA . GLY A 1 761 ? 18.073 -15.786 -9.680 1.00 96.94 761 GLY A CA 1
ATOM 5864 C C . GLY A 1 761 ? 18.081 -16.938 -8.678 1.00 96.94 761 GLY A C 1
ATOM 5865 O O . GLY A 1 761 ? 17.176 -17.017 -7.853 1.00 96.94 761 GLY A O 1
ATOM 5866 N N . PHE A 1 762 ? 19.091 -17.815 -8.693 1.00 98.06 762 PHE A N 1
ATOM 5867 C CA . PHE A 1 762 ? 19.205 -18.913 -7.734 1.00 98.06 762 PHE A CA 1
ATOM 5868 C C . PHE A 1 762 ? 19.390 -18.408 -6.295 1.00 98.06 762 PHE A C 1
ATOM 5870 O O . PHE A 1 762 ? 18.617 -18.775 -5.403 1.00 98.06 762 PHE A O 1
ATOM 5877 N N . TRP A 1 763 ? 20.370 -17.527 -6.081 1.00 97.62 763 TRP A N 1
ATOM 5878 C CA . TRP A 1 763 ? 20.664 -16.954 -4.765 1.00 97.62 763 TRP A CA 1
ATOM 5879 C C . TRP A 1 763 ? 19.500 -16.128 -4.220 1.00 97.62 763 TRP A C 1
ATOM 5881 O O . TRP A 1 763 ? 19.189 -16.187 -3.030 1.00 97.62 763 TRP A O 1
ATOM 5891 N N . ILE A 1 764 ? 18.816 -15.402 -5.100 1.00 96.94 764 ILE A N 1
ATOM 5892 C CA . ILE A 1 764 ? 17.707 -14.532 -4.712 1.00 96.94 764 ILE A CA 1
ATOM 5893 C C . ILE A 1 764 ? 16.451 -15.363 -4.434 1.00 96.94 764 ILE A C 1
ATOM 5895 O O . ILE A 1 764 ? 15.850 -15.251 -3.370 1.00 96.94 764 ILE A O 1
ATOM 5899 N N . ALA A 1 765 ? 16.063 -16.248 -5.352 1.00 94.69 765 ALA A N 1
ATOM 5900 C CA . ALA A 1 765 ? 14.783 -16.941 -5.262 1.00 94.69 765 ALA A CA 1
ATOM 5901 C C . ALA A 1 765 ? 14.780 -18.146 -4.308 1.00 94.69 765 ALA A C 1
ATOM 5903 O O . ALA A 1 765 ? 13.764 -18.425 -3.666 1.00 94.69 765 ALA A O 1
ATOM 5904 N N . TYR A 1 766 ? 15.884 -18.897 -4.237 1.00 95.19 766 TYR A N 1
ATOM 5905 C CA . TYR A 1 766 ? 15.937 -20.153 -3.478 1.00 95.19 766 TYR A CA 1
ATOM 5906 C C . TYR A 1 766 ? 16.694 -20.013 -2.163 1.00 95.19 766 TYR A C 1
ATOM 5908 O O . TYR A 1 766 ? 16.215 -20.527 -1.154 1.00 95.19 766 TYR A O 1
ATOM 5916 N N . VAL A 1 767 ? 17.820 -19.293 -2.163 1.00 94.56 767 VAL A N 1
ATOM 5917 C CA . VAL A 1 767 ? 18.614 -19.039 -0.946 1.00 94.56 767 VAL A CA 1
ATOM 5918 C C . VAL A 1 767 ? 18.080 -17.832 -0.160 1.00 94.56 767 VAL A C 1
ATOM 5920 O O . VAL A 1 767 ? 18.327 -17.730 1.036 1.00 94.56 767 VAL A O 1
ATOM 5923 N N . ARG A 1 768 ? 17.268 -16.971 -0.797 1.00 90.50 768 ARG A N 1
ATOM 5924 C CA . ARG A 1 768 ? 16.650 -15.768 -0.206 1.00 90.50 768 ARG A CA 1
ATOM 5925 C C . ARG A 1 768 ? 17.654 -14.716 0.269 1.00 90.50 768 ARG A C 1
ATOM 5927 O O . ARG A 1 768 ? 17.397 -13.993 1.229 1.00 90.50 768 ARG A O 1
ATOM 5934 N N . ILE A 1 769 ? 18.782 -14.593 -0.430 1.00 93.88 769 ILE A N 1
ATOM 5935 C CA . ILE A 1 769 ? 19.691 -13.459 -0.234 1.00 93.88 769 ILE A CA 1
ATOM 5936 C C . ILE A 1 769 ? 19.054 -12.208 -0.866 1.00 93.88 769 ILE A C 1
ATOM 5938 O O . ILE A 1 769 ? 18.566 -12.295 -1.997 1.00 93.88 769 ILE A O 1
ATOM 5942 N N . PRO A 1 770 ? 19.067 -11.041 -0.193 1.00 92.62 770 PRO A N 1
ATOM 5943 C CA . PRO A 1 770 ? 18.567 -9.797 -0.769 1.00 92.62 770 PRO A CA 1
ATOM 5944 C C . PRO A 1 770 ? 19.169 -9.498 -2.149 1.00 92.62 770 PRO A C 1
ATOM 5946 O O . PRO A 1 770 ? 20.389 -9.540 -2.332 1.00 92.62 770 PRO A O 1
ATOM 5949 N N . ALA A 1 771 ? 18.312 -9.150 -3.114 1.00 93.69 771 ALA A N 1
ATOM 5950 C CA . ALA A 1 771 ? 18.700 -8.958 -4.513 1.00 93.69 771 ALA A CA 1
ATOM 5951 C C . ALA A 1 771 ? 19.829 -7.935 -4.702 1.00 93.69 771 ALA A C 1
ATOM 5953 O O . ALA A 1 771 ? 20.738 -8.166 -5.498 1.00 93.69 771 ALA A O 1
ATOM 5954 N N . PHE A 1 772 ? 19.823 -6.842 -3.932 1.00 92.38 772 PHE A N 1
ATOM 5955 C CA . PHE A 1 772 ? 20.863 -5.816 -4.021 1.00 92.38 772 PHE A CA 1
ATOM 5956 C C . PHE A 1 772 ? 22.256 -6.359 -3.656 1.00 92.38 772 PHE A C 1
ATOM 5958 O O . PHE A 1 772 ? 23.231 -5.957 -4.275 1.00 92.38 772 PHE A O 1
ATOM 5965 N N . ILE A 1 773 ? 22.366 -7.306 -2.712 1.00 95.75 773 ILE A N 1
ATOM 5966 C CA . ILE A 1 773 ? 23.650 -7.915 -2.319 1.00 95.75 773 ILE A CA 1
ATOM 5967 C C . ILE A 1 773 ? 24.156 -8.831 -3.431 1.00 95.75 773 ILE A C 1
ATOM 5969 O O . ILE A 1 773 ? 25.310 -8.728 -3.846 1.00 95.75 773 ILE A O 1
ATOM 5973 N N . VAL A 1 774 ? 23.287 -9.712 -3.939 1.00 97.44 774 VAL A N 1
ATOM 5974 C CA . VAL A 1 774 ? 23.639 -10.665 -5.007 1.00 97.44 774 VAL A CA 1
ATOM 5975 C C . VAL A 1 774 ? 24.069 -9.920 -6.268 1.00 97.44 774 VAL A C 1
ATOM 5977 O O . VAL A 1 774 ? 25.057 -10.284 -6.906 1.00 97.44 774 VAL A O 1
ATOM 5980 N N . THR A 1 775 ? 23.347 -8.859 -6.619 1.00 97.06 775 THR A N 1
ATOM 5981 C CA . THR A 1 775 ? 23.612 -8.081 -7.831 1.00 97.06 775 THR A CA 1
ATOM 5982 C C . THR A 1 775 ? 24.773 -7.106 -7.645 1.00 97.06 775 THR A C 1
ATOM 5984 O O . THR A 1 775 ? 25.543 -6.927 -8.579 1.00 97.06 775 THR A O 1
ATOM 5987 N N . LEU A 1 776 ? 25.023 -6.569 -6.446 1.00 95.06 776 LEU A N 1
ATOM 5988 C CA . LEU A 1 776 ? 26.259 -5.830 -6.154 1.00 95.06 776 LEU A CA 1
ATOM 5989 C C . LEU A 1 776 ? 27.494 -6.739 -6.271 1.00 95.06 776 LEU A C 1
ATOM 5991 O O . LEU A 1 776 ? 28.474 -6.380 -6.923 1.00 95.06 776 LEU A O 1
ATOM 5995 N N . ALA A 1 777 ? 27.435 -7.949 -5.708 1.00 97.19 777 ALA A N 1
ATOM 5996 C CA . ALA A 1 777 ? 28.497 -8.941 -5.864 1.00 97.19 777 ALA A CA 1
ATOM 5997 C C . ALA A 1 777 ? 28.689 -9.329 -7.341 1.00 97.19 777 ALA A C 1
ATOM 5999 O O . ALA A 1 777 ? 29.818 -9.387 -7.829 1.00 97.19 777 ALA A O 1
ATOM 6000 N N . GLY A 1 778 ? 27.589 -9.521 -8.078 1.00 96.31 778 GLY A N 1
ATOM 6001 C CA . GLY A 1 778 ? 27.608 -9.747 -9.522 1.00 96.31 778 GLY A CA 1
ATOM 6002 C C . GLY A 1 778 ? 28.243 -8.589 -10.295 1.00 96.31 778 GLY A C 1
ATOM 6003 O O . GLY A 1 778 ? 29.072 -8.819 -11.172 1.00 96.31 778 GLY A O 1
ATOM 6004 N N . MET A 1 779 ? 27.912 -7.345 -9.946 1.00 96.19 779 MET A N 1
ATOM 6005 C CA . MET A 1 779 ? 28.478 -6.144 -10.556 1.00 96.19 779 MET A CA 1
ATOM 6006 C C . MET A 1 779 ? 30.004 -6.145 -10.448 1.00 96.19 779 MET A C 1
ATOM 6008 O O . MET A 1 779 ? 30.670 -5.927 -11.461 1.00 96.19 779 MET A O 1
ATOM 6012 N N . LEU A 1 780 ? 30.546 -6.422 -9.257 1.00 96.56 780 LEU A N 1
ATOM 6013 C CA . LEU A 1 780 ? 31.989 -6.493 -9.009 1.00 96.56 780 LEU A CA 1
ATOM 6014 C C . LEU A 1 780 ? 32.634 -7.665 -9.756 1.00 96.56 780 LEU A C 1
ATOM 6016 O O . LEU A 1 780 ? 33.643 -7.484 -10.439 1.00 96.56 780 LEU A O 1
ATOM 6020 N N . LEU A 1 781 ? 32.021 -8.849 -9.679 1.00 96.94 781 LEU A N 1
ATOM 6021 C CA . LEU A 1 781 ? 32.528 -10.067 -10.304 1.00 96.94 781 LEU A CA 1
ATOM 6022 C C . LEU A 1 781 ? 32.628 -9.922 -11.825 1.00 96.94 781 LEU A C 1
ATOM 6024 O O . LEU A 1 781 ? 33.704 -10.097 -12.390 1.00 96.94 781 LEU A O 1
ATOM 6028 N N . PHE A 1 782 ? 31.531 -9.568 -12.501 1.00 96.44 782 PHE A N 1
ATOM 6029 C CA . PHE A 1 782 ? 31.515 -9.478 -13.964 1.00 96.44 782 PHE A CA 1
ATOM 6030 C C . PHE A 1 782 ? 32.308 -8.278 -14.482 1.00 96.44 782 PHE A C 1
ATOM 6032 O O . PHE A 1 782 ? 32.872 -8.350 -15.574 1.00 96.44 782 PHE A O 1
ATOM 6039 N N . ARG A 1 783 ? 32.447 -7.206 -13.688 1.00 94.62 783 ARG A N 1
ATOM 6040 C CA . ARG A 1 783 ? 33.371 -6.109 -14.010 1.00 94.62 783 ARG A CA 1
ATOM 6041 C C . ARG A 1 783 ? 34.822 -6.587 -13.995 1.00 94.62 783 ARG A C 1
ATOM 6043 O O . ARG A 1 783 ? 35.553 -6.312 -14.944 1.00 94.62 783 ARG A O 1
ATOM 6050 N N . GLY A 1 784 ? 35.217 -7.329 -12.959 1.00 94.38 784 GLY A N 1
ATOM 6051 C CA . GLY A 1 784 ? 36.543 -7.941 -12.867 1.00 94.38 784 GLY A CA 1
ATOM 6052 C C . GLY A 1 784 ? 36.797 -8.943 -13.994 1.00 94.38 784 GLY A C 1
ATOM 6053 O O . GLY A 1 784 ? 37.817 -8.861 -14.671 1.00 94.38 784 GLY A O 1
ATOM 6054 N N . LEU A 1 785 ? 35.833 -9.824 -14.273 1.00 95.62 785 LEU A N 1
ATOM 6055 C CA . LEU A 1 785 ? 35.929 -10.782 -15.377 1.00 95.62 785 LEU A CA 1
ATOM 6056 C C . LEU A 1 785 ? 36.039 -10.092 -16.741 1.00 95.62 785 LEU A C 1
ATOM 6058 O O . LEU A 1 785 ? 36.799 -10.554 -17.580 1.00 95.62 785 LEU A O 1
ATOM 6062 N N . THR A 1 786 ? 35.352 -8.966 -16.958 1.00 95.69 786 THR A N 1
ATOM 6063 C CA . THR A 1 786 ? 35.506 -8.171 -18.190 1.00 95.69 786 THR A CA 1
ATOM 6064 C C . THR A 1 786 ? 36.946 -7.685 -18.359 1.00 95.69 786 THR A C 1
ATOM 6066 O O . THR A 1 786 ? 37.494 -7.779 -19.452 1.00 95.69 786 THR A O 1
ATOM 6069 N N . MET A 1 787 ? 37.575 -7.197 -17.283 1.00 93.44 787 MET A N 1
ATOM 6070 C CA . MET A 1 787 ? 38.975 -6.752 -17.310 1.00 93.44 787 MET A CA 1
ATOM 6071 C C . MET A 1 787 ? 39.943 -7.899 -17.601 1.00 93.44 787 MET A C 1
ATOM 6073 O O . MET A 1 787 ? 40.879 -7.706 -18.369 1.00 93.44 787 MET A O 1
ATOM 6077 N N . ILE A 1 788 ? 39.702 -9.076 -17.017 1.00 92.75 788 ILE A N 1
ATOM 6078 C CA . ILE A 1 788 ? 40.520 -10.276 -17.240 1.00 92.75 788 ILE A CA 1
ATOM 6079 C C . ILE A 1 788 ? 40.395 -10.743 -18.690 1.00 92.75 788 ILE A C 1
ATOM 6081 O O . ILE A 1 788 ? 41.399 -10.948 -19.356 1.00 92.75 788 ILE A O 1
ATOM 6085 N N . VAL A 1 789 ? 39.163 -10.878 -19.184 1.00 92.56 789 VAL A N 1
ATOM 6086 C CA . VAL A 1 789 ? 38.872 -11.394 -20.528 1.00 92.56 789 VAL A CA 1
ATOM 6087 C C . VAL A 1 789 ? 39.392 -10.468 -21.627 1.00 92.56 789 VAL A C 1
ATOM 6089 O O . VAL A 1 789 ? 39.820 -10.947 -22.668 1.00 92.56 789 VAL A O 1
ATOM 6092 N N . LEU A 1 790 ? 39.373 -9.153 -21.404 1.00 92.88 790 LEU A N 1
ATOM 6093 C CA . LEU A 1 790 ? 39.893 -8.173 -22.359 1.00 92.88 790 LEU A CA 1
ATOM 6094 C C . LEU A 1 790 ? 41.377 -7.832 -22.159 1.00 92.88 790 LEU A C 1
ATOM 6096 O O . LEU A 1 790 ? 41.907 -7.024 -22.917 1.00 92.88 790 LEU A O 1
ATOM 6100 N N . GLU A 1 791 ? 42.021 -8.341 -21.105 1.00 90.12 791 GLU A N 1
ATOM 6101 C CA . GLU A 1 791 ? 43.377 -7.944 -20.684 1.00 90.12 791 GLU A CA 1
ATOM 6102 C C . GLU A 1 791 ? 43.557 -6.411 -20.570 1.00 90.12 791 GLU A C 1
ATOM 6104 O O . GLU A 1 791 ? 44.622 -5.848 -20.822 1.00 90.12 791 GLU A O 1
ATOM 6109 N N . GLY A 1 792 ? 42.479 -5.697 -20.222 1.00 85.25 792 GLY A N 1
ATOM 6110 C CA . GLY A 1 792 ? 42.439 -4.230 -20.178 1.00 85.25 792 GLY A CA 1
ATOM 6111 C C . GLY A 1 792 ? 42.486 -3.520 -21.543 1.00 85.25 792 GLY A C 1
ATOM 6112 O O . GLY A 1 792 ? 42.491 -2.287 -21.577 1.00 85.25 792 GLY A O 1
ATOM 6113 N N . GLN A 1 793 ? 42.483 -4.252 -22.659 1.00 90.62 793 GLN A N 1
ATOM 6114 C CA . GLN A 1 793 ? 42.504 -3.715 -24.022 1.00 90.62 793 GLN A CA 1
ATOM 6115 C C . GLN A 1 793 ? 41.112 -3.726 -24.670 1.00 90.62 793 GLN A C 1
ATOM 6117 O O . GLN A 1 793 ? 40.133 -4.186 -24.090 1.00 90.62 793 GLN A O 1
ATOM 6122 N N . SER A 1 794 ? 40.986 -3.137 -25.862 1.00 93.88 794 SER A N 1
ATOM 6123 C CA . SER A 1 794 ? 39.733 -3.167 -26.630 1.00 93.88 794 SER A CA 1
ATOM 6124 C C . SER A 1 794 ? 39.858 -4.111 -27.819 1.00 93.88 794 SER A C 1
ATOM 6126 O O . SER A 1 794 ? 40.807 -3.991 -28.589 1.00 93.88 794 SER A O 1
ATOM 6128 N N . ILE A 1 795 ? 38.882 -5.003 -27.999 1.00 93.62 795 ILE A N 1
ATOM 6129 C CA . ILE A 1 795 ? 38.847 -5.955 -29.119 1.00 93.62 795 ILE A CA 1
ATOM 6130 C C . ILE A 1 795 ? 37.958 -5.383 -30.230 1.00 93.62 795 ILE A C 1
ATOM 6132 O O . ILE A 1 795 ? 36.803 -5.014 -29.988 1.00 93.62 795 ILE A O 1
ATOM 6136 N N . SER A 1 796 ? 38.516 -5.266 -31.438 1.00 93.00 796 SER A N 1
ATOM 6137 C CA . SER A 1 796 ? 37.895 -4.666 -32.630 1.00 93.00 796 SER A CA 1
ATOM 6138 C C . SER A 1 796 ? 38.679 -5.050 -33.903 1.00 93.00 796 SER A C 1
ATOM 6140 O O . SER A 1 796 ? 39.827 -5.475 -33.776 1.00 93.00 796 SER A O 1
ATOM 6142 N N . PRO A 1 797 ? 38.137 -4.852 -35.123 1.00 91.94 797 PRO A N 1
ATOM 6143 C CA . PRO A 1 797 ? 36.762 -4.476 -35.444 1.00 91.94 797 PRO A CA 1
ATOM 6144 C C . PRO A 1 797 ? 35.829 -5.692 -35.481 1.00 91.94 797 PRO A C 1
ATOM 6146 O O . PRO A 1 797 ? 36.223 -6.796 -35.847 1.00 91.94 797 PRO A O 1
ATOM 6149 N N . PHE A 1 798 ? 34.553 -5.479 -35.168 1.00 94.00 798 PHE A N 1
ATOM 6150 C CA . PHE A 1 798 ? 33.537 -6.511 -35.353 1.00 94.00 798 PHE A CA 1
ATOM 6151 C C . PHE A 1 798 ? 33.208 -6.724 -36.840 1.00 94.00 798 PHE A C 1
ATOM 6153 O O . PHE A 1 798 ? 33.349 -5.800 -37.645 1.00 94.00 798 PHE A O 1
ATOM 6160 N N . PRO A 1 799 ? 32.668 -7.893 -37.229 1.00 92.38 799 PRO A N 1
ATOM 6161 C CA . PRO A 1 799 ? 32.177 -8.116 -38.585 1.00 92.38 799 PRO A CA 1
ATOM 6162 C C . PRO A 1 799 ? 31.096 -7.099 -38.990 1.00 92.38 799 PRO A C 1
ATOM 6164 O O . PRO A 1 799 ? 30.173 -6.814 -38.223 1.00 92.38 799 PRO A O 1
ATOM 6167 N N . GLY A 1 800 ? 31.143 -6.599 -40.229 1.00 86.88 800 GLY A N 1
ATOM 6168 C CA . GLY A 1 800 ? 30.221 -5.553 -40.701 1.00 86.88 800 GLY A CA 1
ATOM 6169 C C . GLY A 1 800 ? 28.732 -5.930 -40.625 1.00 86.88 800 GLY A C 1
ATOM 6170 O O . GLY A 1 800 ? 27.887 -5.066 -40.400 1.00 86.88 800 GLY A O 1
ATOM 6171 N N . GLY A 1 801 ? 28.395 -7.220 -40.746 1.00 86.25 801 GLY A N 1
ATOM 6172 C CA . GLY A 1 801 ? 27.024 -7.708 -40.548 1.00 86.25 801 GLY A CA 1
ATOM 6173 C C . GLY A 1 801 ? 26.506 -7.509 -39.118 1.00 86.25 801 GLY A C 1
ATOM 6174 O O . GLY A 1 801 ? 25.340 -7.173 -38.938 1.00 86.25 801 GLY A O 1
ATOM 6175 N N . PHE A 1 802 ? 27.377 -7.646 -38.112 1.00 92.31 802 PHE A N 1
ATOM 6176 C CA . PHE A 1 802 ? 27.040 -7.416 -36.705 1.00 92.31 802 PHE A CA 1
ATOM 6177 C C . PHE A 1 802 ? 26.901 -5.921 -36.398 1.00 92.31 802 PHE A C 1
ATOM 6179 O O . PHE A 1 802 ? 25.924 -5.513 -35.774 1.00 92.31 802 PHE A O 1
ATOM 6186 N N . GLN A 1 803 ? 27.811 -5.086 -36.914 1.00 92.31 803 GLN A N 1
ATOM 6187 C CA . GLN A 1 803 ? 27.740 -3.627 -36.749 1.00 92.31 803 GLN A CA 1
ATOM 6188 C C . GLN A 1 803 ? 26.396 -3.062 -37.246 1.00 92.31 803 GLN A C 1
ATOM 6190 O O . GLN A 1 803 ? 25.744 -2.275 -36.555 1.00 92.31 803 GLN A O 1
ATOM 6195 N N . LYS A 1 804 ? 25.926 -3.541 -38.411 1.00 89.69 804 LYS A N 1
ATOM 6196 C CA . LYS A 1 804 ? 24.657 -3.124 -39.033 1.00 89.69 804 LYS A CA 1
ATOM 6197 C C . LYS A 1 804 ? 23.415 -3.389 -38.175 1.00 89.69 804 LYS A C 1
ATOM 6199 O O . LYS A 1 804 ? 22.382 -2.784 -38.454 1.00 89.69 804 LYS A O 1
ATOM 6204 N N . ILE A 1 805 ? 23.482 -4.235 -37.144 1.00 87.25 805 ILE A N 1
ATOM 6205 C CA . ILE A 1 805 ? 22.370 -4.426 -36.195 1.00 87.25 805 ILE A CA 1
ATOM 6206 C C . ILE A 1 805 ? 22.083 -3.124 -35.430 1.00 87.25 805 ILE A C 1
ATOM 6208 O O . ILE A 1 805 ? 20.924 -2.810 -35.167 1.00 87.25 805 ILE A O 1
ATOM 6212 N N . SER A 1 806 ? 23.126 -2.354 -35.106 1.00 86.62 806 SER A N 1
ATOM 6213 C CA . SER A 1 806 ? 23.021 -1.140 -34.291 1.00 86.62 806 SER A CA 1
ATOM 6214 C C . SER A 1 806 ? 23.129 0.142 -35.120 1.00 86.62 806 SER A C 1
ATOM 6216 O O . SER A 1 806 ? 22.311 1.043 -34.959 1.00 86.62 806 SER A O 1
ATOM 6218 N N . SER A 1 807 ? 24.091 0.219 -36.048 1.00 86.56 807 SER A N 1
ATOM 6219 C CA . SER A 1 807 ? 24.347 1.418 -36.866 1.00 86.56 807 SER A CA 1
ATOM 6220 C C . SER A 1 807 ? 23.705 1.389 -38.261 1.00 86.56 807 SER A C 1
ATOM 6222 O O . SER A 1 807 ? 23.807 2.365 -39.002 1.00 86.56 807 SER A O 1
ATOM 6224 N N . GLY A 1 808 ? 23.064 0.280 -38.643 1.00 89.75 808 GLY A N 1
ATOM 6225 C CA . GLY A 1 808 ? 22.439 0.115 -39.955 1.00 89.75 808 GLY A CA 1
ATOM 6226 C C . GLY A 1 808 ? 20.995 0.616 -40.024 1.00 89.75 808 GLY A C 1
ATOM 6227 O O . GLY A 1 808 ? 20.299 0.724 -39.013 1.00 89.75 808 GLY A O 1
ATOM 6228 N N . PHE A 1 809 ? 20.536 0.851 -41.252 1.00 92.12 809 PHE A N 1
ATOM 6229 C CA . PHE A 1 809 ? 19.174 1.266 -41.589 1.00 92.12 809 PHE A CA 1
ATOM 6230 C C . PHE A 1 809 ? 18.508 0.232 -42.502 1.00 92.12 809 PHE A C 1
ATOM 6232 O O . PHE A 1 809 ? 19.198 -0.550 -43.170 1.00 92.12 809 PHE A O 1
ATOM 6239 N N . LEU A 1 810 ? 17.175 0.237 -42.529 1.00 88.25 810 LEU A N 1
ATOM 6240 C CA . LEU A 1 810 ? 16.397 -0.586 -43.450 1.00 88.25 810 LEU A CA 1
ATOM 6241 C C . LEU A 1 810 ? 16.775 -0.267 -44.908 1.00 88.25 810 LEU A C 1
ATOM 6243 O O . LEU A 1 810 ? 16.864 0.910 -45.259 1.00 88.25 810 LEU A O 1
ATOM 6247 N N . PRO A 1 811 ? 16.959 -1.284 -45.773 1.00 85.69 811 PRO A N 1
ATOM 6248 C CA . PRO A 1 811 ? 17.084 -1.070 -47.209 1.00 85.69 811 PRO A CA 1
ATOM 6249 C C . PRO A 1 811 ? 15.862 -0.326 -47.743 1.00 85.69 811 PRO A C 1
ATOM 6251 O O . PRO A 1 811 ? 14.727 -0.665 -47.407 1.00 85.69 811 PRO A O 1
ATOM 6254 N N . ASP A 1 812 ? 16.097 0.687 -48.568 1.00 81.94 812 ASP A N 1
ATOM 6255 C CA . ASP A 1 812 ? 15.065 1.655 -48.909 1.00 81.94 812 ASP A CA 1
ATOM 6256 C C . ASP A 1 812 ? 15.214 2.211 -50.329 1.00 81.94 812 ASP A C 1
ATOM 6258 O O . ASP A 1 812 ? 16.291 2.183 -50.925 1.00 81.94 812 ASP A O 1
ATOM 6262 N N . ILE A 1 813 ? 14.099 2.714 -50.860 1.00 86.44 813 ILE A N 1
ATOM 6263 C CA . ILE A 1 813 ? 14.007 3.396 -52.145 1.00 86.44 813 ILE A CA 1
ATOM 6264 C C . ILE A 1 813 ? 13.854 4.889 -51.856 1.00 86.44 813 ILE A C 1
ATOM 6266 O O . ILE A 1 813 ? 12.863 5.326 -51.273 1.00 86.44 813 ILE A O 1
ATOM 6270 N N . GLN A 1 814 ? 14.833 5.680 -52.282 1.00 85.44 814 GLN A N 1
ATOM 6271 C CA . GLN A 1 814 ? 14.805 7.128 -52.106 1.00 85.44 814 GLN A CA 1
ATOM 6272 C C . GLN A 1 814 ? 13.891 7.773 -53.153 1.00 85.44 814 GLN A C 1
ATOM 6274 O O . GLN A 1 814 ? 14.066 7.562 -54.353 1.00 85.44 814 GLN A O 1
ATOM 6279 N N . PHE A 1 815 ? 12.935 8.587 -52.706 1.00 81.44 815 PHE A N 1
ATOM 6280 C CA . PHE A 1 815 ? 12.072 9.392 -53.570 1.00 81.44 815 PHE A CA 1
ATOM 6281 C C . PHE A 1 815 ? 12.095 10.846 -53.095 1.00 81.44 815 PHE A C 1
ATOM 6283 O O . PHE A 1 815 ? 11.733 11.138 -51.958 1.00 81.44 815 PHE A O 1
ATOM 6290 N N . SER A 1 816 ? 12.557 11.764 -53.950 1.00 82.88 816 SER A N 1
ATOM 6291 C CA . SER A 1 816 ? 12.723 13.194 -53.621 1.00 82.88 816 SER A CA 1
ATOM 6292 C C . SER A 1 816 ? 13.569 13.466 -52.364 1.00 82.88 816 SER A C 1
ATOM 6294 O O . SER A 1 816 ? 13.285 14.392 -51.609 1.00 82.88 816 SER A O 1
ATOM 6296 N N . GLY A 1 817 ? 14.607 12.654 -52.126 1.00 80.25 817 GLY A N 1
ATOM 6297 C CA . GLY A 1 817 ? 15.483 12.772 -50.950 1.00 80.25 817 GLY A CA 1
ATOM 6298 C C . GLY A 1 817 ? 14.861 12.278 -49.638 1.00 80.25 817 GLY A C 1
ATOM 6299 O O . GLY A 1 817 ? 15.433 12.509 -48.576 1.00 80.25 817 GLY A O 1
ATOM 6300 N N . LEU A 1 818 ? 13.697 11.624 -49.708 1.00 87.88 818 LEU A N 1
ATOM 6301 C CA . LEU A 1 818 ? 13.024 11.003 -48.575 1.00 87.88 818 LEU A CA 1
ATOM 6302 C C . LEU A 1 818 ? 13.000 9.484 -48.718 1.00 87.88 818 LEU A C 1
ATOM 6304 O O . LEU A 1 818 ? 12.844 8.935 -49.812 1.00 87.88 818 LEU A O 1
ATOM 6308 N N . SER A 1 819 ? 13.058 8.816 -47.570 1.00 90.12 819 SER A N 1
ATOM 6309 C CA . SER A 1 819 ? 12.870 7.375 -47.477 1.00 90.12 819 SER A CA 1
ATOM 6310 C C . SER A 1 819 ? 11.422 6.965 -47.733 1.00 90.12 819 SER A C 1
ATOM 6312 O O . SER A 1 819 ? 10.549 7.189 -46.884 1.00 90.12 819 SER A O 1
ATOM 6314 N N . LEU A 1 820 ? 11.153 6.329 -48.877 1.00 90.31 820 LEU A N 1
ATOM 6315 C CA . LEU A 1 820 ? 9.801 5.899 -49.228 1.00 90.31 820 LEU A CA 1
ATOM 6316 C C . LEU A 1 820 ? 9.299 4.803 -48.277 1.00 90.31 820 LEU A C 1
ATOM 6318 O O . LEU A 1 820 ? 8.142 4.840 -47.854 1.00 90.31 820 LEU A O 1
ATOM 6322 N N . VAL A 1 821 ? 10.167 3.863 -47.883 1.00 90.38 821 VAL A N 1
ATOM 6323 C CA . VAL A 1 821 ? 9.821 2.781 -46.946 1.00 90.38 821 VAL A CA 1
ATOM 6324 C C . VAL A 1 821 ? 9.377 3.353 -45.600 1.00 90.38 821 VAL A C 1
ATOM 6326 O O . VAL A 1 821 ? 8.367 2.913 -45.050 1.00 90.38 821 VAL A O 1
ATOM 6329 N N . SER A 1 822 ? 10.067 4.372 -45.086 1.00 90.62 822 SER A N 1
ATOM 6330 C CA . SER A 1 822 ? 9.743 4.977 -43.786 1.00 90.62 822 SER A CA 1
ATOM 6331 C C . SER A 1 822 ? 8.373 5.663 -43.783 1.00 90.62 822 SER A C 1
ATOM 6333 O O . SER A 1 822 ? 7.608 5.514 -42.829 1.00 90.62 822 SER A O 1
ATOM 6335 N N . ILE A 1 823 ? 8.029 6.363 -44.870 1.00 92.06 823 ILE A N 1
ATOM 6336 C CA . ILE A 1 823 ? 6.719 7.012 -45.038 1.00 92.06 823 ILE A CA 1
ATOM 6337 C C . ILE A 1 823 ? 5.605 5.961 -45.131 1.00 92.06 823 ILE A C 1
ATOM 6339 O O . ILE A 1 823 ? 4.586 6.081 -44.449 1.00 92.06 823 ILE A O 1
ATOM 6343 N N . ILE A 1 824 ? 5.808 4.905 -45.928 1.00 92.50 824 ILE A N 1
ATOM 6344 C CA . ILE A 1 824 ? 4.841 3.804 -46.057 1.00 92.50 824 ILE A CA 1
ATOM 6345 C C . ILE A 1 824 ? 4.594 3.148 -44.696 1.00 92.50 824 ILE A C 1
ATOM 6347 O O . ILE A 1 824 ? 3.442 2.911 -44.337 1.00 92.50 824 ILE A O 1
ATOM 6351 N N . VAL A 1 825 ? 5.645 2.899 -43.911 1.00 91.12 825 VAL A N 1
ATOM 6352 C CA . VAL A 1 825 ? 5.510 2.331 -42.562 1.00 91.12 825 VAL A CA 1
ATOM 6353 C C . VAL A 1 825 ? 4.661 3.235 -41.660 1.00 91.12 825 VAL A C 1
ATOM 6355 O O . VAL A 1 825 ? 3.767 2.727 -40.985 1.00 91.12 825 VAL A O 1
ATOM 6358 N N . GLY A 1 826 ? 4.863 4.557 -41.680 1.00 91.38 826 GLY A N 1
ATOM 6359 C CA . GLY A 1 826 ? 4.046 5.508 -40.910 1.00 91.38 826 GLY A CA 1
ATOM 6360 C C . GLY A 1 826 ? 2.560 5.470 -41.267 1.00 91.38 826 GLY A C 1
ATOM 6361 O O . GLY A 1 826 ? 1.699 5.395 -40.381 1.00 91.38 826 GLY A O 1
ATOM 6362 N N . LEU A 1 827 ? 2.255 5.420 -42.565 1.00 94.31 827 LEU A N 1
ATOM 6363 C CA . LEU A 1 827 ? 0.886 5.281 -43.064 1.00 94.31 827 LEU A CA 1
ATOM 6364 C C . LEU A 1 827 ? 0.269 3.938 -42.655 1.00 94.31 827 LEU A C 1
ATOM 6366 O O . LEU A 1 827 ? -0.857 3.907 -42.157 1.00 94.31 827 LEU A O 1
ATOM 6370 N N . VAL A 1 828 ? 1.009 2.835 -42.799 1.00 94.38 828 VAL A N 1
ATOM 6371 C CA . VAL A 1 828 ? 0.550 1.493 -42.407 1.00 94.38 828 VAL A CA 1
ATOM 6372 C C . VAL A 1 828 ? 0.278 1.421 -40.904 1.00 94.38 828 VAL A C 1
ATOM 6374 O O . VAL A 1 828 ? -0.777 0.926 -40.512 1.00 94.38 828 VAL A O 1
ATOM 6377 N N . LEU A 1 829 ? 1.169 1.954 -40.061 1.00 90.19 829 LEU A N 1
ATOM 6378 C CA . LEU A 1 829 ? 0.977 2.018 -38.606 1.00 90.19 829 LEU A CA 1
ATOM 6379 C C . LEU A 1 829 ? -0.251 2.854 -38.232 1.00 90.19 829 LEU A C 1
ATOM 6381 O O . LEU A 1 829 ? -1.025 2.456 -37.361 1.00 90.19 829 LEU A O 1
ATOM 6385 N N . THR A 1 830 ? -0.468 3.972 -38.926 1.00 93.62 830 THR A N 1
ATOM 6386 C CA . THR A 1 830 ? -1.639 4.835 -38.729 1.00 93.62 830 THR A CA 1
ATOM 6387 C C . THR A 1 830 ? -2.934 4.104 -39.073 1.00 93.62 830 THR A C 1
ATOM 6389 O O . THR A 1 830 ? -3.865 4.077 -38.267 1.00 93.62 830 THR A O 1
ATOM 6392 N N . VAL A 1 831 ? -2.994 3.463 -40.246 1.00 94.69 831 VAL A N 1
ATOM 6393 C CA . VAL A 1 831 ? -4.161 2.681 -40.679 1.00 94.69 831 VAL A CA 1
ATOM 6394 C C . VAL A 1 831 ? -4.410 1.521 -39.719 1.00 94.69 831 VAL A C 1
ATOM 6396 O O . VAL A 1 831 ? -5.543 1.319 -39.285 1.00 94.69 831 VAL A O 1
ATOM 6399 N N . TRP A 1 832 ? -3.361 0.788 -39.344 1.00 91.50 832 TRP A N 1
ATOM 6400 C CA . TRP A 1 832 ? -3.450 -0.316 -38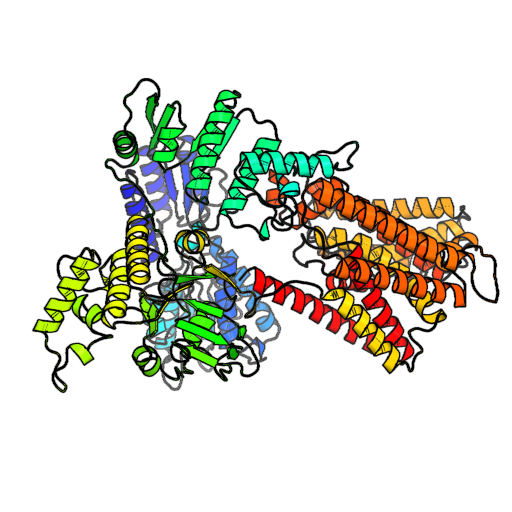.394 1.00 91.50 832 TRP A CA 1
ATOM 6401 C C . TRP A 1 832 ? -4.015 0.138 -37.042 1.00 91.50 832 TRP A C 1
ATOM 6403 O O . TRP A 1 832 ? -4.959 -0.476 -36.543 1.00 91.50 832 TRP A O 1
ATOM 6413 N N . TYR A 1 833 ? -3.505 1.242 -36.486 1.00 87.69 833 TYR A N 1
ATOM 6414 C CA . TYR A 1 833 ? -3.980 1.806 -35.223 1.00 87.69 833 TYR A CA 1
ATOM 6415 C C . TYR A 1 833 ? -5.450 2.239 -35.302 1.00 87.69 833 TYR A C 1
ATOM 6417 O O . TYR A 1 833 ? -6.248 1.857 -34.445 1.00 87.69 833 TYR A O 1
ATOM 6425 N N . ILE A 1 834 ? -5.840 2.962 -36.361 1.00 92.38 834 ILE A N 1
ATOM 6426 C CA . ILE A 1 834 ? -7.232 3.387 -36.579 1.00 92.38 834 ILE A CA 1
ATOM 6427 C C . ILE A 1 834 ? -8.160 2.169 -36.680 1.00 92.38 834 ILE A C 1
ATOM 6429 O O . ILE A 1 834 ? -9.211 2.136 -36.039 1.00 92.38 834 ILE A O 1
ATOM 6433 N N . VAL A 1 835 ? -7.781 1.147 -37.455 1.00 92.06 835 VAL A N 1
ATOM 6434 C CA . VAL A 1 835 ? -8.576 -0.080 -37.606 1.00 92.06 835 VAL A CA 1
ATOM 6435 C C . VAL A 1 835 ? -8.723 -0.806 -36.270 1.00 92.06 835 VAL A C 1
ATOM 6437 O O . VAL A 1 835 ? -9.826 -1.257 -35.953 1.00 92.06 835 VAL A O 1
ATOM 6440 N N . ASN A 1 836 ? -7.652 -0.907 -35.480 1.00 79.12 836 ASN A N 1
ATOM 6441 C CA . ASN A 1 836 ? -7.709 -1.530 -34.160 1.00 79.12 836 ASN A CA 1
ATOM 6442 C C . ASN A 1 836 ? -8.618 -0.757 -33.204 1.00 79.12 836 ASN A C 1
ATOM 6444 O O . ASN A 1 836 ? -9.501 -1.368 -32.615 1.00 79.12 836 ASN A O 1
ATOM 6448 N N . GLU A 1 837 ? -8.504 0.567 -33.121 1.00 84.75 837 GLU A N 1
ATOM 6449 C CA . GLU A 1 837 ? -9.363 1.369 -32.241 1.00 84.75 837 GLU A CA 1
ATOM 6450 C C . GLU A 1 837 ? -10.839 1.336 -32.647 1.00 84.75 837 GLU A C 1
ATOM 6452 O O . GLU A 1 837 ? -11.742 1.281 -31.810 1.00 84.75 837 GLU A O 1
ATOM 6457 N N . LEU A 1 838 ? -11.122 1.294 -33.951 1.00 88.06 838 LEU A N 1
ATOM 6458 C CA . LEU A 1 838 ? -12.485 1.097 -34.438 1.00 88.06 838 LEU A CA 1
ATOM 6459 C C . LEU A 1 838 ? -13.026 -0.293 -34.076 1.00 88.06 838 LEU A C 1
ATOM 6461 O O . LEU A 1 838 ? -14.200 -0.416 -33.714 1.00 88.06 838 LEU A O 1
ATOM 6465 N N . ARG A 1 839 ? -12.198 -1.343 -34.162 1.00 86.06 839 ARG A N 1
ATOM 6466 C CA . ARG A 1 839 ? -12.568 -2.707 -33.744 1.00 86.06 839 ARG A CA 1
ATOM 6467 C C . ARG A 1 839 ? -12.796 -2.786 -32.236 1.00 86.06 839 ARG A C 1
ATOM 6469 O O . ARG A 1 839 ? -13.807 -3.347 -31.817 1.00 86.06 839 ARG A O 1
ATOM 6476 N N . GLU A 1 840 ? -11.910 -2.191 -31.445 1.00 74.38 840 GLU A N 1
ATOM 6477 C CA . GLU A 1 840 ? -11.976 -2.124 -29.984 1.00 74.38 840 GLU A CA 1
ATOM 6478 C C . GLU A 1 840 ? -13.257 -1.415 -29.537 1.00 74.38 840 GLU A C 1
ATOM 6480 O O . GLU A 1 840 ? -14.067 -1.989 -28.811 1.00 74.38 840 GLU A O 1
ATOM 6485 N N . ARG A 1 841 ? -13.531 -0.226 -30.085 1.00 81.62 841 ARG A N 1
ATOM 6486 C CA . ARG A 1 841 ? -14.750 0.541 -29.801 1.00 81.62 841 ARG A CA 1
ATOM 6487 C C . ARG A 1 841 ? -16.026 -0.216 -30.177 1.00 81.62 841 ARG A C 1
ATOM 6489 O O . ARG A 1 841 ? -17.011 -0.170 -29.439 1.00 81.62 841 ARG A O 1
ATOM 6496 N N . ARG A 1 842 ? -16.039 -0.918 -31.320 1.00 83.19 842 ARG A N 1
ATOM 6497 C CA . ARG A 1 842 ? -17.173 -1.778 -31.720 1.00 83.19 842 ARG A CA 1
ATOM 6498 C C . ARG A 1 842 ? -17.361 -2.943 -30.750 1.00 83.19 842 ARG A C 1
ATOM 6500 O O . ARG A 1 842 ? -18.496 -3.249 -30.396 1.00 83.19 842 ARG A O 1
ATOM 6507 N N . SER A 1 843 ? -16.268 -3.568 -30.316 1.00 72.31 843 SER A N 1
ATOM 6508 C CA . SER A 1 843 ? -16.282 -4.637 -29.315 1.00 72.31 843 SER A CA 1
ATOM 6509 C C . SER A 1 843 ? -16.842 -4.132 -27.982 1.00 72.31 843 SER A C 1
ATOM 6511 O O . SER A 1 843 ? -17.788 -4.712 -27.459 1.00 72.31 843 SER A O 1
ATOM 6513 N N . GLN A 1 844 ? -16.348 -2.996 -27.485 1.00 70.25 844 GLN A N 1
ATOM 6514 C CA . GLN A 1 844 ? -16.807 -2.378 -26.239 1.00 70.25 844 GLN A CA 1
ATOM 6515 C C . GLN A 1 844 ? -18.312 -2.082 -26.266 1.00 70.25 844 GLN A C 1
ATOM 6517 O O . GLN A 1 844 ? -19.033 -2.503 -25.362 1.00 70.25 844 GLN A O 1
ATOM 6522 N N . ARG A 1 845 ? -18.813 -1.483 -27.357 1.00 75.31 845 ARG A N 1
ATOM 6523 C CA . ARG A 1 845 ? -20.258 -1.273 -27.559 1.00 75.31 845 ARG A CA 1
ATOM 6524 C C . ARG A 1 845 ? -21.050 -2.580 -27.573 1.00 75.31 845 ARG A C 1
ATOM 6526 O O . ARG A 1 845 ? -22.124 -2.638 -26.987 1.00 75.31 845 ARG A O 1
ATOM 6533 N N . LYS A 1 846 ? -20.531 -3.630 -28.219 1.00 71.69 846 LYS A N 1
ATOM 6534 C CA . LYS A 1 846 ? -21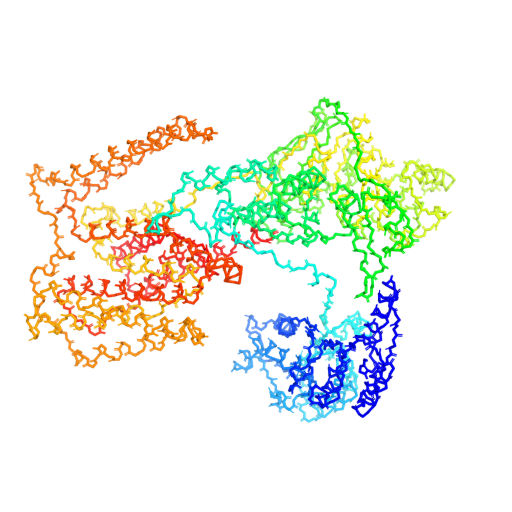.200 -4.938 -28.304 1.00 71.69 846 LYS A CA 1
ATOM 6535 C C . LYS A 1 846 ? -21.392 -5.596 -26.931 1.00 71.69 846 LYS A C 1
ATOM 6537 O O . LYS A 1 846 ? -22.379 -6.296 -26.747 1.00 71.69 846 LYS A O 1
ATOM 6542 N N . TYR A 1 847 ? -20.477 -5.381 -25.986 1.00 60.28 847 TYR A N 1
ATOM 6543 C CA . TYR A 1 847 ? -20.534 -5.971 -24.639 1.00 60.28 847 TYR A CA 1
ATOM 6544 C C . TYR A 1 847 ? -21.061 -5.010 -23.557 1.00 60.28 847 TYR A C 1
ATOM 6546 O O . TYR A 1 847 ? -20.926 -5.306 -22.364 1.00 60.28 847 TYR A O 1
ATOM 6554 N N . GLY A 1 848 ? -21.658 -3.882 -23.967 1.00 62.12 848 GLY A N 1
ATOM 6555 C CA . GLY A 1 848 ? -22.291 -2.912 -23.071 1.00 62.12 848 GLY A CA 1
ATOM 6556 C C . GLY A 1 848 ? -21.315 -2.080 -22.236 1.00 62.12 848 GLY A C 1
ATOM 6557 O O . GLY A 1 848 ? -21.691 -1.603 -21.174 1.00 62.12 848 GLY A O 1
ATOM 6558 N N . PHE A 1 849 ? -20.060 -1.932 -22.669 1.00 53.41 849 PHE A N 1
ATOM 6559 C CA . PHE A 1 849 ? -19.095 -1.071 -21.984 1.00 53.41 849 PHE A CA 1
ATOM 6560 C C . PHE A 1 849 ? -19.290 0.399 -22.372 1.00 53.41 849 PHE A C 1
ATOM 6562 O O . PHE A 1 849 ? -19.589 0.710 -23.531 1.00 53.41 849 PHE A O 1
ATOM 6569 N N . GLU A 1 850 ? -19.058 1.305 -21.421 1.00 56.78 850 GLU A N 1
ATOM 6570 C CA . GLU A 1 850 ? -18.973 2.737 -21.704 1.00 56.78 850 GLU A CA 1
ATOM 6571 C C . GLU A 1 850 ? -17.832 3.023 -22.683 1.00 56.78 850 GLU A C 1
ATOM 6573 O O . GLU A 1 850 ? -16.728 2.488 -22.568 1.00 56.78 850 GLU A O 1
ATOM 6578 N N . VAL A 1 851 ? -18.105 3.875 -23.671 1.00 76.75 851 VAL A N 1
ATOM 6579 C CA . VAL A 1 851 ? -17.122 4.263 -24.684 1.00 76.75 851 VAL A CA 1
ATOM 6580 C C . VAL A 1 851 ? -16.888 5.761 -24.656 1.00 76.75 851 VAL A C 1
ATOM 6582 O O . VAL A 1 851 ? -17.817 6.547 -24.486 1.00 76.75 851 VAL A O 1
ATOM 6585 N N . VAL A 1 852 ? -15.641 6.154 -24.923 1.00 74.50 852 VAL A N 1
ATOM 6586 C CA . VAL A 1 852 ? -15.218 7.561 -24.997 1.00 74.50 852 VAL A CA 1
ATOM 6587 C C . VAL A 1 852 ? -16.160 8.362 -25.914 1.00 74.50 852 VAL A C 1
ATOM 6589 O O . VAL A 1 852 ? -16.513 7.852 -26.987 1.00 74.50 852 VAL A O 1
ATOM 6592 N N . PRO A 1 853 ? -16.553 9.602 -25.574 1.00 85.19 853 PRO A N 1
ATOM 6593 C CA . PRO A 1 853 ? -17.371 10.443 -26.447 1.00 85.19 853 PRO A CA 1
ATOM 6594 C C . PRO A 1 853 ? -16.789 10.562 -27.861 1.00 85.19 853 PRO A C 1
ATOM 6596 O O . PRO A 1 853 ? -15.573 10.584 -28.051 1.00 85.19 853 PRO A O 1
ATOM 6599 N N . GLN A 1 854 ? -17.651 10.633 -28.878 1.00 84.38 854 GLN A N 1
ATOM 6600 C CA . GLN A 1 854 ? -17.226 10.553 -30.282 1.00 84.38 854 GLN A CA 1
ATOM 6601 C C . GLN A 1 854 ? -16.238 11.660 -30.686 1.00 84.38 854 GLN A C 1
ATOM 6603 O O . GLN A 1 854 ? -15.295 11.376 -31.421 1.00 84.38 854 GLN A O 1
ATOM 6608 N N . GLY A 1 855 ? -16.404 12.884 -30.171 1.00 83.62 855 GLY A N 1
ATOM 6609 C CA . GLY A 1 855 ? -15.479 13.993 -30.431 1.00 83.62 855 GLY A CA 1
ATOM 6610 C C . GLY A 1 855 ? -14.073 13.739 -29.879 1.00 83.62 855 GLY A C 1
ATOM 6611 O O . GLY A 1 855 ? -13.093 13.862 -30.608 1.00 83.62 855 GLY A O 1
ATOM 6612 N N . LEU A 1 856 ? -13.974 13.290 -28.624 1.00 77.00 856 LEU A N 1
ATOM 6613 C CA . LEU A 1 856 ? -12.697 12.930 -27.995 1.00 77.00 856 LEU A CA 1
ATOM 6614 C C . LEU A 1 856 ? -12.040 11.724 -28.678 1.00 77.00 856 LEU A C 1
ATOM 6616 O O . LEU A 1 856 ? -10.824 11.691 -28.844 1.00 77.00 856 LEU A O 1
ATOM 6620 N N . PHE A 1 857 ? -12.840 10.752 -29.122 1.00 85.69 857 PHE A N 1
ATOM 6621 C CA . PHE A 1 857 ? -12.344 9.606 -29.881 1.00 85.69 857 PHE A CA 1
ATOM 6622 C C . PHE A 1 857 ? -11.733 10.029 -31.226 1.00 85.69 857 PHE A C 1
ATOM 6624 O O . PHE A 1 857 ? -10.629 9.601 -31.553 1.00 85.69 857 PHE A O 1
ATOM 6631 N N . LEU A 1 858 ? -12.404 10.905 -31.983 1.00 89.62 858 LEU A N 1
ATOM 6632 C CA . LEU A 1 858 ? -11.870 11.438 -33.241 1.00 89.62 858 LEU A CA 1
ATOM 6633 C C . LEU A 1 858 ? -10.602 12.266 -33.014 1.00 89.62 858 LEU A C 1
ATOM 6635 O O . LEU A 1 858 ? -9.616 12.064 -33.719 1.00 89.62 858 LEU A O 1
ATOM 6639 N N . LEU A 1 859 ? -10.597 13.134 -31.998 1.00 86.81 859 LEU A N 1
ATOM 6640 C CA . LEU A 1 859 ? -9.420 13.919 -31.629 1.00 86.81 859 LEU A CA 1
ATOM 6641 C C . LEU A 1 859 ? -8.224 13.011 -31.309 1.00 86.81 859 LEU A C 1
ATOM 6643 O O . LEU A 1 859 ? -7.133 13.235 -31.829 1.00 86.81 859 LEU A O 1
ATOM 6647 N N . LYS A 1 860 ? -8.434 11.942 -30.527 1.00 83.81 860 LYS A N 1
ATOM 6648 C CA . LYS A 1 860 ? -7.404 10.936 -30.223 1.00 83.81 860 LYS A CA 1
ATOM 6649 C C . LYS A 1 860 ? -6.822 10.324 -31.500 1.00 83.81 860 LYS A C 1
ATOM 6651 O O . LYS A 1 860 ? -5.603 10.230 -31.619 1.00 83.81 860 LYS A O 1
ATOM 6656 N N . LEU A 1 861 ? -7.667 9.913 -32.449 1.00 89.81 861 LEU A N 1
ATOM 6657 C CA . LEU A 1 861 ? -7.206 9.320 -33.710 1.00 89.81 861 LEU A CA 1
ATOM 6658 C C . LEU A 1 861 ? -6.376 10.308 -34.536 1.00 89.81 861 LEU A C 1
ATOM 6660 O O . LEU A 1 861 ? -5.313 9.936 -35.024 1.00 89.81 861 LEU A O 1
ATOM 6664 N N . VAL A 1 862 ? -6.831 11.559 -34.654 1.00 92.25 862 VAL A N 1
ATOM 6665 C CA . VAL A 1 862 ? -6.127 12.606 -35.411 1.00 92.25 862 VAL A CA 1
ATOM 6666 C C . VAL A 1 862 ? -4.771 12.920 -34.785 1.00 92.25 862 VAL A C 1
ATOM 6668 O O . VAL A 1 862 ? -3.767 12.936 -35.492 1.00 92.25 862 VAL A O 1
ATOM 6671 N N . VAL A 1 863 ? -4.718 13.121 -33.466 1.00 87.12 863 VAL A N 1
ATOM 6672 C CA . VAL A 1 863 ? -3.470 13.443 -32.759 1.00 87.12 863 VAL A CA 1
ATOM 6673 C C . VAL A 1 863 ? -2.458 12.305 -32.892 1.00 87.12 863 VAL A C 1
ATOM 6675 O O . VAL A 1 863 ? -1.309 12.552 -33.252 1.00 87.12 863 VAL A O 1
ATOM 6678 N N . VAL A 1 864 ? -2.870 11.051 -32.670 1.00 83.38 864 VAL A N 1
ATOM 6679 C CA . VAL A 1 864 ? -1.959 9.898 -32.786 1.00 83.38 864 VAL A CA 1
ATOM 6680 C C . VAL A 1 864 ? -1.492 9.698 -34.228 1.00 83.38 864 VAL A C 1
ATOM 6682 O O . VAL A 1 864 ? -0.310 9.433 -34.450 1.00 83.38 864 VAL A O 1
ATOM 6685 N N . ALA A 1 865 ? -2.376 9.879 -35.215 1.00 91.56 865 ALA A N 1
ATOM 6686 C CA . ALA A 1 865 ? -2.005 9.828 -36.625 1.00 91.56 865 ALA A CA 1
ATOM 6687 C C . ALA A 1 865 ? -0.981 10.919 -36.980 1.00 91.56 865 ALA A C 1
ATOM 6689 O O . ALA A 1 865 ? 0.031 10.624 -37.612 1.00 91.56 865 ALA A O 1
ATOM 6690 N N . ALA A 1 866 ? -1.201 12.161 -36.541 1.00 91.19 866 ALA A N 1
ATOM 6691 C CA . ALA A 1 866 ? -0.292 13.274 -36.798 1.00 91.19 866 ALA A CA 1
ATOM 6692 C C . ALA A 1 866 ? 1.097 13.028 -36.190 1.00 91.19 866 ALA A C 1
ATOM 6694 O O . ALA A 1 866 ? 2.098 13.139 -36.894 1.00 91.19 866 ALA A O 1
ATOM 6695 N N . VAL A 1 867 ? 1.161 12.618 -34.918 1.00 87.19 867 VAL A N 1
ATOM 6696 C CA . VAL A 1 867 ? 2.427 12.316 -34.228 1.00 87.19 867 VAL A CA 1
ATOM 6697 C C . VAL A 1 867 ? 3.170 11.162 -34.904 1.00 87.19 867 VAL A C 1
ATOM 6699 O O . VAL A 1 867 ? 4.369 11.272 -35.150 1.00 87.19 867 VAL A O 1
ATOM 6702 N N . THR A 1 868 ? 2.465 10.080 -35.251 1.00 88.50 868 THR A N 1
ATOM 6703 C CA . THR A 1 868 ? 3.065 8.901 -35.901 1.00 88.50 868 THR A CA 1
ATOM 6704 C C . THR A 1 868 ? 3.675 9.264 -37.251 1.00 88.50 868 THR A C 1
ATOM 6706 O O . THR A 1 868 ? 4.839 8.954 -37.500 1.00 88.50 868 THR A O 1
ATOM 6709 N N . ASN A 1 869 ? 2.919 9.960 -38.106 1.00 92.69 869 ASN A N 1
ATOM 6710 C CA . ASN A 1 869 ? 3.392 10.324 -39.441 1.00 92.69 869 ASN A CA 1
ATOM 6711 C C . ASN A 1 869 ? 4.494 11.388 -39.396 1.00 92.69 869 ASN A C 1
ATOM 6713 O O . ASN A 1 869 ? 5.445 11.292 -40.170 1.00 92.69 869 ASN A O 1
ATOM 6717 N N . LEU A 1 870 ? 4.413 12.354 -38.471 1.00 91.12 870 LEU A N 1
ATOM 6718 C CA . LEU A 1 870 ? 5.486 13.323 -38.247 1.00 91.12 870 LEU A CA 1
ATOM 6719 C C . LEU A 1 870 ? 6.775 12.603 -37.845 1.00 91.12 870 LEU A C 1
ATOM 6721 O O . LEU A 1 870 ? 7.816 12.827 -38.452 1.00 91.12 870 LEU A O 1
ATOM 6725 N N . PHE A 1 871 ? 6.708 11.682 -36.885 1.00 89.88 871 PHE A N 1
ATOM 6726 C CA . PHE A 1 871 ? 7.870 10.913 -36.449 1.00 89.88 871 PHE A CA 1
ATOM 6727 C C . PHE A 1 871 ? 8.505 10.111 -37.595 1.00 89.88 871 PHE A C 1
ATOM 6729 O O . PHE A 1 871 ? 9.714 10.197 -37.815 1.00 89.88 871 PHE A O 1
ATOM 6736 N N . THR A 1 872 ? 7.709 9.383 -38.383 1.00 91.50 872 THR A N 1
ATOM 6737 C CA . THR A 1 872 ? 8.240 8.620 -39.525 1.00 91.50 872 THR A CA 1
ATOM 6738 C C . THR A 1 872 ? 8.765 9.507 -40.647 1.00 91.50 872 THR A C 1
ATOM 6740 O O . THR A 1 872 ? 9.735 9.136 -41.301 1.00 91.50 872 THR A O 1
ATOM 6743 N N . PHE A 1 873 ? 8.181 10.690 -40.852 1.00 92.75 873 PHE A N 1
ATOM 6744 C CA . PHE A 1 873 ? 8.690 11.682 -41.798 1.00 92.75 873 PHE A CA 1
ATOM 6745 C C . PHE A 1 873 ? 10.066 12.216 -41.375 1.00 92.75 873 PHE A C 1
ATOM 6747 O O . PHE A 1 873 ? 10.965 12.348 -42.207 1.00 92.75 873 PHE A O 1
ATOM 6754 N N . MET A 1 874 ? 10.269 12.455 -40.076 1.00 90.50 874 MET A N 1
ATOM 6755 C CA . MET A 1 874 ? 11.565 12.883 -39.540 1.00 90.50 874 MET A CA 1
ATOM 6756 C C . MET A 1 874 ? 12.645 11.821 -39.747 1.00 90.50 874 MET A C 1
ATOM 6758 O O . MET A 1 874 ? 13.750 12.155 -40.162 1.00 90.50 874 MET A O 1
ATOM 6762 N N . LEU A 1 875 ? 12.324 10.540 -39.539 1.00 91.25 875 LEU A N 1
ATOM 6763 C CA . LEU A 1 875 ? 13.240 9.441 -39.872 1.00 91.25 875 LEU A CA 1
ATOM 6764 C C . LEU A 1 875 ? 13.509 9.372 -41.381 1.00 91.25 875 LEU A C 1
ATOM 6766 O O . LEU A 1 875 ? 14.654 9.208 -41.809 1.00 91.25 875 LEU A O 1
ATOM 6770 N N . ALA A 1 876 ? 12.462 9.554 -42.192 1.00 91.69 876 ALA A N 1
ATOM 6771 C CA . ALA A 1 876 ? 12.563 9.506 -43.643 1.00 91.69 876 ALA A CA 1
ATOM 6772 C C . ALA A 1 876 ? 13.457 10.602 -44.230 1.00 91.69 876 ALA A C 1
ATOM 6774 O O . ALA A 1 876 ? 14.076 10.380 -45.266 1.00 91.69 876 ALA A O 1
ATOM 6775 N N . SER A 1 877 ? 13.534 11.746 -43.552 1.00 90.81 877 SER A N 1
ATOM 6776 C CA . SER A 1 877 ? 14.310 12.921 -43.959 1.00 90.81 877 SER A CA 1
ATOM 6777 C C . SER A 1 877 ? 15.810 12.827 -43.652 1.00 90.81 877 SER A C 1
ATOM 6779 O O . SER A 1 877 ? 16.543 13.770 -43.941 1.00 90.81 877 SER A O 1
ATOM 6781 N N . TYR A 1 878 ? 16.279 11.738 -43.032 1.00 88.88 878 TYR A N 1
ATOM 6782 C CA . TYR A 1 878 ? 17.697 11.531 -42.722 1.00 88.88 878 TYR A CA 1
ATOM 6783 C C . TYR A 1 878 ? 18.267 10.281 -43.400 1.00 88.88 878 TYR A C 1
ATOM 6785 O O . TYR A 1 878 ? 18.967 10.388 -44.401 1.00 88.88 878 TYR A O 1
ATOM 6793 N N . ALA A 1 879 ? 17.979 9.100 -42.853 1.00 86.44 879 ALA A N 1
ATOM 6794 C CA . ALA A 1 879 ? 18.510 7.822 -43.339 1.00 86.44 879 ALA A CA 1
ATOM 6795 C C . ALA A 1 879 ? 17.469 6.687 -43.284 1.00 86.44 879 ALA A C 1
ATOM 6797 O O . ALA A 1 879 ? 17.788 5.528 -43.535 1.00 86.44 879 ALA A O 1
ATOM 6798 N N . GLY A 1 880 ? 16.214 7.020 -42.968 1.00 91.19 880 GLY A N 1
ATOM 6799 C CA . GLY A 1 880 ? 15.123 6.068 -42.815 1.00 91.19 880 GLY A CA 1
ATOM 6800 C C . GLY A 1 880 ? 15.076 5.419 -41.431 1.00 91.19 880 GLY A C 1
ATOM 6801 O O . GLY A 1 880 ? 15.588 5.956 -40.448 1.00 91.19 880 GLY A O 1
ATOM 6802 N N . ILE A 1 881 ? 14.419 4.261 -41.339 1.00 91.19 881 ILE A N 1
ATOM 6803 C CA . ILE A 1 881 ? 14.224 3.532 -40.080 1.00 91.19 881 ILE A CA 1
ATOM 6804 C C . ILE A 1 881 ? 15.510 2.778 -39.688 1.00 91.19 881 ILE A C 1
ATOM 6806 O O . ILE A 1 881 ? 15.953 1.904 -40.439 1.00 91.19 881 ILE A O 1
ATOM 6810 N N . PRO A 1 882 ? 16.086 3.041 -38.500 1.00 93.19 882 PRO A N 1
ATOM 6811 C CA . PRO A 1 882 ? 17.215 2.272 -37.986 1.00 93.19 882 PRO A CA 1
ATOM 6812 C C . PRO A 1 882 ? 16.846 0.810 -37.704 1.00 93.19 882 PRO A C 1
ATOM 6814 O O . PRO A 1 882 ? 15.785 0.534 -37.139 1.00 93.19 882 PRO A O 1
ATOM 6817 N N . ASN A 1 883 ? 17.759 -0.126 -37.971 1.00 91.75 883 ASN A N 1
ATOM 6818 C CA . ASN A 1 883 ? 17.565 -1.550 -37.660 1.00 91.75 883 ASN A CA 1
ATOM 6819 C C . ASN A 1 883 ? 17.299 -1.777 -36.164 1.00 91.75 883 ASN A C 1
ATOM 6821 O O . ASN A 1 883 ? 16.457 -2.592 -35.784 1.00 91.75 883 ASN A O 1
ATOM 6825 N N . ILE A 1 884 ? 17.955 -0.990 -35.308 1.00 92.25 884 ILE A N 1
ATOM 6826 C CA . ILE A 1 884 ? 17.772 -1.064 -33.859 1.00 92.25 884 ILE A CA 1
ATOM 6827 C C . ILE A 1 884 ? 16.361 -0.662 -33.410 1.00 92.25 884 ILE A C 1
ATOM 6829 O O . ILE A 1 884 ? 15.854 -1.200 -32.427 1.00 92.25 884 ILE A O 1
ATOM 6833 N N . LEU A 1 885 ? 15.690 0.237 -34.143 1.00 91.69 885 LEU A N 1
ATOM 6834 C CA . LEU A 1 885 ? 14.317 0.634 -33.831 1.00 91.69 885 LEU A CA 1
ATOM 6835 C C . LEU A 1 885 ? 13.347 -0.531 -34.057 1.00 91.69 885 LEU A C 1
ATOM 6837 O O . LEU A 1 885 ? 12.409 -0.700 -33.284 1.00 91.69 885 LEU A O 1
ATOM 6841 N N . ILE A 1 886 ? 13.603 -1.369 -35.066 1.00 91.81 886 ILE A N 1
ATOM 6842 C CA . ILE A 1 886 ? 12.820 -2.584 -35.328 1.00 91.81 886 ILE A CA 1
ATOM 6843 C C . ILE A 1 886 ? 13.007 -3.581 -34.190 1.00 91.81 886 ILE A C 1
ATOM 6845 O O . ILE A 1 886 ? 12.023 -4.112 -33.682 1.00 91.81 886 ILE A O 1
ATOM 6849 N N . LEU A 1 887 ? 14.252 -3.806 -33.754 1.00 92.00 887 LEU A N 1
ATOM 6850 C CA . LEU A 1 887 ? 14.536 -4.686 -32.620 1.00 92.00 887 LEU A CA 1
ATOM 6851 C C . LEU A 1 887 ? 13.813 -4.204 -31.355 1.00 92.00 887 LEU A C 1
ATOM 6853 O O . LEU A 1 887 ? 13.141 -4.996 -30.700 1.00 92.00 887 LEU A O 1
ATOM 6857 N N . LEU A 1 888 ? 13.896 -2.906 -31.043 1.00 93.00 888 LEU A N 1
ATOM 6858 C CA . LEU A 1 888 ? 13.182 -2.305 -29.914 1.00 93.00 888 LEU A CA 1
ATOM 6859 C C . LEU A 1 888 ? 11.669 -2.470 -30.048 1.00 93.00 888 LEU A C 1
ATOM 6861 O O . LEU A 1 888 ? 11.017 -2.866 -29.090 1.00 93.00 888 LEU A O 1
ATOM 6865 N N . PHE A 1 889 ? 11.108 -2.216 -31.229 1.00 90.88 889 PHE A N 1
ATOM 6866 C CA . PHE A 1 889 ? 9.679 -2.381 -31.478 1.00 90.88 889 PHE A CA 1
ATOM 6867 C C . PHE A 1 889 ? 9.226 -3.832 -31.268 1.00 90.88 889 PHE A C 1
ATOM 6869 O O . PHE A 1 889 ? 8.222 -4.072 -30.598 1.00 90.88 889 PHE A O 1
ATOM 6876 N N . VAL A 1 890 ? 10.000 -4.805 -31.761 1.00 93.94 890 VAL A N 1
ATOM 6877 C CA . VAL A 1 890 ? 9.749 -6.236 -31.535 1.00 93.94 890 VAL A CA 1
ATOM 6878 C C . VAL A 1 890 ? 9.820 -6.570 -30.047 1.00 93.94 890 VAL A C 1
ATOM 6880 O O . VAL A 1 890 ? 8.905 -7.211 -29.536 1.00 93.94 890 VAL A O 1
ATOM 6883 N N . LEU A 1 891 ? 10.846 -6.107 -29.327 1.00 94.50 891 LEU A N 1
ATOM 6884 C CA . LEU A 1 891 ? 10.970 -6.337 -27.885 1.00 94.50 891 LEU A CA 1
ATOM 6885 C C . LEU A 1 891 ? 9.811 -5.707 -27.106 1.00 94.50 891 LEU A C 1
ATOM 6887 O O . LEU A 1 891 ? 9.231 -6.369 -26.252 1.00 94.50 891 LEU A O 1
ATOM 6891 N N . ILE A 1 892 ? 9.416 -4.475 -27.432 1.00 91.50 892 ILE A N 1
ATOM 6892 C CA . ILE A 1 892 ? 8.275 -3.799 -26.804 1.00 91.50 892 ILE A CA 1
ATOM 6893 C C . ILE A 1 892 ? 6.992 -4.592 -27.041 1.00 91.50 892 ILE A C 1
ATOM 6895 O O . ILE A 1 892 ? 6.247 -4.808 -26.088 1.00 91.50 892 ILE A O 1
ATOM 6899 N N . ILE A 1 893 ? 6.732 -5.063 -28.266 1.00 88.06 893 ILE A N 1
ATOM 6900 C CA . ILE A 1 893 ? 5.561 -5.900 -28.567 1.00 88.06 893 ILE A CA 1
ATOM 6901 C C . ILE A 1 893 ? 5.614 -7.206 -27.781 1.00 88.06 893 ILE A C 1
ATOM 6903 O O . ILE A 1 893 ? 4.631 -7.556 -27.131 1.00 88.06 893 ILE A O 1
ATOM 6907 N N . VAL A 1 894 ? 6.744 -7.916 -27.818 1.00 94.31 894 VAL A N 1
ATOM 6908 C CA . VAL A 1 894 ? 6.907 -9.213 -27.152 1.00 94.31 894 VAL A CA 1
ATOM 6909 C C . VAL A 1 894 ? 6.725 -9.066 -25.647 1.00 94.31 894 VAL A C 1
ATOM 6911 O O . VAL A 1 894 ? 5.926 -9.792 -25.068 1.00 94.31 894 VAL A O 1
ATOM 6914 N N . TYR A 1 895 ? 7.388 -8.108 -25.005 1.00 94.56 895 TYR A N 1
ATOM 6915 C CA . TYR A 1 895 ? 7.285 -7.923 -23.559 1.00 94.56 895 TYR A CA 1
ATOM 6916 C C . TYR A 1 895 ? 5.954 -7.316 -23.133 1.00 94.56 895 TYR A C 1
ATOM 6918 O O . TYR A 1 895 ? 5.415 -7.722 -22.109 1.00 94.56 895 TYR A O 1
ATOM 6926 N N . SER A 1 896 ? 5.360 -6.420 -23.925 1.00 86.50 896 SER A N 1
ATOM 6927 C CA . SER A 1 896 ? 3.993 -5.951 -23.662 1.00 86.50 896 SER A CA 1
ATOM 6928 C C . SER A 1 896 ? 2.990 -7.096 -23.797 1.00 86.50 896 SER A C 1
ATOM 6930 O O . SER A 1 896 ? 2.045 -7.181 -23.020 1.00 86.50 896 SER A O 1
ATOM 6932 N N . PHE A 1 897 ? 3.195 -8.011 -24.746 1.00 88.44 897 PHE A N 1
ATOM 6933 C CA . PHE A 1 897 ? 2.389 -9.219 -24.874 1.00 88.44 897 PHE A CA 1
ATOM 6934 C C . PHE A 1 897 ? 2.611 -10.166 -23.691 1.00 88.44 897 PHE A C 1
ATOM 6936 O O . PHE A 1 897 ? 1.640 -10.600 -23.082 1.00 88.44 897 PHE A O 1
ATOM 6943 N N . VAL A 1 898 ? 3.857 -10.453 -23.311 1.00 91.81 898 VAL A N 1
ATOM 6944 C CA . VAL A 1 898 ? 4.166 -11.312 -22.158 1.00 91.81 898 VAL A CA 1
ATOM 6945 C C . VAL A 1 898 ? 3.539 -10.743 -20.887 1.00 91.81 898 VAL A C 1
ATOM 6947 O O . VAL A 1 898 ? 2.800 -11.454 -20.208 1.00 91.81 898 VAL A O 1
ATOM 6950 N N . MET A 1 899 ? 3.745 -9.457 -20.606 1.00 89.69 899 MET A N 1
ATOM 6951 C CA . MET A 1 899 ? 3.264 -8.823 -19.378 1.00 89.69 899 MET A CA 1
ATOM 6952 C C . MET A 1 899 ? 1.738 -8.678 -19.324 1.00 89.69 899 MET A C 1
ATOM 6954 O O . MET A 1 899 ? 1.165 -8.856 -18.254 1.00 89.69 899 MET A O 1
ATOM 6958 N N . ASN A 1 900 ? 1.070 -8.436 -20.461 1.00 82.88 900 ASN A N 1
ATOM 6959 C CA . ASN A 1 900 ? -0.378 -8.179 -20.492 1.00 82.88 900 ASN A CA 1
ATOM 6960 C C . ASN A 1 900 ? -1.236 -9.374 -20.936 1.00 82.88 900 ASN A C 1
ATOM 6962 O O . ASN A 1 900 ? -2.450 -9.362 -20.751 1.00 82.88 900 ASN A O 1
ATOM 6966 N N . ARG A 1 901 ? -0.671 -10.384 -21.605 1.00 83.75 901 ARG A N 1
ATOM 6967 C CA . ARG A 1 901 ? -1.435 -11.486 -22.224 1.00 83.75 901 ARG A CA 1
ATOM 6968 C C . ARG A 1 901 ? -1.030 -12.875 -21.744 1.00 83.75 901 ARG A C 1
ATOM 6970 O O . ARG A 1 901 ? -1.697 -13.828 -22.133 1.00 83.75 901 ARG A O 1
ATOM 6977 N N . THR A 1 902 ? 0.005 -13.027 -20.916 1.00 91.94 902 THR A N 1
ATOM 6978 C CA . THR A 1 902 ? 0.442 -14.355 -20.448 1.00 91.94 902 THR A CA 1
ATOM 6979 C C . THR A 1 902 ? 0.290 -14.534 -18.944 1.00 91.94 902 THR A C 1
ATOM 6981 O O . THR A 1 902 ? 0.367 -13.576 -18.174 1.00 91.94 902 THR A O 1
ATOM 6984 N N . VAL A 1 903 ? 0.134 -15.793 -18.524 1.00 91.69 903 VAL A N 1
ATOM 6985 C CA . VAL A 1 903 ? 0.099 -16.187 -17.103 1.00 91.69 903 VAL A CA 1
ATOM 6986 C C . VAL A 1 903 ? 1.380 -15.761 -16.382 1.00 91.69 903 VAL A C 1
ATOM 6988 O O . VAL A 1 903 ? 1.339 -15.284 -15.253 1.00 91.69 903 VAL A O 1
ATOM 6991 N N . MET A 1 904 ? 2.523 -15.865 -17.064 1.00 91.00 904 MET A N 1
ATOM 6992 C CA . MET A 1 904 ? 3.816 -15.492 -16.499 1.00 91.00 904 MET A CA 1
ATOM 6993 C C . MET A 1 904 ? 3.875 -14.003 -16.132 1.00 91.00 904 MET A C 1
ATOM 6995 O O . MET A 1 904 ? 4.260 -13.659 -15.017 1.00 91.00 904 MET A O 1
ATOM 6999 N N . GLY A 1 905 ? 3.432 -13.124 -17.037 1.00 90.62 905 GLY A N 1
ATOM 7000 C CA . GLY A 1 905 ? 3.343 -11.685 -16.775 1.00 90.62 905 GLY A CA 1
ATOM 7001 C C . GLY A 1 905 ? 2.429 -11.355 -15.596 1.00 90.62 905 GLY A C 1
ATOM 7002 O O . GLY A 1 905 ? 2.785 -10.563 -14.725 1.00 90.62 905 GLY A O 1
ATOM 7003 N N . ARG A 1 906 ? 1.285 -12.043 -15.505 1.00 89.94 906 ARG A N 1
ATOM 7004 C CA . ARG A 1 906 ? 0.355 -11.921 -14.375 1.00 89.94 906 ARG A CA 1
ATOM 7005 C C . ARG A 1 906 ? 1.007 -12.280 -13.042 1.00 89.94 906 ARG A C 1
ATOM 7007 O O . ARG A 1 906 ? 0.838 -11.560 -12.060 1.00 89.94 906 ARG A O 1
ATOM 7014 N N . HIS A 1 907 ? 1.766 -13.373 -13.012 1.00 93.62 907 HIS A N 1
ATOM 7015 C CA . HIS A 1 907 ? 2.456 -13.842 -11.809 1.00 93.62 907 HIS A CA 1
ATOM 7016 C C . HIS A 1 907 ? 3.554 -12.876 -11.353 1.00 93.62 907 HIS A C 1
ATOM 7018 O O . HIS A 1 907 ? 3.756 -12.735 -10.151 1.00 93.62 907 HIS A O 1
ATOM 7024 N N . VAL A 1 908 ? 4.212 -12.174 -12.282 1.00 94.25 908 VAL A N 1
ATOM 7025 C CA . VAL A 1 908 ? 5.191 -11.117 -11.968 1.00 94.25 908 VAL A CA 1
ATOM 7026 C C . VAL A 1 908 ? 4.529 -9.950 -11.225 1.00 94.25 908 VAL A C 1
ATOM 7028 O O . VAL A 1 908 ? 5.007 -9.564 -10.159 1.00 94.25 908 VAL A O 1
ATOM 7031 N N . TYR A 1 909 ? 3.399 -9.433 -11.722 1.00 89.69 909 TYR A N 1
ATOM 7032 C CA . TYR A 1 909 ? 2.647 -8.375 -11.029 1.00 89.69 909 TYR A CA 1
ATOM 7033 C C . TYR A 1 909 ? 2.093 -8.829 -9.675 1.00 89.69 909 TYR A C 1
ATOM 7035 O O . TYR A 1 909 ? 2.134 -8.074 -8.706 1.00 89.69 909 TYR A O 1
ATOM 7043 N N . ALA A 1 910 ? 1.604 -10.069 -9.597 1.00 87.19 910 ALA A N 1
ATOM 7044 C CA . ALA A 1 910 ? 1.091 -10.647 -8.361 1.00 87.19 910 ALA A CA 1
ATOM 7045 C C . ALA A 1 910 ? 2.170 -10.751 -7.276 1.00 87.19 910 ALA A C 1
ATOM 7047 O O . ALA A 1 910 ? 1.973 -10.270 -6.163 1.00 87.19 910 ALA A O 1
ATOM 7048 N N . LEU A 1 911 ? 3.328 -11.319 -7.626 1.00 90.75 911 LEU A N 1
ATOM 7049 C CA . LEU A 1 911 ? 4.490 -11.399 -6.744 1.00 90.75 911 LEU A CA 1
ATOM 7050 C C . LEU A 1 911 ? 4.871 -10.018 -6.198 1.00 90.75 911 LEU A C 1
ATOM 7052 O O . LEU A 1 911 ? 5.063 -9.861 -4.998 1.00 90.75 911 LEU A O 1
ATOM 7056 N N . GLY A 1 912 ? 4.929 -9.029 -7.089 1.00 85.50 912 GLY A N 1
ATOM 7057 C CA . GLY A 1 912 ? 5.253 -7.652 -6.753 1.00 85.50 912 GLY A CA 1
ATOM 7058 C C . GLY A 1 912 ? 4.257 -6.940 -5.847 1.00 85.50 912 GLY A C 1
ATOM 7059 O O . GLY A 1 912 ? 4.647 -6.091 -5.055 1.00 85.50 912 GLY A O 1
ATOM 7060 N N . GLY A 1 913 ? 2.965 -7.234 -6.001 1.00 80.12 913 GLY A N 1
ATOM 7061 C CA . GLY A 1 913 ? 1.915 -6.573 -5.234 1.00 80.12 913 GLY A CA 1
ATOM 7062 C C . GLY A 1 913 ? 1.758 -7.132 -3.824 1.00 80.12 913 GLY A C 1
ATOM 7063 O O . GLY A 1 913 ? 1.559 -6.355 -2.896 1.00 80.12 913 GLY A O 1
ATOM 7064 N N . ASN A 1 914 ? 1.836 -8.458 -3.666 1.00 81.25 914 ASN A N 1
ATOM 7065 C CA . ASN A 1 914 ? 1.852 -9.133 -2.367 1.00 81.25 914 ASN A CA 1
ATOM 7066 C C . ASN A 1 914 ? 2.348 -10.584 -2.539 1.00 81.25 914 ASN A C 1
ATOM 7068 O O . ASN A 1 914 ? 1.591 -11.461 -2.966 1.00 81.25 914 ASN A O 1
ATOM 7072 N N . GLU A 1 915 ? 3.614 -10.861 -2.193 1.00 84.62 915 GLU A N 1
ATOM 7073 C CA . GLU A 1 915 ? 4.211 -12.200 -2.346 1.00 84.62 915 GLU A CA 1
ATOM 7074 C C . GLU A 1 915 ? 3.436 -13.276 -1.568 1.00 84.62 915 GLU A C 1
ATOM 7076 O O . GLU A 1 915 ? 3.212 -14.374 -2.088 1.00 84.62 915 GLU A O 1
ATOM 7081 N N . LYS A 1 916 ? 3.005 -12.974 -0.335 1.00 77.44 916 LYS A N 1
ATOM 7082 C CA . LYS A 1 916 ? 2.303 -13.936 0.527 1.00 77.44 916 LYS A CA 1
ATOM 7083 C C . LYS A 1 916 ? 0.936 -14.293 -0.056 1.00 77.44 916 LYS A C 1
ATOM 7085 O O . LYS A 1 916 ? 0.644 -15.477 -0.230 1.00 77.44 916 LYS A O 1
ATOM 7090 N N . ALA A 1 917 ? 0.140 -13.291 -0.434 1.00 76.88 917 ALA A N 1
ATOM 7091 C CA . ALA A 1 917 ? -1.167 -13.500 -1.056 1.00 76.88 917 ALA A CA 1
ATOM 7092 C C . ALA A 1 917 ? -1.050 -14.211 -2.417 1.00 76.88 917 ALA A C 1
ATOM 7094 O O . ALA A 1 917 ? -1.855 -15.093 -2.734 1.00 76.88 917 ALA A O 1
ATOM 7095 N N . ALA A 1 918 ? -0.021 -13.895 -3.212 1.00 83.44 918 ALA A N 1
ATOM 7096 C CA . ALA A 1 918 ? 0.270 -14.601 -4.460 1.00 83.44 918 ALA A CA 1
ATOM 7097 C C . ALA A 1 918 ? 0.599 -16.084 -4.207 1.00 83.44 918 ALA A C 1
ATOM 7099 O O . ALA A 1 918 ? 0.060 -16.962 -4.887 1.00 83.44 918 ALA A O 1
ATOM 7100 N N . GLY A 1 919 ? 1.424 -16.371 -3.195 1.00 83.75 919 GLY A N 1
ATOM 7101 C CA . GLY A 1 919 ? 1.755 -17.730 -2.767 1.00 83.75 919 GLY A CA 1
ATOM 7102 C C . GLY A 1 919 ? 0.522 -18.530 -2.341 1.00 83.75 919 GLY A C 1
ATOM 7103 O O . GLY A 1 919 ? 0.299 -19.624 -2.861 1.00 83.75 919 GLY A O 1
ATOM 7104 N N . LEU A 1 920 ? -0.328 -17.957 -1.481 1.00 80.25 920 LEU A N 1
ATOM 7105 C CA . LEU A 1 920 ? -1.603 -18.559 -1.058 1.00 80.25 920 LEU A CA 1
ATOM 7106 C C . LEU A 1 920 ? -2.575 -18.766 -2.231 1.00 80.25 920 LEU A C 1
ATOM 7108 O O . LEU A 1 920 ? -3.365 -19.707 -2.239 1.00 80.25 920 LEU A O 1
ATOM 7112 N N . SER A 1 921 ? -2.476 -17.934 -3.270 1.00 79.25 921 SER A N 1
ATOM 7113 C CA . SER A 1 921 ? -3.279 -18.068 -4.489 1.00 79.25 921 SER A CA 1
ATOM 7114 C C . SER A 1 921 ? -2.796 -19.184 -5.428 1.00 79.25 921 SER A C 1
ATOM 7116 O O . SER A 1 921 ? -3.506 -19.508 -6.381 1.00 79.25 921 SER A O 1
ATOM 7118 N N . GLY A 1 922 ? -1.640 -19.805 -5.152 1.00 82.06 922 GLY A N 1
ATOM 7119 C CA . GLY A 1 922 ? -1.058 -20.904 -5.932 1.00 82.06 922 GLY A CA 1
ATOM 7120 C C . GLY A 1 922 ? 0.082 -20.493 -6.872 1.00 82.06 922 GLY A C 1
ATOM 7121 O O . GLY A 1 922 ? 0.572 -21.320 -7.647 1.00 82.06 922 GLY A O 1
ATOM 7122 N N . VAL A 1 923 ? 0.533 -19.235 -6.818 1.00 89.88 923 VAL A N 1
ATOM 7123 C CA . VAL A 1 923 ? 1.658 -18.749 -7.629 1.00 89.88 923 VAL A CA 1
ATOM 7124 C C . VAL A 1 923 ? 2.971 -19.309 -7.080 1.00 89.88 923 VAL A C 1
ATOM 7126 O O . VAL A 1 923 ? 3.282 -19.193 -5.896 1.00 89.88 923 VAL A O 1
ATOM 7129 N N . LYS A 1 924 ? 3.801 -19.896 -7.952 1.00 92.81 924 LYS A N 1
ATOM 7130 C CA . LYS A 1 924 ? 5.129 -20.420 -7.581 1.00 92.81 924 LYS A CA 1
ATOM 7131 C C . LYS A 1 924 ? 6.150 -19.282 -7.499 1.00 92.81 924 LYS A C 1
ATOM 7133 O O . LYS A 1 924 ? 7.023 -19.191 -8.362 1.00 92.81 924 LYS A O 1
ATOM 7138 N N . THR A 1 925 ? 6.050 -18.446 -6.464 1.00 92.50 925 THR A N 1
ATOM 7139 C CA . THR A 1 925 ? 6.818 -17.192 -6.301 1.00 92.50 925 THR A CA 1
ATOM 7140 C C . THR A 1 925 ? 8.314 -17.363 -6.584 1.00 92.50 925 THR A C 1
ATOM 7142 O O . THR A 1 925 ? 8.851 -16.679 -7.449 1.00 92.50 925 THR A O 1
ATOM 7145 N N . LYS A 1 926 ? 8.962 -18.388 -6.008 1.00 94.81 926 LYS A N 1
ATOM 7146 C CA . LYS A 1 926 ? 10.388 -18.699 -6.255 1.00 94.81 926 LYS A CA 1
ATOM 7147 C C . LYS A 1 926 ? 10.727 -18.902 -7.740 1.00 94.81 926 LYS A C 1
ATOM 7149 O O . LYS A 1 926 ? 11.745 -18.421 -8.226 1.00 94.81 926 LYS A O 1
ATOM 7154 N N . LYS A 1 927 ? 9.880 -19.613 -8.495 1.00 95.12 927 LYS A N 1
ATOM 7155 C CA . LYS A 1 927 ? 10.120 -19.836 -9.934 1.00 95.12 927 LYS A CA 1
ATOM 7156 C C . LYS A 1 927 ? 9.968 -18.546 -10.732 1.00 95.12 927 LYS A C 1
ATOM 7158 O O . LYS A 1 927 ? 10.690 -18.355 -11.706 1.00 95.12 927 LYS A O 1
ATOM 7163 N N . VAL A 1 928 ? 9.046 -17.684 -10.309 1.00 95.75 928 VAL A N 1
ATOM 7164 C CA . VAL A 1 928 ? 8.795 -16.393 -10.949 1.00 95.75 928 VAL A CA 1
ATOM 7165 C C . VAL A 1 928 ? 9.989 -15.469 -10.759 1.00 95.75 928 VAL A C 1
ATOM 7167 O O . VAL A 1 928 ? 10.532 -14.992 -11.751 1.00 95.75 928 VAL A O 1
ATOM 7170 N N . THR A 1 929 ? 10.467 -15.315 -9.521 1.00 96.50 929 THR A N 1
ATOM 7171 C CA . THR A 1 929 ? 11.677 -14.541 -9.214 1.00 96.50 929 THR A CA 1
ATOM 7172 C C . THR A 1 929 ? 12.881 -15.057 -10.002 1.00 96.50 929 THR A C 1
ATOM 7174 O O . THR A 1 929 ? 13.570 -14.278 -10.654 1.00 96.50 929 THR A O 1
ATOM 7177 N N . PHE A 1 930 ? 13.108 -16.376 -10.021 1.00 97.81 930 PHE A N 1
ATOM 7178 C CA . PHE A 1 930 ? 14.209 -16.975 -10.782 1.00 97.81 930 PHE A CA 1
ATOM 7179 C C . PHE A 1 930 ? 14.148 -16.617 -12.274 1.00 97.81 930 PHE A C 1
ATOM 7181 O O . PHE A 1 930 ? 15.140 -16.176 -12.850 1.00 97.81 930 PHE A O 1
ATOM 7188 N N . TRP A 1 931 ? 12.978 -16.765 -12.900 1.00 96.75 931 TRP A N 1
ATOM 7189 C CA . TRP A 1 931 ? 12.793 -16.449 -14.316 1.00 96.75 931 TRP A CA 1
ATOM 7190 C C . TRP A 1 931 ? 13.002 -14.961 -14.624 1.00 96.75 931 TRP A C 1
ATOM 7192 O O . TRP A 1 931 ? 13.595 -14.641 -15.652 1.00 96.75 931 TRP A O 1
ATOM 7202 N N . VAL A 1 932 ? 12.565 -14.060 -13.737 1.00 97.62 932 VAL A N 1
ATOM 7203 C CA . VAL A 1 932 ? 12.754 -12.608 -13.899 1.00 97.62 932 VAL A CA 1
ATOM 7204 C C . VAL A 1 932 ? 14.242 -12.244 -13.970 1.00 97.62 932 VAL A C 1
ATOM 7206 O O . VAL A 1 932 ? 14.635 -11.494 -14.860 1.00 97.62 932 VAL A O 1
ATOM 7209 N N . PHE A 1 933 ? 15.094 -12.836 -13.128 1.00 98.19 933 PHE A N 1
ATOM 7210 C CA . PHE A 1 933 ? 16.543 -12.593 -13.186 1.00 98.19 933 PHE A CA 1
ATOM 7211 C C . PHE A 1 933 ? 17.226 -13.250 -14.392 1.00 98.19 933 PHE A C 1
ATOM 7213 O O . PHE A 1 933 ? 18.104 -12.641 -15.003 1.00 98.19 933 PHE A O 1
ATOM 7220 N N . VAL A 1 934 ? 16.790 -14.443 -14.813 1.00 98.31 934 VAL A N 1
ATOM 7221 C CA . VAL A 1 934 ? 17.248 -15.040 -16.085 1.00 98.31 934 VAL A CA 1
ATOM 7222 C C . VAL A 1 934 ? 16.934 -14.104 -17.253 1.00 98.31 934 VAL A C 1
ATOM 7224 O O . VAL A 1 934 ? 17.787 -13.850 -18.102 1.00 98.31 934 VAL A O 1
ATOM 7227 N N . ASN A 1 935 ? 15.717 -13.560 -17.275 1.00 97.50 935 ASN A N 1
ATOM 7228 C CA . ASN A 1 935 ? 15.272 -12.621 -18.291 1.00 97.50 935 ASN A CA 1
ATOM 7229 C C . ASN A 1 935 ? 16.114 -11.335 -18.291 1.00 97.50 935 ASN A C 1
ATOM 7231 O O . ASN A 1 935 ? 16.559 -10.896 -19.353 1.00 97.50 935 ASN A O 1
ATOM 7235 N N . MET A 1 936 ? 16.399 -10.785 -17.108 1.00 97.81 936 MET A N 1
ATOM 7236 C CA . MET A 1 936 ? 17.261 -9.614 -16.954 1.00 97.81 936 MET A CA 1
ATOM 7237 C C . MET A 1 936 ? 18.671 -9.865 -17.503 1.00 97.81 936 MET A C 1
ATOM 7239 O O . MET A 1 936 ? 19.191 -9.033 -18.246 1.00 97.81 936 MET A O 1
ATOM 7243 N N . GLY A 1 937 ? 19.252 -11.041 -17.241 1.00 98.19 937 GLY A N 1
ATOM 7244 C CA . GLY A 1 937 ? 20.542 -11.445 -17.808 1.00 98.19 937 GLY A CA 1
ATOM 7245 C C . GLY A 1 937 ? 20.544 -11.497 -19.342 1.00 98.19 937 GLY A C 1
ATOM 7246 O O . GLY A 1 937 ? 21.496 -11.043 -19.979 1.00 98.19 937 GLY A O 1
ATOM 7247 N N . VAL A 1 938 ? 19.452 -11.965 -19.961 1.00 98.31 938 VAL A N 1
ATOM 7248 C CA . VAL A 1 938 ? 19.280 -11.941 -21.427 1.00 98.31 938 VAL A CA 1
ATOM 7249 C C . VAL A 1 938 ? 19.141 -10.508 -21.952 1.00 98.31 938 VAL A C 1
ATOM 7251 O O . VAL A 1 938 ? 19.765 -10.167 -22.956 1.00 98.31 938 VAL A O 1
ATOM 7254 N N . MET A 1 939 ? 18.375 -9.640 -21.284 1.00 98.00 939 MET A N 1
ATOM 7255 C CA . MET A 1 939 ? 18.252 -8.228 -21.682 1.00 98.00 939 MET A CA 1
ATOM 7256 C C . MET A 1 939 ? 19.580 -7.476 -21.548 1.00 98.00 939 MET A C 1
ATOM 7258 O O . MET A 1 939 ? 19.928 -6.685 -22.427 1.00 98.00 939 MET A O 1
ATOM 7262 N N . ALA A 1 940 ? 20.365 -7.771 -20.510 1.00 98.06 940 ALA A N 1
ATOM 7263 C CA . ALA A 1 940 ? 21.718 -7.248 -20.352 1.00 98.06 940 ALA A CA 1
ATOM 7264 C C . ALA A 1 940 ? 22.658 -7.730 -21.467 1.00 98.06 940 ALA A C 1
ATOM 7266 O O . ALA A 1 940 ? 23.406 -6.926 -22.020 1.00 98.06 940 ALA A O 1
ATOM 7267 N N . ALA A 1 941 ? 22.565 -9.001 -21.872 1.00 98.12 941 ALA A N 1
ATOM 7268 C CA . ALA A 1 941 ? 23.309 -9.530 -23.014 1.00 98.12 941 ALA A CA 1
ATOM 7269 C C . ALA A 1 941 ? 22.942 -8.834 -24.335 1.00 98.12 941 ALA A C 1
ATOM 7271 O O . ALA A 1 941 ? 23.837 -8.397 -25.058 1.00 98.12 941 ALA A O 1
ATOM 7272 N N . ILE A 1 942 ? 21.646 -8.670 -24.639 1.00 97.56 942 ILE A N 1
ATOM 7273 C CA . ILE A 1 942 ? 21.194 -7.942 -25.838 1.00 97.56 942 ILE A CA 1
ATOM 7274 C C . ILE A 1 942 ? 21.716 -6.500 -25.810 1.00 97.56 942 ILE A C 1
ATOM 7276 O O . ILE A 1 942 ? 22.258 -6.023 -26.804 1.00 97.56 942 ILE A O 1
ATOM 7280 N N . SER A 1 943 ? 21.598 -5.821 -24.667 1.00 96.75 943 SER A N 1
ATOM 7281 C CA . SER A 1 943 ? 22.086 -4.450 -24.478 1.00 96.75 943 SER A CA 1
ATOM 7282 C C . SER A 1 943 ? 23.599 -4.338 -24.707 1.00 96.75 943 SER A C 1
ATOM 7284 O O . SER A 1 943 ? 24.051 -3.465 -25.452 1.00 96.75 943 SER A O 1
ATOM 7286 N N . GLY A 1 944 ? 24.379 -5.273 -24.153 1.00 96.44 944 GLY A N 1
ATOM 7287 C CA . GLY A 1 944 ? 25.827 -5.356 -24.346 1.00 96.44 944 GLY A CA 1
ATOM 7288 C C . GLY A 1 944 ? 26.223 -5.552 -25.807 1.00 96.44 944 GLY A C 1
ATOM 7289 O O . GLY A 1 944 ? 27.087 -4.836 -26.313 1.00 96.44 944 GLY A O 1
ATOM 7290 N N . LEU A 1 945 ? 25.538 -6.457 -26.515 1.00 96.50 945 LEU A N 1
ATOM 7291 C CA . LEU A 1 945 ? 25.752 -6.696 -27.944 1.00 96.50 945 LEU A CA 1
ATOM 7292 C C . LEU A 1 945 ? 25.417 -5.458 -28.790 1.00 96.50 945 LEU A C 1
ATOM 7294 O O . LEU A 1 945 ? 26.203 -5.090 -29.660 1.00 96.50 945 LEU A O 1
ATOM 7298 N N . ILE A 1 946 ? 24.292 -4.783 -28.520 1.00 95.44 946 ILE A N 1
ATOM 7299 C CA . ILE A 1 946 ? 23.897 -3.540 -29.210 1.00 95.44 946 ILE A CA 1
ATOM 7300 C C . ILE A 1 946 ? 24.953 -2.452 -29.014 1.00 95.44 946 ILE A C 1
ATOM 7302 O O . ILE A 1 946 ? 25.306 -1.747 -29.964 1.00 95.44 946 ILE A O 1
ATOM 7306 N N . PHE A 1 947 ? 25.446 -2.306 -27.784 1.00 95.19 947 PHE A N 1
ATOM 7307 C CA . PHE A 1 947 ? 26.435 -1.296 -27.440 1.00 95.19 947 PHE A CA 1
ATOM 7308 C C . PHE A 1 947 ? 27.795 -1.582 -28.094 1.00 95.19 947 PHE A C 1
ATOM 7310 O O . PHE A 1 947 ? 28.374 -0.682 -28.704 1.00 95.19 947 PHE A O 1
ATOM 7317 N N . ALA A 1 948 ? 28.266 -2.832 -28.049 1.00 95.19 948 ALA A N 1
ATOM 7318 C CA . ALA A 1 948 ? 29.505 -3.259 -28.701 1.00 95.19 948 ALA A CA 1
ATOM 7319 C C . ALA A 1 948 ? 29.432 -3.123 -30.233 1.00 95.19 948 ALA A C 1
ATOM 7321 O O . ALA A 1 948 ? 30.355 -2.588 -30.847 1.00 95.19 948 ALA A O 1
ATOM 7322 N N . ALA A 1 949 ? 28.309 -3.518 -30.849 1.00 94.62 949 ALA A N 1
ATOM 7323 C CA . ALA A 1 949 ? 28.062 -3.338 -32.282 1.00 94.62 949 ALA A CA 1
ATOM 7324 C C . ALA A 1 949 ? 28.094 -1.859 -32.690 1.00 94.62 949 ALA A C 1
ATOM 7326 O O . ALA A 1 949 ? 28.629 -1.522 -33.744 1.00 94.62 949 ALA A O 1
ATOM 7327 N N . ARG A 1 950 ? 27.547 -0.973 -31.845 1.00 92.94 950 ARG A N 1
ATOM 7328 C CA . ARG A 1 950 ? 27.528 0.476 -32.086 1.00 92.94 950 ARG A CA 1
ATOM 7329 C C . ARG A 1 950 ? 28.921 1.089 -32.042 1.00 92.94 950 ARG A C 1
ATOM 7331 O O . ARG A 1 950 ? 29.253 1.901 -32.895 1.00 92.94 950 ARG A O 1
ATOM 7338 N N . LEU A 1 951 ? 29.701 0.738 -31.020 1.00 91.69 951 LEU A N 1
ATOM 7339 C CA . LEU A 1 951 ? 31.066 1.238 -30.852 1.00 91.69 951 LEU A CA 1
ATOM 7340 C C . LEU A 1 951 ? 32.063 0.563 -31.797 1.00 91.69 951 LEU A C 1
ATOM 7342 O O . LEU A 1 951 ? 33.195 1.024 -31.899 1.00 91.69 951 LEU A O 1
ATOM 7346 N N . ASN A 1 952 ? 31.655 -0.523 -32.460 1.00 94.88 952 ASN A N 1
ATOM 7347 C CA . ASN A 1 952 ? 32.531 -1.406 -33.222 1.00 94.88 952 ASN A CA 1
ATOM 7348 C C . ASN A 1 952 ? 33.744 -1.904 -32.403 1.00 94.88 952 ASN A C 1
ATOM 7350 O O . ASN A 1 952 ? 34.810 -2.185 -32.946 1.00 94.88 952 ASN A O 1
ATOM 7354 N N . ALA A 1 953 ? 33.581 -2.010 -31.086 1.00 94.12 953 ALA A N 1
ATOM 7355 C CA . ALA A 1 953 ? 34.617 -2.452 -30.166 1.00 94.12 953 ALA A CA 1
ATOM 7356 C C . ALA A 1 953 ? 33.994 -2.925 -28.850 1.00 94.12 953 ALA A C 1
ATOM 7358 O O . ALA A 1 953 ? 33.027 -2.331 -28.362 1.00 94.12 953 ALA A O 1
ATOM 7359 N N . ALA A 1 954 ? 34.570 -3.967 -28.253 1.00 95.06 954 ALA A N 1
ATOM 7360 C CA . ALA A 1 954 ? 34.339 -4.285 -26.850 1.00 95.06 954 ALA A CA 1
ATOM 7361 C C . ALA A 1 954 ? 35.422 -3.600 -26.021 1.00 95.06 954 ALA A C 1
ATOM 7363 O O . ALA A 1 954 ? 36.607 -3.789 -26.283 1.00 95.06 954 ALA A O 1
ATOM 7364 N N . THR A 1 955 ? 35.017 -2.783 -25.048 1.00 93.19 955 THR A N 1
ATOM 7365 C CA . THR A 1 955 ? 35.941 -1.977 -24.240 1.00 93.19 955 THR A CA 1
ATOM 7366 C C . THR A 1 955 ? 35.737 -2.259 -22.750 1.00 93.19 955 THR A C 1
ATOM 7368 O O . THR A 1 955 ? 34.599 -2.485 -22.329 1.00 93.19 955 THR A O 1
ATOM 7371 N N . PRO A 1 956 ? 36.782 -2.172 -21.906 1.00 88.88 956 PRO A N 1
ATOM 7372 C CA . PRO A 1 956 ? 36.638 -2.472 -20.478 1.00 88.88 956 PRO A CA 1
ATOM 7373 C C . PRO A 1 956 ? 35.738 -1.489 -19.707 1.00 88.88 956 PRO A C 1
ATOM 7375 O O . PRO A 1 956 ? 35.213 -1.812 -18.641 1.00 88.88 956 PRO A O 1
ATOM 7378 N N . ARG A 1 957 ? 35.540 -0.279 -20.250 1.00 88.62 957 ARG A N 1
ATOM 7379 C CA . ARG A 1 957 ? 34.648 0.751 -19.687 1.00 88.62 957 ARG A CA 1
ATOM 7380 C C . ARG A 1 957 ? 33.197 0.630 -20.161 1.00 88.62 957 ARG A C 1
ATOM 7382 O O . ARG A 1 957 ? 32.348 1.388 -19.683 1.00 88.62 957 ARG A O 1
ATOM 7389 N N . ALA A 1 958 ? 32.892 -0.289 -21.080 1.00 90.38 958 ALA A N 1
ATOM 7390 C CA . ALA A 1 958 ? 31.525 -0.517 -21.535 1.00 90.38 958 ALA A CA 1
ATOM 7391 C C . ALA A 1 958 ? 30.599 -0.825 -20.347 1.00 90.38 958 ALA A C 1
ATOM 7393 O O . ALA A 1 958 ? 31.028 -1.384 -19.339 1.00 90.38 958 ALA A O 1
ATOM 7394 N N . GLY A 1 959 ? 29.331 -0.422 -20.429 1.00 88.62 959 GLY A N 1
ATOM 7395 C CA . GLY A 1 959 ? 28.355 -0.737 -19.387 1.00 88.62 959 GLY A CA 1
ATOM 7396 C C . GLY A 1 959 ? 28.537 -0.003 -18.056 1.00 88.62 959 GLY A C 1
ATOM 7397 O O . GLY A 1 959 ? 28.013 -0.455 -17.047 1.00 88.62 959 GLY A O 1
ATOM 7398 N N . THR A 1 960 ? 29.321 1.073 -17.991 1.00 90.12 960 THR A N 1
ATOM 7399 C CA . THR A 1 960 ? 29.428 1.891 -16.768 1.00 90.12 960 THR A CA 1
ATOM 7400 C C . THR A 1 960 ? 28.149 2.715 -16.582 1.00 90.12 960 THR A C 1
ATOM 7402 O O . THR A 1 960 ? 27.746 3.403 -17.519 1.00 90.12 960 THR A O 1
ATOM 7405 N N . ASN A 1 961 ? 27.528 2.662 -15.396 1.00 88.00 961 ASN A N 1
ATOM 7406 C CA . ASN A 1 961 ? 26.295 3.378 -15.021 1.00 88.00 961 ASN A CA 1
ATOM 7407 C C . ASN A 1 961 ? 25.027 2.980 -15.805 1.00 88.00 961 ASN A C 1
ATOM 7409 O O . ASN A 1 961 ? 24.010 3.672 -15.729 1.00 88.00 961 ASN A O 1
ATOM 7413 N N . PHE A 1 962 ? 25.051 1.874 -16.552 1.00 93.75 962 PHE A N 1
ATOM 7414 C CA . PHE A 1 962 ? 23.893 1.431 -17.343 1.00 93.75 962 PHE A CA 1
ATOM 7415 C C . PHE A 1 962 ? 22.715 1.038 -16.450 1.00 93.75 962 PHE A C 1
ATOM 7417 O O . PHE A 1 962 ? 21.564 1.328 -16.770 1.00 93.75 962 PHE A O 1
ATOM 7424 N N . GLU A 1 963 ? 23.015 0.397 -15.324 1.00 93.31 963 GLU A N 1
ATOM 7425 C CA . GLU A 1 963 ? 22.064 0.051 -14.276 1.00 93.31 963 GLU A CA 1
ATOM 7426 C C . GLU A 1 963 ? 21.316 1.286 -13.764 1.00 93.31 963 GLU A C 1
ATOM 7428 O O . GLU A 1 963 ? 20.090 1.262 -13.689 1.00 93.31 963 GLU A O 1
ATOM 7433 N N . LEU A 1 964 ? 22.021 2.392 -13.506 1.00 90.00 964 LEU A N 1
ATOM 7434 C CA . LEU A 1 964 ? 21.422 3.617 -12.974 1.00 90.00 964 LEU A CA 1
ATOM 7435 C C . LEU A 1 964 ? 20.464 4.261 -13.980 1.00 90.00 964 LEU A C 1
ATOM 7437 O O . LEU A 1 964 ? 19.353 4.637 -13.612 1.00 90.00 964 LEU A O 1
ATOM 7441 N N . ASP A 1 965 ? 20.856 4.338 -15.255 1.00 90.69 965 ASP A N 1
ATOM 7442 C CA . ASP A 1 965 ? 19.999 4.881 -16.313 1.00 90.69 965 ASP A CA 1
ATOM 7443 C C . ASP A 1 965 ? 18.747 4.006 -16.539 1.00 90.69 965 ASP A C 1
ATOM 7445 O O . ASP A 1 965 ? 17.650 4.533 -16.736 1.00 90.69 965 ASP A O 1
ATOM 7449 N N . ALA A 1 966 ? 18.874 2.674 -16.474 1.00 94.06 966 ALA A N 1
ATOM 7450 C CA . ALA A 1 966 ? 17.747 1.750 -16.630 1.00 94.06 966 ALA A CA 1
ATOM 7451 C C . ALA A 1 966 ? 16.766 1.813 -15.447 1.00 94.06 966 ALA A C 1
ATOM 7453 O O . ALA A 1 966 ? 15.549 1.813 -15.646 1.00 94.06 966 ALA A O 1
ATOM 7454 N N . ILE A 1 967 ? 17.288 1.905 -14.222 1.00 92.56 967 ILE A N 1
ATOM 7455 C CA . ILE A 1 967 ? 16.493 2.099 -13.005 1.00 92.56 967 ILE A CA 1
ATOM 7456 C C . ILE A 1 967 ? 15.753 3.440 -13.076 1.00 92.56 967 ILE A C 1
ATOM 7458 O O . ILE A 1 967 ? 14.542 3.491 -12.851 1.00 92.56 967 ILE A O 1
ATOM 7462 N N . ALA A 1 968 ? 16.452 4.513 -13.461 1.00 89.19 968 ALA A N 1
ATOM 7463 C CA . ALA A 1 968 ? 15.854 5.833 -13.607 1.00 89.19 968 ALA A CA 1
ATOM 7464 C C . ALA A 1 968 ? 14.740 5.846 -14.659 1.00 89.19 968 ALA A C 1
ATOM 7466 O O . ALA A 1 968 ? 13.660 6.373 -14.401 1.00 89.19 968 ALA A O 1
ATOM 7467 N N . ALA A 1 969 ? 14.961 5.201 -15.808 1.00 91.81 969 ALA A N 1
ATOM 7468 C CA . ALA A 1 969 ? 13.950 5.042 -16.847 1.00 91.81 969 ALA A CA 1
ATOM 7469 C C . ALA A 1 969 ? 12.681 4.346 -16.326 1.00 91.81 969 ALA A C 1
ATOM 7471 O O . ALA A 1 969 ? 11.572 4.773 -16.642 1.00 91.81 969 ALA A O 1
ATOM 7472 N N . CYS A 1 970 ? 12.821 3.312 -15.493 1.00 92.06 970 CYS A N 1
ATOM 7473 C CA . CYS A 1 970 ? 11.675 2.609 -14.918 1.00 92.06 970 CYS A CA 1
ATOM 7474 C C . CYS A 1 970 ? 10.913 3.469 -13.900 1.00 92.06 970 CYS A C 1
ATOM 7476 O O . CYS A 1 970 ? 9.687 3.545 -13.976 1.00 92.06 970 CYS A O 1
ATOM 7478 N N . PHE A 1 971 ? 11.614 4.144 -12.982 1.00 86.75 971 PHE A N 1
ATOM 7479 C CA . PHE A 1 971 ? 10.980 4.996 -11.968 1.00 86.75 971 PHE A CA 1
ATOM 7480 C C . PHE A 1 971 ? 10.319 6.236 -12.566 1.00 86.75 971 PHE A C 1
ATOM 7482 O O . PHE A 1 971 ? 9.161 6.516 -12.269 1.00 86.75 971 PHE A O 1
ATOM 7489 N N . ILE A 1 972 ? 11.001 6.932 -13.480 1.00 84.50 972 ILE A N 1
ATOM 7490 C CA . ILE A 1 972 ? 10.404 8.034 -14.250 1.00 84.50 972 ILE A CA 1
ATOM 7491 C C . ILE A 1 972 ? 9.216 7.513 -15.068 1.00 84.50 972 ILE A C 1
ATOM 7493 O O . ILE A 1 972 ? 8.212 8.200 -15.210 1.00 84.50 972 ILE A O 1
ATOM 7497 N N . GLY A 1 973 ? 9.297 6.275 -15.560 1.00 79.94 973 GLY A N 1
ATOM 7498 C CA . GLY A 1 973 ? 8.219 5.572 -16.250 1.00 79.94 973 GLY A CA 1
ATOM 7499 C C . GLY A 1 973 ? 7.027 5.148 -15.382 1.00 79.94 973 GLY A C 1
ATOM 7500 O O . GLY A 1 973 ? 6.096 4.538 -15.913 1.00 79.94 973 GLY A O 1
ATOM 7501 N N . GLY A 1 974 ? 7.034 5.450 -14.078 1.00 75.50 974 GLY A N 1
ATOM 7502 C CA . GLY A 1 974 ? 5.943 5.155 -13.144 1.00 75.50 974 GLY A CA 1
ATOM 7503 C C . GLY A 1 974 ? 6.003 3.767 -12.500 1.00 75.50 974 GLY A C 1
ATOM 7504 O O . GLY A 1 974 ? 4.987 3.286 -11.998 1.00 75.50 974 GLY A O 1
ATOM 7505 N N . ALA A 1 975 ? 7.155 3.089 -12.535 1.00 83.06 975 ALA A N 1
ATOM 7506 C CA . ALA A 1 975 ? 7.354 1.871 -11.756 1.00 83.06 975 ALA A CA 1
ATOM 7507 C C . ALA A 1 975 ? 7.481 2.192 -10.258 1.00 83.06 975 ALA A C 1
ATOM 7509 O O . ALA A 1 975 ? 8.043 3.211 -9.870 1.00 83.06 975 ALA A O 1
ATOM 7510 N N . SER A 1 976 ? 6.965 1.308 -9.409 1.00 76.06 976 SER A N 1
ATOM 7511 C CA . SER A 1 976 ? 6.947 1.486 -7.955 1.00 76.06 976 SER A CA 1
ATOM 7512 C C . SER A 1 976 ? 8.208 0.935 -7.297 1.00 76.06 976 SER A C 1
ATOM 7514 O O . SER A 1 976 ? 8.565 -0.217 -7.528 1.00 76.06 976 SER A O 1
ATOM 7516 N N . ALA A 1 977 ? 8.822 1.706 -6.391 1.00 69.88 977 ALA A N 1
ATOM 7517 C CA . ALA A 1 977 ? 9.961 1.234 -5.589 1.00 69.88 977 ALA A CA 1
ATOM 7518 C C . ALA A 1 977 ? 9.587 0.087 -4.638 1.00 69.88 977 ALA A C 1
ATOM 7520 O O . ALA A 1 977 ? 10.435 -0.721 -4.276 1.00 69.88 977 ALA A O 1
ATOM 7521 N N . SER A 1 978 ? 8.309 -0.002 -4.270 1.00 65.75 978 SER A N 1
ATOM 7522 C CA . SER A 1 978 ? 7.762 -1.051 -3.406 1.00 65.75 978 SER A CA 1
ATOM 7523 C C . SER A 1 978 ? 7.313 -2.299 -4.179 1.00 65.75 978 SER A C 1
ATOM 7525 O O . SER A 1 978 ? 6.803 -3.225 -3.562 1.00 65.75 978 SER A O 1
ATOM 7527 N N . GLY A 1 979 ? 7.457 -2.321 -5.510 1.00 78.25 979 GLY A N 1
ATOM 7528 C CA . GLY A 1 979 ? 6.942 -3.392 -6.366 1.00 78.25 979 GLY A CA 1
ATOM 7529 C C . GLY A 1 979 ? 5.464 -3.240 -6.746 1.00 78.25 979 GLY A C 1
ATOM 7530 O O . GLY A 1 979 ? 4.800 -2.258 -6.398 1.00 78.25 979 GLY A O 1
ATOM 7531 N N . GLY A 1 980 ? 4.974 -4.181 -7.557 1.00 76.19 980 GLY A N 1
ATOM 7532 C CA . GLY A 1 980 ? 3.565 -4.362 -7.933 1.00 76.19 980 GLY A CA 1
ATOM 7533 C C . GLY A 1 980 ? 3.021 -3.433 -9.022 1.00 76.19 980 GLY A C 1
ATOM 7534 O O . GLY A 1 980 ? 2.013 -3.758 -9.642 1.00 76.19 980 GLY A O 1
ATOM 7535 N N . ILE A 1 981 ? 3.691 -2.312 -9.302 1.00 78.88 981 ILE A N 1
ATOM 7536 C CA . ILE A 1 981 ? 3.271 -1.316 -10.299 1.00 78.88 981 ILE A CA 1
ATOM 7537 C C . ILE A 1 981 ? 4.427 -1.022 -11.259 1.00 78.88 981 ILE A C 1
ATOM 7539 O O . ILE A 1 981 ? 5.562 -0.809 -10.836 1.00 78.88 981 ILE A O 1
ATOM 7543 N N . GLY A 1 982 ? 4.116 -0.968 -12.552 1.00 83.62 982 GLY A N 1
ATOM 7544 C CA . GLY A 1 982 ? 5.036 -0.594 -13.625 1.00 83.62 982 GLY A CA 1
ATOM 7545 C C . GLY A 1 982 ? 4.531 -1.115 -14.966 1.00 83.62 982 GLY A C 1
ATOM 7546 O O . GLY A 1 982 ? 3.777 -2.082 -15.009 1.00 83.62 982 GLY A O 1
ATOM 7547 N N . THR A 1 983 ? 4.914 -0.499 -16.082 1.00 86.81 983 THR A N 1
ATOM 7548 C CA . THR A 1 983 ? 4.577 -1.022 -17.418 1.00 86.81 983 THR A CA 1
ATOM 7549 C C . THR A 1 983 ? 5.779 -0.935 -18.343 1.00 86.81 983 THR A C 1
ATOM 7551 O O . THR A 1 983 ? 6.592 -0.020 -18.228 1.00 86.81 983 THR A O 1
ATOM 7554 N N . VAL A 1 984 ? 5.866 -1.862 -19.301 1.00 90.62 984 VAL A N 1
ATOM 7555 C CA . VAL A 1 984 ? 6.904 -1.842 -20.345 1.00 90.62 984 VAL A CA 1
ATOM 7556 C C . VAL A 1 984 ? 6.863 -0.513 -21.099 1.00 90.62 984 VAL A C 1
ATOM 7558 O O . VAL A 1 984 ? 7.889 0.131 -21.278 1.00 90.62 984 VAL A O 1
ATOM 7561 N N . PHE A 1 985 ? 5.666 -0.057 -21.477 1.00 82.94 985 PHE A N 1
ATOM 7562 C CA . PHE A 1 985 ? 5.496 1.216 -22.174 1.00 82.94 985 PHE A CA 1
ATOM 7563 C C . PHE A 1 985 ? 5.919 2.413 -21.312 1.00 82.94 985 PHE A C 1
ATOM 7565 O O . PHE A 1 985 ? 6.612 3.298 -21.803 1.00 82.94 985 PHE A O 1
ATOM 7572 N N . GLY A 1 986 ? 5.571 2.419 -20.021 1.00 82.44 986 GLY A N 1
ATOM 7573 C CA . GLY A 1 986 ? 6.020 3.436 -19.069 1.00 82.44 986 GLY A CA 1
ATOM 7574 C C . GLY A 1 986 ? 7.543 3.506 -18.976 1.00 82.44 986 GLY A C 1
ATOM 7575 O O . GLY A 1 986 ? 8.108 4.585 -19.132 1.00 82.44 986 GLY A O 1
ATOM 7576 N N . ALA A 1 987 ? 8.219 2.362 -18.836 1.00 91.38 987 ALA A N 1
ATOM 7577 C CA . ALA A 1 987 ? 9.681 2.289 -18.798 1.00 91.38 987 ALA A CA 1
ATOM 7578 C C . ALA A 1 987 ? 10.337 2.802 -20.096 1.00 91.38 987 ALA A C 1
ATOM 7580 O O . ALA A 1 987 ? 11.364 3.477 -20.044 1.00 91.38 987 ALA A O 1
ATOM 7581 N N . ILE A 1 988 ? 9.723 2.555 -21.260 1.00 91.88 988 ILE A N 1
ATOM 7582 C CA . ILE A 1 988 ? 10.176 3.119 -22.542 1.00 91.88 988 ILE A CA 1
ATOM 7583 C C . ILE A 1 988 ? 10.005 4.636 -22.577 1.00 91.88 988 ILE A C 1
ATOM 7585 O O . ILE A 1 988 ? 10.936 5.333 -22.972 1.00 91.88 988 ILE A O 1
ATOM 7589 N N . ILE A 1 989 ? 8.855 5.164 -22.147 1.00 86.38 989 ILE A N 1
ATOM 7590 C CA . ILE A 1 989 ? 8.634 6.615 -22.065 1.00 86.38 989 ILE A CA 1
ATOM 7591 C C . ILE A 1 989 ? 9.644 7.256 -21.109 1.00 86.38 989 ILE A C 1
ATOM 7593 O O . ILE A 1 989 ? 10.260 8.253 -21.474 1.00 86.38 989 ILE A O 1
ATOM 7597 N N . GLY A 1 990 ? 9.887 6.666 -19.937 1.00 88.06 990 GLY A N 1
ATOM 7598 C CA . GLY A 1 990 ? 10.909 7.144 -19.005 1.00 88.06 990 GLY A CA 1
ATOM 7599 C C . GLY A 1 990 ? 12.326 7.071 -19.585 1.00 88.06 990 GLY A C 1
ATOM 7600 O O . GLY A 1 990 ? 13.105 8.008 -19.433 1.00 88.06 990 GLY A O 1
ATOM 7601 N N . GLY A 1 991 ? 12.649 6.020 -20.342 1.00 90.94 991 GLY A N 1
ATOM 7602 C CA . GLY A 1 991 ? 13.919 5.915 -21.063 1.00 90.94 991 GLY A CA 1
ATOM 7603 C C . GLY A 1 991 ? 14.067 6.943 -22.189 1.00 90.94 991 GLY A C 1
ATOM 7604 O O . GLY A 1 991 ? 15.159 7.468 -22.400 1.00 90.94 991 GLY A O 1
ATOM 7605 N N . LEU A 1 992 ? 12.976 7.301 -22.873 1.00 90.19 992 LEU A N 1
ATOM 7606 C CA . LEU A 1 992 ? 12.955 8.395 -23.846 1.00 90.19 992 LEU A CA 1
ATOM 7607 C C . LEU A 1 992 ? 13.107 9.759 -23.166 1.00 90.19 992 LEU A C 1
ATOM 7609 O O . LEU A 1 992 ? 13.850 10.587 -23.680 1.00 90.19 992 LEU A O 1
ATOM 7613 N N . VAL A 1 993 ? 12.486 9.980 -22.001 1.00 88.25 993 VAL A N 1
ATOM 7614 C CA . VAL A 1 993 ? 12.714 11.186 -21.182 1.00 88.25 993 VAL A CA 1
ATOM 7615 C C . VAL A 1 993 ? 14.201 11.316 -20.843 1.00 88.25 993 VAL A C 1
ATOM 7617 O O . VAL A 1 993 ? 14.793 12.367 -21.086 1.00 88.25 993 VAL A O 1
ATOM 7620 N N . MET A 1 994 ? 14.831 10.235 -20.374 1.00 86.44 994 MET A N 1
ATOM 7621 C CA . MET A 1 994 ? 16.274 10.205 -20.111 1.00 86.44 994 MET A CA 1
ATOM 7622 C C . MET A 1 994 ? 17.099 10.450 -21.377 1.00 86.44 994 MET A C 1
ATOM 7624 O O . MET A 1 994 ? 18.080 11.189 -21.341 1.00 86.44 994 MET A O 1
ATOM 7628 N N . GLY A 1 995 ? 16.685 9.892 -22.515 1.00 89.25 995 GLY A N 1
ATOM 7629 C CA . GLY A 1 995 ? 17.346 10.120 -23.796 1.00 89.25 995 GLY A CA 1
ATOM 7630 C C . GLY A 1 995 ? 17.266 11.569 -24.273 1.00 89.25 995 GLY A C 1
ATOM 7631 O O . GLY A 1 995 ? 18.261 12.098 -24.770 1.00 89.25 995 GLY A O 1
ATOM 7632 N N . VAL A 1 996 ? 16.114 12.223 -24.091 1.00 91.06 996 VAL A N 1
ATOM 7633 C CA . VAL A 1 996 ? 15.916 13.640 -24.434 1.00 91.06 996 VAL A CA 1
ATOM 7634 C C . VAL A 1 996 ? 16.755 14.518 -23.515 1.00 91.06 996 VAL A C 1
ATOM 7636 O O . VAL A 1 996 ? 17.413 15.430 -24.004 1.00 91.06 996 VAL A O 1
ATOM 7639 N N . LEU A 1 997 ? 16.795 14.211 -22.215 1.00 88.50 997 LEU A N 1
ATOM 7640 C CA . LEU A 1 997 ? 17.655 14.899 -21.252 1.00 88.50 997 LEU A CA 1
ATOM 7641 C C . LEU A 1 997 ? 19.135 14.779 -21.644 1.00 88.50 997 LEU A C 1
ATOM 7643 O O . LEU A 1 997 ? 19.824 15.792 -21.726 1.00 88.50 997 LEU A O 1
ATOM 7647 N N . ASN A 1 998 ? 19.611 13.568 -21.951 1.00 87.06 998 ASN A N 1
ATOM 7648 C CA . ASN A 1 998 ? 20.998 13.322 -22.364 1.00 87.06 998 ASN A CA 1
ATOM 7649 C C . ASN A 1 998 ? 21.371 14.115 -23.616 1.00 87.06 998 ASN A C 1
ATOM 7651 O O . ASN A 1 998 ? 22.370 14.832 -23.634 1.00 87.06 998 ASN A O 1
ATOM 7655 N N . ASN A 1 999 ? 20.552 13.990 -24.662 1.00 88.19 999 ASN A N 1
ATOM 7656 C CA . ASN A 1 999 ? 20.818 14.622 -25.946 1.00 88.19 999 ASN A CA 1
ATOM 7657 C C . ASN A 1 999 ? 20.701 16.150 -25.835 1.00 88.19 999 ASN A C 1
ATOM 7659 O O . ASN A 1 999 ? 21.611 16.871 -26.230 1.00 88.19 999 ASN A O 1
ATOM 7663 N N . GLY A 1 1000 ? 19.639 16.648 -25.199 1.00 89.19 1000 GLY A N 1
ATOM 7664 C CA . GLY A 1 1000 ? 19.411 18.074 -24.983 1.00 89.19 1000 GLY A CA 1
ATOM 7665 C C . GLY A 1 1000 ? 20.536 18.747 -24.198 1.00 89.19 1000 GLY A C 1
ATOM 7666 O O . GLY A 1 1000 ? 21.051 19.770 -24.642 1.00 89.19 1000 GLY A O 1
ATOM 7667 N N . MET A 1 1001 ? 20.975 18.150 -23.082 1.00 90.94 1001 MET A N 1
ATOM 7668 C CA . MET A 1 1001 ? 22.099 18.670 -22.293 1.00 90.94 1001 MET A CA 1
ATOM 7669 C C . MET A 1 1001 ? 23.422 18.622 -23.066 1.00 90.94 1001 MET A C 1
ATOM 7671 O O . MET A 1 1001 ? 24.211 19.565 -23.003 1.00 90.94 1001 MET A O 1
ATOM 7675 N N . SER A 1 1002 ? 23.654 17.554 -23.833 1.00 88.81 1002 SER A N 1
ATOM 7676 C CA . SER A 1 1002 ? 24.839 17.446 -24.683 1.00 88.81 1002 SER A CA 1
ATOM 7677 C C . SER A 1 1002 ? 24.855 18.507 -25.788 1.00 88.81 1002 SER A C 1
ATOM 7679 O O . SER A 1 1002 ? 25.918 19.047 -26.086 1.00 88.81 1002 SER A O 1
ATOM 7681 N N . LEU A 1 1003 ? 23.704 18.821 -26.391 1.00 90.00 1003 LEU A N 1
ATOM 7682 C CA . LEU A 1 1003 ? 23.586 19.812 -27.467 1.00 90.00 1003 LEU A CA 1
ATOM 7683 C C . LEU A 1 1003 ? 23.818 21.248 -26.982 1.00 90.00 1003 LEU A C 1
ATOM 7685 O O . LEU A 1 1003 ? 24.329 22.061 -27.745 1.00 90.00 1003 LEU A O 1
ATOM 7689 N N . ILE A 1 1004 ? 23.490 21.553 -25.724 1.00 91.00 1004 ILE A N 1
ATOM 7690 C CA . ILE A 1 1004 ? 23.814 22.848 -25.098 1.00 91.00 1004 ILE A CA 1
ATOM 7691 C C . ILE A 1 1004 ? 25.223 22.888 -24.481 1.00 91.00 1004 ILE A C 1
ATOM 7693 O O . ILE A 1 1004 ? 25.586 23.874 -23.848 1.00 91.00 1004 ILE A O 1
ATOM 7697 N N . GLY A 1 1005 ? 26.025 21.831 -24.662 1.00 88.25 1005 GLY A N 1
ATOM 7698 C CA . GLY A 1 1005 ? 27.428 21.791 -24.243 1.00 88.25 1005 GLY A CA 1
ATOM 7699 C C . GLY A 1 1005 ? 27.659 21.560 -22.746 1.00 88.25 1005 GLY A C 1
ATOM 7700 O O . GLY A 1 1005 ? 28.746 21.857 -22.253 1.00 88.25 1005 GLY A O 1
ATOM 7701 N N . LEU A 1 1006 ? 26.676 21.034 -22.003 1.00 90.19 1006 LEU A N 1
ATOM 7702 C CA . LEU A 1 1006 ? 26.866 20.691 -20.588 1.00 90.19 1006 LEU A CA 1
ATOM 7703 C C . LEU A 1 1006 ? 27.839 19.515 -20.434 1.00 90.19 1006 LEU A C 1
ATOM 7705 O O . LEU A 1 1006 ? 27.674 18.471 -21.068 1.00 90.19 1006 LEU A O 1
ATOM 7709 N N . GLY A 1 1007 ? 28.811 19.661 -19.531 1.00 86.62 1007 GLY A N 1
ATOM 7710 C CA . GLY A 1 1007 ? 29.751 18.596 -19.175 1.00 86.62 1007 GLY A CA 1
ATOM 7711 C C . GLY A 1 1007 ? 29.073 17.388 -18.516 1.00 86.62 1007 GLY A C 1
ATOM 7712 O O . GLY A 1 1007 ? 28.018 17.516 -17.893 1.00 86.62 1007 GLY A O 1
ATOM 7713 N N . ILE A 1 1008 ? 29.700 16.213 -18.631 1.00 81.94 1008 ILE A N 1
ATOM 7714 C CA . ILE A 1 1008 ? 29.163 14.926 -18.145 1.00 81.94 1008 ILE A CA 1
ATOM 7715 C C . ILE A 1 1008 ? 28.854 14.966 -16.638 1.00 81.94 1008 ILE A C 1
ATOM 7717 O O . ILE A 1 1008 ? 27.847 14.400 -16.212 1.00 81.94 1008 ILE A O 1
ATOM 7721 N N . ASP A 1 1009 ? 29.656 15.677 -15.843 1.00 85.31 1009 ASP A N 1
ATOM 7722 C CA . ASP A 1 1009 ? 29.464 15.789 -14.390 1.00 85.31 1009 ASP A CA 1
ATOM 7723 C C . ASP A 1 1009 ? 28.138 16.487 -14.042 1.00 85.31 1009 ASP A C 1
ATOM 7725 O O . ASP A 1 1009 ? 27.346 15.992 -13.237 1.00 85.31 1009 ASP A O 1
ATOM 7729 N N . TRP A 1 1010 ? 27.835 17.596 -14.728 1.00 85.94 1010 TRP A N 1
ATOM 7730 C CA . TRP A 1 1010 ? 26.561 18.307 -14.582 1.00 85.94 1010 TRP A CA 1
ATOM 7731 C C . TRP A 1 1010 ? 25.381 17.473 -15.066 1.00 85.94 1010 TRP A C 1
ATOM 7733 O O . TRP A 1 1010 ? 24.324 17.478 -14.433 1.00 85.94 1010 TRP A O 1
ATOM 7743 N N . GLN A 1 1011 ? 25.563 16.716 -16.151 1.00 84.12 1011 GLN A N 1
ATOM 7744 C CA . GLN A 1 1011 ? 24.528 15.805 -16.634 1.00 84.12 1011 GLN A CA 1
ATOM 7745 C C . GLN A 1 1011 ? 24.171 14.764 -15.567 1.00 84.12 1011 GLN A C 1
ATOM 7747 O O . GLN A 1 1011 ? 22.989 14.524 -15.330 1.00 84.12 1011 GLN A O 1
ATOM 7752 N N . GLN A 1 1012 ? 25.158 14.181 -14.878 1.00 84.12 1012 GLN A N 1
ATOM 7753 C CA . GLN A 1 1012 ? 24.900 13.224 -13.795 1.00 84.12 1012 GLN A CA 1
ATOM 7754 C C . GLN A 1 1012 ? 24.169 13.865 -12.607 1.00 84.12 1012 GLN A C 1
ATOM 7756 O O . GLN A 1 1012 ? 23.203 13.283 -12.112 1.00 84.12 1012 GLN A O 1
ATOM 7761 N N . GLY A 1 1013 ? 24.562 15.076 -12.197 1.00 85.19 1013 GLY A N 1
ATOM 7762 C CA . GLY A 1 1013 ? 23.873 15.811 -11.131 1.00 85.19 1013 GLY A CA 1
ATOM 7763 C C . GLY A 1 1013 ? 22.395 16.074 -11.447 1.00 85.19 1013 GLY A C 1
ATOM 7764 O O . GLY A 1 1013 ? 21.518 15.802 -10.624 1.00 85.19 1013 GLY A O 1
ATOM 7765 N N . ILE A 1 1014 ? 22.099 16.527 -12.671 1.00 85.56 1014 ILE A N 1
ATOM 7766 C CA . ILE A 1 1014 ? 20.726 16.793 -13.132 1.00 85.56 1014 ILE A CA 1
ATOM 7767 C C . ILE A 1 1014 ? 19.913 15.496 -13.206 1.00 85.56 1014 ILE A C 1
ATOM 7769 O O . ILE A 1 1014 ? 18.777 15.462 -12.734 1.00 85.56 1014 ILE A O 1
ATOM 7773 N N . LYS A 1 1015 ? 20.488 14.409 -13.739 1.00 82.12 1015 LYS A N 1
ATOM 7774 C CA . LYS A 1 1015 ? 19.832 13.090 -13.768 1.00 82.12 1015 LYS A CA 1
ATOM 7775 C C . LYS A 1 1015 ? 19.441 12.612 -12.372 1.00 82.12 1015 LYS A C 1
ATOM 7777 O O . LYS A 1 1015 ? 18.312 12.165 -12.180 1.00 82.12 1015 LYS A O 1
ATOM 7782 N N . GLY A 1 1016 ? 20.356 12.725 -11.406 1.00 82.44 1016 GLY A N 1
ATOM 7783 C CA . GLY A 1 1016 ? 20.103 12.345 -10.017 1.00 82.44 1016 GLY A CA 1
ATOM 7784 C C . GLY A 1 1016 ? 18.945 13.136 -9.406 1.00 82.44 1016 GLY A C 1
ATOM 7785 O O . GLY A 1 1016 ? 18.065 12.551 -8.777 1.00 82.44 1016 GLY A O 1
ATOM 7786 N N . LEU A 1 1017 ? 18.890 14.448 -9.660 1.00 84.81 1017 LEU A N 1
ATOM 7787 C CA . LEU A 1 1017 ? 17.805 15.305 -9.181 1.00 84.81 1017 LEU A CA 1
ATOM 7788 C C . LEU A 1 1017 ? 16.456 14.953 -9.826 1.00 84.81 1017 LEU A C 1
ATOM 7790 O O . LEU A 1 1017 ? 15.453 14.855 -9.122 1.00 84.81 1017 LEU A O 1
ATOM 7794 N N . VAL A 1 1018 ? 16.421 14.729 -11.144 1.00 81.19 1018 VAL A N 1
ATOM 7795 C CA . VAL A 1 1018 ? 15.196 14.336 -11.864 1.00 81.19 1018 VAL A CA 1
ATOM 7796 C C . VAL A 1 1018 ? 14.663 13.001 -11.346 1.00 81.19 1018 VAL A C 1
ATOM 7798 O O . VAL A 1 1018 ? 13.464 12.879 -11.099 1.00 81.19 1018 VAL A O 1
ATOM 7801 N N . LEU A 1 1019 ? 15.543 12.020 -11.129 1.00 78.38 1019 LEU A N 1
ATOM 7802 C CA . LEU A 1 1019 ? 15.169 10.738 -10.537 1.00 78.38 1019 LEU A CA 1
ATOM 7803 C C . LEU A 1 1019 ? 14.595 10.914 -9.127 1.00 78.38 1019 LEU A C 1
ATOM 7805 O O . LEU A 1 1019 ? 13.526 10.383 -8.829 1.00 78.38 1019 LEU A O 1
ATOM 7809 N N . LEU A 1 1020 ? 15.278 11.682 -8.273 1.00 80.44 1020 LEU A N 1
ATOM 7810 C CA . LEU A 1 1020 ? 14.830 11.940 -6.906 1.00 80.44 1020 LEU A CA 1
ATOM 7811 C C . LEU A 1 1020 ? 13.453 12.610 -6.889 1.00 80.44 1020 LEU A C 1
ATOM 7813 O O . LEU A 1 1020 ? 12.589 12.197 -6.122 1.00 80.44 1020 LEU A O 1
ATOM 7817 N N . LEU A 1 1021 ? 13.225 13.598 -7.757 1.00 77.25 1021 LEU A N 1
ATOM 7818 C CA . LEU A 1 1021 ? 11.933 14.273 -7.888 1.00 77.25 1021 LEU A CA 1
ATOM 7819 C C . LEU A 1 1021 ? 10.839 13.329 -8.397 1.00 77.25 1021 LEU A C 1
ATOM 7821 O O . LEU A 1 1021 ? 9.725 13.373 -7.881 1.00 77.25 1021 LEU A O 1
ATOM 7825 N N . ALA A 1 1022 ? 11.143 12.459 -9.364 1.00 68.56 1022 ALA A N 1
ATOM 7826 C CA . ALA A 1 1022 ? 10.191 11.473 -9.872 1.00 68.56 1022 ALA A CA 1
ATOM 7827 C C . ALA A 1 1022 ? 9.760 10.485 -8.775 1.00 68.56 1022 ALA A C 1
ATOM 7829 O O . ALA A 1 1022 ? 8.567 10.245 -8.588 1.00 68.56 1022 ALA A O 1
ATOM 7830 N N . VAL A 1 1023 ? 10.719 9.973 -7.998 1.00 66.12 1023 VAL A N 1
ATOM 7831 C CA . VAL A 1 1023 ? 10.453 9.057 -6.877 1.00 66.12 1023 VAL A CA 1
ATOM 7832 C C . VAL A 1 1023 ? 9.742 9.778 -5.729 1.00 66.12 1023 VAL A C 1
ATOM 7834 O O . VAL A 1 1023 ? 8.778 9.250 -5.180 1.00 66.12 1023 VAL A O 1
ATOM 7837 N N . ALA A 1 1024 ? 10.152 11.002 -5.387 1.00 67.31 1024 ALA A N 1
ATOM 7838 C CA . ALA A 1 1024 ? 9.498 11.805 -4.355 1.00 67.31 1024 ALA A CA 1
ATOM 7839 C C . ALA A 1 1024 ? 8.044 12.128 -4.723 1.00 67.31 1024 ALA A C 1
ATOM 7841 O O . ALA A 1 1024 ? 7.169 12.070 -3.863 1.00 67.31 1024 ALA A O 1
ATOM 7842 N N . PHE A 1 1025 ? 7.770 12.417 -5.997 1.00 64.81 1025 PHE A N 1
ATOM 7843 C CA . PHE A 1 1025 ? 6.418 12.634 -6.504 1.00 64.81 1025 PHE A CA 1
ATOM 7844 C C . PHE A 1 1025 ? 5.563 11.359 -6.445 1.00 64.81 1025 PHE A C 1
ATOM 7846 O O . PHE A 1 1025 ? 4.407 11.428 -6.026 1.00 64.81 1025 PHE A O 1
ATOM 7853 N N . ASP A 1 1026 ? 6.121 10.197 -6.806 1.00 59.84 1026 ASP A N 1
ATOM 7854 C CA . ASP A 1 1026 ? 5.430 8.904 -6.682 1.00 59.84 1026 ASP A CA 1
ATOM 7855 C C . ASP A 1 1026 ? 5.101 8.574 -5.215 1.00 59.84 1026 ASP A C 1
ATOM 7857 O O . ASP A 1 1026 ? 3.953 8.275 -4.886 1.00 59.84 1026 ASP A O 1
ATOM 7861 N N . ILE A 1 1027 ? 6.070 8.723 -4.305 1.00 56.38 1027 ILE A N 1
ATOM 7862 C CA . ILE A 1 1027 ? 5.876 8.504 -2.862 1.00 56.38 1027 ILE A CA 1
ATOM 7863 C C . ILE A 1 1027 ? 4.855 9.492 -2.288 1.00 56.38 1027 ILE A C 1
ATOM 7865 O O . ILE A 1 1027 ? 3.961 9.093 -1.544 1.00 56.38 1027 ILE A O 1
ATOM 7869 N N . TYR A 1 1028 ? 4.943 10.772 -2.657 1.00 54.41 1028 TYR A N 1
ATOM 7870 C CA . TYR A 1 1028 ? 3.994 11.798 -2.227 1.00 54.41 1028 TYR A CA 1
ATOM 7871 C C . TYR A 1 1028 ? 2.563 11.473 -2.677 1.00 54.41 1028 TYR A C 1
ATOM 7873 O O . TYR A 1 1028 ? 1.630 11.570 -1.881 1.00 54.41 1028 TYR A O 1
ATOM 7881 N N . ASN A 1 1029 ? 2.381 11.029 -3.924 1.00 49.81 1029 ASN A N 1
ATOM 7882 C CA . ASN A 1 1029 ? 1.070 10.629 -4.434 1.00 49.81 1029 ASN A CA 1
ATOM 7883 C C . ASN A 1 1029 ? 0.548 9.339 -3.790 1.00 49.81 1029 ASN A C 1
ATOM 7885 O O . ASN A 1 1029 ? -0.657 9.218 -3.582 1.00 49.81 1029 ASN A O 1
ATOM 7889 N N . LYS A 1 1030 ? 1.423 8.388 -3.448 1.00 48.62 1030 LYS A N 1
ATOM 7890 C CA . LYS A 1 1030 ? 1.039 7.151 -2.751 1.00 48.62 1030 LYS A CA 1
ATOM 7891 C C . LYS A 1 1030 ? 0.646 7.389 -1.303 1.00 48.62 1030 LYS A C 1
ATOM 7893 O O . LYS A 1 1030 ? -0.406 6.917 -0.892 1.00 48.62 1030 LYS A O 1
ATOM 7898 N N . ASN A 1 1031 ? 1.407 8.192 -0.563 1.00 37.03 1031 ASN A N 1
ATOM 7899 C CA . ASN A 1 1031 ? 1.048 8.572 0.806 1.00 37.03 1031 ASN A CA 1
ATOM 7900 C C . ASN A 1 1031 ? -0.285 9.330 0.866 1.00 37.03 1031 ASN A C 1
ATOM 7902 O O . ASN A 1 1031 ? -0.917 9.345 1.908 1.00 37.03 1031 ASN A O 1
ATOM 7906 N N . LYS A 1 1032 ? -0.727 9.919 -0.251 1.00 34.75 1032 LYS A N 1
ATOM 7907 C CA . LYS A 1 1032 ? -2.027 10.585 -0.413 1.00 34.75 1032 LYS A CA 1
ATOM 7908 C C . LYS A 1 1032 ? -3.157 9.661 -0.907 1.00 34.75 1032 LYS A C 1
ATOM 7910 O O . LYS A 1 1032 ? -4.300 10.093 -0.985 1.00 34.75 1032 LYS A O 1
ATOM 7915 N N . ARG A 1 1033 ? -2.824 8.440 -1.347 1.00 33.72 1033 ARG A N 1
ATOM 7916 C CA . ARG A 1 1033 ? -3.770 7.364 -1.707 1.00 33.72 1033 ARG A CA 1
ATOM 7917 C C . ARG A 1 1033 ? -3.978 6.388 -0.544 1.00 33.72 1033 ARG A C 1
ATOM 7919 O O . ARG A 1 1033 ? -5.050 5.802 -0.455 1.00 33.72 1033 ARG A O 1
ATOM 7926 N N . SER A 1 1034 ? -2.948 6.187 0.283 1.00 28.11 1034 SER A N 1
ATOM 7927 C CA . SER A 1 1034 ? -2.955 5.287 1.447 1.00 28.11 1034 SER A CA 1
ATOM 7928 C C . SER A 1 1034 ? -3.325 5.973 2.767 1.00 28.11 1034 SER A C 1
ATOM 7930 O O . SER A 1 1034 ? -3.680 5.274 3.713 1.00 28.11 1034 SER A O 1
ATOM 7932 N N . ALA A 1 1035 ? -3.209 7.301 2.839 1.00 25.94 1035 ALA A N 1
ATOM 7933 C CA . ALA A 1 1035 ? -3.792 8.130 3.894 1.00 25.94 1035 ALA A CA 1
ATOM 7934 C C . ALA A 1 1035 ? -5.030 8.822 3.345 1.00 25.94 1035 ALA A C 1
ATOM 7936 O O . ALA A 1 1035 ? -5.903 9.110 4.188 1.00 25.94 1035 ALA A O 1
#

Organism: NCBI:txid1284355

Sequence (1035 aa):
MPTKSSERWVGDGENMVRLFQEQGYKTDLQYAEDVVENQISQIENMITKGVDVMVVASVDGNTLTDVIKKAHDQGIQIISYDRLIRNTPYLTYYATFDNFKVGVLQASYIEQKLGLKEGKGPYNIELFGGSPDDNNAYFFFDGAMSVLKPYMDSGNLVVRSKQMTMAQIATLRWDGALAQSRMDNLLSAYYSGDNLDAVLSPYDGISIGIISSLKGVGYGKANKPLPVITGQDAELASIKSIVAGEQTQTVFKDTRKLAEQTELALIPYLSIAENIYLGNERASKGIIDWKETYVGTRELLGKVGLTENPNTLVSNIGVGKQQLVEIAKALSKKVRLLILDEPTAALNEDDSENLLQLMLEFKKQGIACILISHKLNEVSKVSDSVTILRDGKTIETLDMRKDNVTEDLIISGMVGRDLTSRYPERHANIGEVILEVKDWTVYHEHHADRKVLNQVNMNIRRGEIVGIAGLMGAGRTELAMSIFGKSYGRNITGQLIKDGKPIQNNSVTEAIQNGFAYVTEDRKEYGLILMDDIKRNISLTGLNKLTRGVVVNEREEVVVAEEMKKSMNIKAPSILQKTGNLSGGNQQKVVLSKWIFAGPDILILDEPTRGIDVGAKFEIYTIIHRLAAEGKGVLVISSELPEVLGLCDRIYVMNAGRITGEYGMIIALVVIMLLFEVLTGGLLLKPINITNLILQNSYILVLAIGMVLVIITGHIDLSVGSIAAFVGAVAAIMMVDWQLPAWLAVIASLVVGALIGAWQGFWIAYVRIPAFIVTLAGMLLFRGLTMIVLEGQSISPFPGGFQKISSGFLPDIQFSGLSLVSIIVGLVLTVWYIVNELRERRSQRKYGFEVVPQGLFLLKLVVVAAVTNLFTFMLASYAGIPNILILLFVLIIVYSFVMNRTVMGRHVYALGGNEKAAGLSGVKTKKVTFWVFVNMGVMAAISGLIFAARLNAATPRAGTNFELDAIAACFIGGASASGGIGTVFGAIIGGLVMGVLNNGMSLIGLGIDWQQGIKGLVLLLAVAFDIYNKNKRSA

pLDDT: mean 86.55, std 11.59, range [25.94, 98.44]

InterPro domains:
  IPR001851 ABC transporter, permease [PF02653] (689-1023)
  IPR003439 ABC transporter-like, ATP-binding domain [PF00005] (453-609)
  IPR003439 ABC transporter-like, ATP-binding domain [PS50893] (181-416)
  IPR003439 ABC transporter-like, ATP-binding domain [PS50893] (435-681)
  IPR003593 AAA+ ATPase domain [SM00382] (462-658)
  IPR017871 ABC transporter-like, conserved site [PS00211] (582-596)
  IPR025997 Periplasmic binding protein [PF13407] (2-261)
  IPR027417 P-loop containing nucleoside triphosphate hydrolase [G3DSA:3.40.50.300] (280-398)
  IPR027417 P-loop containing nucleoside triphosphate hydrolase [G3DSA:3.40.50.300] (433-669)
  IPR027417 P-loop containing nucleoside triphosphate hydrolase [SSF52540] (263-399)
  IPR027417 P-loop containing nucleoside triphosphate hydrolase [SSF52540] (422-660)
  IPR028082 Periplasmic binding protein-like I [SSF53822] (1-270)
  IPR050107 ABC transporter carbohydrate import ATP-binding proteins [PTHR43790] (263-662)

Foldseek 3Di:
DAAPVDPLVVVVQVVCCVVCVLQPDDDDGDYQNLPQVSVLVVLVVCLVVVAQEEEDAHSFLEPCQVSLVSSLVSNRAYEDEQFHNPPHPSHPYYDHDQLLVQLQVQLVVQCVVQVVVVVADDAEEAEAFEAPRGPSSVSSLNSNCVRCVVCCVVNSYDHQVPQNDCVRRYDHSLALLSLLVVLLVCCVPGPPPHAHAYYEREAQSVLVSNLVNCVVVPECDPVHHAHAYEHEPCDPVSVVCCVVVSHVYYHHDPVVVVVPPDDDLAFQLAFLLLRLCQQPACDDPQFGPVVVSQVLSCVLCVLLVHPDRSRHGNLRDFPLVNLSSVVSSVVSVVAQEAEEAQSCPRPDPVSLVSVLVSLQVVVVVNRHYHYHHPDLVSCLSRDQWDFADGPNDGQDIDRSVPDPDDSQNSCCSRNNGDDDDFADDDDFDWAAWFKWWFQKWFAAPVGRPHILAGGDTDTWTFLFEEEEEEDPSLCQVVVVCCQQQNNGGPPIDTFMAGPNHTDDRVGNVRSLVLQEAEADPPCPPPQAPQQFFLLCLLCVLPQVVQDDDNDGPVVVSQVLSVVLCVVLVQDDPGSRDRLNPGAPLNSLSSSVSNSVNSPGQEYEQEQSCPRHDRVSVNSVLVVLSVCSVVGGTYYYYHNPVCCSVSRGPYYQYGGSNYRDDDDPQVVVLVVLLVVLCVLLVNPCLALVNLVCLCLVLLLLLLLLLLQLLQLQLLAAAPQLLLLLLLLLLQLLCVCQVVVHDNVVSLVVSLVSLLVLLLVLLCCCLPVVDHSCVSRVVNNVVSLVNSCVSQVQDKRFQGDPVLLLLRPNADDADDDPLFGPVLLVVLVVVLVVVVVVLVVVQVVCVVVVHDDDPPVVSVVVSVVVSVVSNSSSRSQRNPRGGRSSVVVSVVSLVVSQCCLPTGSLNSLSLSSFSPVVSSVVSVRPNSVSSSVSSSSSSSSSSVSSSSQCSNVSISGSCGSPCSSVLSVQLFLSLVRASSHNDTHSVSSSSSSSSLSSLVSSCVSSPHDPVVSVVVSVVSSVVSNVVSVVVVVSSVD

Secondary structure (DSSP, 8-state):
---SS-HHHHHHHHHHHHHHHHTT--------TT-HHHHHHHHHHHHHTT-SEEEE--SSTTT-HHHHHHHHHTT-EEEEESS---S-S--SEEE---HHHHHHHHHHHHHHHHTGGGT---EEEEE-B--TT-HHHHHHHHHHHHHHHHHHHTTSEE-TT---SHHHHB-GGG-HHHHHHHHHHHHHHH-SSS---EEE-SSHHHHHHHHHHHHHTTTTBTTBPPPEE--BS--HHHHHHHHTTSS---B---HHHHHT-PPPSS-TTSBHHHHHTTTS--EETTEE-HHHHHHHHHHHHHHTT----TTSBGGGS-HHHHHHHHHHHHHTT--SEEEEESTTTT--HHHHHHHHHHHHHHHHTT-EEEEE-S-HHHHHHH-SEEEEEETTEEEEEEETTTS---HHHHHHHHTSS--------------SEEEEEEEEEEE-SS-TT-EEEEEEEEEEETT-EEEEEE-TTSSHHHHHHHHTTT-S-EEEEEEEEETTEEE---SHHHHHHTTEEEE-S-IIIII--TTSBHHHHHHGGGGGGTEETTEE-HHHHHHHHHHHHHHTT---S-TTSBGGGS-HHHHHHHHHHHHHHH--SEEEEESTTTT--HHHHHHHHHHHHHHHHTT-EEEEE-S-HHHHHHH-SEEEEEBTTB-----HHHHHHHHHHHHHHHHTTS-TTSHHHHHHHHHHHHHHHHHHHHHHHHHHTT---S-HHHHHHHHHHHHHIIIIIS---HHHHHHHHHHHHHHHHHHHHHHHHTS---HHHHHHHHHHHHHHHHHHHTTTS-B-PPPHHHHHHHH-B----EETTEEHHHHHHHHHHHHHHHHHHHHHHHHHHHTT-----HHHHHHHHHHHHHHHHHHHHHHHTTT-SBHHHHHHHHHHHHHHHHHHHBHHHHHHHHHHH-HHHHHHTT--HHHHHHHHHHHHHHHHHHHHHHHHHHHTSB-TTTTTTHHHHHHHHHHHTT--TTSS---HHHHHHHHHHHHHHHHHHHHTT--HHHHHHHHHHHHHHHHHHHHHHHHHHH-